Protein AF-A0AAV2YZP7-F1 (afdb_monomer)

Sequence (883 aa):
MFGIDALLDIVSTIVILCVLFKTYYTLYDSGPKDIPLMAYYDDKFLIHFLNEFQLLLVNSRSSPFTHGSGGHCTVALNRLPQMLHDVEFCVTTLQVPSSLQTLWPEYMWLYVDHANWTAVPEVMLDMNINFLRLTNNQIQVVPPDLVTIPSLTFIILTGKPISILPEGLGKPATVIDVLYIDSTNISMLPSWLDASTTAIIAGDSPFCKSHSLPDACAPHASTADSRKQQRTKKFTVKLQPTRFRCVWLLIFVMHAFCAAYYVAVAALYQYLLHTAIVWTVVLYSLSIDISVYPVITAAHAVFAAGHLWGILKMVWNSVRCGQLEFDAGQTPTIKVNRPAARNAFLTWWARARRAWGSFFGRRGMFGIEGKLFELRIAAQETIEIVLQSCQCYRMSWLLATMWLQRLYAVMIVLNCWIGALIHFLSHRLSSGSHHVARTRVVLLVIDALLDIVSTIVIPCVLFQTYYINYDPERRDFPLTFYYDDNFLMNFLNEFQLLLVNGWTDLMMRCTFATSLLLSLESIKATLQRAIGAKAIVPTLTSAKSLQDVTASPPKGPSLGPTLPVHSKPVHGVAINAIHFMFVVWGCIVAYAQLHAQAIGESTNCIVAVHPWFRNKAGCALIELNGTHWSEDDDTKEAVADELAKFDEEVVSYLILRNHTGLHMPASIQKLSNLVGLKLDNISLVEWGEDAALTNTHHPRLMFLFLVRFNATAIPPGMLSTDFPKMLHDVEFCVTTLPELPPSLPSIWPPYMWLYVDHANWTEVPQVMLDMSLSFLRLAYNRIQVAPPELFTSESLSFVVLSGNPILSLPANLSKPSIDLQMLLVDSTYISELPSWIDMSITSVFAGGTPYCNNGTNHATSLTRGRLPVCSNDIDCRVLHHVL

Radius of gyration: 40.16 Å; Cα contacts (8 Å, |Δi|>4): 1396; chains: 1; bounding box: 98×81×107 Å

Solvent-accessible surface area (backbone atoms only — not comparable to full-atom values): 48403 Å² total; per-residue (Å²): 136,88,49,73,64,56,52,52,49,48,53,47,47,52,51,48,46,57,48,48,52,52,51,53,48,62,59,56,77,71,54,81,96,80,76,96,70,91,82,78,64,74,63,56,56,58,51,51,53,51,50,54,52,42,57,70,61,57,80,72,74,76,77,92,75,78,92,67,96,71,89,84,75,79,75,82,81,86,81,77,75,96,79,68,48,71,51,78,50,87,41,67,65,88,69,78,66,89,87,53,76,87,69,64,55,92,54,29,36,42,41,40,55,62,23,64,32,60,57,78,62,73,74,62,51,80,41,48,38,29,33,43,35,44,32,52,39,53,32,36,56,54,67,49,60,61,52,44,25,65,51,36,30,37,42,36,42,32,29,65,53,30,40,51,65,52,72,78,85,53,72,53,61,37,75,43,44,35,42,36,41,33,44,19,48,30,57,66,83,40,89,80,70,54,98,75,46,75,41,52,39,24,32,62,13,52,30,44,77,78,48,95,51,79,84,30,38,53,63,80,68,59,86,70,47,51,67,60,56,66,70,65,70,75,72,58,41,69,28,56,65,69,60,36,51,54,52,51,50,50,54,47,50,52,31,52,51,51,22,52,50,24,44,49,53,24,49,45,50,61,48,41,81,76,30,57,48,47,55,57,36,57,73,70,59,27,35,42,65,75,89,47,37,65,56,55,25,51,55,29,44,51,53,16,50,52,27,49,50,54,46,50,45,28,50,52,28,14,61,76,66,76,42,91,41,62,67,68,85,78,60,87,75,80,83,76,91,69,91,76,82,90,46,70,68,60,52,51,51,54,48,52,52,48,54,47,37,51,39,62,23,61,74,5,48,53,3,90,71,20,90,40,25,69,59,50,49,54,51,50,53,50,52,48,53,52,52,52,47,52,49,47,51,52,41,21,63,38,42,54,59,60,70,60,54,51,51,52,51,51,52,51,31,48,60,25,40,52,58,33,51,50,53,55,49,46,74,76,72,58,96,49,78,69,56,57,40,49,53,54,46,52,51,39,51,52,50,37,48,55,44,44,41,66,72,45,50,50,50,50,58,59,48,49,70,50,59,78,62,52,36,80,88,73,34,27,61,61,71,69,47,71,71,33,67,68,54,36,52,48,47,64,31,42,40,37,72,69,37,57,52,37,71,67,52,47,52,49,54,52,48,52,56,48,49,37,54,51,32,55,54,51,46,47,72,30,53,40,70,49,81,61,98,83,73,82,83,78,81,86,76,78,93,74,89,82,81,88,81,92,77,82,87,82,85,77,83,81,86,75,87,83,77,86,88,82,86,86,64,68,69,64,55,52,53,54,50,50,35,50,50,28,42,53,48,23,50,50,52,53,47,34,54,53,55,18,66,66,51,64,87,57,92,46,41,77,39,45,23,42,35,61,86,58,94,46,33,34,25,36,30,36,48,47,69,29,80,86,44,51,66,88,53,35,37,40,63,50,60,34,56,60,54,65,58,40,30,43,76,45,27,27,28,44,34,43,31,45,29,74,32,34,34,55,32,49,60,60,46,58,28,45,46,21,30,34,42,34,40,34,44,30,30,56,71,43,38,44,68,75,35,30,51,22,28,89,33,22,55,48,25,30,39,40,41,33,30,44,31,38,36,88,51,83,45,52,13,80,64,34,84,53,31,31,75,50,40,40,35,40,34,33,44,34,30,60,45,78,64,80,66,80,62,46,60,82,41,54,48,71,60,16,34,41,35,47,23,43,39,66,38,57,59,77,60,67,53,66,73,69,31,52,34,24,30,45,33,44,29,46,26,47,28,43,57,61,65,61,62,77,51,44,31,88,49,28,31,34,42,32,44,25,46,11,64,25,52,52,67,61,72,77,67,98,55,66,22,77,52,28,39,36,40,35,42,19,48,19,52,29,56,65,84,46,74,63,50,66,75,34,40,44,43,49,26,30,9,79,9,55,36,30,69,40,88,85,36,61,76,45,48,48,92,75,22,93,57,50,28,41,34,60,72,82,61,62,62,49,56,68,70,74,106

Foldseek 3Di:
DDDVVVLVVVVCVVVCCVVVVVVVVVVVVPDDPDDPPPPDPPVCVVVVVVVVVVVVVVVPPDDPDDDDPDDADDDAPPDDDLPDQEDEDQELDDDYPPVCLVRAHLEHAYEDEPSQHQADDPSVLSHLYQEDAYYAHNHQEYDPSNQQRLNHAYYADAEENHADYDADPDQRNDHRQEAHYAHYAYQDDYPSNDPRHNAAAHQHYNVLVVDDDPRRHNHDPPPVCCVVVVLPPQLAAADAQVVLVVVLVVLLVLLVQLLVQLQVVLVVLVLLVVFPCVVVCVLQLLAPDNVCSVVLSVLSNVLSVLSVVQNVQQVVCCVVVVHGARHVVPPDDDDDDDDDDDDPVVVVVVVVVVVCCQCDNCDHCCHVVHPCVLVVVLVLLVLLLVLLLVLLLLCLQQPLPLVLSVVSLVLSLCSLQVVLVLVVCCVVPDPDSNVVSVSLLSNLVSLLVSLCCSQPVSLVVLVVVVVVQQDPVNSGGFVLQCVPLLSVSNCSRCSSVNYHSDPSSSVSSSSSSVSNSVSSVSSSSRYDYDDPPPDDPDPDDDDDDDDDDDDDDDDDDDDDDDDDDDDPDPPVVVSNVSSVVSNVVSVVSVCQSVVQVVADDDPQAPRWGRRGPDDATQGQEGEDECPVPDLVRQDLVNVLVVVVRYDLASHAEYEYEQAANHAQHLCCLSNQNHQEYAYALYAYDADACSNAAACNRHQNHAEYHQHNHEDAADHNSCQDQRHHQNHQYYEHHAYCHPDHDLCCQNRPYAQHAYYHENNQDQDDDVSVLSGRYQHYYHEQHQHAADDLSQQQRQRYQYYHHANYQYQEHDQDHPHGHQNNAEYEHANYAYQDDHPCCLVHYAYAAHANYNVCVPVVQVADDRPRYPDRNRDHPPRVVSVVVSD

Nearest PDB structures (foldseek):
  4qxf-assembly1_A  TM=7.131E-01  e=1.433E-02  Homo sapiens
  5uf4-assembly2_B  TM=5.602E-01  e=9.220E-02  Petromyzon marinus
  8dre-assembly1_A  TM=1.981E-01  e=2.619E-04  Mus musculus
  5ufd-assembly2_B  TM=4.508E-01  e=1.769E-01  Petromyzon marinus
  7xs7-assembly1_A  TM=2.170E-01  e=9.239E+00  Saccharomyces cerevisiae

pLDDT: mean 72.59, std 23.54, range [24.02, 98.38]

Structure (mmCIF, N/CA/C/O backbone):
data_AF-A0AAV2YZP7-F1
#
_entry.id   AF-A0AAV2YZP7-F1
#
loop_
_atom_site.group_PDB
_atom_site.id
_atom_site.type_symbol
_atom_site.label_atom_id
_atom_site.label_alt_id
_atom_site.label_comp_id
_atom_site.label_asym_id
_atom_site.label_entity_id
_atom_site.label_seq_id
_atom_site.pdbx_PDB_ins_code
_atom_site.Cartn_x
_atom_site.Cartn_y
_atom_site.Cartn_z
_atom_site.occupancy
_atom_site.B_iso_or_equiv
_atom_site.auth_seq_id
_atom_site.auth_comp_id
_atom_site.auth_asym_id
_atom_site.auth_atom_id
_atom_site.pdbx_PDB_model_num
ATOM 1 N N . MET A 1 1 ? -34.630 11.374 27.905 1.00 27.83 1 MET A N 1
ATOM 2 C CA . MET A 1 1 ? -35.460 10.805 26.826 1.00 27.83 1 MET A CA 1
ATOM 3 C C . MET A 1 1 ? -34.741 9.786 25.927 1.00 27.83 1 MET A C 1
ATOM 5 O O . MET A 1 1 ? -35.435 9.043 25.260 1.00 27.83 1 MET A O 1
ATOM 9 N N . PHE A 1 2 ? -33.405 9.634 25.939 1.00 28.47 2 PHE A N 1
ATOM 10 C CA . PHE A 1 2 ? -32.752 8.539 25.193 1.00 28.47 2 PHE A CA 1
ATOM 11 C C . PHE A 1 2 ? -32.763 7.223 25.991 1.00 28.47 2 PHE A C 1
ATOM 13 O O . PHE A 1 2 ? -32.015 7.050 26.957 1.00 28.47 2 PHE A O 1
ATOM 20 N N . GLY A 1 3 ? -33.686 6.327 25.638 1.00 33.59 3 GLY A N 1
ATOM 21 C CA . GLY A 1 3 ? -33.751 4.955 26.141 1.00 33.59 3 GLY A CA 1
ATOM 22 C C . GLY A 1 3 ? -32.822 4.014 25.367 1.00 33.59 3 GLY A C 1
ATOM 23 O O . GLY A 1 3 ? -32.340 4.346 24.293 1.00 33.59 3 GLY A O 1
ATOM 24 N N . ILE A 1 4 ? -32.608 2.809 25.899 1.00 36.06 4 ILE A N 1
ATOM 25 C CA . ILE A 1 4 ? -31.911 1.693 25.219 1.00 36.06 4 ILE A CA 1
ATOM 26 C C . ILE A 1 4 ? -32.550 1.350 23.863 1.00 36.06 4 ILE A C 1
ATOM 28 O O . ILE A 1 4 ? -31.883 0.795 23.000 1.00 36.06 4 ILE A O 1
ATOM 32 N N . ASP A 1 5 ? -33.814 1.720 23.670 1.00 36.19 5 ASP A N 1
ATOM 33 C CA . ASP A 1 5 ? -34.533 1.562 22.409 1.00 36.19 5 ASP A CA 1
ATOM 34 C C . ASP A 1 5 ? -33.926 2.467 21.314 1.00 36.19 5 ASP A C 1
ATOM 36 O O . ASP A 1 5 ? -33.625 1.974 20.239 1.00 36.19 5 ASP A O 1
ATOM 40 N N . ALA A 1 6 ? -33.514 3.701 21.639 1.00 39.12 6 ALA A N 1
ATOM 41 C CA . ALA A 1 6 ? -32.749 4.550 20.716 1.00 39.12 6 ALA A CA 1
ATOM 42 C C . ALA A 1 6 ? -31.339 4.002 20.426 1.00 39.12 6 ALA A C 1
ATOM 44 O O . ALA A 1 6 ? -30.795 4.245 19.360 1.00 39.12 6 ALA A O 1
ATOM 45 N N . LEU A 1 7 ? -30.732 3.253 21.355 1.00 36.97 7 LEU A N 1
ATOM 46 C CA . LEU A 1 7 ? -29.442 2.594 21.125 1.00 36.97 7 LEU A CA 1
ATOM 47 C C . LEU A 1 7 ? -29.593 1.424 20.144 1.00 36.97 7 LEU A C 1
ATOM 49 O O . LEU A 1 7 ? -28.774 1.274 19.248 1.00 36.97 7 LEU A O 1
ATOM 53 N N . LEU A 1 8 ? -30.641 0.612 20.307 1.00 37.12 8 LEU A N 1
ATOM 54 C CA . LEU A 1 8 ? -30.980 -0.464 19.376 1.00 37.12 8 LEU A CA 1
ATOM 55 C C . LEU A 1 8 ? -31.382 0.094 18.011 1.00 37.12 8 LEU A C 1
ATOM 57 O O . LEU A 1 8 ? -30.951 -0.462 17.011 1.00 37.12 8 LEU A O 1
ATOM 61 N N . ASP A 1 9 ? -32.100 1.215 17.966 1.00 38.56 9 ASP A N 1
ATOM 62 C CA . ASP A 1 9 ? -32.446 1.897 16.722 1.00 38.56 9 ASP A CA 1
ATOM 63 C C . ASP A 1 9 ? -31.222 2.537 16.066 1.00 38.56 9 ASP A C 1
ATOM 65 O O . ASP A 1 9 ? -31.087 2.424 14.861 1.00 38.56 9 ASP A O 1
ATOM 69 N N . ILE A 1 10 ? -30.278 3.127 16.808 1.00 41.06 10 ILE A N 1
ATOM 70 C CA . ILE A 1 10 ? -29.024 3.667 16.247 1.00 41.06 10 ILE A CA 1
ATOM 71 C C . ILE A 1 10 ? -28.117 2.539 15.748 1.00 41.06 10 ILE A C 1
ATOM 73 O O . ILE A 1 10 ? -27.590 2.633 14.646 1.00 41.06 10 ILE A O 1
ATOM 77 N N . VAL A 1 11 ? -27.955 1.451 16.509 1.00 38.34 11 VAL A N 1
ATOM 78 C CA . VAL A 1 11 ? -27.175 0.275 16.080 1.00 38.34 11 VAL A CA 1
ATOM 79 C C . VAL A 1 11 ? -27.829 -0.378 14.863 1.00 38.34 11 VAL A C 1
ATOM 81 O O . VAL A 1 11 ? -27.142 -0.680 13.893 1.00 38.34 11 VAL A O 1
ATOM 84 N N . SER A 1 12 ? -29.153 -0.552 14.883 1.00 35.66 12 SER A N 1
ATOM 85 C CA . SER A 1 12 ? -29.923 -1.070 13.753 1.00 35.66 12 SER A CA 1
ATOM 86 C C . SER A 1 12 ? -29.809 -0.130 12.559 1.00 35.66 12 SER A C 1
ATOM 88 O O . SER A 1 12 ? -29.510 -0.593 11.477 1.00 35.66 12 SER A O 1
ATOM 90 N N . THR A 1 13 ? -29.912 1.186 12.745 1.00 39.41 13 THR A N 1
ATOM 91 C CA . THR A 1 13 ? -29.810 2.187 11.673 1.00 39.41 13 THR A CA 1
ATOM 92 C C . THR A 1 13 ? -28.400 2.271 11.104 1.00 39.41 13 THR A C 1
ATOM 94 O O . THR A 1 13 ? -28.275 2.364 9.898 1.00 39.41 13 THR A O 1
ATOM 97 N N . ILE A 1 14 ? -27.333 2.175 11.903 1.00 40.06 14 ILE A N 1
ATOM 98 C CA . ILE A 1 14 ? -25.945 2.160 11.407 1.00 40.06 14 ILE A CA 1
ATOM 99 C C . ILE A 1 14 ? -25.656 0.855 10.660 1.00 40.06 14 ILE A C 1
ATOM 101 O O . ILE A 1 14 ? -25.092 0.888 9.573 1.00 40.06 14 ILE A O 1
ATOM 105 N N . VAL A 1 15 ? -26.084 -0.293 11.191 1.00 38.62 15 VAL A N 1
ATOM 106 C CA . VAL A 1 15 ? -25.914 -1.594 10.525 1.00 38.62 15 VAL A CA 1
ATOM 107 C C . VAL A 1 15 ? -26.764 -1.674 9.254 1.00 38.62 15 VAL A C 1
ATOM 109 O O . VAL A 1 15 ? -26.268 -2.108 8.221 1.00 38.62 15 VAL A O 1
ATOM 112 N N . ILE A 1 16 ? -28.011 -1.202 9.294 1.00 38.53 16 ILE A N 1
ATOM 113 C CA . ILE A 1 16 ? -28.909 -1.091 8.139 1.00 38.53 16 ILE A CA 1
ATOM 114 C C . ILE A 1 16 ? -28.362 -0.071 7.146 1.00 38.53 16 ILE A C 1
ATOM 116 O O . ILE A 1 16 ? -28.404 -0.356 5.964 1.00 38.53 16 ILE A O 1
ATOM 120 N N . LEU A 1 17 ? -27.788 1.057 7.569 1.00 39.84 17 LEU A N 1
ATOM 121 C CA . LEU A 1 17 ? -27.128 2.005 6.671 1.00 39.84 17 LEU A CA 1
ATOM 122 C C . LEU A 1 17 ? -25.921 1.347 6.013 1.00 39.84 17 LEU A C 1
ATOM 124 O O . LEU A 1 17 ? -25.867 1.347 4.798 1.00 39.84 17 LEU A O 1
ATOM 128 N N . CYS A 1 18 ? -25.016 0.698 6.749 1.00 37.88 18 CYS A N 1
ATOM 129 C CA . CYS A 1 18 ? -23.865 -0.002 6.168 1.00 37.88 18 CYS A CA 1
ATOM 130 C C . CYS A 1 18 ? -24.275 -1.139 5.211 1.00 37.88 18 CYS A C 1
ATOM 132 O O . CYS A 1 18 ? -23.638 -1.333 4.175 1.00 37.88 18 CYS A O 1
ATOM 134 N N . VAL A 1 19 ? -25.346 -1.876 5.523 1.00 38.75 19 VAL A N 1
ATOM 135 C CA . VAL A 1 19 ? -25.872 -2.967 4.685 1.00 38.75 19 VAL A CA 1
ATOM 136 C C . VAL A 1 19 ? -26.647 -2.430 3.480 1.00 38.75 19 VAL A C 1
ATOM 138 O O . VAL A 1 19 ? -26.414 -2.897 2.369 1.00 38.75 19 VAL A O 1
ATOM 141 N N . LEU A 1 20 ? -27.518 -1.433 3.647 1.00 37.66 20 LEU A N 1
ATOM 142 C CA . LEU A 1 20 ? -28.254 -0.785 2.557 1.00 37.66 20 LEU A CA 1
ATOM 143 C C . LEU A 1 20 ? -27.313 -0.014 1.634 1.00 37.66 20 LEU A C 1
ATOM 145 O O . LEU A 1 20 ? -27.526 -0.068 0.434 1.00 37.66 20 LEU A O 1
ATOM 149 N N . PHE A 1 21 ? -26.247 0.618 2.136 1.00 44.72 21 PHE A N 1
ATOM 150 C CA . PHE A 1 21 ? -25.239 1.277 1.293 1.00 44.72 21 PHE A CA 1
ATOM 151 C C . PHE A 1 21 ? -24.465 0.255 0.455 1.00 44.72 21 PHE A C 1
ATOM 153 O O . PHE A 1 21 ? -24.294 0.446 -0.745 1.00 44.72 21 PHE A O 1
ATOM 160 N N . LYS A 1 22 ? -24.065 -0.877 1.056 1.00 41.47 22 LYS A N 1
ATOM 161 C CA . LYS A 1 22 ? -23.413 -1.981 0.335 1.00 41.47 22 LYS A CA 1
ATOM 162 C C . LYS A 1 22 ? -24.340 -2.615 -0.707 1.00 41.47 22 LYS A C 1
ATOM 164 O O . LYS A 1 22 ? -23.887 -2.916 -1.808 1.00 41.47 22 LYS A O 1
ATOM 169 N N . THR A 1 23 ? -25.621 -2.790 -0.373 1.00 35.88 23 THR A N 1
ATOM 170 C CA . THR A 1 23 ? -26.647 -3.385 -1.255 1.00 35.88 23 THR A CA 1
ATOM 171 C C . THR A 1 23 ? -27.046 -2.427 -2.383 1.00 35.88 23 THR A C 1
ATOM 173 O O . THR A 1 23 ? -27.190 -2.846 -3.525 1.00 35.88 23 THR A O 1
ATOM 176 N N . TYR A 1 24 ? -27.154 -1.128 -2.093 1.00 37.88 24 TYR A N 1
ATOM 177 C CA . TYR A 1 24 ? -27.389 -0.069 -3.078 1.00 37.88 24 TYR A CA 1
ATOM 178 C C . TYR A 1 24 ? -26.248 0.003 -4.099 1.00 37.88 24 TYR A C 1
ATOM 180 O O . TYR A 1 24 ? -26.508 0.100 -5.292 1.00 37.88 24 TYR A O 1
ATOM 188 N N . TYR A 1 25 ? -24.995 -0.138 -3.658 1.00 40.19 25 TYR A N 1
ATOM 189 C CA . TYR A 1 25 ? -23.838 -0.087 -4.556 1.00 40.19 25 TYR A CA 1
ATOM 190 C C . TYR A 1 25 ? -23.644 -1.372 -5.378 1.00 40.19 25 TYR A C 1
ATOM 192 O O . TYR A 1 25 ? -23.326 -1.300 -6.559 1.00 40.19 25 TYR A O 1
ATOM 200 N N . THR A 1 26 ? -23.923 -2.551 -4.806 1.00 38.09 26 THR A N 1
ATOM 201 C CA . THR A 1 26 ? -23.927 -3.817 -5.578 1.00 38.09 26 THR A CA 1
ATOM 202 C C . THR A 1 26 ? -25.042 -3.865 -6.630 1.00 38.09 26 THR A C 1
ATOM 204 O O . THR A 1 26 ? -24.873 -4.488 -7.676 1.00 38.09 26 THR A O 1
ATOM 207 N N . LEU A 1 27 ? -26.162 -3.171 -6.400 1.00 36.28 27 LEU A N 1
ATOM 208 C CA . LEU A 1 27 ? -27.210 -2.965 -7.408 1.00 36.28 27 LEU A CA 1
ATOM 209 C C . LEU A 1 27 ? -26.855 -1.881 -8.443 1.00 36.28 27 LEU A C 1
ATOM 211 O O . LEU A 1 27 ? -27.387 -1.913 -9.547 1.00 36.28 27 LEU A O 1
ATOM 215 N N . TYR A 1 28 ? -25.961 -0.943 -8.117 1.00 38.50 28 TYR A N 1
ATOM 216 C CA . TYR A 1 28 ? -25.524 0.126 -9.025 1.00 38.50 28 TYR A CA 1
ATOM 217 C C . TYR A 1 28 ? -24.456 -0.353 -10.025 1.00 38.50 28 TYR A C 1
ATOM 219 O O . TYR A 1 28 ? -24.496 0.024 -11.191 1.00 38.50 28 TYR A O 1
ATOM 227 N N . ASP A 1 29 ? -23.566 -1.259 -9.607 1.00 37.16 29 ASP A N 1
ATOM 228 C CA . ASP A 1 29 ? -22.501 -1.836 -10.453 1.00 37.16 29 ASP A CA 1
ATOM 229 C C . ASP A 1 29 ? -23.007 -2.904 -11.454 1.00 37.16 29 ASP A C 1
ATOM 231 O O . ASP A 1 29 ? -22.269 -3.403 -12.298 1.00 37.16 29 ASP A O 1
ATOM 235 N N . SER A 1 30 ? -24.297 -3.256 -11.389 1.00 33.00 30 SER A N 1
ATOM 236 C CA . SER A 1 30 ? -24.953 -4.202 -12.310 1.00 33.00 30 SER A CA 1
ATOM 237 C C . SER A 1 30 ? -25.832 -3.531 -13.380 1.00 33.00 30 SER A C 1
ATOM 239 O O . SER A 1 30 ? -26.502 -4.224 -14.148 1.00 33.00 30 SER A O 1
ATOM 241 N N . GLY A 1 31 ? -25.828 -2.194 -13.469 1.00 32.03 31 GLY A N 1
ATOM 242 C CA . GLY A 1 31 ? -26.546 -1.431 -14.497 1.00 32.03 31 GLY A CA 1
ATOM 243 C C . GLY A 1 31 ? -25.732 -1.211 -15.788 1.00 32.03 31 GLY A C 1
ATOM 244 O O . GLY A 1 31 ? -24.505 -1.126 -15.731 1.00 32.03 31 GLY A O 1
ATOM 245 N N . PRO A 1 32 ? -26.378 -1.104 -16.968 1.00 28.86 32 PRO A N 1
ATOM 246 C CA . PRO A 1 32 ? -25.684 -0.886 -18.240 1.00 28.86 32 PRO A CA 1
ATOM 247 C C . PRO A 1 32 ? -24.940 0.462 -18.255 1.00 28.86 32 PRO A C 1
ATOM 249 O O . PRO A 1 32 ? -25.502 1.489 -17.880 1.00 28.86 32 PRO A O 1
ATOM 252 N N . LYS A 1 33 ? -23.679 0.442 -18.712 1.00 36.69 33 LYS A N 1
ATOM 253 C CA . LYS A 1 33 ? -22.675 1.528 -18.636 1.00 36.69 33 LYS A CA 1
ATOM 254 C C . LYS A 1 33 ? -22.935 2.764 -19.517 1.00 36.69 33 LYS A C 1
ATOM 256 O O . LYS A 1 33 ? -22.107 3.667 -19.537 1.00 36.69 33 LYS A O 1
ATOM 261 N N . ASP A 1 34 ? -24.084 2.852 -20.179 1.00 30.09 34 ASP A N 1
ATOM 262 C CA . ASP A 1 34 ? -24.397 3.929 -21.120 1.00 30.09 34 ASP A CA 1
ATOM 263 C C . ASP A 1 34 ? -25.678 4.660 -20.698 1.00 30.09 34 ASP A C 1
ATOM 265 O O . ASP A 1 34 ? -26.757 4.234 -21.085 1.00 30.09 34 ASP A O 1
ATOM 269 N N . ILE A 1 35 ? -25.570 5.730 -19.895 1.00 26.92 35 ILE A N 1
ATOM 270 C CA . ILE A 1 35 ? -26.454 6.924 -19.852 1.00 26.92 35 ILE A CA 1
ATOM 271 C C . ILE A 1 35 ? -25.825 7.952 -18.875 1.00 26.92 35 ILE A C 1
ATOM 273 O O . ILE A 1 35 ? -25.537 7.608 -17.726 1.00 26.92 35 ILE A O 1
ATOM 277 N N . PRO A 1 36 ? -25.667 9.238 -19.253 1.00 29.86 36 PRO A N 1
ATOM 278 C CA . PRO A 1 36 ? -25.186 10.279 -18.350 1.00 29.86 36 PRO A CA 1
ATOM 279 C C . PRO A 1 36 ? -26.329 10.760 -17.442 1.00 29.86 36 PRO A C 1
ATOM 281 O O . PRO A 1 36 ? -27.096 11.651 -17.801 1.00 29.86 36 PRO A O 1
ATOM 284 N N . LEU A 1 37 ? -26.450 10.174 -16.247 1.00 26.14 37 LEU A N 1
ATOM 285 C CA . LEU A 1 37 ? -27.362 10.639 -15.184 1.00 26.14 37 LEU A CA 1
ATOM 286 C C . LEU A 1 37 ? -26.614 11.080 -13.903 1.00 26.14 37 LEU A C 1
ATOM 288 O O . LEU A 1 37 ? -27.180 11.096 -12.812 1.00 26.14 37 LEU A O 1
ATOM 292 N N . MET A 1 38 ? -25.338 11.455 -14.042 1.00 27.45 38 MET A N 1
ATOM 293 C CA . MET A 1 38 ? -24.361 11.675 -12.959 1.00 27.45 38 MET A CA 1
ATOM 294 C C . MET A 1 38 ? -24.493 12.995 -12.165 1.00 27.45 38 MET A C 1
ATOM 296 O O . MET A 1 38 ? -23.669 13.252 -11.301 1.00 27.45 38 MET A O 1
ATOM 300 N N . ALA A 1 39 ? -25.507 13.838 -12.396 1.00 30.31 39 ALA A N 1
ATOM 301 C CA . ALA A 1 39 ? -25.565 15.171 -11.764 1.00 30.31 39 ALA A CA 1
ATOM 302 C C . ALA A 1 39 ? -26.833 15.477 -10.942 1.00 30.31 39 ALA A C 1
ATOM 304 O O . ALA A 1 39 ? -26.948 16.571 -10.404 1.00 30.31 39 ALA A O 1
ATOM 305 N N . TYR A 1 40 ? -27.804 14.557 -10.835 1.00 27.88 40 TYR A N 1
ATOM 306 C CA . TYR A 1 40 ? -29.128 14.890 -10.265 1.00 27.88 40 TYR A CA 1
ATOM 307 C C . TYR A 1 40 ? -29.497 14.160 -8.959 1.00 27.88 40 TYR A C 1
ATOM 309 O O . TYR A 1 40 ? -30.523 14.470 -8.351 1.00 27.88 40 TYR A O 1
ATOM 317 N N . TYR A 1 41 ? -28.684 13.203 -8.498 1.00 31.61 41 TYR A N 1
ATOM 318 C CA . TYR A 1 41 ? -29.013 12.371 -7.327 1.00 31.61 41 TYR A CA 1
ATOM 319 C C . TYR A 1 41 ? -28.081 12.533 -6.114 1.00 31.61 41 TYR A C 1
ATOM 321 O O . TYR A 1 41 ? -28.449 12.073 -5.033 1.00 31.61 41 TYR A O 1
ATOM 329 N N . ASP A 1 42 ? -26.956 13.245 -6.246 1.00 37.06 42 ASP A N 1
ATOM 330 C CA . ASP A 1 42 ? -25.976 13.435 -5.160 1.00 37.06 42 ASP A CA 1
ATOM 331 C C . ASP A 1 42 ? -26.463 14.433 -4.082 1.00 37.06 42 ASP A C 1
ATOM 333 O O . ASP A 1 42 ? -26.270 14.229 -2.882 1.00 37.06 42 ASP A O 1
ATOM 337 N N . ASP A 1 43 ? -27.237 15.453 -4.471 1.00 34.12 43 ASP A N 1
ATOM 338 C CA . ASP A 1 43 ? -27.722 16.476 -3.531 1.00 34.12 43 ASP A CA 1
ATOM 339 C C . ASP A 1 43 ? -28.849 15.983 -2.612 1.00 34.12 43 ASP A C 1
ATOM 341 O O . ASP A 1 43 ? -28.992 16.445 -1.478 1.00 34.12 43 ASP A O 1
ATOM 345 N N . LYS A 1 44 ? -29.666 15.016 -3.051 1.00 32.69 44 LYS A N 1
ATOM 346 C CA . LYS A 1 44 ? -30.843 14.590 -2.275 1.00 32.69 44 LYS A CA 1
ATOM 347 C C . LYS A 1 44 ? -30.481 13.804 -1.022 1.00 32.69 44 LYS A C 1
ATOM 349 O O . LYS A 1 44 ? -31.225 13.905 -0.057 1.00 32.69 44 LYS A O 1
ATOM 354 N N . PHE A 1 45 ? -29.370 13.069 -0.984 1.00 35.97 45 PHE A N 1
ATOM 355 C CA . PHE A 1 45 ? -28.989 12.315 0.216 1.00 35.97 45 PHE A CA 1
ATOM 356 C C . PHE A 1 45 ? -28.429 13.233 1.309 1.00 35.97 45 PHE A C 1
ATOM 358 O O . PHE A 1 45 ? -28.838 13.125 2.464 1.00 35.97 45 PHE A O 1
ATOM 365 N N . LEU A 1 46 ? -27.579 14.200 0.944 1.00 32.38 46 LEU A N 1
ATOM 366 C CA . LEU A 1 46 ? -27.054 15.195 1.881 1.00 32.38 46 LEU A CA 1
ATOM 367 C C . LEU A 1 46 ? -28.156 16.157 2.356 1.00 32.38 46 LEU A C 1
ATOM 369 O O . LEU A 1 46 ? -28.221 16.464 3.542 1.00 32.38 46 LEU A O 1
ATOM 373 N N . ILE A 1 47 ? -29.080 16.561 1.474 1.00 33.50 47 ILE A N 1
ATOM 374 C CA . ILE A 1 47 ? -30.252 17.374 1.840 1.00 33.50 47 ILE A CA 1
ATOM 375 C C . ILE A 1 47 ? -31.247 16.569 2.686 1.00 33.50 47 ILE A C 1
ATOM 377 O O . ILE A 1 47 ? -31.813 17.122 3.622 1.00 33.50 47 ILE A O 1
ATOM 381 N N . HIS A 1 48 ? -31.449 15.271 2.437 1.00 33.72 48 HIS A N 1
ATOM 382 C CA . HIS A 1 48 ? -32.328 14.440 3.268 1.00 33.72 48 HIS A CA 1
ATOM 383 C C . HIS A 1 48 ? -31.705 14.145 4.641 1.00 33.72 48 HIS A C 1
ATOM 385 O O . HIS A 1 48 ? -32.418 14.182 5.641 1.00 33.72 48 HIS A O 1
ATOM 391 N N . PHE A 1 49 ? -30.382 13.964 4.709 1.00 33.47 49 PHE A N 1
ATOM 392 C CA . PHE A 1 49 ? -29.615 13.844 5.951 1.00 33.47 49 PHE A CA 1
ATOM 393 C C . PHE A 1 49 ? -29.611 15.158 6.751 1.00 33.47 49 PHE A C 1
ATOM 395 O O . PHE A 1 49 ? -29.863 15.139 7.953 1.00 33.47 49 PHE A O 1
ATOM 402 N N . LEU A 1 50 ? -29.426 16.313 6.098 1.00 32.66 50 LEU A N 1
ATOM 403 C CA . LEU A 1 50 ? -29.512 17.637 6.730 1.00 32.66 50 LEU A CA 1
ATOM 404 C C . LEU A 1 50 ? -30.948 18.012 7.130 1.00 32.66 50 LEU A C 1
ATOM 406 O O . LEU A 1 50 ? -31.120 18.662 8.157 1.00 32.66 50 LEU A O 1
ATOM 410 N N . ASN A 1 51 ? -31.970 17.576 6.386 1.00 30.36 51 ASN A N 1
ATOM 411 C CA . ASN A 1 51 ? -33.382 17.800 6.718 1.00 30.36 51 ASN A CA 1
ATOM 412 C C . ASN A 1 51 ? -33.861 16.912 7.877 1.00 30.36 51 ASN A C 1
ATOM 414 O O . ASN A 1 51 ? -34.595 17.394 8.734 1.00 30.36 51 ASN A O 1
ATOM 418 N N . GLU A 1 52 ? -33.407 15.657 7.968 1.00 32.56 52 GLU A N 1
ATOM 419 C CA . GLU A 1 52 ? -33.636 14.788 9.137 1.00 32.56 52 GLU A CA 1
ATOM 420 C C . GLU A 1 52 ? -32.899 15.326 10.381 1.00 32.56 52 GLU A C 1
ATOM 422 O O . GLU A 1 52 ? -33.452 15.364 11.483 1.00 32.56 52 GLU A O 1
ATOM 427 N N . PHE A 1 53 ? -31.687 15.871 10.209 1.00 29.55 53 PHE A N 1
ATOM 428 C CA . PHE A 1 53 ? -30.953 16.548 11.285 1.00 29.55 53 PHE A CA 1
ATOM 429 C C . PHE A 1 53 ? -31.579 17.907 11.671 1.00 29.55 53 PHE A C 1
ATOM 431 O O . PHE A 1 53 ? -31.581 18.279 12.847 1.00 29.55 53 PHE A O 1
ATOM 438 N N . GLN A 1 54 ? -32.186 18.634 10.722 1.00 26.97 54 GLN A N 1
ATOM 439 C CA . GLN A 1 54 ? -32.999 19.827 10.992 1.00 26.97 54 GLN A CA 1
ATOM 440 C C . GLN A 1 54 ? -34.315 19.480 11.695 1.00 26.97 54 GLN A C 1
ATOM 442 O O . GLN A 1 54 ? -34.713 20.220 12.588 1.00 26.97 54 GLN A O 1
ATOM 447 N N . LEU A 1 55 ? -34.967 18.357 11.389 1.00 27.02 55 LEU A N 1
ATOM 448 C CA . LEU A 1 55 ? -36.158 17.886 12.112 1.00 27.02 55 LEU A CA 1
ATOM 449 C C . LEU A 1 55 ? -35.844 17.537 13.580 1.00 27.02 55 LEU A C 1
ATOM 451 O O . LEU A 1 55 ? -36.669 17.789 14.463 1.00 27.02 55 LEU A O 1
ATOM 455 N N . LEU A 1 56 ? -34.618 17.081 13.865 1.00 28.75 56 LEU A N 1
ATOM 456 C CA . LEU A 1 56 ? -34.079 16.909 15.223 1.00 28.75 56 LEU A CA 1
ATOM 457 C C . LEU A 1 56 ? -33.705 18.234 15.923 1.00 28.75 56 LEU A C 1
ATOM 459 O O . LEU A 1 56 ? -33.766 18.307 17.151 1.00 28.75 56 LEU A O 1
ATOM 463 N N . LEU A 1 57 ? -33.364 19.294 15.177 1.00 26.12 57 LEU A N 1
ATOM 464 C CA . LEU A 1 57 ? -32.997 20.619 15.712 1.00 26.12 57 LEU A CA 1
ATOM 465 C C . LEU A 1 57 ? -34.163 21.630 15.778 1.00 26.12 57 LEU A C 1
ATOM 467 O O . LEU A 1 57 ? -34.102 22.581 16.560 1.00 26.12 57 LEU A O 1
ATOM 471 N N . VAL A 1 58 ? -35.234 21.449 14.999 1.00 26.95 58 VAL A N 1
ATOM 472 C CA . VAL A 1 58 ? -36.366 22.395 14.900 1.00 26.95 58 VAL A CA 1
ATOM 473 C C . VAL A 1 58 ? -37.500 22.060 15.877 1.00 26.95 58 VAL A C 1
ATOM 475 O O . VAL A 1 58 ? -38.196 22.969 16.327 1.00 26.95 58 VAL A O 1
ATOM 478 N N . ASN A 1 59 ? -37.611 20.817 16.357 1.00 26.75 59 ASN A N 1
ATOM 479 C CA . ASN A 1 59 ? -38.600 20.451 17.385 1.00 26.75 59 ASN A CA 1
ATOM 480 C C . ASN A 1 59 ? -38.220 20.844 18.829 1.00 26.75 59 ASN A C 1
ATOM 482 O O . ASN A 1 59 ? -38.897 20.448 19.776 1.00 26.75 59 ASN A O 1
ATOM 486 N N . SER A 1 60 ? -37.182 21.668 19.025 1.00 29.05 60 SER A N 1
ATOM 487 C CA . SER A 1 60 ? -36.829 22.225 20.342 1.00 29.05 60 SER A CA 1
ATOM 488 C C . SER A 1 60 ? -36.984 23.748 20.453 1.00 29.05 60 SER A C 1
ATOM 490 O O . SER A 1 60 ? -36.474 24.341 21.407 1.00 29.05 60 SER A O 1
ATOM 492 N N . ARG A 1 61 ? -37.664 24.417 19.509 1.00 28.81 61 ARG A N 1
ATOM 493 C CA . ARG A 1 61 ? -37.954 25.861 19.600 1.00 28.81 61 ARG A CA 1
ATOM 494 C C . ARG A 1 61 ? -39.449 26.161 19.634 1.00 28.81 61 ARG A C 1
ATOM 496 O O . ARG A 1 61 ? -40.014 26.695 18.693 1.00 28.81 61 ARG A O 1
ATOM 503 N N . SER A 1 62 ? -40.034 25.930 20.802 1.00 26.14 62 SER A N 1
ATOM 504 C CA . SER A 1 62 ? -41.003 26.852 21.401 1.00 26.14 62 SER A CA 1
ATOM 505 C C . SER A 1 62 ? -41.135 26.505 22.882 1.00 26.14 62 SER A C 1
ATOM 507 O O . SER A 1 62 ? -41.907 25.624 23.259 1.00 26.14 62 SER A O 1
ATOM 509 N N . SER A 1 63 ? -40.349 27.167 23.735 1.00 29.17 63 SER A N 1
ATOM 510 C CA . SER A 1 63 ? -40.682 27.233 25.156 1.00 29.17 63 SER A CA 1
ATOM 511 C C . SER A 1 63 ? -41.982 28.040 25.300 1.00 29.17 63 SER A C 1
ATOM 513 O O . SER A 1 63 ? -42.095 29.098 24.682 1.00 29.17 63 SER A O 1
ATOM 515 N N . PRO A 1 64 ? -42.957 27.616 26.122 1.00 27.34 64 PRO A N 1
ATOM 516 C CA . PRO A 1 64 ? -44.044 28.500 26.534 1.00 27.34 64 PRO A CA 1
ATOM 517 C C . PRO A 1 64 ? -43.633 29.423 27.694 1.00 27.34 64 PRO A C 1
ATOM 519 O O . PRO A 1 64 ? -44.429 30.239 28.143 1.00 27.34 64 PRO A O 1
ATOM 522 N N . PHE A 1 65 ? -42.395 29.325 28.188 1.00 27.86 65 PHE A N 1
ATOM 523 C CA . PHE A 1 65 ? -41.918 30.113 29.320 1.00 27.86 65 PHE A CA 1
ATOM 524 C C . PHE A 1 65 ? -41.007 31.244 28.844 1.00 27.86 65 PHE A C 1
ATOM 526 O O . PHE A 1 65 ? -39.809 31.058 28.627 1.00 27.86 65 PHE A O 1
ATOM 533 N N . THR A 1 66 ? -41.590 32.427 28.664 1.00 24.81 66 THR A N 1
ATOM 534 C CA . THR A 1 66 ? -40.856 33.694 28.615 1.00 24.81 66 THR A CA 1
ATOM 535 C C . THR A 1 66 ? -40.593 34.169 30.042 1.00 24.81 66 THR A C 1
ATOM 537 O O . THR A 1 66 ? -41.530 34.354 30.817 1.00 24.81 66 THR A O 1
ATOM 540 N N . HIS A 1 67 ? -39.325 34.393 30.388 1.00 28.30 67 HIS A N 1
ATOM 541 C CA . HIS A 1 67 ? -38.944 35.090 31.614 1.00 28.30 67 HIS A CA 1
ATOM 542 C C . HIS A 1 67 ? -39.326 36.573 31.508 1.00 28.30 67 HIS A C 1
ATOM 544 O O . HIS A 1 67 ? -38.662 37.339 30.813 1.00 28.30 67 HIS A O 1
ATOM 550 N N . GLY A 1 68 ? -40.386 36.966 32.214 1.00 24.14 68 GLY A N 1
ATOM 551 C CA . GLY A 1 68 ? -40.685 38.352 32.560 1.00 24.14 68 GLY A CA 1
ATOM 552 C C . GLY A 1 68 ? -40.401 38.581 34.043 1.00 24.14 68 GLY A C 1
ATOM 553 O O . GLY A 1 68 ? -40.820 37.802 34.895 1.00 24.14 68 GLY A O 1
ATOM 554 N N . SER A 1 69 ? -39.651 39.629 34.359 1.00 30.38 69 SER A N 1
ATOM 555 C CA . SER A 1 69 ? -39.418 40.113 35.718 1.00 30.38 69 SER A CA 1
ATOM 556 C C . SER A 1 69 ? -40.709 40.701 36.306 1.00 30.38 69 SER A C 1
ATOM 558 O O . SER A 1 69 ? -41.164 41.743 35.843 1.00 30.38 69 SER A O 1
ATOM 560 N N . GLY A 1 70 ? -41.284 40.054 37.323 1.00 26.36 70 GLY A N 1
ATOM 561 C CA . GLY A 1 70 ? -42.501 40.500 38.021 1.00 26.36 70 GLY A CA 1
ATOM 562 C C . GLY A 1 70 ? -43.475 39.339 38.247 1.00 26.36 70 GLY A C 1
ATOM 563 O O . GLY A 1 70 ? -43.701 38.552 37.341 1.00 26.36 70 GLY A O 1
ATOM 564 N N . GLY A 1 71 ? -43.981 39.184 39.474 1.00 34.97 71 GLY A N 1
ATOM 565 C CA . GLY A 1 71 ? -44.678 37.985 39.958 1.00 34.97 71 GLY A CA 1
ATOM 566 C C . GLY A 1 71 ? -45.937 37.541 39.192 1.00 34.97 71 GLY A C 1
ATOM 567 O O . GLY A 1 71 ? -46.614 38.343 38.561 1.00 34.97 71 GLY A O 1
ATOM 568 N N . HIS A 1 72 ? -46.256 36.251 39.382 1.00 28.23 72 HIS A N 1
ATOM 569 C CA . HIS A 1 72 ? -47.406 35.464 38.895 1.00 28.23 72 HIS A CA 1
ATOM 570 C C . HIS A 1 72 ? -47.267 34.824 37.497 1.00 28.23 72 HIS A C 1
ATOM 572 O O . HIS A 1 72 ? -47.669 35.387 36.486 1.00 28.23 72 HIS A O 1
ATOM 578 N N . CYS A 1 73 ? -46.798 33.568 37.460 1.00 25.06 73 CYS A N 1
ATOM 579 C CA . CYS A 1 73 ? -47.046 32.652 36.340 1.00 25.06 73 CYS A CA 1
ATOM 580 C C . CYS A 1 73 ? -48.414 31.976 36.525 1.00 25.06 73 CYS A C 1
ATOM 582 O O . CYS A 1 73 ? -48.643 31.327 37.541 1.00 25.06 73 CYS A O 1
ATOM 584 N N . THR A 1 74 ? -49.298 32.082 35.535 1.00 29.80 74 THR A N 1
ATOM 585 C CA . THR A 1 74 ? -50.473 31.211 35.351 1.00 29.80 74 THR A CA 1
ATOM 586 C C . THR A 1 74 ? -50.291 30.480 34.021 1.00 29.80 74 THR A C 1
ATOM 588 O O . THR A 1 74 ? -50.012 31.111 33.005 1.00 29.80 74 THR A O 1
ATOM 591 N N . VAL A 1 75 ? -50.384 29.147 34.013 1.00 32.62 75 VAL A N 1
ATOM 592 C CA . VAL A 1 75 ? -50.274 28.332 32.789 1.00 32.62 75 VAL A CA 1
ATOM 593 C C . VAL A 1 75 ? -51.678 27.924 32.347 1.00 32.62 75 VAL A C 1
ATOM 595 O O . VAL A 1 75 ? -52.379 27.243 33.088 1.00 32.62 75 VAL A O 1
ATOM 598 N N . ALA A 1 76 ? -52.084 28.318 31.138 1.00 29.73 76 ALA A N 1
ATOM 599 C CA . ALA A 1 76 ? -53.317 27.845 30.510 1.00 29.73 76 ALA A CA 1
ATOM 600 C C . ALA A 1 76 ? -53.068 26.499 29.797 1.00 29.73 76 ALA A C 1
ATOM 602 O O . ALA A 1 76 ? -52.316 26.431 28.826 1.00 29.73 76 ALA A O 1
ATOM 603 N N . LEU A 1 77 ? -53.715 25.429 30.269 1.00 37.75 77 LEU A N 1
ATOM 604 C CA . LEU A 1 77 ? -53.540 24.024 29.850 1.00 37.75 77 LEU A CA 1
ATOM 605 C C . LEU A 1 77 ? -54.156 23.652 28.479 1.00 37.75 77 LEU A C 1
ATOM 607 O O . LEU A 1 77 ? -54.497 22.500 28.236 1.00 37.75 77 LEU A O 1
ATOM 611 N N . ASN A 1 78 ? -54.288 24.589 27.539 1.00 30.20 78 ASN A N 1
ATOM 612 C CA . ASN A 1 78 ? -55.120 24.373 26.346 1.00 30.20 78 ASN A CA 1
ATOM 613 C C . ASN A 1 78 ? -54.469 23.546 25.213 1.00 30.20 78 ASN A C 1
ATOM 615 O O . ASN A 1 78 ? -55.124 23.332 24.194 1.00 30.20 78 ASN A O 1
ATOM 619 N N . ARG A 1 79 ? -53.210 23.087 25.333 1.00 35.81 79 ARG A N 1
ATOM 620 C CA . ARG A 1 79 ? -52.538 22.249 24.310 1.00 35.81 79 ARG A CA 1
ATOM 621 C C . ARG A 1 79 ? -51.484 21.309 24.917 1.00 35.81 79 ARG A C 1
ATOM 623 O O . ARG A 1 79 ? -50.338 21.712 25.087 1.00 35.81 79 ARG A O 1
ATOM 630 N N . LEU A 1 80 ? -51.843 20.053 25.187 1.00 35.84 80 LEU A N 1
ATOM 631 C CA . LEU A 1 80 ? -50.898 18.977 25.526 1.00 35.84 80 LEU A CA 1
ATOM 632 C C . LEU A 1 80 ? -51.100 17.783 24.568 1.00 35.84 80 LEU A C 1
ATOM 634 O O . LEU A 1 80 ? -52.236 17.330 24.428 1.00 35.84 80 LEU A O 1
ATOM 638 N N . PRO A 1 81 ? -50.050 17.267 23.893 1.00 36.06 81 PRO A N 1
ATOM 639 C CA . PRO A 1 81 ? -50.123 16.012 23.144 1.00 36.06 81 PRO A CA 1
ATOM 640 C C . PRO A 1 81 ? -50.158 14.810 24.102 1.00 36.06 81 PRO A C 1
ATOM 642 O O . PRO A 1 81 ? -49.521 14.840 25.154 1.00 36.06 81 PRO A O 1
ATOM 645 N N . GLN A 1 82 ? -50.829 13.727 23.703 1.00 38.25 82 GLN A N 1
ATOM 646 C CA . GLN A 1 82 ? -51.064 12.480 24.461 1.00 38.25 82 GLN A CA 1
ATOM 647 C C . GLN A 1 82 ? -49.803 11.657 24.859 1.00 38.25 82 GLN A C 1
ATOM 649 O O . GLN A 1 82 ? -49.916 10.468 25.130 1.00 38.25 82 GLN A O 1
ATOM 654 N N . MET A 1 83 ? -48.595 12.235 24.910 1.00 34.31 83 MET A N 1
ATOM 655 C CA . MET A 1 83 ? -47.331 11.502 25.147 1.00 34.31 83 MET A CA 1
ATOM 656 C C . MET A 1 83 ? -46.521 11.950 26.381 1.00 34.31 83 MET A C 1
ATOM 658 O O . MET A 1 83 ? -45.364 11.556 26.531 1.00 34.31 83 MET A O 1
ATOM 662 N N . LEU A 1 84 ? -47.083 12.765 27.278 1.00 40.47 84 LEU A N 1
ATOM 663 C CA . LEU A 1 84 ? -46.392 13.205 28.498 1.00 40.47 84 LEU A CA 1
ATOM 664 C C . LEU A 1 84 ? -46.758 12.319 29.698 1.00 40.47 84 LEU A C 1
ATOM 666 O O . LEU A 1 84 ? -47.851 12.427 30.240 1.00 40.47 84 LEU A O 1
ATOM 670 N N . HIS A 1 85 ? -45.826 11.451 30.111 1.00 43.97 85 HIS A N 1
ATOM 671 C CA . HIS A 1 85 ? -45.943 10.636 31.332 1.00 43.97 85 HIS A CA 1
ATOM 672 C C . HIS A 1 85 ? -45.464 11.362 32.608 1.00 43.97 85 HIS A C 1
ATOM 674 O O . HIS A 1 85 ? -45.912 11.016 33.701 1.00 43.97 85 HIS A O 1
ATOM 680 N N . ASP A 1 86 ? -44.622 12.394 32.471 1.00 41.31 86 ASP A N 1
ATOM 681 C CA . ASP A 1 86 ? -44.052 13.162 33.585 1.00 41.31 86 ASP A CA 1
ATOM 682 C C . ASP A 1 86 ? -44.462 14.639 33.468 1.00 41.31 86 ASP A C 1
ATOM 684 O O . ASP A 1 86 ? -44.141 15.290 32.468 1.00 41.31 86 ASP A O 1
ATOM 688 N N . VAL A 1 87 ? -45.156 15.180 34.478 1.00 45.91 87 VAL A N 1
ATOM 689 C CA . VAL A 1 87 ? -45.543 16.601 34.524 1.00 45.91 87 VAL A CA 1
ATOM 690 C C . VAL A 1 87 ? -45.021 17.240 35.813 1.00 45.91 87 VAL A C 1
ATOM 692 O O . VAL A 1 87 ? -45.398 16.857 36.921 1.00 45.91 87 VAL A O 1
ATOM 695 N N . GLU A 1 88 ? -44.141 18.231 35.667 1.00 42.97 88 GLU A N 1
ATOM 696 C CA . GLU A 1 88 ? -43.579 19.011 36.774 1.00 42.97 88 GLU A CA 1
ATOM 697 C C . GLU A 1 88 ? -44.186 20.421 36.763 1.00 42.97 88 GLU A C 1
ATOM 699 O O . GLU A 1 88 ? -44.072 21.150 35.774 1.00 42.97 88 GLU A O 1
ATOM 704 N N . PHE A 1 89 ? -44.853 20.810 37.855 1.00 48.19 89 PHE A N 1
ATOM 705 C CA . PHE A 1 89 ? -45.461 22.135 37.992 1.00 48.19 89 PHE A CA 1
ATOM 706 C C . PHE A 1 89 ? -44.644 22.999 38.952 1.00 48.19 89 PHE A C 1
ATOM 708 O O . PHE A 1 89 ? -44.471 22.660 40.118 1.00 48.19 89 PHE A O 1
ATOM 715 N N . CYS A 1 90 ? -44.217 24.170 38.483 1.00 39.53 90 CYS A N 1
ATOM 716 C CA . CYS A 1 90 ? -43.601 25.208 39.311 1.00 39.53 90 CYS A CA 1
ATOM 717 C C . CYS A 1 90 ? -44.526 26.437 39.347 1.00 39.53 90 CYS A C 1
ATOM 719 O O . CYS A 1 90 ? -44.198 27.505 38.831 1.00 39.53 90 CYS A O 1
ATOM 721 N N . VAL A 1 91 ? -45.753 26.253 39.852 1.00 47.91 91 VAL A N 1
ATOM 722 C CA . VAL A 1 91 ? -46.812 27.279 39.836 1.00 47.91 91 VAL A CA 1
ATOM 723 C C . VAL A 1 91 ? -47.484 27.372 41.204 1.00 47.91 91 VAL A C 1
ATOM 725 O O . VAL A 1 91 ? -47.810 26.353 41.808 1.00 47.91 91 VAL A O 1
ATOM 728 N N . THR A 1 92 ? -47.745 28.591 41.681 1.00 44.00 92 THR A N 1
ATOM 729 C CA . THR A 1 92 ? -48.371 28.826 42.994 1.00 44.00 92 THR A CA 1
ATOM 730 C C . THR A 1 92 ? -49.858 28.468 43.055 1.00 44.00 92 THR A C 1
ATOM 732 O O . THR A 1 92 ? -50.404 28.344 44.147 1.00 44.00 92 THR A O 1
ATOM 735 N N . THR A 1 93 ? -50.514 28.275 41.905 1.00 49.84 93 THR A N 1
ATOM 736 C CA . THR A 1 93 ? -51.909 27.816 41.780 1.00 49.84 93 THR A CA 1
ATOM 737 C C . THR A 1 93 ? -52.066 26.935 40.534 1.00 49.84 93 THR A C 1
ATOM 739 O O . THR A 1 93 ? -51.514 27.253 39.481 1.00 49.84 93 THR A O 1
ATOM 742 N N . LEU A 1 94 ? -52.800 25.821 40.648 1.00 54.97 94 LEU A N 1
ATOM 743 C CA . LEU A 1 94 ? -53.166 24.938 39.533 1.00 54.97 94 LEU A CA 1
ATOM 744 C C . LEU A 1 94 ? -54.637 25.196 39.166 1.00 54.97 94 LEU A C 1
ATOM 746 O O . LEU A 1 94 ? -55.521 24.921 39.973 1.00 54.97 94 LEU A O 1
ATOM 750 N N . GLN A 1 95 ? -54.908 25.724 37.970 1.00 51.34 95 GLN A N 1
ATOM 751 C CA . GLN A 1 95 ? -56.265 25.849 37.421 1.00 51.34 95 GLN A CA 1
ATOM 752 C C . GLN A 1 95 ? -56.376 25.002 36.151 1.00 51.34 95 GLN A C 1
ATOM 754 O O . GLN A 1 95 ? -55.675 25.257 35.173 1.00 51.34 95 GLN A O 1
ATOM 759 N N . VAL A 1 96 ? -57.259 24.001 36.160 1.00 50.19 96 VAL A N 1
ATOM 760 C CA . VAL A 1 96 ? -57.570 23.183 34.980 1.00 50.19 96 VAL A CA 1
ATOM 761 C C . VAL A 1 96 ? -59.000 23.506 34.524 1.00 50.19 96 VAL A C 1
ATOM 763 O O . VAL A 1 96 ? -59.918 23.414 35.337 1.00 50.19 96 VAL A O 1
ATOM 766 N N . PRO A 1 97 ? -59.225 23.881 33.252 1.00 45.91 97 PRO A N 1
ATOM 767 C CA . PRO A 1 97 ? -60.569 23.999 32.691 1.00 45.91 97 PRO A CA 1
ATOM 768 C C . PRO A 1 97 ? -61.321 22.662 32.752 1.00 45.91 97 PRO A C 1
ATOM 770 O O . PRO A 1 97 ? -60.764 21.625 32.388 1.00 45.91 97 PRO A O 1
ATOM 773 N N . SER A 1 98 ? -62.605 22.681 33.116 1.00 46.97 98 SER A N 1
ATOM 774 C CA . SER A 1 98 ? -63.467 21.486 33.225 1.00 46.97 98 SER A CA 1
ATOM 775 C C . SER A 1 98 ? -63.574 20.670 31.924 1.00 46.97 98 SER A C 1
ATOM 777 O O . SER A 1 98 ? -63.990 19.519 31.943 1.00 46.97 98 SER A O 1
ATOM 779 N N . SER A 1 99 ? -63.177 21.244 30.785 1.00 44.53 99 SER A N 1
ATOM 780 C CA . SER A 1 99 ? -63.171 20.616 29.460 1.00 44.53 99 SER A CA 1
ATOM 781 C C . SER A 1 99 ? -61.973 19.693 29.174 1.00 44.53 99 SER A C 1
ATOM 783 O O . SER A 1 99 ? -61.950 19.072 28.115 1.00 44.53 99 SER A O 1
ATOM 785 N N . LEU A 1 100 ? -60.981 19.595 30.072 1.00 47.81 100 LEU A N 1
ATOM 786 C CA . LEU A 1 100 ? -59.735 18.831 29.860 1.00 47.81 100 LEU A CA 1
ATOM 787 C C . LEU A 1 100 ? -59.624 17.526 30.674 1.00 47.81 100 LEU A C 1
ATOM 789 O O . LEU A 1 100 ? -58.625 16.823 30.535 1.00 47.81 100 LEU A O 1
ATOM 793 N N . GLN A 1 101 ? -60.640 17.161 31.469 1.00 50.97 101 GLN A N 1
ATOM 794 C CA . GLN A 1 101 ? -60.642 15.935 32.294 1.00 50.97 101 GLN A CA 1
ATOM 795 C C . GLN A 1 101 ? -60.524 14.631 31.474 1.00 50.97 101 GLN A C 1
ATOM 797 O O . GLN A 1 101 ? -60.027 13.630 31.977 1.00 50.97 101 GLN A O 1
ATOM 802 N N . THR A 1 102 ? -60.929 14.626 30.200 1.00 48.88 102 THR A N 1
ATOM 803 C CA . THR A 1 102 ? -60.917 13.436 29.322 1.00 48.88 102 THR A CA 1
ATOM 804 C C . THR A 1 102 ? -59.604 13.210 28.564 1.00 48.88 102 THR A C 1
ATOM 806 O O . THR A 1 102 ? -59.482 12.221 27.844 1.00 48.88 102 THR A O 1
ATOM 809 N N . LEU A 1 103 ? -58.622 14.111 28.692 1.00 50.97 103 LEU A N 1
ATOM 810 C CA . LEU A 1 103 ? -57.363 14.086 27.928 1.00 50.97 103 LEU A CA 1
ATOM 811 C C . LEU A 1 103 ? -56.146 13.629 28.750 1.00 50.97 103 LEU A C 1
ATOM 813 O O . LEU A 1 103 ? -55.013 13.730 28.278 1.00 50.97 103 LEU A O 1
ATOM 817 N N . TRP A 1 104 ? -56.355 13.146 29.975 1.00 53.78 104 TRP A N 1
ATOM 818 C CA . TRP A 1 104 ? -55.264 12.752 30.866 1.00 53.78 104 TRP A CA 1
ATOM 819 C C . TRP A 1 104 ? -54.722 11.343 30.561 1.00 53.78 104 TRP A C 1
ATOM 821 O O . TRP A 1 104 ? -55.501 10.455 30.211 1.00 53.78 104 TRP A O 1
ATOM 831 N N . PRO A 1 105 ? -53.395 11.115 30.671 1.00 55.62 105 PRO A N 1
ATOM 832 C CA . PRO A 1 105 ? -52.790 9.804 30.422 1.00 55.62 105 PRO A CA 1
ATOM 833 C C . PRO A 1 105 ? -53.303 8.731 31.394 1.00 55.62 105 PRO A C 1
ATOM 835 O O . PRO A 1 105 ? -53.604 9.033 32.547 1.00 55.62 105 PRO A O 1
ATOM 838 N N . GLU A 1 106 ? -53.290 7.457 30.978 1.00 52.41 106 GLU A N 1
ATOM 839 C CA . GLU A 1 106 ? -53.637 6.323 31.857 1.00 52.41 106 GLU A CA 1
ATOM 840 C C . GLU A 1 106 ? -52.712 6.189 33.083 1.00 52.41 106 GLU A C 1
ATOM 842 O O . GLU A 1 106 ? -53.117 5.594 34.072 1.00 52.41 106 GLU A O 1
ATOM 847 N N . TYR A 1 107 ? -51.494 6.743 33.063 1.00 57.00 107 TYR A N 1
ATOM 848 C CA . TYR A 1 107 ? -50.589 6.756 34.219 1.00 57.00 107 TYR A CA 1
ATOM 849 C C . TYR A 1 107 ? -49.739 8.029 34.223 1.00 57.00 107 TYR A C 1
ATOM 851 O O . TYR A 1 107 ? -48.946 8.241 33.299 1.00 57.00 107 TYR A O 1
ATOM 859 N N . MET A 1 108 ? -49.878 8.849 35.271 1.00 62.91 108 MET A N 1
ATOM 860 C CA . MET A 1 108 ? -49.200 10.147 35.396 1.00 62.91 108 MET A CA 1
ATOM 861 C C . MET A 1 108 ? -48.321 10.236 36.652 1.00 62.91 108 MET A C 1
ATOM 863 O O . MET A 1 108 ? -48.736 9.832 37.744 1.00 62.91 108 MET A O 1
ATOM 867 N N . TRP A 1 109 ? -47.108 10.780 36.509 1.00 59.66 109 TRP A N 1
ATOM 868 C CA . TRP A 1 109 ? -46.236 11.160 37.626 1.00 59.66 109 TRP A CA 1
ATOM 869 C C . TRP A 1 109 ? -46.306 12.670 37.853 1.00 59.66 109 TRP A C 1
ATOM 871 O O . TRP A 1 109 ? -46.035 13.455 36.941 1.00 59.66 109 TRP A O 1
ATOM 881 N N . LEU A 1 110 ? -46.676 13.069 39.071 1.00 64.62 110 LEU A N 1
ATOM 882 C CA . LEU A 1 110 ? -46.908 14.460 39.439 1.00 64.62 110 LEU A CA 1
ATOM 883 C C . LEU A 1 110 ? -45.925 14.922 40.518 1.00 64.62 110 LEU A C 1
ATOM 885 O O . LEU A 1 110 ? -45.924 14.411 41.644 1.00 64.62 110 LEU A O 1
ATOM 889 N N . TYR A 1 111 ? -45.125 15.931 40.173 1.00 59.44 111 TYR A N 1
ATOM 890 C CA . TYR A 1 111 ? -44.135 16.545 41.057 1.00 59.44 111 TYR A CA 1
ATOM 891 C C . TYR A 1 111 ? -44.504 18.005 41.338 1.00 59.44 111 TYR A C 1
ATOM 893 O O . TYR A 1 111 ? -44.589 18.816 40.413 1.00 59.44 111 TYR A O 1
ATOM 901 N N . VAL A 1 112 ? -44.715 18.335 42.615 1.00 64.25 112 VAL A N 1
ATOM 902 C CA . VAL A 1 112 ? -45.049 19.688 43.079 1.00 64.25 112 VAL A CA 1
ATOM 903 C C . VAL A 1 112 ? -44.184 20.032 44.288 1.00 64.25 112 VAL A C 1
ATOM 905 O O . VAL A 1 112 ? -44.563 19.833 45.446 1.00 64.25 112 VAL A O 1
ATOM 908 N N . ASP A 1 113 ? -43.000 20.569 44.012 1.00 66.88 113 ASP A N 1
ATOM 909 C CA . ASP A 1 113 ? -42.017 20.917 45.032 1.00 66.88 113 ASP A CA 1
ATOM 910 C C . ASP A 1 113 ? -41.896 22.450 45.149 1.00 66.88 113 ASP A C 1
ATOM 912 O O . ASP A 1 113 ? -41.758 23.143 44.147 1.00 66.88 113 ASP A O 1
ATOM 916 N N . HIS A 1 114 ? -41.910 22.994 46.373 1.00 67.75 114 HIS A N 1
ATOM 917 C CA . HIS A 1 114 ? -41.739 24.434 46.657 1.00 67.75 114 HIS A CA 1
ATOM 918 C C . HIS A 1 114 ? -42.776 25.366 45.990 1.00 67.75 114 HIS A C 1
ATOM 920 O O . HIS A 1 114 ? -42.504 26.543 45.755 1.00 67.75 114 HIS A O 1
ATOM 926 N N . ALA A 1 115 ? -43.986 24.870 45.722 1.00 62.03 115 ALA A N 1
ATOM 927 C CA . ALA A 1 115 ? -45.041 25.606 45.021 1.00 62.03 115 ALA A CA 1
ATOM 928 C C . ALA A 1 115 ? -45.894 26.509 45.936 1.00 62.03 115 ALA A C 1
ATOM 930 O O . ALA A 1 115 ? -46.856 27.123 45.487 1.00 62.03 115 ALA A O 1
ATOM 931 N N . ASN A 1 116 ? -45.555 26.616 47.224 1.00 68.06 116 ASN A N 1
ATOM 932 C CA . ASN A 1 116 ? -46.264 27.437 48.212 1.00 68.06 116 ASN A CA 1
ATOM 933 C C . ASN A 1 116 ? -47.761 27.099 48.381 1.00 68.06 116 ASN A C 1
ATOM 935 O O . ASN A 1 116 ? -48.528 27.926 48.873 1.00 68.06 116 ASN A O 1
ATOM 939 N N . TRP A 1 117 ? -48.184 25.896 47.982 1.00 75.19 117 TRP A N 1
ATOM 940 C CA . TRP A 1 117 ? -49.572 25.457 48.117 1.00 75.19 117 TRP A CA 1
ATOM 941 C C . TRP A 1 117 ? -49.966 25.360 49.588 1.00 75.19 117 TRP A C 1
ATOM 943 O O . TRP A 1 117 ? -49.217 24.796 50.383 1.00 75.19 117 TRP A O 1
ATOM 953 N N . THR A 1 118 ? -51.139 25.881 49.942 1.00 73.81 118 THR A N 1
ATOM 954 C CA . THR A 1 118 ? -51.725 25.773 51.289 1.00 73.81 118 THR A CA 1
ATOM 955 C C . THR A 1 118 ? -52.689 24.588 51.419 1.00 73.81 118 THR A C 1
ATOM 957 O O . THR A 1 118 ? -52.916 24.107 52.527 1.00 73.81 118 THR A O 1
ATOM 960 N N . ALA A 1 119 ? -53.207 24.077 50.297 1.00 74.88 119 ALA A N 1
ATOM 961 C CA . ALA A 1 119 ? -54.064 22.896 50.197 1.00 74.88 119 ALA A CA 1
ATOM 962 C C . ALA A 1 119 ? -53.831 22.167 48.858 1.00 74.88 119 ALA A C 1
ATOM 964 O O . ALA A 1 119 ? -53.301 22.758 47.915 1.00 74.88 119 ALA A O 1
ATOM 965 N N . VAL A 1 120 ? -54.224 20.892 48.774 1.00 74.12 120 VAL A N 1
ATOM 966 C CA . VAL A 1 120 ? -54.236 20.123 47.516 1.00 74.12 120 VAL A CA 1
ATOM 967 C C . VAL A 1 120 ? -55.490 20.512 46.708 1.00 74.12 120 VAL A C 1
ATOM 969 O O . VAL A 1 120 ? -56.585 20.416 47.258 1.00 74.12 120 VAL A O 1
ATOM 972 N N . PRO A 1 121 ? -55.371 20.957 45.443 1.00 72.44 121 PRO A N 1
ATOM 973 C CA . PRO A 1 121 ? -56.520 21.300 44.598 1.00 72.44 121 PRO A CA 1
ATOM 974 C C . PRO A 1 121 ? -57.459 20.109 44.343 1.00 72.44 121 PRO A C 1
ATOM 976 O O . PRO A 1 121 ? -56.984 19.027 44.006 1.00 72.44 121 PRO A O 1
ATOM 979 N N . GLU A 1 122 ? -58.780 20.322 44.400 1.00 69.25 122 GLU A N 1
ATOM 980 C CA . GLU A 1 122 ? -59.787 19.262 44.170 1.00 69.25 122 GLU A CA 1
ATOM 981 C C . GLU A 1 122 ? -59.641 18.582 42.805 1.00 69.25 122 GLU A C 1
ATOM 983 O O . GLU A 1 122 ? -59.796 17.374 42.696 1.00 69.25 122 GLU A O 1
ATOM 988 N N . VAL A 1 123 ? -59.230 19.323 41.773 1.00 67.62 123 VAL A N 1
ATOM 989 C CA . VAL A 1 123 ? -59.046 18.774 40.420 1.00 67.62 123 VAL A CA 1
ATOM 990 C C . VAL A 1 123 ? -57.987 17.669 40.335 1.00 67.62 123 VAL A C 1
ATOM 992 O O . VAL A 1 123 ? -57.996 16.893 39.386 1.00 67.62 123 VAL A O 1
ATOM 995 N N . MET A 1 124 ? -57.070 17.577 41.307 1.00 70.06 124 MET A N 1
ATOM 996 C CA . MET A 1 124 ? -56.100 16.479 41.378 1.00 70.06 124 MET A CA 1
ATOM 997 C C . MET A 1 124 ? -56.725 15.152 41.807 1.00 70.06 124 MET A C 1
ATOM 999 O O . MET A 1 124 ? -56.143 14.106 41.538 1.00 70.06 124 MET A O 1
ATOM 1003 N N . LEU A 1 125 ? -57.879 15.190 42.474 1.00 71.00 125 LEU A N 1
ATOM 1004 C CA . LEU A 1 125 ? -58.585 14.002 42.953 1.00 71.00 125 LEU A CA 1
ATOM 1005 C C . LEU A 1 125 ? -59.222 13.220 41.798 1.00 71.00 125 LEU A C 1
ATOM 1007 O O . LEU A 1 125 ? -59.339 12.003 41.874 1.00 71.00 125 LEU A O 1
ATOM 1011 N N . ASP A 1 126 ? -59.537 13.909 40.699 1.00 67.88 126 ASP A N 1
ATOM 1012 C CA . ASP A 1 126 ? -60.076 13.307 39.476 1.00 67.88 126 ASP A CA 1
ATOM 1013 C C . ASP A 1 126 ? -58.972 12.784 38.527 1.00 67.88 126 ASP A C 1
ATOM 1015 O O . ASP A 1 126 ? -59.270 12.217 37.474 1.00 67.88 126 ASP A O 1
ATOM 1019 N N . MET A 1 127 ? -57.685 13.009 38.842 1.00 70.81 127 MET A N 1
ATOM 1020 C CA . MET A 1 127 ? -56.545 12.644 37.984 1.00 70.81 127 MET A CA 1
ATOM 1021 C C . MET A 1 127 ? -56.088 11.194 38.205 1.00 70.81 127 MET A C 1
ATOM 1023 O O . MET A 1 127 ? -55.963 10.740 39.339 1.00 70.81 127 MET A O 1
ATOM 1027 N N . ASN A 1 128 ? -55.695 10.492 37.132 1.00 70.19 128 ASN A N 1
ATOM 1028 C CA . ASN A 1 128 ? -55.133 9.132 37.210 1.00 70.19 128 ASN A CA 1
ATOM 1029 C C . ASN A 1 128 ? -53.626 9.142 37.570 1.00 70.19 128 ASN A C 1
ATOM 1031 O O . ASN A 1 128 ? -52.744 8.801 36.772 1.00 70.19 128 ASN A O 1
ATOM 1035 N N . ILE A 1 129 ? -53.314 9.628 38.776 1.00 71.25 129 ILE A N 1
ATOM 1036 C CA . ILE A 1 129 ? -51.942 9.801 39.279 1.00 71.25 129 ILE A CA 1
ATOM 1037 C C . ILE A 1 129 ? -51.419 8.476 39.842 1.00 71.25 129 ILE A C 1
ATOM 1039 O O . ILE A 1 129 ? -52.052 7.867 40.700 1.00 71.25 129 ILE A O 1
ATOM 1043 N N . ASN A 1 130 ? -50.241 8.040 39.392 1.00 71.44 130 ASN A N 1
ATOM 1044 C CA . ASN A 1 130 ? -49.566 6.845 39.911 1.00 71.44 130 ASN A CA 1
ATOM 1045 C C . ASN A 1 130 ? -48.507 7.193 40.972 1.00 71.44 130 ASN A C 1
ATOM 1047 O O . ASN A 1 130 ? -48.403 6.534 42.011 1.00 71.44 130 ASN A O 1
ATOM 1051 N N . PHE A 1 131 ? -47.771 8.280 40.736 1.00 67.94 131 PHE A N 1
ATOM 1052 C CA . PHE A 1 131 ? -46.733 8.785 41.628 1.00 67.94 131 PHE A CA 1
ATOM 1053 C C . PHE A 1 131 ? -47.018 10.242 41.981 1.00 67.94 131 PHE A C 1
ATOM 1055 O O . PHE A 1 131 ? -47.095 11.083 41.084 1.00 67.94 131 PHE A O 1
ATOM 1062 N N . LEU A 1 132 ? -47.130 10.548 43.273 1.00 74.56 132 LEU A N 1
ATOM 1063 C CA . LEU A 1 132 ? -47.363 11.902 43.768 1.00 74.56 132 LEU A CA 1
ATOM 1064 C C . LEU A 1 132 ? -46.245 12.350 44.707 1.00 74.56 132 LEU A C 1
ATOM 1066 O O . LEU A 1 132 ? -45.983 11.711 45.728 1.00 74.56 132 LEU A O 1
ATOM 1070 N N . ARG A 1 133 ? -45.634 13.499 44.405 1.00 71.69 133 ARG A N 1
ATOM 1071 C CA . ARG A 1 133 ? -44.659 14.154 45.282 1.00 71.69 133 ARG A CA 1
ATOM 1072 C C . ARG A 1 133 ? -45.059 15.586 45.603 1.00 71.69 133 ARG A C 1
ATOM 1074 O O . ARG A 1 133 ? -45.149 16.413 44.702 1.00 71.69 133 ARG A O 1
ATOM 1081 N N . LEU A 1 134 ? -45.213 15.868 46.896 1.00 72.44 134 LEU A N 1
ATOM 1082 C CA . LEU A 1 134 ? -45.475 17.190 47.459 1.00 72.44 134 LEU A CA 1
ATOM 1083 C C . LEU A 1 134 ? -44.374 17.531 48.482 1.00 72.44 134 LEU A C 1
ATOM 1085 O O . LEU A 1 134 ? -44.479 17.187 49.663 1.00 72.44 134 LEU A O 1
ATOM 1089 N N . THR A 1 135 ? -43.302 18.195 48.044 1.00 70.38 135 THR A N 1
ATOM 1090 C CA . THR A 1 135 ? -42.168 18.565 48.917 1.00 70.38 135 THR A CA 1
ATOM 1091 C C . THR A 1 135 ? -42.161 20.060 49.226 1.00 70.38 135 THR A C 1
ATOM 1093 O O . THR A 1 135 ? -42.281 20.884 48.324 1.00 70.38 135 THR A O 1
ATOM 1096 N N . ASN A 1 136 ? -41.938 20.437 50.487 1.00 68.00 136 ASN A N 1
ATOM 1097 C CA . ASN A 1 136 ? -41.721 21.822 50.925 1.00 68.00 136 ASN A CA 1
ATOM 1098 C C . ASN A 1 136 ? -42.816 22.806 50.460 1.00 68.00 136 ASN A C 1
ATOM 1100 O O . ASN A 1 136 ? -42.528 23.918 50.019 1.00 68.00 136 ASN A O 1
ATOM 1104 N N . ASN A 1 137 ? -44.081 22.395 50.576 1.00 72.44 137 ASN A N 1
ATOM 1105 C CA . ASN A 1 137 ? -45.249 23.271 50.423 1.00 72.44 137 ASN A CA 1
ATOM 1106 C C . ASN A 1 137 ? -45.735 23.794 51.793 1.00 72.44 137 ASN A C 1
ATOM 1108 O O . ASN A 1 137 ? -45.195 23.421 52.833 1.00 72.44 137 ASN A O 1
ATOM 1112 N N . GLN A 1 138 ? -46.767 24.644 51.804 1.00 75.06 138 GLN A N 1
ATOM 1113 C CA . GLN A 1 138 ? -47.444 25.125 53.022 1.00 75.06 138 GLN A CA 1
ATOM 1114 C C . GLN A 1 138 ? -48.691 24.292 53.386 1.00 75.06 138 GLN A C 1
ATOM 1116 O O . GLN A 1 138 ? -49.536 24.736 54.162 1.00 75.06 138 GLN A O 1
ATOM 1121 N N . ILE A 1 139 ? -48.817 23.088 52.822 1.00 78.75 139 ILE A N 1
ATOM 1122 C CA . ILE A 1 139 ? -49.953 22.189 53.044 1.00 78.75 139 ILE A CA 1
ATOM 1123 C C . ILE A 1 139 ? -49.898 21.686 54.488 1.00 78.75 139 ILE A C 1
ATOM 1125 O O . ILE A 1 139 ? -48.895 21.109 54.901 1.00 78.75 139 ILE A O 1
ATOM 1129 N N . GLN A 1 140 ? -50.967 21.902 55.253 1.00 76.19 140 GLN A N 1
ATOM 1130 C CA . GLN A 1 140 ? -51.088 21.374 56.620 1.00 76.19 140 GLN A CA 1
ATOM 1131 C C . GLN A 1 140 ? -51.901 20.078 56.679 1.00 76.19 140 GLN A C 1
ATOM 1133 O O . GLN A 1 140 ? -51.585 19.181 57.462 1.00 76.19 140 GLN A O 1
ATOM 1138 N N . VAL A 1 141 ? -52.921 19.975 55.822 1.00 74.38 141 VAL A N 1
ATOM 1139 C CA . VAL A 1 141 ? -53.887 18.872 55.781 1.00 74.38 141 VAL A CA 1
ATOM 1140 C C . VAL A 1 141 ? -53.966 18.325 54.358 1.00 74.38 141 VAL A C 1
ATOM 1142 O O . VAL A 1 141 ? -54.106 19.089 53.402 1.00 74.38 141 VAL A O 1
ATOM 1145 N N . VAL A 1 142 ? -53.868 17.003 54.223 1.00 76.75 142 VAL A N 1
ATOM 1146 C CA . VAL A 1 142 ? -54.052 16.283 52.955 1.00 76.75 142 VAL A CA 1
ATOM 1147 C C . VAL A 1 142 ? -55.516 15.820 52.864 1.00 76.75 142 VAL A C 1
ATOM 1149 O O . VAL A 1 142 ? -56.013 15.270 53.848 1.00 76.75 142 VAL A O 1
ATOM 1152 N N . PRO A 1 143 ? -56.231 16.035 51.741 1.00 76.94 143 PRO A N 1
ATOM 1153 C CA . PRO A 1 143 ? -57.645 15.672 51.637 1.00 76.94 143 PRO A CA 1
ATOM 1154 C C . PRO A 1 143 ? -57.858 14.145 51.667 1.00 76.94 143 PRO A C 1
ATOM 1156 O O . PRO A 1 143 ? -57.046 13.413 51.093 1.00 76.94 143 PRO A O 1
ATOM 1159 N N . PRO A 1 144 ? -58.945 13.655 52.300 1.00 71.06 144 PRO A N 1
ATOM 1160 C CA . PRO A 1 144 ? -59.247 12.222 52.426 1.00 71.06 144 PRO A CA 1
ATOM 1161 C C . PRO A 1 144 ? -59.390 11.505 51.085 1.00 71.06 144 PRO A C 1
ATOM 1163 O O . PRO A 1 144 ? -58.949 10.364 50.949 1.00 71.06 144 PRO A O 1
ATOM 1166 N N . ASP A 1 145 ? -59.915 12.198 50.081 1.00 74.31 145 ASP A N 1
ATOM 1167 C CA . ASP A 1 145 ? -60.193 11.628 48.766 1.00 74.31 145 ASP A CA 1
ATOM 1168 C C . ASP A 1 145 ? -58.919 11.355 47.949 1.00 74.31 145 ASP A C 1
ATOM 1170 O O . ASP A 1 145 ? -58.951 10.583 46.996 1.00 74.31 145 ASP A O 1
ATOM 1174 N N . LEU A 1 146 ? -57.756 11.896 48.340 1.00 74.62 146 LEU A N 1
ATOM 1175 C CA . LEU A 1 146 ? -56.490 11.672 47.624 1.00 74.62 146 LEU A CA 1
ATOM 1176 C C . LEU A 1 146 ? -56.101 10.189 47.582 1.00 74.62 146 LEU A C 1
ATOM 1178 O O . LEU A 1 146 ? -55.503 9.712 46.621 1.00 74.62 146 LEU A O 1
ATOM 1182 N N . VAL A 1 147 ? -56.451 9.459 48.639 1.00 67.31 147 VAL A N 1
ATOM 1183 C CA . VAL A 1 147 ? -56.145 8.033 48.803 1.00 67.31 147 VAL A CA 1
ATOM 1184 C C . VAL A 1 147 ? -57.129 7.156 48.010 1.00 67.31 147 VAL A C 1
ATOM 1186 O O . VAL A 1 147 ? -56.899 5.964 47.829 1.00 67.31 147 VAL A O 1
ATOM 1189 N N . THR A 1 148 ? -58.210 7.741 47.485 1.00 69.38 148 THR A N 1
ATOM 1190 C CA . THR A 1 148 ? -59.218 7.037 46.674 1.00 69.38 148 THR A CA 1
ATOM 1191 C C . THR A 1 148 ? -58.863 6.953 45.188 1.00 69.38 148 THR A C 1
ATOM 1193 O O . THR A 1 148 ? -59.535 6.236 44.449 1.00 69.38 148 THR A O 1
ATOM 1196 N N . ILE A 1 149 ? -57.775 7.609 44.758 1.00 73.56 149 ILE A N 1
ATOM 1197 C CA . ILE A 1 149 ? -57.278 7.570 43.376 1.00 73.56 149 ILE A CA 1
ATOM 1198 C C . ILE A 1 149 ? -56.844 6.129 43.012 1.00 73.56 149 ILE A C 1
ATOM 1200 O O . ILE A 1 149 ? -55.880 5.628 43.597 1.00 73.56 149 ILE A O 1
ATOM 1204 N N . PRO A 1 150 ? -57.485 5.459 42.027 1.00 69.50 150 PRO A N 1
ATOM 1205 C CA . PRO A 1 150 ? -57.265 4.035 41.732 1.00 69.50 150 PRO A CA 1
ATOM 1206 C C . PRO A 1 150 ? -55.883 3.652 41.212 1.00 69.50 150 PRO A C 1
ATOM 1208 O O . PRO A 1 150 ? -55.543 2.476 41.206 1.00 69.50 150 PRO A O 1
ATOM 1211 N N . SER A 1 151 ? -55.098 4.600 40.713 1.00 69.12 151 SER A N 1
ATOM 1212 C CA . SER A 1 151 ? -53.769 4.337 40.155 1.00 69.12 151 SER A CA 1
ATOM 1213 C C . SER A 1 151 ? -52.626 4.606 41.131 1.00 69.12 151 SER A C 1
ATOM 1215 O O . SER A 1 151 ? -51.476 4.322 40.792 1.00 69.12 151 SER A O 1
ATOM 1217 N N . LEU A 1 152 ? -52.906 5.193 42.299 1.00 70.19 152 LEU A N 1
ATOM 1218 C CA . LEU A 1 152 ? -51.890 5.779 43.167 1.00 70.19 152 LEU A CA 1
ATOM 1219 C C . LEU A 1 152 ? -51.150 4.690 43.955 1.00 70.19 152 LEU A C 1
ATOM 1221 O O . LEU A 1 152 ? -51.743 3.980 44.766 1.00 70.19 152 LEU A O 1
ATOM 1225 N N . THR A 1 153 ? -49.840 4.566 43.721 1.00 68.38 153 THR A N 1
ATOM 1226 C CA . THR A 1 153 ? -48.995 3.547 44.378 1.00 68.38 153 THR A CA 1
ATOM 1227 C C . THR A 1 153 ? -47.798 4.142 45.125 1.00 68.38 153 THR A C 1
ATOM 1229 O O . THR A 1 153 ? -47.300 3.525 46.067 1.00 68.38 153 THR A O 1
ATOM 1232 N N . PHE A 1 154 ? -47.372 5.366 44.785 1.00 64.75 154 PHE A N 1
ATOM 1233 C CA . PHE A 1 154 ? -46.255 6.056 45.439 1.00 64.75 154 PHE A CA 1
ATOM 1234 C C . PHE A 1 154 ? -46.655 7.449 45.920 1.00 64.75 154 PHE A C 1
ATOM 1236 O O . PHE A 1 154 ? -47.092 8.285 45.126 1.00 64.75 154 PHE A O 1
ATOM 1243 N N . ILE A 1 155 ? -46.429 7.723 47.208 1.00 73.44 155 ILE A N 1
ATOM 1244 C CA . ILE A 1 155 ? -46.717 9.023 47.822 1.00 73.44 155 ILE A CA 1
ATOM 1245 C C . ILE A 1 155 ? -45.481 9.528 48.571 1.00 73.44 155 ILE A C 1
ATOM 1247 O O . ILE A 1 155 ? -44.967 8.869 49.477 1.00 73.44 155 ILE A O 1
ATOM 1251 N N . ILE A 1 156 ? -45.021 10.730 48.219 1.00 70.69 156 ILE A N 1
ATOM 1252 C CA . ILE A 1 156 ? -43.953 11.448 48.921 1.00 70.69 156 ILE A CA 1
ATOM 1253 C C . ILE A 1 156 ? -44.490 12.786 49.426 1.00 70.69 156 ILE A C 1
ATOM 1255 O O . ILE A 1 156 ? -44.776 13.687 48.642 1.00 70.69 156 ILE A O 1
ATOM 1259 N N . LEU A 1 157 ? -44.560 12.930 50.744 1.00 74.31 157 LEU A N 1
ATOM 1260 C CA . LEU A 1 157 ? -44.946 14.141 51.458 1.00 74.31 157 LEU A CA 1
ATOM 1261 C C . LEU A 1 157 ? -43.780 14.550 52.354 1.00 74.31 157 LEU A C 1
ATOM 1263 O O . LEU A 1 157 ? -43.425 13.832 53.280 1.00 74.31 157 LEU A O 1
ATOM 1267 N N . THR A 1 158 ? -43.149 15.687 52.087 1.00 67.69 158 THR A N 1
ATOM 1268 C CA . THR A 1 158 ? -42.012 16.135 52.912 1.00 67.69 158 THR A CA 1
ATOM 1269 C C . THR A 1 158 ? -42.109 17.625 53.195 1.00 67.69 158 THR A C 1
ATOM 1271 O O . THR A 1 158 ? -42.484 18.403 52.319 1.00 67.69 158 THR A O 1
ATOM 1274 N N . GLY A 1 159 ? -41.793 18.033 54.425 1.00 64.75 159 GLY A N 1
ATOM 1275 C CA . GLY A 1 159 ? -41.886 19.425 54.867 1.00 64.75 159 GLY A CA 1
ATOM 1276 C C . GLY A 1 159 ? -42.706 19.601 56.148 1.00 64.75 159 GLY A C 1
ATOM 1277 O O . GLY A 1 159 ? -43.623 18.840 56.449 1.00 64.75 159 GLY A O 1
ATOM 1278 N N . LYS A 1 160 ? -42.373 20.647 56.911 1.00 55.69 160 LYS A N 1
ATOM 1279 C CA . LYS A 1 160 ? -42.793 20.819 58.312 1.00 55.69 160 LYS A CA 1
ATOM 1280 C C . LYS A 1 160 ? -44.276 21.124 58.607 1.00 55.69 160 LYS A C 1
ATOM 1282 O O . LYS A 1 160 ? -44.667 20.834 59.736 1.00 55.69 160 LYS A O 1
ATOM 1287 N N . PRO A 1 161 ? -45.102 21.715 57.719 1.00 68.56 161 PRO A N 1
ATOM 1288 C CA . PRO A 1 161 ? -46.470 22.074 58.102 1.00 68.56 161 PRO A CA 1
ATOM 1289 C C . PRO A 1 161 ? -47.457 20.894 58.093 1.00 68.56 161 PRO A C 1
ATOM 1291 O O . PRO A 1 161 ? -48.493 21.002 58.741 1.00 68.56 161 PRO A O 1
ATOM 1294 N N . ILE A 1 162 ? -47.150 19.775 57.423 1.00 74.44 162 ILE A N 1
ATOM 1295 C CA . ILE A 1 162 ? -48.058 18.619 57.308 1.00 74.44 162 ILE A CA 1
ATOM 1296 C C . ILE A 1 162 ? -48.152 17.904 58.658 1.00 74.44 162 ILE A C 1
ATOM 1298 O O . ILE A 1 162 ? -47.157 17.345 59.120 1.00 74.44 162 ILE A O 1
ATOM 1302 N N . SER A 1 163 ? -49.326 17.906 59.289 1.00 71.81 163 SER A N 1
ATOM 1303 C CA . SER A 1 163 ? -49.513 17.371 60.648 1.00 71.81 163 SER A CA 1
ATOM 1304 C C . SER A 1 163 ? -50.441 16.159 60.731 1.00 71.81 163 SER A C 1
ATOM 1306 O O . SER A 1 163 ? -50.343 15.393 61.687 1.00 71.81 163 SER A O 1
ATOM 1308 N N . ILE A 1 164 ? -51.325 15.961 59.749 1.00 70.06 164 ILE A N 1
ATOM 1309 C CA . ILE A 1 164 ? -52.349 14.909 59.776 1.00 70.06 164 ILE A CA 1
ATOM 1310 C C . ILE A 1 164 ? -52.480 14.278 58.384 1.00 70.06 164 ILE A C 1
ATOM 1312 O O . ILE A 1 164 ? -52.654 14.983 57.388 1.00 70.06 164 ILE A O 1
ATOM 1316 N N . LEU A 1 165 ? -52.420 12.943 58.326 1.00 72.56 165 LEU A N 1
ATOM 1317 C CA . LEU A 1 165 ? -52.935 12.164 57.198 1.00 72.56 165 LEU A CA 1
ATOM 1318 C C . LEU A 1 165 ? -54.413 11.844 57.462 1.00 72.56 165 LEU A C 1
ATOM 1320 O O . LEU A 1 165 ? -54.763 11.541 58.602 1.00 72.56 165 LEU A O 1
ATOM 1324 N N . PRO A 1 166 ? -55.284 11.905 56.448 1.00 68.75 166 PRO A N 1
ATOM 1325 C CA . PRO A 1 166 ? -56.720 11.770 56.646 1.00 68.75 166 PRO A CA 1
ATOM 1326 C C . PRO A 1 166 ? -57.121 10.369 57.139 1.00 68.75 166 PRO A C 1
ATOM 1328 O O . PRO A 1 166 ? -56.717 9.346 56.576 1.00 68.75 166 PRO A O 1
ATOM 1331 N N . GLU A 1 167 ? -57.965 10.335 58.174 1.00 60.97 167 GLU A N 1
ATOM 1332 C CA . GLU A 1 167 ? -58.648 9.137 58.667 1.00 60.97 167 GLU A CA 1
ATOM 1333 C C . GLU A 1 167 ? -59.993 8.991 57.930 1.00 60.97 167 GLU A C 1
ATOM 1335 O O . GLU A 1 167 ? -60.906 9.781 58.130 1.00 60.97 167 GLU A O 1
ATOM 1340 N N . GLY A 1 168 ? -60.081 8.007 57.031 1.00 55.66 168 GLY A N 1
ATOM 1341 C CA . GLY A 1 168 ? -61.315 7.436 56.473 1.00 55.66 168 GLY A CA 1
ATOM 1342 C C . GLY A 1 168 ? -62.407 8.367 55.915 1.00 55.66 168 GLY A C 1
ATOM 1343 O O . GLY A 1 168 ? -63.320 8.747 56.637 1.00 55.66 168 GLY A O 1
ATOM 1344 N N . LEU A 1 169 ? -62.451 8.497 54.582 1.00 45.81 169 LEU A N 1
ATOM 1345 C CA . LEU A 1 169 ? -63.699 8.358 53.801 1.00 45.81 169 LEU A CA 1
ATOM 1346 C C . LEU A 1 169 ? -63.492 7.607 52.464 1.00 45.81 169 LEU A C 1
ATOM 1348 O O . LEU A 1 169 ? -64.269 7.740 51.527 1.00 45.81 169 LEU A O 1
ATOM 1352 N N . GLY A 1 170 ? -62.491 6.722 52.408 1.00 51.12 170 GLY A N 1
ATOM 1353 C CA . GLY A 1 170 ? -62.352 5.718 51.355 1.00 51.12 170 GLY A CA 1
ATOM 1354 C C . GLY A 1 170 ? -61.265 4.705 51.703 1.00 51.12 170 GLY A C 1
ATOM 1355 O O . GLY A 1 170 ? -60.186 5.081 52.158 1.00 51.12 170 GLY A O 1
ATOM 1356 N N . LYS A 1 171 ? -61.546 3.407 51.539 1.00 55.34 171 LYS A N 1
ATOM 1357 C CA . LYS A 1 171 ? -60.469 2.409 51.477 1.00 55.34 171 LYS A CA 1
ATOM 1358 C C . LYS A 1 171 ? -59.581 2.775 50.281 1.00 55.34 171 LYS A C 1
ATOM 1360 O O . LYS A 1 171 ? -60.150 3.117 49.242 1.00 55.34 171 LYS A O 1
ATOM 1365 N N . PRO A 1 172 ? -58.243 2.697 50.391 1.00 58.56 172 PRO A N 1
ATOM 1366 C CA . PRO A 1 172 ? -57.385 2.894 49.238 1.00 58.56 172 PRO A CA 1
ATOM 1367 C C . PRO A 1 172 ? -57.824 1.943 48.123 1.00 58.56 172 PRO A C 1
ATOM 1369 O O . PRO A 1 172 ? -58.034 0.751 48.358 1.00 58.56 172 PRO A O 1
ATOM 1372 N N . ALA A 1 173 ? -58.011 2.479 46.918 1.00 55.25 173 ALA A N 1
ATOM 1373 C CA . ALA A 1 173 ? -58.408 1.681 45.760 1.00 55.25 173 ALA A CA 1
ATOM 1374 C C . ALA A 1 173 ? -57.280 0.719 45.313 1.00 55.25 173 ALA A C 1
ATOM 1376 O O . ALA A 1 173 ? -57.553 -0.300 44.676 1.00 55.25 173 ALA A O 1
ATOM 1377 N N . THR A 1 174 ? -56.033 0.996 45.719 1.00 59.53 174 THR A N 1
ATOM 1378 C CA . THR A 1 174 ? -54.814 0.212 45.457 1.00 59.53 174 THR A CA 1
ATOM 1379 C C . THR A 1 174 ? -53.888 0.148 46.670 1.00 59.53 174 THR A C 1
ATOM 1381 O O . THR A 1 174 ? -53.895 1.027 47.525 1.00 59.53 174 THR A O 1
ATOM 1384 N N . VAL A 1 175 ? -53.042 -0.885 46.751 1.00 65.06 175 VAL A N 1
ATOM 1385 C CA . VAL A 1 175 ? -51.987 -0.958 47.777 1.00 65.06 175 VAL A CA 1
ATOM 1386 C C . VAL A 1 175 ? -50.957 0.144 47.513 1.00 65.06 175 VAL A C 1
ATOM 1388 O O . VAL A 1 175 ? -50.417 0.234 46.412 1.00 65.06 175 VAL A O 1
ATOM 1391 N N . ILE A 1 176 ? -50.678 0.976 48.519 1.00 65.31 176 ILE A N 1
ATOM 1392 C CA . ILE A 1 176 ? -49.582 1.949 48.456 1.00 65.31 176 ILE A CA 1
ATOM 1393 C C . ILE A 1 176 ? -48.273 1.199 48.703 1.00 65.31 176 ILE A C 1
ATOM 1395 O O . ILE A 1 176 ? -48.049 0.681 49.801 1.00 65.31 176 ILE A O 1
ATOM 1399 N N . ASP A 1 177 ? -47.411 1.157 47.689 1.00 62.53 177 ASP A N 1
ATOM 1400 C CA . ASP A 1 177 ? -46.119 0.473 47.735 1.00 62.53 177 ASP A CA 1
ATOM 1401 C C . ASP A 1 177 ? -45.121 1.242 48.615 1.00 62.53 177 ASP A C 1
ATOM 1403 O O . ASP A 1 177 ? -44.381 0.644 49.404 1.00 62.53 177 ASP A O 1
ATOM 1407 N N . VAL A 1 178 ? -45.092 2.576 48.501 1.00 61.31 178 VAL A N 1
ATOM 1408 C CA . VAL A 1 178 ? -44.173 3.428 49.271 1.00 61.31 178 VAL A CA 1
ATOM 1409 C C . VAL A 1 178 ? -44.858 4.700 49.760 1.00 61.31 178 VAL A C 1
ATOM 1411 O O . VAL A 1 178 ? -45.362 5.492 48.960 1.00 61.31 178 VAL A O 1
ATOM 1414 N N . LEU A 1 179 ? -44.776 4.931 51.073 1.00 71.88 179 LEU A N 1
ATOM 1415 C CA . LEU A 1 179 ? -45.162 6.179 51.727 1.00 71.88 179 LEU A CA 1
ATOM 1416 C C . LEU A 1 179 ? -43.933 6.848 52.359 1.00 71.88 179 LEU A C 1
ATOM 1418 O O . LEU A 1 179 ? -43.349 6.332 53.311 1.00 71.88 179 LEU A O 1
ATOM 1422 N N . TYR A 1 180 ? -43.553 8.018 51.853 1.00 70.19 180 TYR A N 1
ATOM 1423 C CA . TYR A 1 180 ? -42.452 8.818 52.392 1.00 70.19 180 TYR A CA 1
ATOM 1424 C C . TYR A 1 180 ? -43.024 10.062 53.081 1.00 70.19 180 TYR A C 1
ATOM 1426 O O . TYR A 1 180 ? -43.552 10.935 52.402 1.00 70.19 180 TYR A O 1
ATOM 1434 N N . ILE A 1 181 ? -42.932 10.137 54.411 1.00 72.38 181 ILE A N 1
ATOM 1435 C CA . ILE A 1 181 ? -43.471 11.221 55.263 1.00 72.38 181 ILE A CA 1
ATOM 1436 C C . ILE A 1 181 ? -42.399 11.849 56.166 1.00 72.38 181 ILE A C 1
ATOM 1438 O O . ILE A 1 181 ? -42.678 12.384 57.240 1.00 72.38 181 ILE A O 1
ATOM 1442 N N . ASP A 1 182 ? -41.142 11.736 55.765 1.00 72.00 182 ASP A N 1
ATOM 1443 C CA . ASP A 1 182 ? -40.001 12.244 56.515 1.00 72.00 182 ASP A CA 1
ATOM 1444 C C . ASP A 1 182 ? -40.044 13.776 56.678 1.00 72.00 182 ASP A C 1
ATOM 1446 O O . ASP A 1 182 ? -40.504 14.505 55.793 1.00 72.00 182 ASP A O 1
ATOM 1450 N N . SER A 1 183 ? -39.532 14.281 57.804 1.00 71.31 183 SER A N 1
ATOM 1451 C CA . SER A 1 183 ? -39.530 15.718 58.129 1.00 71.31 183 SER A CA 1
ATOM 1452 C C . SER A 1 183 ? -40.922 16.392 58.117 1.00 71.31 183 SER A C 1
ATOM 1454 O O . SER A 1 183 ? -41.035 17.575 57.784 1.00 71.31 183 SER A O 1
ATOM 1456 N N . THR A 1 184 ? -41.978 15.654 58.484 1.00 77.56 184 THR A N 1
ATOM 1457 C CA . THR A 1 184 ? -43.357 16.149 58.705 1.00 77.56 184 THR A CA 1
ATOM 1458 C C . THR A 1 184 ? -43.688 16.244 60.204 1.00 77.56 184 THR A C 1
ATOM 1460 O O . THR A 1 184 ? -42.895 15.825 61.042 1.00 77.56 184 THR A O 1
ATOM 1463 N N . ASN A 1 185 ? -44.857 16.780 60.569 1.00 76.44 185 ASN A N 1
ATOM 1464 C CA . ASN A 1 185 ? -45.361 16.844 61.948 1.00 76.44 185 ASN A CA 1
ATOM 1465 C C . ASN A 1 185 ? -46.423 15.759 62.251 1.00 76.44 185 ASN A C 1
ATOM 1467 O O . ASN A 1 185 ? -47.242 15.925 63.153 1.00 76.44 185 ASN A O 1
ATOM 1471 N N . ILE A 1 186 ? -46.430 14.665 61.480 1.00 78.19 186 ILE A N 1
ATOM 1472 C CA . ILE A 1 186 ? -47.375 13.548 61.620 1.00 78.19 186 ILE A CA 1
ATOM 1473 C C . ILE A 1 186 ? -47.048 12.730 62.878 1.00 78.19 186 ILE A C 1
ATOM 1475 O O . ILE A 1 186 ? -45.929 12.265 63.062 1.00 78.19 186 ILE A O 1
ATOM 1479 N N . SER A 1 187 ? -48.026 12.534 63.763 1.00 73.38 187 SER A N 1
ATOM 1480 C CA . SER A 1 187 ? -47.851 11.786 65.022 1.00 73.38 187 SER A CA 1
ATOM 1481 C C . SER A 1 187 ? -48.483 10.392 65.024 1.00 73.38 187 SER A C 1
ATOM 1483 O O . SER A 1 187 ? -48.110 9.564 65.854 1.00 73.38 187 SER A O 1
ATOM 1485 N N . MET A 1 188 ? -49.405 10.117 64.098 1.00 74.38 188 MET A N 1
ATOM 1486 C CA . MET A 1 188 ? -50.100 8.836 63.941 1.00 74.38 188 MET A CA 1
ATOM 1487 C C . MET A 1 188 ? -50.292 8.524 62.454 1.00 74.38 188 MET A C 1
ATOM 1489 O O . MET A 1 188 ? -50.543 9.429 61.658 1.00 74.38 188 MET A O 1
ATOM 1493 N N . LEU A 1 189 ? -50.173 7.247 62.086 1.00 74.62 189 LEU A N 1
ATOM 1494 C CA . LEU A 1 189 ? -50.552 6.759 60.760 1.00 74.62 189 LEU A CA 1
ATOM 1495 C C . LEU A 1 189 ? -52.034 6.346 60.767 1.00 74.62 189 LEU A C 1
ATOM 1497 O O . LEU A 1 189 ? -52.500 5.815 61.775 1.00 74.62 189 LEU A O 1
ATOM 1501 N N . PRO A 1 190 ? -52.773 6.572 59.671 1.00 70.50 190 PRO A N 1
ATOM 1502 C CA . PRO A 1 190 ? -54.185 6.227 59.590 1.00 70.50 190 PRO A CA 1
ATOM 1503 C C . PRO A 1 190 ? -54.396 4.713 59.445 1.00 70.50 190 PRO A C 1
ATOM 1505 O O . PRO A 1 190 ? -53.539 3.985 58.945 1.00 70.50 190 PRO A O 1
ATOM 1508 N N . SER A 1 191 ? -55.579 4.247 59.844 1.00 65.94 191 SER A N 1
ATOM 1509 C CA . SER A 1 191 ? -55.938 2.822 59.932 1.00 65.94 191 SER A CA 1
ATOM 1510 C C . SER A 1 191 ? -56.015 2.070 58.598 1.00 65.94 191 SER A C 1
ATOM 1512 O O . SER A 1 191 ? -56.089 0.847 58.611 1.00 65.94 191 SER A O 1
ATOM 1514 N N . TRP A 1 192 ? -55.987 2.771 57.458 1.00 66.81 192 TRP A N 1
ATOM 1515 C CA . TRP A 1 192 ? -55.983 2.168 56.120 1.00 66.81 192 TRP A CA 1
ATOM 1516 C C . TRP A 1 192 ? -54.591 1.745 55.620 1.00 66.81 192 TRP A C 1
ATOM 1518 O O . TRP A 1 192 ? -54.494 1.107 54.571 1.00 66.81 192 TRP A O 1
ATOM 1528 N N . LEU A 1 193 ? -53.510 2.092 56.330 1.00 65.12 193 LEU A N 1
ATOM 1529 C CA . LEU A 1 193 ? -52.192 1.501 56.086 1.00 65.12 193 LEU A CA 1
ATOM 1530 C C . LEU A 1 193 ? -52.158 0.081 56.669 1.00 65.12 193 LEU A C 1
ATOM 1532 O O . LEU A 1 193 ? -51.754 -0.135 57.812 1.00 65.12 193 LEU A O 1
ATOM 1536 N N . ASP A 1 194 ? -52.591 -0.893 55.874 1.00 54.94 194 ASP A N 1
ATOM 1537 C CA . ASP A 1 194 ? -52.471 -2.312 56.208 1.00 54.94 194 ASP A CA 1
ATOM 1538 C C . ASP A 1 194 ? -50.990 -2.761 56.190 1.00 54.94 194 ASP A C 1
ATOM 1540 O O . ASP A 1 194 ? -50.122 -2.127 55.584 1.00 54.94 194 ASP A O 1
ATOM 1544 N N . ALA A 1 195 ? -50.685 -3.924 56.782 1.00 48.91 195 ALA A N 1
ATOM 1545 C CA . ALA A 1 195 ? -49.346 -4.544 56.792 1.00 48.91 195 ALA A CA 1
ATOM 1546 C C . ALA A 1 195 ? -48.772 -4.903 55.393 1.00 48.91 195 ALA A C 1
ATOM 1548 O O . ALA A 1 195 ? -47.718 -5.530 55.294 1.00 48.91 195 ALA A O 1
ATOM 1549 N N . SER A 1 196 ? -49.471 -4.539 54.315 1.00 45.47 196 SER A N 1
ATOM 1550 C CA . SER A 1 196 ? -49.111 -4.747 52.911 1.00 45.47 196 SER A CA 1
ATOM 1551 C C . SER A 1 196 ? -48.348 -3.583 52.263 1.00 45.47 196 SER A C 1
ATOM 1553 O O . SER A 1 196 ? -47.892 -3.744 51.134 1.00 45.47 196 SER A O 1
ATOM 1555 N N . THR A 1 197 ? -48.179 -2.433 52.929 1.00 53.47 197 THR A N 1
ATOM 1556 C CA . THR A 1 197 ? -47.305 -1.356 52.426 1.00 53.47 197 THR A CA 1
ATOM 1557 C C . THR A 1 197 ? -45.842 -1.796 52.472 1.00 53.47 197 THR A C 1
ATOM 1559 O O . THR A 1 197 ? -45.294 -2.051 53.543 1.00 53.47 197 THR A O 1
ATOM 1562 N N . THR A 1 198 ? -45.189 -1.878 51.309 1.00 51.19 198 THR A N 1
ATOM 1563 C CA . THR A 1 198 ? -43.816 -2.401 51.195 1.00 51.19 198 THR A CA 1
ATOM 1564 C C . THR A 1 198 ? -42.755 -1.538 51.878 1.00 51.19 198 THR A C 1
ATOM 1566 O O . THR A 1 198 ? -41.739 -2.083 52.310 1.00 51.19 198 THR A O 1
ATOM 1569 N N . ALA A 1 199 ? -42.951 -0.218 51.984 1.00 57.56 199 ALA A N 1
ATOM 1570 C CA . ALA A 1 199 ? -42.043 0.660 52.722 1.00 57.56 199 ALA A CA 1
ATOM 1571 C C . ALA A 1 199 ? -42.723 1.947 53.222 1.00 57.56 199 ALA A C 1
ATOM 1573 O O . ALA A 1 199 ? -43.315 2.697 52.447 1.00 57.56 199 ALA A O 1
ATOM 1574 N N . ILE A 1 200 ? -42.554 2.246 54.511 1.00 64.75 200 ILE A N 1
ATOM 1575 C CA . ILE A 1 200 ? -42.886 3.542 55.120 1.00 64.75 200 ILE A CA 1
ATOM 1576 C C . ILE A 1 200 ? -41.564 4.194 55.519 1.00 64.75 200 ILE A C 1
ATOM 1578 O O . ILE A 1 200 ? -40.726 3.521 56.105 1.00 64.75 200 ILE A O 1
ATOM 1582 N N . ILE A 1 201 ? -41.353 5.475 55.213 1.00 65.69 201 ILE A N 1
ATOM 1583 C CA . ILE A 1 201 ? -40.150 6.216 55.623 1.00 65.69 201 ILE A CA 1
ATOM 1584 C C . ILE A 1 201 ? -40.585 7.491 56.348 1.00 65.69 201 ILE A C 1
ATOM 1586 O O . ILE A 1 201 ? -41.161 8.386 55.732 1.00 65.69 201 ILE A O 1
ATOM 1590 N N . ALA A 1 202 ? -40.322 7.564 57.655 1.00 65.19 202 ALA A N 1
ATOM 1591 C CA . ALA A 1 202 ? -40.852 8.590 58.559 1.00 65.19 202 ALA A CA 1
ATOM 1592 C C . ALA A 1 202 ? -39.804 9.138 59.556 1.00 65.19 202 ALA A C 1
ATOM 1594 O O . ALA A 1 202 ? -40.173 9.641 60.616 1.00 65.19 202 ALA A O 1
ATOM 1595 N N . GLY A 1 203 ? -38.510 9.043 59.221 1.00 62.19 203 GLY A N 1
ATOM 1596 C CA . GLY A 1 203 ? -37.365 9.244 60.127 1.00 62.19 203 GLY A CA 1
ATOM 1597 C C . GLY A 1 203 ? -37.438 10.452 61.075 1.00 62.19 203 GLY A C 1
ATOM 1598 O O . GLY A 1 203 ? -37.240 10.277 62.274 1.00 62.19 203 GLY A O 1
ATOM 1599 N N . ASP A 1 204 ? -37.768 11.647 60.575 1.00 66.12 204 ASP A N 1
ATOM 1600 C CA . ASP A 1 204 ? -37.856 12.885 61.375 1.00 66.12 204 ASP A CA 1
ATOM 1601 C C . ASP A 1 204 ? -39.299 13.298 61.763 1.00 66.12 204 ASP A C 1
ATOM 1603 O O . ASP A 1 204 ? -39.551 14.455 62.110 1.00 66.12 204 ASP A O 1
ATOM 1607 N N . SER A 1 205 ? -40.264 12.372 61.719 1.00 68.44 205 SER A N 1
ATOM 1608 C CA . SER A 1 205 ? -41.679 12.613 62.053 1.00 68.44 205 SER A CA 1
ATOM 1609 C C . SER A 1 205 ? -42.000 12.294 63.534 1.00 68.44 205 SER A C 1
ATOM 1611 O O . SER A 1 205 ? -41.452 11.328 64.076 1.00 68.44 205 SER A O 1
ATOM 1613 N N . PRO A 1 206 ? -42.889 13.040 64.235 1.00 70.81 206 PRO A N 1
ATOM 1614 C CA . PRO A 1 206 ? -43.314 12.734 65.611 1.00 70.81 206 PRO A CA 1
ATOM 1615 C C . PRO A 1 206 ? -43.817 11.299 65.827 1.00 70.81 206 PRO A C 1
ATOM 1617 O O . PRO A 1 206 ? -43.651 10.766 66.922 1.00 70.81 206 PRO A O 1
ATOM 1620 N N . PHE A 1 207 ? -44.366 10.660 64.791 1.00 71.31 207 PHE A N 1
ATOM 1621 C CA . PHE A 1 207 ? -44.785 9.255 64.776 1.00 71.31 207 PHE A CA 1
ATOM 1622 C C . PHE A 1 207 ? -43.678 8.294 65.238 1.00 71.31 207 PHE A C 1
ATOM 1624 O O . PHE A 1 207 ? -43.911 7.374 66.021 1.00 71.31 207 PHE A O 1
ATOM 1631 N N . CYS A 1 208 ? -42.435 8.556 64.835 1.00 67.38 208 CYS A N 1
ATOM 1632 C CA . CYS A 1 208 ? -41.288 7.725 65.187 1.00 67.38 208 CYS A CA 1
ATOM 1633 C C . CYS A 1 208 ? -40.781 7.928 66.623 1.00 67.38 208 CYS A C 1
ATOM 1635 O O . CYS A 1 208 ? -39.870 7.227 67.062 1.00 67.38 208 CYS A O 1
ATOM 1637 N N . LYS A 1 209 ? -41.377 8.862 67.381 1.00 64.31 209 LYS A N 1
ATOM 1638 C CA . LYS A 1 209 ? -41.134 9.025 68.824 1.00 64.31 209 LYS A CA 1
ATOM 1639 C C . LYS A 1 209 ? -42.103 8.209 69.678 1.00 64.31 209 LYS A C 1
ATOM 1641 O O . LYS A 1 209 ? -41.754 7.865 70.804 1.00 64.31 209 LYS A O 1
ATOM 1646 N N . SER A 1 210 ? -43.304 7.926 69.173 1.00 57.22 210 SER A N 1
ATOM 1647 C CA . SER A 1 210 ? -44.353 7.197 69.893 1.00 57.22 210 SER A CA 1
ATOM 1648 C C . SER A 1 210 ? -44.404 5.708 69.540 1.00 57.22 210 SER A C 1
ATOM 1650 O O . SER A 1 210 ? -44.907 4.936 70.357 1.00 57.22 210 SER A O 1
ATOM 1652 N N . HIS A 1 211 ? -43.902 5.276 68.374 1.00 60.56 211 HIS A N 1
ATOM 1653 C CA . HIS A 1 211 ? -43.971 3.884 67.898 1.00 60.56 211 HIS A CA 1
ATOM 1654 C C . HIS A 1 211 ? -42.613 3.378 67.369 1.00 60.56 211 HIS A C 1
ATOM 1656 O O . HIS A 1 211 ? -41.920 4.077 66.635 1.00 60.56 211 HIS A O 1
ATOM 1662 N N . SER A 1 212 ? -42.225 2.142 67.712 1.00 52.28 212 SER A N 1
ATOM 1663 C CA . SER A 1 212 ? -40.947 1.537 67.300 1.00 52.28 212 SER A CA 1
ATOM 1664 C C . SER A 1 212 ? -41.119 0.576 66.116 1.00 52.28 212 SER A C 1
ATOM 1666 O O . SER A 1 212 ? -41.252 -0.633 66.308 1.00 52.28 212 SER A O 1
ATOM 1668 N N . LEU A 1 213 ? -41.097 1.108 64.891 1.00 57.78 213 LEU A N 1
ATOM 1669 C CA . LEU A 1 213 ? -40.923 0.337 63.650 1.00 57.78 213 LEU A CA 1
ATOM 1670 C C . LEU A 1 213 ? -39.456 0.463 63.177 1.00 57.78 213 LEU A C 1
ATOM 1672 O O . LEU A 1 213 ? -39.059 1.560 62.782 1.00 57.78 213 LEU A O 1
ATOM 1676 N N . PRO A 1 214 ? -38.635 -0.608 63.204 1.00 48.81 214 PRO A N 1
ATOM 1677 C CA . PRO A 1 214 ? -37.185 -0.507 62.984 1.00 48.81 214 PRO A CA 1
ATOM 1678 C C . PRO A 1 214 ? -36.774 0.024 61.603 1.00 48.81 214 PRO A C 1
ATOM 1680 O O . PRO A 1 214 ? -35.810 0.779 61.510 1.00 48.81 214 PRO A O 1
ATOM 1683 N N . ASP A 1 215 ? -37.514 -0.333 60.548 1.00 53.38 215 ASP A N 1
ATOM 1684 C CA . ASP A 1 215 ? -37.170 0.038 59.167 1.00 53.38 215 ASP A CA 1
ATOM 1685 C C . ASP A 1 215 ? -37.778 1.382 58.732 1.00 53.38 215 ASP A C 1
ATOM 1687 O O . ASP A 1 215 ? -37.219 2.062 57.873 1.00 53.38 215 ASP A O 1
ATOM 1691 N N . ALA A 1 216 ? -38.891 1.796 59.349 1.00 53.12 216 ALA A N 1
ATOM 1692 C CA . ALA A 1 216 ? -39.603 3.024 58.984 1.00 53.12 216 ALA A CA 1
ATOM 1693 C C . ALA A 1 216 ? -39.116 4.277 59.727 1.00 53.12 216 ALA A C 1
ATOM 1695 O O . ALA A 1 216 ? -39.259 5.392 59.223 1.00 53.12 216 ALA A O 1
ATOM 1696 N N . CYS A 1 217 ? -38.527 4.089 60.912 1.00 53.22 217 CYS A N 1
ATOM 1697 C CA . CYS A 1 217 ? -38.150 5.155 61.841 1.00 53.22 217 CYS A CA 1
ATOM 1698 C C . CYS A 1 217 ? -36.638 5.340 62.013 1.00 53.22 217 CYS A C 1
ATOM 1700 O O . CYS A 1 217 ? -36.188 5.962 62.976 1.00 53.22 217 CYS A O 1
ATOM 1702 N N . ALA A 1 218 ? -35.834 4.810 61.090 1.00 49.50 218 ALA A N 1
ATOM 1703 C CA . ALA A 1 218 ? -34.396 5.037 61.096 1.00 49.50 218 ALA A CA 1
ATOM 1704 C C . ALA A 1 218 ? -34.084 6.516 60.764 1.00 49.50 218 ALA A C 1
ATOM 1706 O O . ALA A 1 218 ? -34.499 6.995 59.705 1.00 49.50 218 ALA A O 1
ATOM 1707 N N . PRO A 1 219 ? -33.351 7.254 61.622 1.00 40.09 219 PRO A N 1
ATOM 1708 C CA . PRO A 1 219 ? -32.979 8.637 61.339 1.00 40.09 219 PRO A CA 1
ATOM 1709 C C . PRO A 1 219 ? -31.993 8.705 60.167 1.00 40.09 219 PRO A C 1
ATOM 1711 O O . PRO A 1 219 ? -31.088 7.870 60.053 1.00 40.09 219 PRO A O 1
ATOM 1714 N N . HIS A 1 220 ? -32.122 9.732 59.317 1.00 38.12 220 HIS A N 1
ATOM 1715 C CA . HIS A 1 220 ? -31.096 10.059 58.324 1.00 38.12 220 HIS A CA 1
ATOM 1716 C C . HIS A 1 220 ? -29.768 10.287 59.047 1.00 38.12 220 HIS A C 1
ATOM 1718 O O . HIS A 1 220 ? -29.605 11.234 59.817 1.00 38.12 220 HIS A O 1
ATOM 1724 N N . ALA A 1 221 ? -28.804 9.397 58.808 1.00 28.55 221 ALA A N 1
ATOM 1725 C CA . ALA A 1 221 ? -27.461 9.528 59.342 1.00 28.55 221 ALA A CA 1
ATOM 1726 C C . ALA A 1 221 ? -26.886 10.902 58.960 1.00 28.55 221 ALA A C 1
ATOM 1728 O O . ALA A 1 221 ? -26.873 11.295 57.789 1.00 28.55 221 ALA A O 1
ATOM 1729 N N . SER A 1 222 ? -26.409 11.626 59.973 1.00 29.30 222 SER A N 1
ATOM 1730 C CA . SER A 1 222 ? -25.808 12.947 59.839 1.00 29.30 222 SER A CA 1
ATOM 1731 C C . SER A 1 222 ? -24.723 12.979 58.752 1.00 29.30 222 SER A C 1
ATOM 1733 O O . SER A 1 222 ? -24.056 11.990 58.436 1.00 29.30 222 SER A O 1
ATOM 1735 N N . THR A 1 223 ? -24.553 14.166 58.175 1.00 32.12 223 THR A N 1
ATOM 1736 C CA . THR A 1 223 ? -23.793 14.561 56.972 1.00 32.12 223 THR A CA 1
ATOM 1737 C C . THR A 1 223 ? -22.313 14.131 56.871 1.00 32.12 223 THR A C 1
ATOM 1739 O O . THR A 1 223 ? -21.630 14.483 55.904 1.00 32.12 223 THR A O 1
ATOM 1742 N N . ALA A 1 224 ? -21.805 13.328 57.807 1.00 27.12 224 ALA A N 1
ATOM 1743 C CA . ALA A 1 224 ? -20.518 12.643 57.728 1.00 27.12 224 ALA A CA 1
ATOM 1744 C C . ALA A 1 224 ? -20.624 11.226 57.121 1.00 27.12 224 ALA A C 1
ATOM 1746 O O . ALA A 1 224 ? -19.704 10.803 56.411 1.00 27.12 224 ALA A O 1
ATOM 1747 N N . ASP A 1 225 ? -21.746 10.521 57.317 1.00 27.92 225 ASP A N 1
ATOM 1748 C CA . ASP A 1 225 ? -21.965 9.177 56.759 1.00 27.92 225 ASP A CA 1
ATOM 1749 C C . ASP A 1 225 ? -22.585 9.199 55.358 1.00 27.92 225 ASP A C 1
ATOM 1751 O O . ASP A 1 225 ? -22.378 8.268 54.580 1.00 27.92 225 ASP A O 1
ATOM 1755 N N . SER A 1 226 ? -23.185 10.318 54.940 1.00 26.80 226 SER A N 1
ATOM 1756 C CA . SER A 1 226 ? -23.589 10.529 53.543 1.00 26.80 226 SER A CA 1
ATOM 1757 C C . SER A 1 226 ? -22.397 10.502 52.574 1.00 26.80 226 SER A C 1
ATOM 1759 O O . SER A 1 226 ? -22.555 10.067 51.438 1.00 26.80 226 SER A O 1
ATOM 1761 N N . ARG A 1 227 ? -21.168 10.820 53.020 1.00 28.16 227 ARG A N 1
ATOM 1762 C CA . ARG A 1 227 ? -19.937 10.627 52.218 1.00 28.16 227 ARG A CA 1
ATOM 1763 C C . ARG A 1 227 ? -19.432 9.178 52.196 1.00 28.16 227 ARG A C 1
ATOM 1765 O O . ARG A 1 227 ? -18.666 8.822 51.295 1.00 28.16 227 ARG A O 1
ATOM 1772 N N . LYS A 1 228 ? -19.829 8.334 53.156 1.00 26.66 228 LYS A N 1
ATOM 1773 C CA . LYS A 1 228 ? -19.490 6.898 53.197 1.00 26.66 228 LYS A CA 1
ATOM 1774 C C . LYS A 1 228 ? -20.565 6.018 52.547 1.00 26.66 228 LYS A C 1
ATOM 1776 O O . LYS A 1 228 ? -20.193 5.043 51.899 1.00 26.66 228 LYS A O 1
ATOM 1781 N N . GLN A 1 229 ? -21.843 6.400 52.592 1.00 26.72 229 GLN A N 1
ATOM 1782 C CA . GLN A 1 229 ? -22.944 5.741 51.874 1.00 26.72 229 GLN A CA 1
ATOM 1783 C C . GLN A 1 229 ? -23.144 6.251 50.431 1.00 26.72 229 GLN A C 1
ATOM 1785 O O . GLN A 1 229 ? -23.507 5.456 49.567 1.00 26.72 229 GLN A O 1
ATOM 1790 N N . GLN A 1 230 ? -22.776 7.496 50.072 1.00 30.45 230 GLN A N 1
ATOM 1791 C CA . GLN A 1 230 ? -22.613 7.855 48.642 1.00 30.45 230 GLN A CA 1
ATOM 1792 C C . GLN A 1 230 ? -21.505 7.038 47.963 1.00 30.45 230 GLN A C 1
ATOM 1794 O O . GLN A 1 230 ? -21.486 6.906 46.742 1.00 30.45 230 GLN A O 1
ATOM 1799 N N . ARG A 1 231 ? -20.599 6.444 48.747 1.00 29.66 231 ARG A N 1
ATOM 1800 C CA . ARG A 1 231 ? -19.508 5.583 48.278 1.00 29.66 231 ARG A CA 1
ATOM 1801 C C . ARG A 1 231 ? -19.947 4.154 47.919 1.00 29.66 231 ARG A C 1
ATOM 1803 O O . ARG A 1 231 ? -19.097 3.359 47.517 1.00 29.66 231 ARG A O 1
ATOM 1810 N N . THR A 1 232 ? -21.237 3.814 48.039 1.00 30.97 232 THR A N 1
ATOM 1811 C CA . THR A 1 232 ? -21.765 2.465 47.757 1.00 30.97 232 THR A CA 1
ATOM 1812 C C . THR A 1 232 ? -22.978 2.415 46.818 1.00 30.97 232 THR A C 1
ATOM 1814 O O . THR A 1 232 ? -23.569 1.344 46.671 1.00 30.97 232 THR A O 1
ATOM 1817 N N . LYS A 1 233 ? -23.320 3.486 46.081 1.00 38.81 233 LYS A N 1
ATOM 1818 C CA . LYS A 1 233 ? -24.206 3.338 44.908 1.00 38.81 233 LYS A CA 1
ATOM 1819 C C . LYS A 1 233 ? -23.416 2.711 43.753 1.00 38.81 233 LYS A C 1
ATOM 1821 O O . LYS A 1 233 ? -22.642 3.385 43.083 1.00 38.81 233 LYS A O 1
ATOM 1826 N N . LYS A 1 234 ? -23.608 1.405 43.532 1.00 45.66 234 LYS A N 1
ATOM 1827 C CA . LYS A 1 234 ? -23.149 0.698 42.323 1.00 45.66 234 LYS A CA 1
ATOM 1828 C C . LYS A 1 234 ? -23.731 1.403 41.091 1.00 45.66 234 LYS A C 1
ATOM 1830 O O . LYS A 1 234 ? -24.942 1.340 40.876 1.00 45.66 234 LYS A O 1
ATOM 1835 N N . PHE A 1 235 ? -22.886 2.029 40.272 1.00 55.66 235 PHE A N 1
ATOM 1836 C CA . PHE A 1 235 ? -23.286 2.542 38.956 1.00 55.66 235 PHE A CA 1
ATOM 1837 C C . PHE A 1 235 ? -23.556 1.345 38.045 1.00 55.66 235 PHE A C 1
ATOM 1839 O O . PHE A 1 235 ? -22.634 0.746 37.497 1.00 55.66 235 PHE A O 1
ATOM 1846 N N . THR A 1 236 ? -24.814 0.913 37.998 1.00 62.66 236 THR A N 1
ATOM 1847 C CA . THR A 1 236 ? -25.243 -0.297 37.290 1.00 62.66 236 THR A CA 1
ATOM 1848 C C . THR A 1 236 ? -26.567 -0.039 36.596 1.00 62.66 236 THR A C 1
ATOM 1850 O O . THR A 1 236 ? -27.495 0.516 37.189 1.00 62.66 236 THR A O 1
ATOM 1853 N N . VAL A 1 237 ? -26.647 -0.418 35.323 1.00 67.81 237 VAL A N 1
ATOM 1854 C CA . VAL A 1 237 ? -27.868 -0.320 34.525 1.00 67.81 237 VAL A CA 1
ATOM 1855 C C . VAL A 1 237 ? -28.557 -1.675 34.568 1.00 67.81 237 VAL A C 1
ATOM 1857 O O . VAL A 1 237 ? -28.043 -2.661 34.042 1.00 67.81 237 VAL A O 1
ATOM 1860 N N . LYS A 1 238 ? -29.721 -1.723 35.219 1.00 72.88 238 LYS A N 1
ATOM 1861 C CA . LYS A 1 238 ? -30.556 -2.924 35.259 1.00 72.88 238 LYS A CA 1
ATOM 1862 C C . LYS A 1 238 ? -31.393 -3.011 33.986 1.00 72.88 238 LYS A C 1
ATOM 1864 O O . LYS A 1 238 ? -32.153 -2.093 33.685 1.00 72.88 238 LYS A O 1
ATOM 1869 N N . LEU A 1 239 ? -31.255 -4.116 33.263 1.00 73.19 239 LEU A N 1
ATOM 1870 C CA . LEU A 1 239 ? -32.017 -4.425 32.056 1.00 73.19 239 LEU A CA 1
ATOM 1871 C C . LEU A 1 239 ? -33.111 -5.448 32.361 1.00 73.19 239 LEU A C 1
ATOM 1873 O O . LEU A 1 239 ? -32.888 -6.399 33.114 1.00 73.19 239 LEU A O 1
ATOM 1877 N N . GLN A 1 240 ? -34.278 -5.290 31.733 1.00 79.06 240 GLN A N 1
ATOM 1878 C CA . GLN A 1 240 ? -35.299 -6.339 31.729 1.00 79.06 240 GLN A CA 1
ATOM 1879 C C . GLN A 1 240 ? -34.731 -7.646 31.138 1.00 79.06 240 GLN A C 1
ATOM 1881 O O . GLN A 1 240 ? -33.850 -7.582 30.278 1.00 79.06 240 GLN A O 1
ATOM 1886 N N . PRO A 1 241 ? -35.220 -8.833 31.545 1.00 78.62 241 PRO A N 1
ATOM 1887 C CA . PRO A 1 241 ? -34.627 -10.113 31.147 1.00 78.62 241 PRO A CA 1
ATOM 1888 C C . PRO A 1 241 ? -34.500 -10.329 29.632 1.00 78.62 241 PRO A C 1
ATOM 1890 O O . PRO A 1 241 ? -33.488 -10.855 29.180 1.00 78.62 241 PRO A O 1
ATOM 1893 N N . THR A 1 242 ? -35.490 -9.910 28.840 1.00 79.75 242 THR A N 1
ATOM 1894 C CA . THR A 1 242 ? -35.464 -10.003 27.369 1.00 79.75 242 THR A CA 1
ATOM 1895 C C . THR A 1 242 ? -34.385 -9.105 26.767 1.00 79.75 242 THR A C 1
ATOM 1897 O O . THR A 1 242 ? -33.547 -9.574 25.999 1.00 79.75 242 THR A O 1
ATOM 1900 N N . ARG A 1 243 ? -34.338 -7.838 27.191 1.00 79.75 243 ARG A N 1
ATOM 1901 C CA . ARG A 1 243 ? -33.318 -6.864 26.773 1.00 79.75 243 ARG A CA 1
ATOM 1902 C C . ARG A 1 243 ? -31.912 -7.314 27.176 1.00 79.75 243 ARG A C 1
ATOM 1904 O O . ARG A 1 243 ? -30.984 -7.219 26.383 1.00 79.75 243 ARG A O 1
ATOM 1911 N N . PHE A 1 244 ? -31.760 -7.873 28.377 1.00 83.06 244 PHE A N 1
ATOM 1912 C CA . PHE A 1 244 ? -30.487 -8.422 28.840 1.00 83.06 244 PHE A CA 1
ATOM 1913 C C . PHE A 1 244 ? -30.010 -9.588 27.964 1.00 83.06 244 PHE A C 1
ATOM 1915 O O . PHE A 1 244 ? -28.835 -9.629 27.622 1.00 83.06 244 PHE A O 1
ATOM 1922 N N . ARG A 1 245 ? -30.903 -10.504 27.551 1.00 86.88 245 ARG A N 1
ATOM 1923 C CA . ARG A 1 245 ? -30.556 -11.598 26.620 1.00 86.88 245 ARG A CA 1
ATOM 1924 C C . ARG A 1 245 ? -30.040 -11.067 25.284 1.00 86.88 245 ARG A C 1
ATOM 1926 O O . ARG A 1 245 ? -29.026 -11.558 24.803 1.00 86.88 245 ARG A O 1
ATOM 1933 N N . CYS A 1 246 ? -30.704 -10.055 24.724 1.00 86.19 246 CYS A N 1
ATOM 1934 C CA . CYS A 1 246 ? -30.297 -9.448 23.454 1.00 86.19 246 CYS A CA 1
ATOM 1935 C C . CYS A 1 246 ? -28.908 -8.809 23.566 1.00 86.19 246 CYS A C 1
ATOM 1937 O O . CYS A 1 246 ? -28.040 -9.076 22.745 1.00 86.19 246 CYS A O 1
ATOM 1939 N N . VAL A 1 247 ? -28.668 -8.027 24.623 1.00 85.50 247 VAL A N 1
ATOM 1940 C CA . VAL A 1 247 ? -27.367 -7.376 24.843 1.00 85.50 247 VAL A CA 1
ATOM 1941 C C . VAL A 1 247 ? -26.267 -8.391 25.169 1.00 85.50 247 VAL A C 1
ATOM 1943 O O . VAL A 1 247 ? -25.137 -8.236 24.716 1.00 85.50 247 VAL A O 1
ATOM 1946 N N . TRP A 1 248 ? -26.583 -9.456 25.910 1.00 90.44 248 TRP A N 1
ATOM 1947 C CA . TRP A 1 248 ? -25.648 -10.557 26.153 1.00 90.44 248 TRP A CA 1
ATOM 1948 C C . TRP A 1 248 ? -25.224 -11.223 24.845 1.00 90.44 248 TRP A C 1
ATOM 1950 O O . TRP A 1 248 ? -24.028 -11.402 24.624 1.00 90.44 248 TRP A O 1
ATOM 1960 N N . LEU A 1 249 ? -26.186 -11.526 23.966 1.00 90.75 249 LEU A N 1
ATOM 1961 C CA . LEU A 1 249 ? -25.910 -12.106 22.654 1.00 90.75 249 LEU A CA 1
ATOM 1962 C C . LEU A 1 249 ? -25.102 -11.146 21.777 1.00 90.75 249 LEU A C 1
ATOM 1964 O O . LEU A 1 249 ? -24.126 -11.569 21.173 1.00 90.75 249 LEU A O 1
ATOM 1968 N N . LEU A 1 250 ? -25.458 -9.860 21.750 1.00 88.88 250 LEU A N 1
ATOM 1969 C CA . LEU A 1 250 ? -24.737 -8.849 20.978 1.00 88.88 250 LEU A CA 1
ATOM 1970 C C . LEU A 1 250 ? -23.264 -8.768 21.396 1.00 88.88 250 LEU A C 1
ATOM 1972 O O . LEU A 1 250 ? -22.382 -8.875 20.552 1.00 88.88 250 LEU A O 1
ATOM 1976 N N . ILE A 1 251 ? -22.985 -8.651 22.697 1.0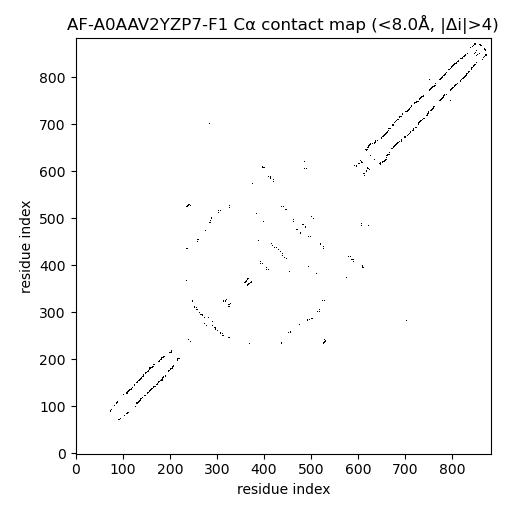0 89.12 251 ILE A N 1
ATOM 1977 C CA . ILE A 1 251 ? -21.608 -8.579 23.209 1.00 89.12 251 ILE A CA 1
ATOM 1978 C C . ILE A 1 251 ? -20.856 -9.894 22.958 1.00 89.12 251 ILE A C 1
ATOM 1980 O O . ILE A 1 251 ? -19.667 -9.873 22.644 1.00 89.12 251 ILE A O 1
ATOM 1984 N N . PHE A 1 252 ? -21.536 -11.040 23.066 1.00 93.25 252 PHE A N 1
ATOM 1985 C CA . PHE A 1 252 ? -20.957 -12.336 22.715 1.00 93.25 252 PHE A CA 1
ATOM 1986 C C . PHE A 1 252 ? -20.536 -12.370 21.240 1.00 93.25 252 PHE A C 1
ATOM 1988 O O . PHE A 1 252 ? -19.400 -12.732 20.940 1.00 93.25 252 PHE A O 1
ATOM 1995 N N . VAL A 1 253 ? -21.428 -11.955 20.334 1.00 91.81 253 VAL A N 1
ATOM 1996 C CA . VAL A 1 253 ? -21.171 -11.901 18.889 1.00 91.81 253 VAL A CA 1
ATOM 1997 C C . VAL A 1 253 ? -20.045 -10.920 18.574 1.00 91.81 253 VAL A C 1
ATOM 1999 O O . VAL A 1 253 ? -19.157 -11.272 17.808 1.00 91.81 253 VAL A O 1
ATOM 2002 N N . MET A 1 254 ? -20.012 -9.745 19.211 1.00 90.94 254 MET A N 1
ATOM 2003 C CA . MET A 1 254 ? -18.914 -8.783 19.056 1.00 90.94 254 MET A CA 1
ATOM 2004 C C . MET A 1 254 ? -17.569 -9.396 19.458 1.00 90.94 254 MET A C 1
ATOM 2006 O O . MET A 1 254 ? -16.619 -9.337 18.685 1.00 90.94 254 MET A O 1
ATOM 2010 N N . HIS A 1 255 ? -17.478 -10.060 20.619 1.00 94.38 255 HIS A N 1
ATOM 2011 C CA . HIS A 1 255 ? -16.241 -10.750 20.994 1.00 94.38 255 HIS A CA 1
ATOM 2012 C C . HIS A 1 255 ? -15.870 -11.867 20.014 1.00 94.38 255 HIS A C 1
ATOM 2014 O O . HIS A 1 255 ? -14.693 -12.006 19.693 1.00 94.38 255 HIS A O 1
ATOM 2020 N N . ALA A 1 256 ? -16.838 -12.668 19.561 1.00 95.00 256 ALA A N 1
ATOM 2021 C CA . ALA A 1 256 ? -16.582 -13.760 18.625 1.00 95.00 256 ALA A CA 1
ATOM 2022 C C . ALA A 1 256 ? -16.073 -13.231 17.277 1.00 95.00 256 ALA A C 1
ATOM 2024 O O . ALA A 1 256 ? -15.108 -13.766 16.738 1.00 95.00 256 ALA A O 1
ATOM 2025 N N . PHE A 1 257 ? -16.671 -12.146 16.784 1.00 93.38 257 PHE A N 1
ATOM 2026 C CA . PHE A 1 257 ? -16.263 -11.464 15.563 1.00 93.38 257 PHE A CA 1
ATOM 2027 C C . PHE A 1 257 ? -14.836 -10.906 15.670 1.00 93.38 257 PHE A C 1
ATOM 2029 O O . PHE A 1 257 ? -13.995 -11.226 14.832 1.00 93.38 257 PHE A O 1
ATOM 2036 N N . CYS A 1 258 ? -14.516 -10.171 16.743 1.00 95.19 258 CYS A N 1
ATOM 2037 C CA . CYS A 1 258 ? -13.155 -9.679 16.985 1.00 95.19 258 CYS A CA 1
ATOM 2038 C C . CYS A 1 258 ? -12.142 -10.825 17.117 1.00 95.19 258 CYS A C 1
ATOM 2040 O O . CYS A 1 258 ? -11.062 -10.768 16.535 1.00 95.19 258 CYS A O 1
ATOM 2042 N N . ALA A 1 259 ? -12.477 -11.884 17.865 1.00 96.81 259 ALA A N 1
ATOM 2043 C CA . ALA A 1 259 ? -11.601 -13.042 18.026 1.00 96.81 259 ALA A CA 1
ATOM 2044 C C . ALA A 1 259 ? -11.307 -13.714 16.678 1.00 96.81 259 ALA A C 1
ATOM 2046 O O . ALA A 1 259 ? -10.147 -13.995 16.387 1.00 96.81 259 ALA A O 1
ATOM 2047 N N . ALA A 1 260 ? -12.334 -13.928 15.851 1.00 95.69 260 ALA A N 1
ATOM 2048 C CA . ALA A 1 260 ? -12.181 -14.507 14.521 1.00 95.69 260 ALA A CA 1
ATOM 2049 C C . ALA A 1 260 ? -11.271 -13.648 13.632 1.00 95.69 260 ALA A C 1
ATOM 2051 O O . ALA A 1 260 ? -10.356 -14.186 13.013 1.00 95.69 260 ALA A O 1
ATOM 2052 N N . TYR A 1 261 ? -11.461 -12.325 13.631 1.00 96.00 261 TYR A N 1
ATOM 2053 C CA . TYR A 1 261 ? -10.609 -11.400 12.885 1.00 96.00 261 TYR A CA 1
ATOM 2054 C C . TYR A 1 261 ? -9.141 -11.472 13.321 1.00 96.00 261 TYR A C 1
ATOM 2056 O O . TYR A 1 261 ? -8.265 -11.706 12.493 1.00 96.00 261 TYR A O 1
ATOM 2064 N N . TYR A 1 262 ? -8.850 -11.333 14.619 1.00 97.12 262 TYR A N 1
ATOM 2065 C CA . TYR A 1 262 ? -7.465 -11.346 15.098 1.00 97.12 262 TYR A CA 1
ATOM 2066 C C . TYR A 1 262 ? -6.775 -12.702 14.884 1.00 97.12 262 TYR A C 1
ATOM 2068 O O . TYR A 1 262 ? -5.580 -12.732 14.593 1.00 97.12 262 TYR A O 1
ATOM 2076 N N . VAL A 1 263 ? -7.512 -13.818 14.970 1.00 97.25 263 VAL A N 1
ATOM 2077 C CA . VAL A 1 263 ? -6.996 -15.143 14.581 1.00 97.25 263 VAL A CA 1
ATOM 2078 C C . VAL A 1 263 ? -6.702 -15.193 13.083 1.00 97.25 263 VAL A C 1
ATOM 2080 O O . VAL A 1 263 ? -5.632 -15.660 12.702 1.00 97.25 263 VAL A O 1
ATOM 2083 N N . ALA A 1 264 ? -7.613 -14.700 12.242 1.00 95.25 264 ALA A N 1
ATOM 2084 C CA . ALA A 1 264 ? -7.441 -14.697 10.793 1.00 95.25 264 ALA A CA 1
ATOM 2085 C C . ALA A 1 264 ? -6.231 -13.856 10.364 1.00 95.25 264 ALA A C 1
ATOM 2087 O O . ALA A 1 264 ? -5.422 -14.328 9.575 1.00 95.25 264 ALA A O 1
ATOM 2088 N N . VAL A 1 265 ? -6.044 -12.661 10.934 1.00 94.94 265 VAL A N 1
ATOM 2089 C CA . VAL A 1 265 ? -4.873 -11.817 10.642 1.00 94.94 265 VAL A CA 1
ATOM 2090 C C . VAL A 1 265 ? -3.582 -12.472 11.136 1.00 94.94 265 VAL A C 1
ATOM 2092 O O . VAL A 1 265 ? -2.595 -12.501 10.405 1.00 94.94 265 VAL A O 1
ATOM 2095 N N . ALA A 1 266 ? -3.572 -13.057 12.339 1.00 95.50 266 ALA A N 1
ATOM 2096 C CA . ALA A 1 266 ? -2.408 -13.799 12.824 1.00 95.50 266 ALA A CA 1
ATOM 2097 C C . ALA A 1 266 ? -2.049 -14.971 11.888 1.00 95.50 266 ALA A C 1
ATOM 2099 O O . ALA A 1 266 ? -0.879 -15.166 11.563 1.00 95.50 266 ALA A O 1
ATOM 2100 N N . ALA A 1 267 ? -3.051 -15.716 11.411 1.00 94.31 267 ALA A N 1
ATOM 2101 C CA . ALA A 1 267 ? -2.859 -16.786 10.438 1.00 94.31 267 ALA A CA 1
ATOM 2102 C C . ALA A 1 267 ? -2.381 -16.255 9.076 1.00 94.31 267 ALA A C 1
ATOM 2104 O O . ALA A 1 267 ? -1.515 -16.873 8.464 1.00 94.31 267 ALA A O 1
ATOM 2105 N N . LEU A 1 268 ? -2.882 -15.098 8.630 1.00 92.75 268 LEU A N 1
ATOM 2106 C CA . LEU A 1 268 ? -2.483 -14.459 7.376 1.00 92.75 268 LEU A CA 1
ATOM 2107 C C . LEU A 1 268 ? -0.992 -14.101 7.369 1.00 92.75 268 LEU A C 1
ATOM 2109 O O . LEU A 1 268 ? -0.306 -14.434 6.412 1.00 92.75 268 LEU A O 1
ATOM 2113 N N . TYR A 1 269 ? -0.463 -13.495 8.438 1.00 93.31 269 TYR A N 1
ATOM 2114 C CA . TYR A 1 269 ? 0.972 -13.170 8.519 1.00 93.31 269 TYR A CA 1
ATOM 2115 C C . TYR A 1 269 ? 1.871 -14.411 8.521 1.00 93.31 269 TYR A C 1
ATOM 2117 O O . TYR A 1 269 ? 2.971 -14.370 7.978 1.00 93.31 269 TYR A O 1
ATOM 2125 N N . GLN A 1 270 ? 1.407 -15.521 9.099 1.00 92.38 270 GLN A N 1
ATOM 2126 C CA . GLN A 1 270 ? 2.113 -16.803 9.011 1.00 92.38 270 GLN A CA 1
ATOM 2127 C C . GLN A 1 270 ? 2.027 -17.400 7.603 1.00 92.38 270 GLN A C 1
ATOM 2129 O O . GLN A 1 270 ? 3.009 -17.931 7.094 1.00 92.38 270 GLN A O 1
ATOM 2134 N N . TYR A 1 271 ? 0.863 -17.296 6.962 1.00 89.88 271 TYR A N 1
ATOM 2135 C CA . TYR A 1 271 ? 0.647 -17.782 5.606 1.00 89.88 271 TYR A CA 1
ATOM 2136 C C . TYR A 1 271 ? 1.502 -17.019 4.588 1.00 89.88 271 TYR A C 1
ATOM 2138 O O . TYR A 1 271 ? 2.157 -17.658 3.769 1.00 89.88 271 TYR A O 1
ATOM 2146 N N . LEU A 1 272 ? 1.572 -15.684 4.690 1.00 89.56 272 LEU A N 1
ATOM 2147 C CA . LEU A 1 272 ? 2.333 -14.815 3.785 1.00 89.56 272 LEU A CA 1
ATOM 2148 C C . LEU A 1 272 ? 3.808 -15.225 3.662 1.00 89.56 272 LEU A C 1
ATOM 2150 O O . LEU A 1 272 ? 4.325 -15.243 2.550 1.00 89.56 272 LEU A O 1
ATOM 2154 N N . LEU A 1 273 ? 4.458 -15.660 4.752 1.00 89.56 273 LEU A N 1
ATOM 2155 C CA . LEU A 1 273 ? 5.850 -16.153 4.742 1.00 89.56 273 LEU A CA 1
ATOM 2156 C C . LEU A 1 273 ? 6.080 -17.364 3.817 1.00 89.56 273 LEU A C 1
ATOM 2158 O O . LEU A 1 273 ? 7.220 -17.715 3.523 1.00 89.56 273 LEU A O 1
ATOM 2162 N N . HIS A 1 274 ? 5.008 -18.027 3.387 1.00 88.94 274 HIS A N 1
ATOM 2163 C CA . HIS A 1 274 ? 5.034 -19.203 2.520 1.00 88.94 274 HIS A CA 1
ATOM 2164 C C . HIS A 1 274 ? 4.357 -18.964 1.161 1.00 88.94 274 HIS A C 1
ATOM 2166 O O . HIS A 1 274 ? 4.069 -19.932 0.447 1.00 88.94 274 HIS A O 1
ATOM 2172 N N . THR A 1 275 ? 4.081 -17.704 0.821 1.00 88.69 275 THR A N 1
ATOM 2173 C CA . THR A 1 275 ? 3.515 -17.276 -0.467 1.00 88.69 275 THR A CA 1
ATOM 2174 C C . THR A 1 275 ? 4.579 -16.651 -1.356 1.00 88.69 275 THR A C 1
ATOM 2176 O O . THR A 1 275 ? 5.589 -16.170 -0.849 1.00 88.69 275 THR A O 1
ATOM 2179 N N . ALA A 1 276 ? 4.351 -16.629 -2.670 1.00 83.62 276 ALA A N 1
ATOM 2180 C CA . ALA A 1 276 ? 5.236 -15.920 -3.593 1.00 83.62 276 ALA A CA 1
ATOM 2181 C C . ALA A 1 276 ? 5.063 -14.390 -3.491 1.00 83.62 276 ALA A C 1
ATOM 2183 O O . ALA A 1 276 ? 6.053 -13.671 -3.583 1.00 83.62 276 ALA A O 1
ATOM 2184 N N . ILE A 1 277 ? 3.862 -13.912 -3.124 1.00 87.25 277 ILE A N 1
ATOM 2185 C CA . ILE A 1 277 ? 3.547 -12.485 -2.879 1.00 87.25 277 ILE A CA 1
ATOM 2186 C C . ILE A 1 277 ? 4.541 -11.805 -1.937 1.00 87.25 277 ILE A C 1
ATOM 2188 O O . ILE A 1 277 ? 4.780 -10.604 -2.057 1.00 87.25 277 ILE A O 1
ATOM 2192 N N . VAL A 1 278 ? 5.117 -12.536 -0.975 1.00 87.56 278 VAL A N 1
ATOM 2193 C CA . VAL A 1 278 ? 6.067 -11.949 -0.022 1.00 87.56 278 VAL A CA 1
ATOM 2194 C C . VAL A 1 278 ? 7.269 -11.319 -0.727 1.00 87.56 278 VAL A C 1
ATOM 2196 O O . VAL A 1 278 ? 7.775 -10.308 -0.250 1.00 87.56 278 VAL A O 1
ATOM 2199 N N . TRP A 1 279 ? 7.680 -11.853 -1.883 1.00 82.62 279 TRP A N 1
ATOM 2200 C CA . TRP A 1 279 ? 8.739 -11.269 -2.702 1.00 82.62 279 TRP A CA 1
ATOM 2201 C C . TRP A 1 279 ? 8.338 -9.897 -3.222 1.00 82.62 279 TRP A C 1
ATOM 2203 O O . TRP A 1 279 ? 9.085 -8.947 -3.028 1.00 82.62 279 TRP A O 1
ATOM 2213 N N . THR A 1 280 ? 7.131 -9.769 -3.772 1.00 85.06 280 THR A N 1
ATOM 2214 C CA . THR A 1 280 ? 6.561 -8.493 -4.216 1.00 85.06 280 THR A CA 1
ATOM 2215 C C . THR A 1 280 ? 6.436 -7.503 -3.054 1.00 85.06 280 THR A C 1
ATOM 2217 O O . THR A 1 280 ? 6.850 -6.353 -3.160 1.00 85.06 280 THR A O 1
ATOM 2220 N N . VAL A 1 281 ? 5.928 -7.945 -1.900 1.00 89.38 281 VAL A N 1
ATOM 2221 C CA . VAL A 1 281 ? 5.778 -7.098 -0.702 1.00 89.38 281 VAL A CA 1
ATOM 2222 C C . VAL A 1 281 ? 7.123 -6.571 -0.200 1.00 89.38 281 VAL A C 1
ATOM 2224 O O . VAL A 1 281 ? 7.206 -5.406 0.189 1.00 89.38 281 VAL A O 1
ATOM 2227 N N . VAL A 1 282 ? 8.164 -7.409 -0.205 1.00 86.56 282 VAL A N 1
ATOM 2228 C CA . VAL A 1 282 ? 9.524 -7.018 0.192 1.00 86.56 282 VAL A CA 1
ATOM 2229 C C . VAL A 1 282 ? 10.152 -6.105 -0.852 1.00 86.56 282 VAL A C 1
ATOM 2231 O O . VAL A 1 282 ? 10.678 -5.060 -0.477 1.00 86.56 282 VAL A O 1
ATOM 2234 N N . LEU A 1 283 ? 10.055 -6.468 -2.135 1.00 82.88 283 LEU A N 1
ATOM 2235 C CA . LEU A 1 283 ? 10.593 -5.697 -3.252 1.00 82.88 283 LEU A CA 1
ATOM 2236 C C . LEU A 1 283 ? 10.077 -4.261 -3.173 1.00 82.88 283 LEU A C 1
ATOM 2238 O O . LEU A 1 283 ? 10.866 -3.340 -3.000 1.00 82.88 283 LEU A O 1
ATOM 2242 N N . TYR A 1 284 ? 8.756 -4.082 -3.152 1.00 86.50 284 TYR A N 1
ATOM 2243 C CA . TYR A 1 284 ? 8.114 -2.767 -3.114 1.00 86.50 284 TYR A CA 1
ATOM 2244 C C . TYR A 1 284 ? 8.030 -2.127 -1.719 1.00 86.50 284 TYR A C 1
ATOM 2246 O O . TYR A 1 284 ? 7.403 -1.082 -1.562 1.00 86.50 284 TYR A O 1
ATOM 2254 N N . SER A 1 285 ? 8.645 -2.727 -0.692 1.00 88.25 285 SER A N 1
ATOM 2255 C CA . SER A 1 285 ? 8.622 -2.214 0.688 1.00 88.25 285 SER A CA 1
ATOM 2256 C C . SER A 1 285 ? 7.205 -1.898 1.207 1.00 88.25 285 SER A C 1
ATOM 2258 O O . SER A 1 285 ? 6.977 -0.883 1.864 1.00 88.25 285 SER A O 1
ATOM 2260 N N . LEU A 1 286 ? 6.232 -2.768 0.907 1.00 91.19 286 LEU A N 1
ATOM 2261 C CA . LEU A 1 286 ? 4.813 -2.566 1.251 1.00 91.19 286 LEU A CA 1
ATOM 2262 C C . LEU A 1 286 ? 4.491 -2.910 2.711 1.00 91.19 286 LEU A C 1
ATOM 2264 O O . LEU A 1 286 ? 3.417 -2.574 3.218 1.00 91.19 286 LEU A O 1
ATOM 2268 N N . SER A 1 287 ? 5.404 -3.606 3.388 1.00 94.00 287 SER A N 1
ATOM 2269 C CA . SER A 1 287 ? 5.314 -3.924 4.808 1.00 94.00 287 SER A CA 1
ATOM 2270 C C . SER A 1 287 ? 6.636 -3.671 5.518 1.00 94.00 287 SER A C 1
ATOM 2272 O O . SER A 1 287 ? 7.699 -3.632 4.902 1.00 94.00 287 SER A O 1
ATOM 2274 N N . ILE A 1 288 ? 6.582 -3.626 6.849 1.00 94.31 288 ILE A N 1
ATOM 2275 C CA . ILE A 1 288 ? 7.780 -3.764 7.675 1.00 94.31 288 ILE A CA 1
ATOM 2276 C C . ILE A 1 288 ? 8.507 -5.079 7.349 1.00 94.31 288 ILE A C 1
ATOM 2278 O O . ILE A 1 288 ? 7.891 -6.038 6.877 1.00 94.31 288 ILE A O 1
ATOM 2282 N N . ASP A 1 289 ? 9.806 -5.115 7.632 1.00 93.75 289 ASP A N 1
ATOM 2283 C CA . ASP A 1 289 ? 10.666 -6.274 7.415 1.00 93.75 289 ASP A CA 1
ATOM 2284 C C . ASP A 1 289 ? 10.042 -7.596 7.908 1.00 93.75 289 ASP A C 1
ATOM 2286 O O . ASP A 1 289 ? 9.468 -7.683 9.003 1.00 93.75 289 ASP A O 1
ATOM 2290 N N . ILE A 1 290 ? 10.188 -8.645 7.093 1.00 93.12 290 ILE A N 1
ATOM 2291 C CA . ILE A 1 290 ? 9.580 -9.964 7.317 1.00 93.12 290 ILE A CA 1
ATOM 2292 C C . ILE A 1 290 ? 10.030 -10.625 8.627 1.00 93.12 290 ILE A C 1
ATOM 2294 O O . ILE A 1 290 ? 9.281 -11.418 9.201 1.00 93.12 290 ILE A O 1
ATOM 2298 N N . SER A 1 291 ? 11.200 -10.263 9.170 1.00 94.56 291 SER A N 1
ATOM 2299 C CA . SER A 1 291 ? 11.660 -10.743 10.483 1.00 94.56 291 SER A CA 1
ATOM 2300 C C . SER A 1 291 ? 10.736 -10.320 11.632 1.00 94.56 291 SER A C 1
ATOM 2302 O O . SER A 1 291 ? 10.732 -10.949 12.693 1.00 94.56 291 SER A O 1
ATOM 2304 N N . VAL A 1 292 ? 9.905 -9.292 11.423 1.00 95.56 292 VAL A N 1
ATOM 2305 C CA . VAL A 1 292 ? 8.943 -8.776 12.406 1.00 95.56 292 VAL A CA 1
ATOM 2306 C C . VAL A 1 292 ? 7.587 -9.495 12.324 1.00 95.56 292 VAL A C 1
ATOM 2308 O O . VAL A 1 292 ? 6.787 -9.409 13.259 1.00 95.56 292 VAL A O 1
ATOM 2311 N N . TYR A 1 293 ? 7.309 -10.281 11.279 1.00 95.44 293 TYR A N 1
ATOM 2312 C CA . TYR A 1 293 ? 6.021 -10.977 11.111 1.00 95.44 293 TYR A CA 1
ATOM 2313 C C . TYR A 1 293 ? 5.640 -11.889 12.296 1.00 95.44 293 TYR A C 1
ATOM 2315 O O . TYR A 1 293 ? 4.468 -11.883 12.698 1.00 95.44 293 TYR A O 1
ATOM 2323 N N . PRO A 1 294 ? 6.573 -12.618 12.948 1.00 96.25 294 PRO A N 1
ATOM 2324 C CA . PRO A 1 294 ? 6.274 -13.350 14.180 1.00 96.25 294 PRO A CA 1
ATOM 2325 C C . PRO A 1 294 ? 5.808 -12.448 15.334 1.00 96.25 294 PRO A C 1
ATOM 2327 O O . PRO A 1 294 ? 4.926 -12.836 16.100 1.00 96.25 294 PRO A O 1
ATOM 2330 N N . VAL A 1 295 ? 6.345 -11.227 15.446 1.00 96.88 295 VAL A N 1
ATOM 2331 C CA . VAL A 1 295 ? 5.927 -10.240 16.459 1.00 96.88 295 VAL A CA 1
ATOM 2332 C C . VAL A 1 295 ? 4.510 -9.749 16.171 1.00 96.88 295 VAL A C 1
ATOM 2334 O O . VAL A 1 295 ? 3.684 -9.694 17.083 1.00 96.88 295 VAL A O 1
ATOM 2337 N N . ILE A 1 296 ? 4.197 -9.457 14.905 1.00 96.38 296 ILE A N 1
ATOM 2338 C CA . ILE A 1 296 ? 2.847 -9.062 14.473 1.00 96.38 296 ILE A CA 1
ATOM 2339 C C . ILE A 1 296 ? 1.847 -10.187 14.768 1.00 96.38 296 ILE A C 1
ATOM 2341 O O . ILE A 1 296 ? 0.786 -9.938 15.346 1.00 96.38 296 ILE A O 1
ATOM 2345 N N . THR A 1 297 ? 2.213 -11.430 14.443 1.00 96.69 297 THR A N 1
ATOM 2346 C CA . THR A 1 297 ? 1.413 -12.631 14.730 1.00 96.69 297 THR A CA 1
ATOM 2347 C C . THR A 1 297 ? 1.132 -12.754 16.227 1.00 96.69 297 THR A C 1
ATOM 2349 O O . THR A 1 297 ? -0.019 -12.919 16.632 1.00 96.69 297 THR A O 1
ATOM 2352 N N . ALA A 1 298 ? 2.165 -12.626 17.066 1.00 97.56 298 ALA A N 1
ATOM 2353 C CA . ALA A 1 298 ? 2.029 -12.700 18.516 1.00 97.56 298 ALA A CA 1
ATOM 2354 C C . ALA A 1 298 ? 1.127 -11.584 19.069 1.00 97.56 298 ALA A C 1
ATOM 2356 O O . ALA A 1 298 ? 0.276 -11.855 19.916 1.00 97.56 298 ALA A O 1
ATOM 2357 N N . ALA A 1 299 ? 1.262 -10.352 18.566 1.00 96.69 299 ALA A N 1
ATOM 2358 C CA . ALA A 1 299 ? 0.420 -9.229 18.971 1.00 96.69 299 ALA A CA 1
ATOM 2359 C C . ALA A 1 299 ? -1.069 -9.504 18.690 1.00 96.69 299 ALA A C 1
ATOM 2361 O O . ALA A 1 299 ? -1.896 -9.391 19.594 1.00 96.69 299 ALA A O 1
ATOM 2362 N N . HIS A 1 300 ? -1.413 -9.950 17.478 1.00 96.12 300 HIS A N 1
ATOM 2363 C CA . HIS A 1 300 ? -2.799 -10.274 17.117 1.00 96.12 300 HIS A CA 1
ATOM 2364 C C . HIS A 1 300 ? -3.322 -11.491 17.904 1.00 96.12 300 HIS A C 1
ATOM 2366 O O . HIS A 1 300 ? -4.450 -11.468 18.399 1.00 96.12 300 HIS A O 1
ATOM 2372 N N . ALA A 1 301 ? -2.491 -12.514 18.129 1.00 96.94 301 ALA A N 1
ATOM 2373 C CA . ALA A 1 301 ? -2.852 -13.674 18.947 1.00 96.94 301 ALA A CA 1
ATOM 2374 C C . ALA A 1 301 ? -3.189 -13.301 20.406 1.00 96.94 301 ALA A C 1
ATOM 2376 O O . ALA A 1 301 ? -4.106 -13.879 20.995 1.00 96.94 301 ALA A O 1
ATOM 2377 N N . VAL A 1 302 ? -2.502 -12.310 20.988 1.00 97.44 302 VAL A N 1
ATOM 2378 C CA . VAL A 1 302 ? -2.819 -11.788 22.330 1.00 97.44 302 VAL A CA 1
ATOM 2379 C C . VAL A 1 302 ? -4.217 -11.163 22.366 1.00 97.44 302 VAL A C 1
ATOM 2381 O O . VAL A 1 302 ? -4.985 -11.449 23.289 1.00 97.44 302 VAL A O 1
ATOM 2384 N N . PHE A 1 303 ? -4.585 -10.361 21.363 1.00 96.12 303 PHE A N 1
ATOM 2385 C CA . PHE A 1 303 ? -5.925 -9.767 21.293 1.00 96.12 303 PHE A CA 1
ATOM 2386 C C . PHE A 1 303 ? -7.009 -10.822 21.064 1.00 96.12 303 PHE A C 1
ATOM 2388 O O . PHE A 1 303 ? -8.021 -10.819 21.771 1.00 96.12 303 PHE A O 1
ATOM 2395 N N . ALA A 1 304 ? -6.767 -11.794 20.179 1.00 97.31 304 ALA A N 1
ATOM 2396 C CA . ALA A 1 304 ? -7.648 -12.947 20.005 1.00 97.31 304 ALA A CA 1
ATOM 2397 C C . ALA A 1 304 ? -7.894 -13.682 21.334 1.00 97.31 304 ALA A C 1
ATOM 2399 O O . ALA A 1 304 ? -9.043 -13.913 21.719 1.00 97.31 304 ALA A O 1
ATOM 2400 N N . ALA A 1 305 ? -6.828 -13.986 22.084 1.00 97.19 305 ALA A N 1
ATOM 2401 C CA . ALA A 1 305 ? -6.925 -14.624 23.394 1.00 97.19 305 ALA A CA 1
ATOM 2402 C C . ALA A 1 305 ? -7.711 -13.770 24.404 1.00 97.19 305 ALA A C 1
ATOM 2404 O O . ALA A 1 305 ? -8.499 -14.310 25.182 1.00 97.19 305 ALA A O 1
ATOM 2405 N N . GLY A 1 306 ? -7.551 -12.443 24.369 1.00 94.12 306 GLY A N 1
ATOM 2406 C CA . GLY A 1 306 ? -8.325 -11.505 25.183 1.00 94.12 306 GLY A CA 1
ATOM 2407 C C . GLY A 1 306 ? -9.833 -11.591 24.922 1.00 94.12 306 GLY A C 1
ATOM 2408 O O . GLY A 1 306 ? -10.617 -11.717 25.868 1.00 94.12 306 GLY A O 1
ATOM 2409 N N . HIS A 1 307 ? -10.255 -11.599 23.654 1.00 95.88 307 HIS A N 1
ATOM 2410 C CA . HIS A 1 307 ? -11.673 -11.742 23.305 1.00 95.88 307 HIS A CA 1
ATOM 2411 C C . HIS A 1 307 ? -12.219 -13.141 23.636 1.00 95.88 307 HIS A C 1
ATOM 2413 O O . HIS A 1 307 ? -13.303 -13.242 24.215 1.00 95.88 307 HIS A O 1
ATOM 2419 N N . LEU A 1 308 ? -11.459 -14.209 23.364 1.00 96.12 308 LEU A N 1
ATOM 2420 C CA . LEU A 1 308 ? -11.827 -15.583 23.737 1.00 96.12 308 LEU A CA 1
ATOM 2421 C C . LEU A 1 308 ? -11.972 -15.746 25.255 1.00 96.12 308 LEU A C 1
ATOM 2423 O O . LEU A 1 308 ? -12.905 -16.395 25.726 1.00 96.12 308 LEU A O 1
ATOM 2427 N N . TRP A 1 309 ? -11.099 -15.109 26.036 1.00 93.88 309 TRP A N 1
ATOM 2428 C CA . TRP A 1 309 ? -11.222 -15.057 27.490 1.00 93.88 309 TRP A CA 1
ATOM 2429 C C . TRP A 1 309 ? -12.498 -14.326 27.930 1.00 93.88 309 TRP A C 1
ATOM 2431 O O . TRP A 1 309 ? -13.199 -14.790 28.834 1.00 93.88 309 TRP A O 1
ATOM 2441 N N . GLY A 1 310 ? -12.840 -13.219 27.264 1.00 87.88 310 GLY A N 1
ATOM 2442 C CA . GLY A 1 310 ? -14.100 -12.505 27.465 1.00 87.88 310 GLY A CA 1
ATOM 2443 C C . GLY A 1 310 ? -15.323 -13.404 27.255 1.00 87.88 310 GLY A C 1
ATOM 2444 O O . GLY A 1 310 ? -16.220 -13.418 28.103 1.00 87.88 310 GLY A O 1
ATOM 2445 N N . ILE A 1 311 ? -15.324 -14.205 26.183 1.00 93.88 311 ILE A N 1
ATOM 2446 C CA . ILE A 1 311 ? -16.366 -15.200 25.879 1.00 93.88 311 ILE A CA 1
ATOM 2447 C C . ILE A 1 311 ? -16.411 -16.289 26.950 1.00 93.88 311 ILE A C 1
ATOM 2449 O O . ILE A 1 311 ? -17.473 -16.556 27.513 1.00 93.88 311 ILE A O 1
ATOM 2453 N N . LEU A 1 312 ? -15.262 -16.890 27.273 1.00 92.06 312 LEU A N 1
ATOM 2454 C CA . LEU A 1 312 ? -15.152 -17.940 28.284 1.00 92.06 312 LEU A CA 1
ATOM 2455 C C . LEU A 1 312 ? -15.736 -17.467 29.617 1.00 92.06 312 LEU A C 1
ATOM 2457 O O . LEU A 1 312 ? -16.518 -18.181 30.236 1.00 92.06 312 LEU A O 1
ATOM 2461 N N . LYS A 1 313 ? -15.406 -16.242 30.039 1.00 87.00 313 LYS A N 1
ATOM 2462 C CA . LYS A 1 313 ? -15.925 -15.635 31.268 1.00 87.00 313 LYS A CA 1
ATOM 2463 C C . LYS A 1 313 ? -17.448 -15.486 31.224 1.00 87.00 313 LYS A C 1
ATOM 2465 O O . LYS A 1 313 ? -18.113 -15.833 32.200 1.00 87.00 313 LYS A O 1
ATOM 2470 N N . MET A 1 314 ? -18.004 -15.012 30.107 1.00 90.50 314 MET A N 1
ATOM 2471 C CA . MET A 1 314 ? -19.455 -14.882 29.921 1.00 90.50 314 MET A CA 1
ATOM 2472 C C . MET A 1 314 ? -20.164 -16.237 29.991 1.00 90.50 314 MET A C 1
ATOM 2474 O O . MET A 1 314 ? -21.142 -16.385 30.726 1.00 90.50 314 MET A O 1
ATOM 2478 N N . VAL A 1 315 ? -19.658 -17.239 29.270 1.00 91.31 315 VAL A N 1
ATOM 2479 C CA . VAL A 1 315 ? -20.229 -18.594 29.236 1.00 91.31 315 VAL A CA 1
ATOM 2480 C C . VAL A 1 315 ? -20.107 -19.263 30.603 1.00 91.31 315 VAL A C 1
ATOM 2482 O O . VAL A 1 315 ? -21.105 -19.734 31.142 1.00 91.31 315 VAL A O 1
ATOM 2485 N N . TRP A 1 316 ? -18.920 -19.239 31.212 1.00 84.69 316 TRP A N 1
ATOM 2486 C CA . TRP A 1 316 ? -18.659 -19.827 32.527 1.00 84.69 316 TRP A CA 1
ATOM 2487 C C . TRP A 1 316 ? -19.575 -19.253 33.608 1.00 84.69 316 TRP A C 1
ATOM 2489 O O . TRP A 1 316 ? -20.181 -20.001 34.375 1.00 84.69 316 TRP A O 1
ATOM 2499 N N . ASN A 1 317 ? -19.711 -17.925 33.661 1.00 80.94 317 ASN A N 1
ATOM 2500 C CA . ASN A 1 317 ? -20.586 -17.272 34.632 1.00 80.94 317 ASN A CA 1
ATOM 2501 C C . ASN A 1 317 ? -22.057 -17.612 34.376 1.00 80.94 317 ASN A C 1
ATOM 2503 O O . ASN A 1 317 ? -22.797 -17.841 35.331 1.00 80.94 317 ASN A O 1
ATOM 2507 N N . SER A 1 318 ? -22.458 -17.714 33.108 1.00 86.38 318 SER A N 1
ATOM 2508 C CA . SER A 1 318 ? -23.830 -18.063 32.745 1.00 86.38 318 SER A CA 1
ATOM 2509 C C . SER A 1 318 ? -24.187 -19.505 33.125 1.00 86.38 318 SER A C 1
ATOM 2511 O O . SER A 1 318 ? -25.245 -19.754 33.701 1.00 86.38 318 SER A O 1
ATOM 2513 N N . VAL A 1 319 ? -23.273 -20.450 32.877 1.00 82.38 319 VAL A N 1
ATOM 2514 C CA . VAL A 1 319 ? -23.419 -21.862 33.267 1.00 82.38 319 VAL A CA 1
ATOM 2515 C C . VAL A 1 319 ? -23.442 -21.999 34.788 1.00 82.38 319 VAL A C 1
ATOM 2517 O O . VAL A 1 319 ? -24.342 -22.633 35.334 1.00 82.38 319 VAL A O 1
ATOM 2520 N N . ARG A 1 320 ? -22.503 -21.354 35.494 1.00 78.62 320 ARG A N 1
ATOM 2521 C CA . ARG A 1 320 ? -22.412 -21.406 36.962 1.00 78.62 320 ARG A CA 1
ATOM 2522 C C . ARG A 1 320 ? -23.673 -20.883 37.650 1.00 78.62 320 ARG A C 1
ATOM 2524 O O . ARG A 1 320 ? -24.061 -21.417 38.686 1.00 78.62 320 ARG A O 1
ATOM 2531 N N . CYS A 1 321 ? -24.277 -19.827 37.114 1.00 73.75 321 CYS A N 1
ATOM 2532 C CA . CYS A 1 321 ? -25.479 -19.222 37.683 1.00 73.75 321 CYS A CA 1
ATOM 2533 C C . CYS A 1 321 ? -26.781 -19.873 37.183 1.00 73.75 321 CYS A C 1
ATOM 2535 O O . CYS A 1 321 ? -27.850 -19.494 37.658 1.00 73.75 321 CYS A O 1
ATOM 2537 N N . GLY A 1 322 ? -26.717 -20.801 36.218 1.00 74.56 322 GLY A N 1
ATOM 2538 C CA . GLY A 1 322 ? -27.896 -21.371 35.553 1.00 74.56 322 GLY A CA 1
ATOM 2539 C C . GLY A 1 322 ? -28.719 -20.342 34.764 1.00 74.56 322 GLY A C 1
ATOM 2540 O O . GLY A 1 322 ? -29.890 -20.571 34.471 1.00 74.56 322 GLY A O 1
ATOM 2541 N N . GLN A 1 323 ? -28.139 -19.179 34.461 1.00 82.56 323 GLN A N 1
ATOM 2542 C CA . GLN A 1 323 ? -28.798 -18.060 33.793 1.00 82.56 323 GLN A CA 1
ATOM 2543 C C . GLN A 1 323 ? -27.763 -17.121 33.174 1.00 82.56 323 GLN A C 1
ATOM 2545 O O . GLN A 1 323 ? -26.675 -16.989 33.724 1.00 82.56 323 GLN A O 1
ATOM 2550 N N . LEU A 1 324 ? -28.104 -16.439 32.072 1.00 85.19 324 LEU A N 1
ATOM 2551 C CA . LEU A 1 324 ? -27.176 -15.517 31.403 1.00 85.19 324 LEU A CA 1
ATOM 2552 C C . LEU A 1 324 ? -26.681 -14.428 32.361 1.00 85.19 324 LEU A C 1
ATOM 2554 O O . LEU A 1 324 ? -27.492 -13.688 32.921 1.00 85.19 324 LEU A O 1
ATOM 2558 N N . GLU A 1 325 ? -25.360 -14.325 32.500 1.00 82.62 325 GLU A N 1
ATOM 2559 C CA . GLU A 1 325 ? -24.661 -13.368 33.360 1.00 82.62 325 GLU A CA 1
ATOM 2560 C C . GLU A 1 325 ? -23.305 -12.976 32.752 1.00 82.62 325 GLU A C 1
ATOM 2562 O O . GLU A 1 325 ? -22.639 -13.787 32.105 1.00 82.62 325 GLU A O 1
ATOM 2567 N N . PHE A 1 326 ? -22.867 -11.732 32.983 1.00 79.06 326 PHE A N 1
ATOM 2568 C CA . PHE A 1 326 ? -21.540 -11.261 32.553 1.00 79.06 326 PHE A CA 1
ATOM 2569 C C . PHE A 1 326 ? -20.457 -11.492 33.619 1.00 79.06 326 PHE A C 1
ATOM 2571 O O . PHE A 1 326 ? -19.342 -11.901 33.291 1.00 79.06 326 PHE A O 1
ATOM 2578 N N . ASP A 1 327 ? -20.772 -11.263 34.900 1.00 68.50 327 ASP A N 1
ATOM 2579 C CA . ASP A 1 327 ? -19.818 -11.364 36.012 1.00 68.50 327 ASP A CA 1
ATOM 2580 C C . ASP A 1 327 ? -20.446 -12.035 37.248 1.00 68.50 327 ASP A C 1
ATOM 2582 O O . ASP A 1 327 ? -21.408 -11.525 37.820 1.00 68.50 327 ASP A O 1
ATOM 2586 N N . ALA A 1 328 ? -19.862 -13.145 37.722 1.00 47.69 328 ALA A N 1
ATOM 2587 C CA . ALA A 1 328 ? -20.365 -13.922 38.870 1.00 47.69 328 ALA A CA 1
ATOM 2588 C C . ALA A 1 328 ? -20.240 -13.214 40.242 1.00 47.69 328 ALA A C 1
ATOM 2590 O O . ALA A 1 328 ? -20.644 -13.754 41.272 1.00 47.69 328 ALA A O 1
ATOM 2591 N N . GLY A 1 329 ? -19.694 -11.995 40.294 1.00 45.66 329 GLY A N 1
ATOM 2592 C CA . GLY A 1 329 ? -19.420 -11.238 41.524 1.00 45.66 329 GLY A CA 1
ATOM 2593 C C . GLY A 1 329 ? -20.639 -10.636 42.240 1.00 45.66 329 GLY A C 1
ATOM 2594 O O . GLY A 1 329 ? -20.479 -9.663 42.981 1.00 45.66 329 GLY A O 1
ATOM 2595 N N . GLN A 1 330 ? -21.852 -11.146 42.012 1.00 41.22 330 GLN A N 1
ATOM 2596 C CA . GLN A 1 330 ? -23.084 -10.617 42.620 1.00 41.22 330 GLN A CA 1
ATOM 2597 C C . GLN A 1 330 ? -23.850 -11.599 43.501 1.00 41.22 330 GLN A C 1
ATOM 2599 O O . GLN A 1 330 ? -24.737 -11.168 44.230 1.00 41.22 330 GLN A O 1
ATOM 2604 N N . THR A 1 331 ? -23.461 -12.871 43.533 1.00 30.31 331 THR A N 1
ATOM 2605 C CA . THR A 1 331 ? -23.840 -13.772 44.627 1.00 30.31 331 THR A CA 1
ATOM 2606 C C . THR A 1 331 ? -22.764 -13.716 45.713 1.00 30.31 331 THR A C 1
ATOM 2608 O O . THR A 1 331 ? -21.583 -13.854 45.377 1.00 30.31 331 THR A O 1
ATOM 2611 N N . PRO A 1 332 ? -23.111 -13.506 46.997 1.00 27.72 332 PRO A N 1
ATOM 2612 C CA . PRO A 1 332 ? -22.135 -13.464 48.079 1.00 27.72 332 PRO A CA 1
ATOM 2613 C C . PRO A 1 332 ? -21.410 -14.810 48.149 1.00 27.72 332 PRO A C 1
ATOM 2615 O O . PRO A 1 332 ? -21.969 -15.827 48.545 1.00 27.72 332 PRO A O 1
ATOM 2618 N N . THR A 1 333 ? -20.147 -14.835 47.733 1.00 24.56 333 THR A N 1
ATOM 2619 C CA . THR A 1 333 ? -19.293 -16.003 47.927 1.00 24.56 333 THR A CA 1
ATOM 2620 C C . THR A 1 333 ? -18.996 -16.134 49.413 1.00 24.56 333 THR A C 1
ATOM 2622 O O . THR A 1 333 ? -18.309 -15.280 49.983 1.00 24.56 333 THR A O 1
ATOM 2625 N N . ILE A 1 334 ? -19.488 -17.208 50.027 1.00 28.84 334 ILE A N 1
ATOM 2626 C CA . ILE A 1 334 ? -19.053 -17.663 51.347 1.00 28.84 334 ILE A CA 1
ATOM 2627 C C . ILE A 1 334 ? -17.534 -17.847 51.276 1.00 28.84 334 ILE A C 1
ATOM 2629 O O . ILE A 1 334 ? -17.026 -18.670 50.511 1.00 28.84 334 ILE A O 1
ATOM 2633 N N . LYS A 1 335 ? -16.792 -17.028 52.029 1.00 25.20 335 LYS A N 1
ATOM 2634 C CA . LYS A 1 335 ? -15.342 -17.174 52.166 1.00 25.20 335 LYS A CA 1
ATOM 2635 C C . LYS A 1 335 ? -15.065 -18.467 52.923 1.00 25.20 335 LYS A C 1
ATOM 2637 O O . LYS A 1 335 ? -15.203 -18.512 54.139 1.00 25.20 335 LYS A O 1
ATOM 2642 N N . VAL A 1 336 ? -14.636 -19.499 52.208 1.00 30.06 336 VAL A N 1
ATOM 2643 C CA . VAL A 1 336 ? -14.000 -20.663 52.826 1.00 30.06 336 VAL A CA 1
ATOM 2644 C C . VAL A 1 336 ? -12.520 -20.331 53.000 1.00 30.06 336 VAL A C 1
ATOM 2646 O O . VAL A 1 336 ? -11.799 -20.141 52.020 1.00 30.06 336 VAL A O 1
ATOM 2649 N N . ASN A 1 337 ? -12.073 -20.220 54.251 1.00 27.00 337 ASN A N 1
ATOM 2650 C CA . ASN A 1 337 ? -10.659 -20.067 54.583 1.00 27.00 337 ASN A CA 1
ATOM 2651 C C . ASN A 1 337 ? -9.908 -21.339 54.168 1.00 27.00 337 ASN A C 1
ATOM 2653 O O . ASN A 1 337 ? -10.091 -22.392 54.773 1.00 27.00 337 ASN A O 1
ATOM 2657 N N . ARG A 1 338 ? -9.038 -21.240 53.159 1.00 33.47 338 ARG A N 1
ATOM 2658 C CA . ARG A 1 338 ? -7.984 -22.233 52.919 1.00 33.47 338 ARG A CA 1
ATOM 2659 C C . ARG A 1 338 ? -6.618 -21.596 53.191 1.00 33.47 338 ARG A C 1
ATOM 2661 O O . ARG A 1 338 ? -6.398 -20.462 52.759 1.00 33.47 338 ARG A O 1
ATOM 2668 N N . PRO A 1 339 ? -5.711 -22.287 53.901 1.00 32.94 339 PRO A N 1
ATOM 2669 C CA . PRO A 1 339 ? -4.378 -21.774 54.184 1.00 32.94 339 PRO A CA 1
ATOM 2670 C C . PRO A 1 339 ? -3.576 -21.677 52.879 1.00 32.94 339 PRO A C 1
ATOM 2672 O O . PRO A 1 339 ? -3.476 -22.642 52.124 1.00 32.94 339 PRO A O 1
ATOM 2675 N N . ALA A 1 340 ? -3.043 -20.491 52.585 1.00 45.25 340 ALA A N 1
ATOM 2676 C CA . ALA A 1 340 ? -2.285 -20.234 51.366 1.00 45.25 340 ALA A CA 1
ATOM 2677 C C . ALA A 1 340 ? -0.806 -20.597 51.557 1.00 45.25 340 ALA A C 1
ATOM 2679 O O . ALA A 1 340 ? -0.129 -20.028 52.416 1.00 45.25 340 ALA A O 1
ATOM 2680 N N . ALA A 1 341 ? -0.290 -21.494 50.716 1.00 45.34 341 ALA A N 1
ATOM 2681 C CA . ALA A 1 341 ? 1.145 -21.694 50.558 1.00 45.34 341 ALA A CA 1
ATOM 2682 C C . ALA A 1 341 ? 1.793 -20.404 50.011 1.00 45.34 341 ALA A C 1
ATOM 2684 O O . ALA A 1 341 ? 1.332 -19.814 49.029 1.00 45.34 341 ALA A O 1
ATOM 2685 N N . ARG A 1 342 ? 2.851 -19.932 50.680 1.00 51.28 342 ARG A N 1
ATOM 2686 C CA . ARG A 1 342 ? 3.585 -18.703 50.342 1.00 51.28 342 ARG A CA 1
ATOM 2687 C C . ARG A 1 342 ? 4.515 -18.938 49.141 1.00 51.28 342 ARG A C 1
ATOM 2689 O O . ARG A 1 342 ? 5.670 -19.290 49.332 1.00 51.28 342 ARG A O 1
ATOM 2696 N N . ASN A 1 343 ? 4.042 -18.666 47.922 1.00 53.19 343 ASN A N 1
ATOM 2697 C CA . ASN A 1 343 ? 4.916 -18.494 46.750 1.00 53.19 343 ASN A CA 1
ATOM 2698 C C . ASN A 1 343 ? 5.241 -17.012 46.518 1.00 53.19 343 ASN A C 1
ATOM 2700 O O . ASN A 1 343 ? 4.340 -16.172 46.447 1.00 53.19 343 ASN A O 1
ATOM 2704 N N . ALA A 1 344 ? 6.526 -16.697 46.331 1.00 54.97 344 ALA A N 1
ATOM 2705 C CA . ALA A 1 344 ? 7.014 -15.339 46.075 1.00 54.97 344 ALA A CA 1
ATOM 2706 C C . ALA A 1 344 ? 6.378 -14.711 44.815 1.00 54.97 344 ALA A C 1
ATOM 2708 O O . ALA A 1 344 ? 5.931 -13.561 44.855 1.00 54.97 344 ALA A O 1
ATOM 2709 N N . PHE A 1 345 ? 6.215 -15.498 43.743 1.00 51.28 345 PHE A N 1
ATOM 2710 C CA . PHE A 1 345 ? 5.507 -15.091 42.523 1.00 51.28 345 PHE A CA 1
ATOM 2711 C C . PHE A 1 345 ? 4.041 -14.716 42.795 1.00 51.28 345 PHE A C 1
ATOM 2713 O O . PHE A 1 345 ? 3.593 -13.644 42.396 1.00 51.28 345 PHE A O 1
ATOM 2720 N N . LEU A 1 346 ? 3.312 -15.530 43.573 1.00 54.03 346 LEU A N 1
ATOM 2721 C CA . LEU A 1 346 ? 1.932 -15.225 43.977 1.00 54.03 346 LEU A CA 1
ATOM 2722 C C . LEU A 1 346 ? 1.857 -13.948 44.822 1.00 54.03 346 LEU A C 1
ATOM 2724 O O . LEU A 1 346 ? 0.904 -13.184 44.686 1.00 54.03 346 LEU A O 1
ATOM 2728 N N . THR A 1 347 ? 2.855 -13.671 45.668 1.00 54.94 347 THR A N 1
ATOM 2729 C CA . THR A 1 347 ? 2.886 -12.434 46.465 1.00 54.94 347 THR A CA 1
ATOM 2730 C C . THR A 1 347 ? 3.223 -11.187 45.651 1.00 54.94 347 THR A C 1
ATOM 2732 O O . THR A 1 347 ? 2.604 -10.146 45.884 1.00 54.94 347 THR A O 1
ATOM 2735 N N . TRP A 1 348 ? 4.149 -11.274 44.689 1.00 65.88 348 TRP A N 1
ATOM 2736 C CA . TRP A 1 348 ? 4.444 -10.186 43.753 1.00 65.88 348 TRP A CA 1
ATOM 2737 C C . TRP A 1 348 ? 3.228 -9.901 42.868 1.00 65.88 348 TRP A C 1
ATOM 2739 O O . TRP A 1 348 ? 2.750 -8.768 42.827 1.00 65.88 348 TRP A O 1
ATOM 2749 N N . TRP A 1 349 ? 2.625 -10.943 42.294 1.00 47.00 349 TRP A N 1
ATOM 2750 C CA . TRP A 1 349 ? 1.418 -10.829 41.481 1.00 47.00 349 TRP A CA 1
ATOM 2751 C C . TRP A 1 349 ? 0.219 -10.309 42.294 1.00 47.00 349 TRP A C 1
ATOM 2753 O O . TRP A 1 349 ? -0.539 -9.465 41.827 1.00 47.00 349 TRP A O 1
ATOM 2763 N N . ALA A 1 350 ? 0.083 -10.693 43.570 1.00 50.72 350 ALA A N 1
ATOM 2764 C CA . ALA A 1 350 ? -0.930 -10.140 44.474 1.00 50.72 350 ALA A CA 1
ATOM 2765 C C . ALA A 1 350 ? -0.672 -8.677 44.884 1.00 50.72 350 ALA A C 1
ATOM 2767 O O . ALA A 1 350 ? -1.614 -7.981 45.273 1.00 50.72 350 ALA A O 1
ATOM 2768 N N . ARG A 1 351 ? 0.578 -8.195 44.851 1.00 64.50 351 ARG A N 1
ATOM 2769 C CA . ARG A 1 351 ? 0.916 -6.772 45.046 1.00 64.50 351 ARG A CA 1
ATOM 2770 C C . ARG A 1 351 ? 0.635 -5.973 43.778 1.00 64.50 351 ARG A C 1
ATOM 2772 O O . ARG A 1 351 ? -0.065 -4.971 43.871 1.00 64.50 351 ARG A O 1
ATOM 2779 N N . ALA A 1 352 ? 1.070 -6.464 42.618 1.00 54.22 352 ALA A N 1
ATOM 2780 C CA . ALA A 1 352 ? 0.775 -5.873 41.316 1.00 54.22 352 ALA A CA 1
ATOM 2781 C C . ALA A 1 352 ? -0.741 -5.775 41.079 1.00 54.22 352 ALA A C 1
ATOM 2783 O O . ALA A 1 352 ? -1.248 -4.704 40.772 1.00 54.22 352 ALA A O 1
ATOM 2784 N N . ARG A 1 353 ? -1.501 -6.842 41.362 1.00 56.56 353 ARG A N 1
ATOM 2785 C CA . ARG A 1 353 ? -2.971 -6.856 41.273 1.00 56.56 353 ARG A CA 1
ATOM 2786 C C . ARG A 1 353 ? -3.645 -5.868 42.225 1.00 56.56 353 ARG A C 1
ATOM 2788 O O . ARG A 1 353 ? -4.669 -5.289 41.875 1.00 56.56 353 ARG A O 1
ATOM 2795 N N . ARG A 1 354 ? -3.098 -5.667 43.430 1.00 57.03 354 ARG A N 1
ATOM 2796 C CA . ARG A 1 354 ? -3.613 -4.673 44.389 1.00 57.03 354 ARG A CA 1
ATOM 2797 C C . ARG A 1 354 ? -3.301 -3.244 43.958 1.00 57.03 354 ARG A C 1
ATOM 2799 O O . ARG A 1 354 ? -4.191 -2.405 44.036 1.00 57.03 354 ARG A O 1
ATOM 2806 N N . ALA A 1 355 ? -2.086 -2.985 43.478 1.00 55.03 355 ALA A N 1
ATOM 2807 C CA . ALA A 1 355 ? -1.708 -1.695 42.909 1.00 55.03 355 ALA A CA 1
ATOM 2808 C C . ALA A 1 355 ? -2.581 -1.374 41.684 1.00 55.03 355 ALA A C 1
ATOM 2810 O O . ALA A 1 355 ? -3.248 -0.344 41.661 1.00 55.03 355 ALA A O 1
ATOM 2811 N N . TRP A 1 356 ? -2.703 -2.316 40.745 1.00 51.56 356 TRP A N 1
ATOM 2812 C CA . TRP A 1 356 ? -3.599 -2.220 39.591 1.00 51.56 356 TRP A CA 1
ATOM 2813 C C . TRP A 1 356 ? -5.054 -1.982 40.009 1.00 51.56 356 TRP A C 1
ATOM 2815 O O . TRP A 1 356 ? -5.707 -1.075 39.506 1.00 51.56 356 TRP A O 1
ATOM 2825 N N . GLY A 1 357 ? -5.561 -2.728 40.994 1.00 48.78 357 GLY A N 1
ATOM 2826 C CA . GLY A 1 357 ? -6.908 -2.544 41.538 1.00 48.78 357 GLY A CA 1
ATOM 2827 C C . GLY A 1 357 ? -7.136 -1.180 42.204 1.00 48.78 357 GLY A C 1
ATOM 2828 O O . GLY A 1 357 ? -8.259 -0.681 42.185 1.00 48.78 357 GLY A O 1
ATOM 2829 N N . SER A 1 358 ? -6.088 -0.557 42.752 1.00 52.94 358 SER A N 1
ATOM 2830 C CA . SER A 1 358 ? -6.143 0.779 43.361 1.00 52.94 358 SER A CA 1
ATOM 2831 C C . SER A 1 358 ? -6.206 1.909 42.328 1.00 52.94 358 SER A C 1
ATOM 2833 O O . SER A 1 358 ? -6.795 2.954 42.605 1.00 52.94 358 SER A O 1
ATOM 2835 N N . PHE A 1 359 ? -5.627 1.716 41.140 1.00 50.81 359 PHE A N 1
ATOM 2836 C CA . PHE A 1 359 ? -5.669 2.698 40.050 1.00 50.81 359 PHE A CA 1
ATOM 2837 C C . PHE A 1 359 ? -6.824 2.435 39.078 1.00 50.81 359 PHE A C 1
ATOM 2839 O O . PHE A 1 359 ? -7.644 3.322 38.862 1.00 50.81 359 PHE A O 1
ATOM 2846 N N . PHE A 1 360 ? -6.935 1.214 38.557 1.00 53.12 360 PHE A N 1
ATOM 2847 C CA . PHE A 1 360 ? -7.836 0.834 37.461 1.00 53.12 360 PHE A CA 1
ATOM 2848 C C . PHE A 1 360 ? -8.942 -0.149 37.863 1.00 53.12 360 PHE A C 1
ATOM 2850 O O . PHE A 1 360 ? -9.806 -0.473 37.051 1.00 53.12 360 PHE A O 1
ATOM 2857 N N . GLY A 1 361 ? -8.956 -0.639 39.109 1.00 53.75 361 GLY A N 1
ATOM 2858 C CA . GLY A 1 361 ? -10.092 -1.414 39.614 1.00 53.75 361 GLY A CA 1
ATOM 2859 C C . GLY A 1 361 ? -11.375 -0.578 39.616 1.00 53.75 361 GLY A C 1
ATOM 2860 O O . GLY A 1 361 ? -11.317 0.643 39.568 1.00 53.75 361 GLY A O 1
ATOM 2861 N N . ARG A 1 362 ? -12.551 -1.210 39.725 1.00 53.50 362 ARG A N 1
ATOM 2862 C CA . ARG A 1 362 ? -13.867 -0.536 39.630 1.00 53.50 362 ARG A CA 1
ATOM 2863 C C . ARG A 1 362 ? -13.986 0.759 40.454 1.00 53.50 362 ARG A C 1
ATOM 2865 O O . ARG A 1 362 ? -14.577 1.717 39.975 1.00 53.50 362 ARG A O 1
ATOM 2872 N N . ARG A 1 363 ? -13.394 0.792 41.656 1.00 52.12 363 ARG A N 1
ATOM 2873 C CA . ARG A 1 363 ? -13.354 1.950 42.580 1.00 52.12 363 ARG A CA 1
ATOM 2874 C C . ARG A 1 363 ? -11.983 2.633 42.675 1.00 52.12 363 ARG A C 1
ATOM 2876 O O . ARG A 1 363 ? -11.772 3.458 43.563 1.00 52.12 363 ARG A O 1
ATOM 2883 N N . GLY A 1 364 ? -11.035 2.225 41.838 1.00 58.75 364 GLY A N 1
ATOM 2884 C CA . GLY A 1 364 ? -9.715 2.834 41.748 1.00 58.75 364 GLY A CA 1
ATOM 2885 C C . GLY A 1 364 ? -9.794 4.263 41.217 1.00 58.75 364 GLY A C 1
ATOM 2886 O O . GLY A 1 364 ? -10.846 4.707 40.762 1.00 58.75 364 GLY A O 1
ATOM 2887 N N . MET A 1 365 ? -8.686 4.998 41.282 1.00 61.94 365 MET A N 1
ATOM 2888 C CA . MET A 1 365 ? -8.642 6.420 40.910 1.00 61.94 365 MET A CA 1
ATOM 2889 C C . MET A 1 365 ? -9.195 6.711 39.497 1.00 61.94 365 MET A C 1
ATOM 2891 O O . MET A 1 365 ? -9.940 7.678 39.331 1.00 61.94 365 MET A O 1
ATOM 2895 N N . PHE A 1 366 ? -8.903 5.826 38.538 1.00 55.72 366 PHE A N 1
ATOM 2896 C CA . PHE A 1 366 ? -9.356 5.827 37.140 1.00 55.72 366 PHE A CA 1
ATOM 2897 C C . PHE A 1 366 ? -10.388 4.719 36.827 1.00 55.72 366 PHE A C 1
ATOM 2899 O O . PHE A 1 366 ? -10.618 4.371 35.665 1.00 55.72 366 PHE A O 1
ATOM 2906 N N . GLY A 1 367 ? -10.963 4.094 37.858 1.00 56.09 367 GLY A N 1
ATOM 2907 C CA . GLY A 1 367 ? -12.017 3.089 37.717 1.00 56.09 367 GLY A CA 1
ATOM 2908 C C . GLY A 1 367 ? -13.347 3.693 37.268 1.00 56.09 367 GLY A C 1
ATOM 2909 O O . GLY A 1 367 ? -13.535 4.897 37.370 1.00 56.09 367 GLY A O 1
ATOM 2910 N N . ILE A 1 368 ? -14.301 2.857 36.849 1.00 56.69 368 ILE A N 1
ATOM 2911 C CA . ILE A 1 368 ? -15.662 3.271 36.429 1.00 56.69 368 ILE A CA 1
ATOM 2912 C C . ILE A 1 368 ? -16.377 4.129 37.499 1.00 56.69 368 ILE A C 1
ATOM 2914 O O . ILE A 1 368 ? -17.162 5.026 37.188 1.00 56.69 368 ILE A O 1
ATOM 2918 N N . GLU A 1 369 ? -16.089 3.872 38.778 1.00 57.16 369 GLU A N 1
ATOM 2919 C CA . GLU A 1 369 ? -16.616 4.603 39.942 1.00 57.16 369 GLU A CA 1
ATOM 2920 C C . GLU A 1 369 ? -15.566 5.567 40.552 1.00 57.16 369 GLU A C 1
ATOM 2922 O O . GLU A 1 369 ? -15.736 6.065 41.667 1.00 57.16 369 GLU A O 1
ATOM 2927 N N . GLY A 1 370 ? -14.449 5.791 39.853 1.00 60.31 370 GLY A N 1
ATOM 2928 C CA . GLY A 1 370 ? -13.311 6.613 40.262 1.00 60.31 370 GLY A CA 1
ATOM 2929 C C . GLY A 1 370 ? -13.510 8.111 40.022 1.00 60.31 370 GLY A C 1
ATOM 2930 O O . GLY A 1 370 ? -14.325 8.533 39.207 1.00 60.31 370 GLY A O 1
ATOM 2931 N N . LYS A 1 371 ? -12.733 8.943 40.731 1.00 64.00 371 LYS A N 1
ATOM 2932 C CA . LYS A 1 371 ? -12.827 10.414 40.635 1.00 64.00 371 LYS A CA 1
ATOM 2933 C C . LYS A 1 371 ? -12.289 10.980 39.317 1.00 64.00 371 LYS A C 1
ATOM 2935 O O . LYS A 1 371 ? -12.720 12.056 38.924 1.00 64.00 371 LYS A O 1
ATOM 2940 N N . LEU A 1 372 ? -11.351 10.283 38.673 1.00 65.62 372 LEU A N 1
ATOM 2941 C CA . LEU A 1 372 ? -10.715 10.695 37.415 1.00 65.62 372 LEU A CA 1
ATOM 2942 C C . LEU A 1 372 ? -11.215 9.876 36.215 1.00 65.62 372 LEU A C 1
ATOM 2944 O O . LEU A 1 372 ? -10.537 9.817 35.195 1.00 65.62 372 LEU A O 1
ATOM 2948 N N . PHE A 1 373 ? -12.371 9.216 36.334 1.00 69.12 373 PHE A N 1
ATOM 2949 C CA . PHE A 1 373 ? -12.931 8.391 35.261 1.00 69.12 373 PHE A CA 1
ATOM 2950 C C . PHE A 1 373 ? -13.135 9.183 33.964 1.00 69.12 373 PHE A C 1
ATOM 2952 O O . PHE A 1 373 ? -12.606 8.790 32.932 1.00 69.12 373 PHE A O 1
ATOM 2959 N N . GLU A 1 374 ? -13.821 10.326 34.042 1.00 68.31 374 GLU A N 1
ATOM 2960 C CA . GLU A 1 374 ? -14.102 11.176 32.874 1.00 68.31 374 GLU A CA 1
ATOM 2961 C C . GLU A 1 374 ? -12.810 11.694 32.225 1.00 68.31 374 GLU A C 1
ATOM 2963 O O . GLU A 1 374 ? -12.699 11.728 31.009 1.00 68.31 374 GLU A O 1
ATOM 2968 N N . LEU A 1 375 ? -11.785 12.016 33.026 1.00 72.69 375 LEU A N 1
ATOM 2969 C CA . LEU A 1 375 ? -10.482 12.439 32.504 1.00 72.69 375 LEU A CA 1
ATOM 2970 C C . LEU A 1 375 ? -9.742 11.293 31.795 1.00 72.69 375 LEU A C 1
ATOM 2972 O O . LEU A 1 375 ? -9.084 11.527 30.788 1.00 72.69 375 LEU A O 1
ATOM 2976 N N . ARG A 1 376 ? -9.839 10.058 32.306 1.00 73.50 376 ARG A N 1
ATOM 2977 C CA . ARG A 1 376 ? -9.269 8.879 31.637 1.00 73.50 376 ARG A CA 1
ATOM 2978 C C . ARG A 1 376 ? -9.955 8.619 30.300 1.00 73.50 376 ARG A C 1
ATOM 2980 O O . ARG A 1 376 ? -9.251 8.356 29.336 1.00 73.50 376 ARG A O 1
ATOM 2987 N N . ILE A 1 377 ? -11.287 8.636 30.271 1.00 71.69 377 ILE A N 1
ATOM 2988 C CA . ILE A 1 377 ? -12.051 8.390 29.042 1.00 71.69 377 ILE A CA 1
ATOM 2989 C C . ILE A 1 377 ? -11.747 9.483 28.019 1.00 71.69 377 ILE A C 1
ATOM 2991 O O . ILE A 1 377 ? -11.321 9.158 26.923 1.00 71.69 377 ILE A O 1
ATOM 2995 N N . ALA A 1 378 ? -11.789 10.755 28.419 1.00 76.56 378 ALA A N 1
ATOM 2996 C CA . ALA A 1 378 ? -11.424 11.864 27.542 1.00 76.56 378 ALA A CA 1
ATOM 2997 C C . ALA A 1 378 ? -9.986 11.745 26.994 1.00 76.56 378 ALA A C 1
ATOM 2999 O O . ALA A 1 378 ? -9.734 12.059 25.834 1.00 76.56 378 ALA A O 1
ATOM 3000 N N . ALA A 1 379 ? -9.030 11.269 27.801 1.00 78.44 379 ALA A N 1
ATOM 3001 C CA . ALA A 1 379 ? -7.663 11.018 27.340 1.00 78.44 379 ALA A CA 1
ATOM 3002 C C . ALA A 1 379 ? -7.574 9.835 26.359 1.00 78.44 379 ALA A C 1
ATOM 3004 O O . ALA A 1 379 ? -6.822 9.914 25.391 1.00 78.44 379 ALA A O 1
ATOM 3005 N N . GLN A 1 380 ? -8.332 8.760 26.595 1.00 76.25 380 GLN A N 1
ATOM 3006 C CA . GLN A 1 380 ? -8.418 7.615 25.687 1.00 76.25 380 GLN A CA 1
ATOM 3007 C C . GLN A 1 380 ? -9.019 8.039 24.339 1.00 76.25 380 GLN A C 1
ATOM 3009 O O . GLN A 1 380 ? -8.377 7.831 23.315 1.00 76.25 380 GLN A O 1
ATOM 3014 N N . GLU A 1 381 ? -10.157 8.738 24.360 1.00 82.75 381 GLU A N 1
ATOM 3015 C CA . GLU A 1 381 ? -10.815 9.302 23.172 1.00 82.75 381 GLU A CA 1
ATOM 3016 C C . GLU A 1 381 ? -9.885 10.266 22.419 1.00 82.75 381 GLU A C 1
ATOM 3018 O O . GLU A 1 381 ? -9.803 10.230 21.198 1.00 82.75 381 GLU A O 1
ATOM 3023 N N . THR A 1 382 ? -9.111 11.095 23.132 1.00 87.81 382 THR A N 1
ATOM 3024 C CA . THR A 1 382 ? -8.139 12.004 22.497 1.00 87.81 382 THR A CA 1
ATOM 3025 C C . THR A 1 382 ? -7.069 11.228 21.728 1.00 87.81 382 THR A C 1
ATOM 3027 O O . THR A 1 382 ? -6.762 11.572 20.589 1.00 87.81 382 THR A O 1
ATOM 3030 N N . ILE A 1 383 ? -6.490 10.189 22.341 1.00 86.62 383 ILE A N 1
ATOM 3031 C CA . ILE A 1 383 ? -5.473 9.351 21.689 1.00 86.62 383 ILE A CA 1
ATOM 3032 C C . ILE A 1 383 ? -6.075 8.668 20.461 1.00 86.62 383 ILE A C 1
ATOM 3034 O O . ILE A 1 383 ? -5.459 8.670 19.397 1.00 86.62 383 ILE A O 1
ATOM 3038 N N . GLU A 1 384 ? -7.280 8.123 20.594 1.00 85.56 384 GLU A N 1
ATOM 3039 C CA . GLU A 1 384 ? -7.971 7.439 19.509 1.00 85.56 384 GLU A CA 1
ATOM 3040 C C . GLU A 1 384 ? -8.281 8.379 18.340 1.00 85.56 384 GLU A C 1
ATOM 3042 O O . GLU A 1 384 ? -7.904 8.069 17.214 1.00 85.56 384 GLU A O 1
ATOM 3047 N N . ILE A 1 385 ? -8.863 9.555 18.596 1.00 90.19 385 ILE A N 1
ATOM 3048 C CA . ILE A 1 385 ? -9.175 10.560 17.569 1.00 90.19 385 ILE A CA 1
ATOM 3049 C C . ILE A 1 385 ? -7.908 10.990 16.831 1.00 90.19 385 ILE A C 1
ATOM 3051 O O . ILE A 1 385 ? -7.921 11.089 15.604 1.00 90.19 385 ILE A O 1
ATOM 3055 N N . VAL A 1 386 ? -6.803 11.228 17.546 1.00 92.38 386 VAL A N 1
ATOM 3056 C CA . VAL A 1 386 ? -5.523 11.599 16.923 1.00 92.38 386 VAL A CA 1
ATOM 3057 C C . VAL A 1 386 ? -5.036 10.482 16.006 1.00 92.38 386 VAL A C 1
ATOM 3059 O O . VAL A 1 386 ? -4.733 10.731 14.840 1.00 92.38 386 VAL A O 1
ATOM 3062 N N . LEU A 1 387 ? -5.008 9.244 16.499 1.00 91.44 387 LEU A N 1
ATOM 3063 C CA . LEU A 1 387 ? -4.545 8.095 15.728 1.00 91.44 387 LEU A CA 1
ATOM 3064 C C . LEU A 1 387 ? -5.457 7.793 14.527 1.00 91.44 387 LEU A C 1
ATOM 3066 O O . LEU A 1 387 ? -4.957 7.557 13.428 1.00 91.44 387 LEU A O 1
ATOM 3070 N N . GLN A 1 388 ? -6.782 7.857 14.697 1.00 90.69 388 GLN A N 1
ATOM 3071 C CA . GLN A 1 388 ? -7.751 7.699 13.611 1.00 90.69 388 GLN A CA 1
ATOM 3072 C C . GLN A 1 388 ? -7.590 8.820 12.579 1.00 90.69 388 GLN A C 1
ATOM 3074 O O . GLN A 1 388 ? -7.637 8.548 11.384 1.00 90.69 388 GLN A O 1
ATOM 3079 N N . SER A 1 389 ? -7.324 10.057 13.007 1.00 94.44 389 SER A N 1
ATOM 3080 C CA . SER A 1 389 ? -7.065 11.183 12.099 1.00 94.44 389 SER A CA 1
ATOM 3081 C C . SER A 1 389 ? -5.777 10.988 11.304 1.00 94.44 389 SER A C 1
ATOM 3083 O O . SER A 1 389 ? -5.772 11.228 10.101 1.00 94.44 389 SER A O 1
ATOM 3085 N N . CYS A 1 390 ? -4.705 10.494 11.933 1.00 93.06 390 CYS A N 1
ATOM 3086 C CA . CYS A 1 390 ? -3.478 10.124 11.226 1.00 93.06 390 CYS A CA 1
ATOM 3087 C C . CYS A 1 390 ? -3.734 9.027 10.184 1.00 93.06 390 CYS A C 1
ATOM 3089 O O . CYS A 1 390 ? -3.233 9.120 9.065 1.00 93.06 390 CYS A O 1
ATOM 3091 N N . GLN A 1 391 ? -4.538 8.015 10.524 1.00 91.44 391 GLN A N 1
ATOM 3092 C CA . GLN A 1 391 ? -4.899 6.953 9.586 1.00 91.44 391 GLN A CA 1
ATOM 3093 C C . GLN A 1 391 ? -5.777 7.468 8.439 1.00 91.44 391 GLN A C 1
ATOM 3095 O O . GLN A 1 391 ? -5.549 7.098 7.292 1.00 91.44 391 GLN A O 1
ATOM 3100 N N . CYS A 1 392 ? -6.737 8.350 8.716 1.00 93.88 392 CYS A N 1
ATOM 3101 C CA . CYS A 1 392 ? -7.589 8.958 7.693 1.00 93.88 392 CYS A CA 1
ATOM 3102 C C . CYS A 1 392 ? -6.787 9.861 6.754 1.00 93.88 392 CYS A C 1
ATOM 3104 O O . CYS A 1 392 ? -6.957 9.791 5.540 1.00 93.88 392 CYS A O 1
ATOM 3106 N N . TYR A 1 393 ? -5.857 10.647 7.306 1.00 95.31 393 TYR A N 1
ATOM 3107 C CA . TYR A 1 393 ? -4.896 11.403 6.514 1.00 95.31 393 TYR A CA 1
ATOM 3108 C C . TYR A 1 393 ? -4.096 10.457 5.617 1.00 95.31 393 TYR A C 1
ATOM 3110 O O . TYR A 1 393 ? -4.058 10.655 4.413 1.00 95.31 393 TYR A O 1
ATOM 3118 N N . ARG A 1 394 ? -3.541 9.367 6.153 1.00 93.56 394 ARG A N 1
ATOM 3119 C CA . ARG A 1 394 ? -2.808 8.377 5.351 1.00 93.56 394 ARG A CA 1
ATOM 3120 C C . ARG A 1 394 ? -3.673 7.743 4.251 1.00 93.56 394 ARG A C 1
ATOM 3122 O O . ARG A 1 394 ? -3.211 7.602 3.125 1.00 93.56 394 ARG A O 1
ATOM 3129 N N . MET A 1 395 ? -4.928 7.406 4.547 1.00 93.44 395 MET A N 1
ATOM 3130 C CA . MET A 1 395 ? -5.882 6.904 3.551 1.00 93.44 395 MET A CA 1
ATOM 3131 C C . MET A 1 395 ? -6.156 7.924 2.445 1.00 93.44 395 MET A C 1
ATOM 3133 O O . MET A 1 395 ? -6.278 7.520 1.298 1.00 93.44 395 MET A O 1
ATOM 3137 N N . SER A 1 396 ? -6.186 9.223 2.755 1.00 95.06 396 SER A N 1
ATOM 3138 C CA . SER A 1 396 ? -6.398 10.276 1.751 1.00 95.06 396 SER A CA 1
ATOM 3139 C C . SER A 1 396 ? -5.313 10.319 0.662 1.00 95.06 396 SER A C 1
ATOM 3141 O O . SER A 1 396 ? -5.583 10.754 -0.454 1.00 95.06 396 SER A O 1
ATOM 3143 N N . TRP A 1 397 ? -4.109 9.812 0.962 1.00 94.31 397 TRP A N 1
ATOM 3144 C CA . TRP A 1 397 ? -2.985 9.721 0.022 1.00 94.31 397 TRP A CA 1
ATOM 3145 C C . TRP A 1 397 ? -2.925 8.405 -0.757 1.00 94.31 397 TRP A C 1
ATOM 3147 O O . TRP A 1 397 ? -2.429 8.390 -1.875 1.00 94.31 397 TRP A O 1
ATOM 3157 N N . LEU A 1 398 ? -3.374 7.300 -0.160 1.00 94.12 398 LEU A N 1
ATOM 3158 C CA . LEU A 1 398 ? -3.160 5.956 -0.711 1.00 94.12 398 LEU A CA 1
ATOM 3159 C C . LEU A 1 398 ? -4.419 5.379 -1.363 1.00 94.12 398 LEU A C 1
ATOM 3161 O O . LEU A 1 398 ? -4.349 4.634 -2.331 1.00 94.12 398 LEU A O 1
ATOM 3165 N N . LEU A 1 399 ? -5.592 5.687 -0.826 1.00 93.06 399 LEU A N 1
ATOM 3166 C CA . LEU A 1 399 ? -6.812 5.000 -1.205 1.00 93.06 399 LEU A CA 1
ATOM 3167 C C . LEU A 1 399 ? -7.525 5.757 -2.324 1.00 93.06 399 LEU A C 1
ATOM 3169 O O . LEU A 1 399 ? -8.029 6.847 -2.082 1.00 93.06 399 LEU A O 1
ATOM 3173 N N . ALA A 1 400 ? -7.658 5.173 -3.514 1.00 90.19 400 ALA A N 1
ATOM 3174 C CA . ALA A 1 400 ? -8.430 5.796 -4.597 1.00 90.19 400 ALA A CA 1
ATOM 3175 C C . ALA A 1 400 ? -9.950 5.699 -4.372 1.00 90.19 400 ALA A C 1
ATOM 3177 O O . ALA A 1 400 ? -10.737 6.535 -4.814 1.00 90.19 400 ALA A O 1
ATOM 3178 N N . THR A 1 401 ? -10.379 4.704 -3.593 1.00 87.25 401 THR A N 1
ATOM 3179 C CA . THR A 1 401 ? -11.790 4.447 -3.301 1.00 87.25 401 THR A CA 1
ATOM 3180 C C . THR A 1 401 ? -12.412 5.557 -2.436 1.00 87.25 401 THR A C 1
ATOM 3182 O O . THR A 1 401 ? -12.332 5.548 -1.203 1.00 87.25 401 THR A O 1
ATOM 3185 N N . MET A 1 402 ? -13.091 6.510 -3.079 1.00 84.62 402 MET A N 1
ATOM 3186 C CA . MET A 1 402 ? -13.608 7.723 -2.432 1.00 84.62 402 MET A CA 1
ATOM 3187 C C . MET A 1 402 ? -14.671 7.453 -1.355 1.00 84.62 402 MET A C 1
ATOM 3189 O O . MET A 1 402 ? -14.690 8.120 -0.317 1.00 84.62 402 MET A O 1
ATOM 3193 N N . TRP A 1 403 ? -15.558 6.472 -1.557 1.00 85.50 403 TRP A N 1
ATOM 3194 C CA . TRP A 1 403 ? -16.627 6.183 -0.590 1.00 85.50 403 TRP A CA 1
ATOM 3195 C C . TRP A 1 403 ? -16.067 5.709 0.757 1.00 85.50 403 TRP A C 1
ATOM 3197 O O . TRP A 1 403 ? -16.608 6.050 1.810 1.00 85.50 403 TRP A O 1
ATOM 3207 N N . LEU A 1 404 ? -14.957 4.971 0.733 1.00 87.62 404 LEU A N 1
ATOM 3208 C CA . LEU A 1 404 ? -14.327 4.429 1.928 1.00 87.62 404 LEU A CA 1
ATOM 3209 C C . LEU A 1 404 ? -13.575 5.524 2.700 1.00 87.62 404 LEU A C 1
ATOM 3211 O O . LEU A 1 404 ? -13.661 5.571 3.927 1.00 87.62 404 LEU A O 1
ATOM 3215 N N . GLN A 1 405 ? -12.954 6.474 1.992 1.00 89.88 405 GLN A N 1
ATOM 3216 C CA . GLN A 1 405 ? -12.405 7.693 2.600 1.00 89.88 405 GLN A CA 1
ATOM 3217 C C . GLN A 1 405 ? -13.500 8.545 3.262 1.00 89.88 405 GLN A C 1
ATOM 3219 O O . GLN A 1 405 ? -13.355 8.955 4.414 1.00 89.88 405 GLN A O 1
ATOM 3224 N N . ARG A 1 406 ? -14.631 8.766 2.568 1.00 90.38 406 ARG A N 1
ATOM 3225 C CA . ARG A 1 406 ? -15.797 9.491 3.113 1.00 90.38 406 ARG A CA 1
ATOM 3226 C C . ARG A 1 406 ? -16.313 8.823 4.383 1.00 90.38 406 ARG A C 1
ATOM 3228 O O . ARG A 1 406 ? -16.528 9.502 5.384 1.00 90.38 406 ARG A O 1
ATOM 3235 N N . LEU A 1 407 ? -16.480 7.501 4.352 1.00 88.88 407 LEU A N 1
ATOM 3236 C CA . LEU A 1 407 ? -16.946 6.725 5.498 1.00 88.88 407 LEU A CA 1
ATOM 3237 C C . LEU A 1 407 ? -16.010 6.886 6.704 1.00 88.88 407 LEU A C 1
ATOM 3239 O O . LEU A 1 407 ? -16.487 7.149 7.808 1.00 88.88 407 LEU A O 1
ATOM 3243 N N . TYR A 1 408 ? -14.693 6.776 6.495 1.00 90.50 408 TYR A N 1
ATOM 3244 C CA . TYR A 1 408 ? -13.705 6.919 7.566 1.00 90.50 408 TYR A CA 1
ATOM 3245 C C . TYR A 1 408 ? -13.709 8.337 8.162 1.00 90.50 408 TYR A C 1
ATOM 3247 O O . TYR A 1 408 ? -13.723 8.499 9.383 1.00 90.50 408 TYR A O 1
ATOM 3255 N N . ALA A 1 409 ? -13.768 9.375 7.321 1.00 92.88 409 ALA A N 1
ATOM 3256 C CA . ALA A 1 409 ? -13.831 10.761 7.780 1.00 92.88 409 ALA A CA 1
ATOM 3257 C C . ALA A 1 409 ? -15.117 11.043 8.578 1.00 92.88 409 ALA A C 1
ATOM 3259 O O . ALA A 1 409 ? -15.055 11.601 9.674 1.00 92.88 409 ALA A O 1
ATOM 3260 N N . VAL A 1 410 ? -16.280 10.604 8.079 1.00 91.25 410 VAL A N 1
ATOM 3261 C CA . VAL A 1 410 ? -17.572 10.748 8.777 1.00 91.25 410 VAL A CA 1
ATOM 3262 C C . VAL A 1 410 ? -17.541 10.051 10.134 1.00 91.25 410 VAL A C 1
ATOM 3264 O O . VAL A 1 410 ? -18.010 10.614 11.119 1.00 91.25 410 VAL A O 1
ATOM 3267 N N . MET A 1 411 ? -16.951 8.861 10.214 1.00 89.75 411 MET A N 1
ATOM 3268 C CA . MET A 1 411 ? -16.796 8.122 11.465 1.00 89.75 411 MET A CA 1
ATOM 3269 C C . MET A 1 411 ? -15.999 8.923 12.511 1.00 89.75 411 MET A C 1
ATOM 3271 O O . MET A 1 411 ? -16.437 9.002 13.657 1.00 89.75 411 MET A O 1
ATOM 3275 N N . ILE A 1 412 ? -14.905 9.594 12.125 1.00 91.69 412 ILE A N 1
ATOM 3276 C CA . ILE A 1 412 ? -14.142 10.475 13.033 1.00 91.69 412 ILE A CA 1
ATOM 3277 C C . ILE A 1 412 ? -14.974 11.684 13.463 1.00 91.69 412 ILE A C 1
ATOM 3279 O O . ILE A 1 412 ? -14.990 12.033 14.645 1.00 91.69 412 ILE A O 1
ATOM 3283 N N . VAL A 1 413 ? -15.673 12.330 12.524 1.00 92.94 413 VAL A N 1
ATOM 3284 C CA . VAL A 1 413 ? -16.530 13.492 12.817 1.00 92.94 413 VAL A CA 1
ATOM 3285 C C . VAL A 1 413 ? -17.622 13.113 13.818 1.00 92.94 413 VAL A C 1
ATOM 3287 O O . VAL A 1 413 ? -17.848 13.828 14.796 1.00 92.94 413 VAL A O 1
ATOM 3290 N N . LEU A 1 414 ? -18.254 11.953 13.626 1.00 87.38 414 LEU A N 1
ATOM 3291 C CA . LEU A 1 414 ? -19.235 11.407 14.558 1.00 87.38 414 LEU A CA 1
ATOM 3292 C C . LEU A 1 414 ? -18.607 11.108 15.922 1.00 87.38 414 LEU A C 1
ATOM 3294 O O . LEU A 1 414 ? -19.187 11.508 16.931 1.00 87.38 414 LEU A O 1
ATOM 3298 N N . ASN A 1 415 ? -17.421 10.488 15.966 1.00 86.50 415 ASN A N 1
ATOM 3299 C CA . ASN A 1 415 ? -16.705 10.220 17.219 1.00 86.50 415 ASN A CA 1
ATOM 3300 C C . ASN A 1 415 ? -16.459 11.524 18.006 1.00 86.50 415 ASN A C 1
ATOM 3302 O O . ASN A 1 415 ? -16.774 11.637 19.190 1.00 86.50 415 ASN A O 1
ATOM 3306 N N . CYS A 1 416 ? -16.021 12.572 17.302 1.00 90.38 416 CYS A N 1
ATOM 3307 C CA . CYS A 1 416 ? -15.774 13.896 17.865 1.00 90.38 416 CYS A CA 1
ATOM 3308 C C . CYS A 1 416 ? -17.044 14.571 18.420 1.00 90.38 416 CYS A C 1
ATOM 3310 O O . CYS A 1 416 ? -17.018 15.201 19.482 1.00 90.38 416 CYS A O 1
ATOM 3312 N N . TRP A 1 417 ? -18.162 14.494 17.694 1.00 89.81 417 TRP A N 1
ATOM 3313 C CA . TRP A 1 417 ? -19.366 15.269 18.014 1.00 89.81 417 TRP A CA 1
ATOM 3314 C C . TRP A 1 417 ? -20.320 14.557 18.969 1.00 89.81 417 TRP A C 1
ATOM 3316 O O . TRP A 1 417 ? -20.945 15.219 19.801 1.00 89.81 417 TRP A O 1
ATOM 3326 N N . ILE A 1 418 ? -20.429 13.228 18.897 1.00 83.25 418 ILE A N 1
ATOM 3327 C CA . ILE A 1 418 ? -21.358 12.454 19.729 1.00 83.25 418 ILE A CA 1
ATOM 3328 C C . ILE A 1 418 ? -20.994 12.583 21.212 1.00 83.25 418 ILE A C 1
ATOM 3330 O O . ILE A 1 418 ? -21.875 12.865 22.029 1.00 83.25 418 ILE A O 1
ATOM 3334 N N . GLY A 1 419 ? -19.709 12.449 21.562 1.00 76.31 419 GLY A N 1
ATOM 3335 C CA . GLY A 1 419 ? -19.234 12.600 22.941 1.00 76.31 419 GLY A CA 1
ATOM 3336 C C . GLY A 1 419 ? -19.554 13.981 23.518 1.00 76.31 419 GLY A C 1
ATOM 3337 O O . GLY A 1 419 ? -20.148 14.099 24.594 1.00 76.31 419 GLY A O 1
ATOM 3338 N N . ALA A 1 420 ? -19.252 15.035 22.756 1.00 81.69 420 ALA A N 1
ATOM 3339 C CA . ALA A 1 420 ? -19.524 16.416 23.147 1.00 81.69 420 ALA A CA 1
ATOM 3340 C C . ALA A 1 420 ? -21.030 16.714 23.277 1.00 81.69 420 ALA A C 1
ATOM 3342 O O . ALA A 1 420 ? -21.460 17.338 24.253 1.00 81.69 420 ALA A O 1
ATOM 3343 N N . LEU A 1 421 ? -21.845 16.234 22.330 1.00 80.81 421 LEU A N 1
ATOM 3344 C CA . LEU A 1 421 ? -23.300 16.390 22.349 1.00 80.81 421 LEU A CA 1
ATOM 3345 C C . LEU A 1 421 ? -23.908 15.710 23.576 1.00 80.81 421 LEU A C 1
ATOM 3347 O O . LEU A 1 421 ? -24.720 16.302 24.289 1.00 80.81 421 LEU A O 1
ATOM 3351 N N . ILE A 1 422 ? -23.490 14.477 23.852 1.00 73.44 422 ILE A N 1
ATOM 3352 C CA . ILE A 1 422 ? -23.962 13.715 25.003 1.00 73.44 422 ILE A CA 1
ATOM 3353 C C . ILE A 1 422 ? -23.540 14.389 26.313 1.00 73.44 422 ILE A C 1
ATOM 3355 O O . ILE A 1 422 ? -24.369 14.514 27.220 1.00 73.44 422 ILE A O 1
ATOM 3359 N N . HIS A 1 423 ? -22.300 14.878 26.413 1.00 73.81 423 HIS A N 1
ATOM 3360 C CA . HIS A 1 423 ? -21.833 15.632 27.576 1.00 73.81 423 HIS A CA 1
ATOM 3361 C C . HIS A 1 423 ? -22.700 16.882 27.812 1.00 73.81 423 HIS A C 1
ATOM 3363 O O . HIS A 1 423 ? -23.231 17.074 28.911 1.00 73.81 423 HIS A O 1
ATOM 3369 N N . PHE A 1 424 ? -22.943 17.679 26.766 1.00 73.81 424 PHE A N 1
ATOM 3370 C CA . PHE A 1 424 ? -23.788 18.875 26.823 1.00 73.81 424 PHE A CA 1
ATOM 3371 C C . PHE A 1 424 ? -25.233 18.569 27.253 1.00 73.81 424 PHE A C 1
ATOM 3373 O O . PHE A 1 424 ? -25.769 19.211 28.163 1.00 73.81 424 PHE A O 1
ATOM 3380 N N . LEU A 1 425 ? -25.861 17.561 26.639 1.00 69.69 425 LEU A N 1
ATOM 3381 C CA . LEU A 1 425 ? -27.227 17.144 26.963 1.00 69.69 425 LEU A CA 1
ATOM 3382 C C . LEU A 1 425 ? -27.328 16.590 28.388 1.00 69.69 425 LEU A C 1
ATOM 3384 O O . LEU A 1 425 ? -28.290 16.889 29.095 1.00 69.69 425 LEU A O 1
ATOM 3388 N N . SER A 1 426 ? -26.330 15.827 28.840 1.00 66.12 426 SER A N 1
ATOM 3389 C CA . SER A 1 426 ? -26.311 15.255 30.189 1.00 66.12 426 SER A CA 1
ATOM 3390 C C . SER A 1 426 ? -26.256 16.332 31.276 1.00 66.12 426 SER A C 1
ATOM 3392 O O . SER A 1 426 ? -26.959 16.215 32.279 1.00 66.12 426 SER A O 1
ATOM 3394 N N . HIS A 1 427 ? -25.514 17.421 31.049 1.00 64.44 427 HIS A N 1
ATOM 3395 C CA . HIS A 1 427 ? -25.407 18.529 31.999 1.00 64.44 427 HIS A CA 1
ATOM 3396 C C . HIS A 1 427 ? -26.675 19.403 32.042 1.00 64.44 427 HIS A C 1
ATOM 3398 O O . HIS A 1 427 ? -26.971 20.004 33.075 1.00 64.44 427 HIS A O 1
ATOM 3404 N N . ARG A 1 428 ? -27.443 19.487 30.944 1.00 58.56 428 ARG A N 1
ATOM 3405 C CA . ARG A 1 428 ? -28.714 20.238 30.898 1.00 58.56 428 ARG A CA 1
ATOM 3406 C C . ARG A 1 428 ? -29.926 19.454 31.397 1.00 58.56 428 ARG A C 1
ATOM 3408 O O . ARG A 1 428 ? -30.873 20.075 31.862 1.00 58.56 428 ARG A O 1
ATOM 3415 N N . LEU A 1 429 ? -29.922 18.127 31.263 1.00 48.94 429 LEU A N 1
ATOM 3416 C CA . LEU A 1 429 ? -31.131 17.304 31.416 1.00 48.94 429 LEU A CA 1
ATOM 3417 C C . LEU A 1 429 ? -31.128 16.373 32.638 1.00 48.94 429 LEU A C 1
ATOM 3419 O O . LEU A 1 429 ? -32.130 15.702 32.868 1.00 48.94 429 LEU A O 1
ATOM 3423 N N . SER A 1 430 ? -30.035 16.253 33.401 1.00 46.78 430 SER A N 1
ATOM 3424 C CA . SER A 1 430 ? -29.898 15.147 34.359 1.00 46.78 430 SER A CA 1
ATOM 3425 C C . SER A 1 430 ? -29.398 15.549 35.751 1.00 46.78 430 SER A C 1
ATOM 3427 O O . SER A 1 430 ? -28.202 15.709 35.971 1.00 46.78 430 SER A O 1
ATOM 3429 N N . SER A 1 431 ? -30.310 15.534 36.732 1.00 45.69 431 SER A N 1
ATOM 3430 C CA . SER A 1 431 ? -29.998 15.535 38.178 1.00 45.69 431 SER A CA 1
ATOM 3431 C C . SER A 1 431 ? -29.962 14.123 38.815 1.00 45.69 431 SER A C 1
ATOM 3433 O O . SER A 1 431 ? -29.804 13.992 40.028 1.00 45.69 431 SER A O 1
ATOM 3435 N N . GLY A 1 432 ? -30.099 13.035 38.035 1.00 51.28 432 GLY A N 1
ATOM 3436 C CA . GLY A 1 432 ? -30.279 11.664 38.556 1.00 51.28 432 GLY A CA 1
ATOM 3437 C C . GLY A 1 432 ? -29.139 10.672 38.259 1.00 51.28 432 GLY A C 1
ATOM 3438 O O . GLY A 1 432 ? -28.687 10.541 37.124 1.00 51.28 432 GLY A O 1
ATOM 3439 N N . SER A 1 433 ? -28.726 9.865 39.251 1.00 47.16 433 SER A N 1
ATOM 3440 C CA . SER A 1 433 ? -27.618 8.887 39.123 1.00 47.16 433 SER A CA 1
ATOM 3441 C C . SER A 1 433 ? -27.855 7.757 38.104 1.00 47.16 433 SER A C 1
ATOM 3443 O O . SER A 1 433 ? -26.898 7.181 37.591 1.00 47.16 433 SER A O 1
ATOM 3445 N N . HIS A 1 434 ? -29.115 7.419 37.805 1.00 54.22 434 HIS A N 1
ATOM 3446 C CA . HIS A 1 434 ? -29.467 6.381 36.824 1.00 54.22 434 HIS A CA 1
ATOM 3447 C C . HIS A 1 434 ? -29.303 6.837 35.368 1.00 54.22 434 HIS A C 1
ATOM 3449 O O . HIS A 1 434 ? -28.976 6.016 34.512 1.00 54.22 434 HIS A O 1
ATOM 3455 N N . HIS A 1 435 ? -29.483 8.129 35.090 1.00 60.19 435 HIS A N 1
ATOM 3456 C CA . HIS A 1 435 ? -29.281 8.698 33.758 1.00 60.19 435 HIS A CA 1
ATOM 3457 C C . HIS A 1 435 ? -27.796 8.708 33.389 1.00 60.19 435 HIS A C 1
ATOM 3459 O O . HIS A 1 435 ? -27.442 8.220 32.323 1.00 60.19 435 HIS A O 1
ATOM 3465 N N . VAL A 1 436 ? -26.924 9.106 34.322 1.00 62.69 436 VAL A N 1
ATOM 3466 C CA . VAL A 1 436 ? -25.460 9.102 34.135 1.00 62.69 436 VAL A CA 1
ATOM 3467 C C . VAL A 1 436 ? -24.932 7.712 33.755 1.00 62.69 436 VAL A C 1
ATOM 3469 O O . VAL A 1 436 ? -24.115 7.581 32.848 1.00 62.69 436 VAL A O 1
ATOM 3472 N N . ALA A 1 437 ? -25.424 6.650 34.404 1.00 62.81 437 ALA A N 1
ATOM 3473 C CA . ALA A 1 437 ? -25.003 5.282 34.095 1.00 62.81 437 ALA A CA 1
ATOM 3474 C C . ALA A 1 437 ? -25.435 4.828 32.687 1.00 62.81 437 ALA A C 1
ATOM 3476 O O . ALA A 1 437 ? -24.660 4.175 31.996 1.00 62.81 437 ALA A O 1
ATOM 3477 N N . ARG A 1 438 ? -26.653 5.180 32.252 1.00 67.88 438 ARG A N 1
ATOM 3478 C CA . ARG A 1 438 ? -27.147 4.861 30.900 1.00 67.88 438 ARG A CA 1
ATOM 3479 C C . ARG A 1 438 ? -26.366 5.618 29.830 1.00 67.88 438 ARG A C 1
ATOM 3481 O O . ARG A 1 438 ? -25.950 5.009 28.854 1.00 67.88 438 ARG A O 1
ATOM 3488 N N . THR A 1 439 ? -26.113 6.903 30.056 1.00 67.50 439 THR A N 1
ATOM 3489 C CA . THR A 1 439 ? -25.326 7.754 29.161 1.00 67.50 439 THR A CA 1
ATOM 3490 C C . THR A 1 439 ? -23.917 7.204 28.930 1.00 67.50 439 THR A C 1
ATOM 3492 O O . THR A 1 439 ? -23.476 7.114 27.791 1.00 67.50 439 THR A O 1
ATOM 3495 N N . ARG A 1 440 ? -23.238 6.748 29.990 1.00 71.19 440 ARG A N 1
ATOM 3496 C CA . ARG A 1 440 ? -21.909 6.124 29.875 1.00 71.19 440 ARG A CA 1
ATOM 3497 C C . ARG A 1 440 ? -21.921 4.825 29.067 1.00 71.19 440 ARG A C 1
ATOM 3499 O O . ARG A 1 440 ? -20.996 4.581 28.307 1.00 71.19 440 ARG A O 1
ATOM 3506 N N . VAL A 1 441 ? -22.955 3.993 29.218 1.00 72.50 441 VAL A N 1
ATOM 3507 C CA . VAL A 1 441 ? -23.089 2.762 28.416 1.00 72.50 441 VAL A CA 1
ATOM 3508 C C . VAL A 1 441 ? -23.302 3.091 26.939 1.00 72.50 441 VAL A C 1
ATOM 3510 O O . VAL A 1 441 ? -22.718 2.425 26.097 1.00 72.50 441 VAL A O 1
ATOM 3513 N N . VAL A 1 442 ? -24.105 4.114 26.628 1.00 74.12 442 VAL A N 1
ATOM 3514 C CA . VAL A 1 442 ? -24.334 4.560 25.244 1.00 74.12 442 VAL A CA 1
ATOM 3515 C C . VAL A 1 442 ? -23.025 4.995 24.588 1.00 74.12 442 VAL A C 1
ATOM 3517 O O . VAL A 1 442 ? -22.715 4.510 23.507 1.00 74.12 442 VAL A O 1
ATOM 3520 N N . LEU A 1 443 ? -22.243 5.843 25.266 1.00 72.94 443 LEU A N 1
ATOM 3521 C CA . LEU A 1 443 ? -20.943 6.307 24.771 1.00 72.94 443 LEU A CA 1
ATOM 3522 C C . LEU A 1 443 ? -19.995 5.141 24.478 1.00 72.94 443 LEU A C 1
ATOM 3524 O O . LEU A 1 443 ? -19.503 5.035 23.365 1.00 72.94 443 LEU A O 1
ATOM 3528 N N . LEU A 1 444 ? -19.837 4.213 25.428 1.00 75.44 444 LEU A N 1
ATOM 3529 C CA . LEU A 1 444 ? -18.964 3.045 25.260 1.00 75.44 444 LEU A CA 1
ATOM 3530 C C . LEU A 1 444 ? -19.403 2.107 24.126 1.00 75.44 444 LEU A C 1
ATOM 3532 O O . LEU A 1 444 ? -18.569 1.427 23.539 1.00 75.44 444 LEU A O 1
ATOM 3536 N N . VAL A 1 445 ? -20.707 2.009 23.846 1.00 80.50 445 VAL A N 1
ATOM 3537 C CA . VAL A 1 445 ? -21.204 1.189 22.730 1.00 80.50 445 VAL A CA 1
ATOM 3538 C C . VAL A 1 445 ? -20.917 1.862 21.394 1.00 80.50 445 VAL A C 1
ATOM 3540 O O . VAL A 1 445 ? -20.514 1.174 20.463 1.00 80.50 445 VAL A O 1
ATOM 3543 N N . ILE A 1 446 ? -21.128 3.176 21.293 1.00 79.00 446 ILE A N 1
ATOM 3544 C CA . ILE A 1 446 ? -20.828 3.930 20.070 1.00 79.00 446 ILE A CA 1
ATOM 3545 C C . ILE A 1 446 ? -19.329 3.855 19.772 1.00 79.00 446 ILE A C 1
ATOM 3547 O O . ILE A 1 446 ? -18.965 3.459 18.673 1.00 79.00 446 ILE A O 1
ATOM 3551 N N . ASP A 1 447 ? -18.495 4.125 20.773 1.00 81.50 447 ASP A N 1
ATOM 3552 C CA . ASP A 1 447 ? -17.038 3.960 20.744 1.00 81.50 447 ASP A CA 1
ATOM 3553 C C . ASP A 1 447 ? -16.631 2.573 20.213 1.00 81.50 447 ASP A C 1
ATOM 3555 O O . ASP A 1 447 ? -16.016 2.459 19.156 1.00 81.50 447 ASP A O 1
ATOM 3559 N N . ALA A 1 448 ? -17.125 1.498 20.841 1.00 84.06 448 ALA A N 1
ATOM 3560 C CA . ALA A 1 448 ? -16.830 0.131 20.408 1.00 84.06 448 ALA A CA 1
ATOM 3561 C C . ALA A 1 448 ? -17.278 -0.176 18.964 1.00 84.06 448 ALA A C 1
ATOM 3563 O O . ALA A 1 448 ? -16.650 -0.987 18.284 1.00 84.06 448 ALA A O 1
ATOM 3564 N N . LEU A 1 449 ? -18.373 0.423 18.483 1.00 84.50 449 LEU A N 1
ATOM 3565 C CA . LEU A 1 449 ? -18.828 0.243 17.102 1.00 84.50 449 LEU A CA 1
ATOM 3566 C C . LEU A 1 449 ? -17.927 0.973 16.104 1.00 84.50 449 LEU A C 1
ATOM 3568 O O . LEU A 1 449 ? -17.577 0.386 15.081 1.00 84.50 449 LEU A O 1
ATOM 3572 N N . LEU A 1 450 ? -17.547 2.219 16.395 1.00 84.50 450 LEU A N 1
ATOM 3573 C CA . LEU A 1 450 ? -16.633 3.001 15.555 1.00 84.50 450 LEU A CA 1
ATOM 3574 C C . LEU A 1 450 ? -15.251 2.328 15.495 1.00 84.50 450 LEU A C 1
ATOM 3576 O O . LEU A 1 450 ? -14.674 2.188 14.414 1.00 84.50 450 LEU A O 1
ATOM 3580 N N . ASP A 1 451 ? -14.778 1.788 16.619 1.00 85.75 451 ASP A N 1
ATOM 3581 C CA . ASP A 1 451 ? -13.561 0.977 16.687 1.00 85.75 451 ASP A CA 1
ATOM 3582 C C . ASP A 1 451 ? -13.653 -0.287 15.822 1.00 85.75 451 ASP A C 1
ATOM 3584 O O . ASP A 1 451 ? -12.737 -0.580 15.056 1.00 85.75 451 ASP A O 1
ATOM 3588 N N . ILE A 1 452 ? -14.758 -1.041 15.878 1.00 88.88 452 ILE A N 1
ATOM 3589 C CA . ILE A 1 452 ? -14.942 -2.230 15.024 1.00 88.88 452 ILE A CA 1
ATOM 3590 C C . ILE A 1 452 ? -14.931 -1.848 13.542 1.00 88.88 452 ILE A C 1
ATOM 3592 O O . ILE A 1 452 ? -14.313 -2.540 12.728 1.00 88.88 452 ILE A O 1
ATOM 3596 N N . VAL A 1 453 ? -15.615 -0.763 13.174 1.00 86.50 453 VAL A N 1
ATOM 3597 C CA . VAL A 1 453 ? -15.675 -0.323 11.778 1.00 86.50 453 VAL A CA 1
ATOM 3598 C C . VAL A 1 453 ? -14.280 0.054 11.279 1.00 86.50 453 VAL A C 1
ATOM 3600 O O . VAL A 1 453 ? -13.843 -0.466 10.251 1.00 86.50 453 VAL A O 1
ATOM 3603 N N . SER A 1 454 ? -13.557 0.881 12.034 1.00 84.69 454 SER A N 1
ATOM 3604 C CA . SER A 1 454 ? -12.221 1.359 11.665 1.00 84.69 454 SER A CA 1
ATOM 3605 C C . SER A 1 454 ? -11.167 0.251 11.616 1.00 84.69 454 SER A C 1
ATOM 3607 O O . SER A 1 454 ? -10.383 0.188 10.670 1.00 84.69 454 SER A O 1
ATOM 3609 N N . THR A 1 455 ? -11.151 -0.642 12.610 1.00 86.62 455 THR A N 1
ATOM 3610 C CA . THR A 1 455 ? -10.072 -1.630 12.787 1.00 86.62 455 THR A CA 1
ATOM 3611 C C . THR A 1 455 ? -10.305 -2.958 12.087 1.00 86.62 455 THR A C 1
ATOM 3613 O O . THR A 1 455 ? -9.334 -3.670 11.818 1.00 86.62 455 THR A O 1
ATOM 3616 N N . ILE A 1 456 ? -11.566 -3.314 11.824 1.00 89.88 456 ILE A N 1
ATOM 3617 C CA . ILE A 1 456 ? -11.942 -4.623 11.282 1.00 89.88 456 ILE A CA 1
ATOM 3618 C C . ILE A 1 456 ? -12.656 -4.466 9.947 1.00 89.88 456 ILE A C 1
ATOM 3620 O O . ILE A 1 456 ? -12.195 -5.009 8.944 1.00 89.88 456 ILE A O 1
ATOM 3624 N N . VAL A 1 457 ? -13.777 -3.739 9.914 1.00 88.38 457 VAL A N 1
ATOM 3625 C CA . VAL A 1 457 ? -14.656 -3.717 8.732 1.00 88.38 457 VAL A CA 1
ATOM 3626 C C . VAL A 1 457 ? -13.936 -3.122 7.528 1.00 88.38 457 VAL A C 1
ATOM 3628 O O . VAL A 1 457 ? -13.945 -3.732 6.462 1.00 88.38 457 VAL A O 1
ATOM 3631 N N . ILE A 1 458 ? -13.284 -1.973 7.696 1.00 88.00 458 ILE A N 1
ATOM 3632 C CA . ILE A 1 458 ? -12.606 -1.273 6.601 1.00 88.00 458 ILE A CA 1
ATOM 3633 C C . ILE A 1 458 ? -11.457 -2.112 6.007 1.00 88.00 458 ILE A C 1
ATOM 3635 O O . ILE A 1 458 ? -11.489 -2.360 4.799 1.00 88.00 458 ILE A O 1
ATOM 3639 N N . PRO A 1 459 ? -10.508 -2.650 6.804 1.00 89.25 459 PRO A N 1
ATOM 3640 C CA . PRO A 1 459 ? -9.496 -3.573 6.288 1.00 89.25 459 PRO A CA 1
ATOM 3641 C C . PRO A 1 459 ? -10.078 -4.829 5.630 1.00 89.25 459 PRO A C 1
ATOM 3643 O O . PRO A 1 459 ? -9.562 -5.265 4.608 1.00 89.25 459 PRO A O 1
ATOM 3646 N N . CYS A 1 460 ? -11.163 -5.402 6.165 1.00 90.31 460 CYS A N 1
ATOM 3647 C CA . CYS A 1 460 ? -11.796 -6.577 5.559 1.00 90.31 460 CYS A CA 1
ATOM 3648 C C . CYS A 1 460 ? -12.417 -6.265 4.192 1.00 90.31 460 CYS A C 1
ATOM 3650 O O . CYS A 1 460 ? -12.342 -7.096 3.290 1.00 90.31 460 CYS A O 1
ATOM 3652 N N . VAL A 1 461 ? -13.032 -5.087 4.028 1.00 89.25 461 VAL A N 1
ATOM 3653 C CA . VAL A 1 461 ? -13.583 -4.675 2.729 1.00 89.25 461 VAL A CA 1
ATOM 3654 C C . VAL A 1 461 ? -12.467 -4.488 1.706 1.00 89.25 461 VAL A C 1
ATOM 3656 O O . VAL A 1 461 ? -12.598 -4.994 0.598 1.00 89.25 461 VAL A O 1
ATOM 3659 N N . LEU A 1 462 ? -11.362 -3.843 2.087 1.00 88.56 462 LEU A N 1
ATOM 3660 C CA . LEU A 1 462 ? -10.193 -3.697 1.215 1.00 88.56 462 LEU A CA 1
ATOM 3661 C C . LEU A 1 462 ? -9.573 -5.050 0.854 1.00 88.56 462 LEU A C 1
ATOM 3663 O O . LEU A 1 462 ? -9.315 -5.328 -0.311 1.00 88.56 462 LEU A O 1
ATOM 3667 N N . PHE A 1 463 ? -9.391 -5.930 1.839 1.00 89.19 463 PHE A N 1
ATOM 3668 C CA . PHE A 1 463 ? -8.823 -7.259 1.624 1.00 89.19 463 PHE A CA 1
ATOM 3669 C C . PHE A 1 463 ? -9.665 -8.100 0.656 1.00 89.19 463 PHE A C 1
ATOM 3671 O O . PHE A 1 463 ? -9.116 -8.824 -0.174 1.00 89.19 463 PHE A O 1
ATOM 3678 N N . GLN A 1 464 ? -10.995 -7.985 0.726 1.00 90.25 464 GLN A N 1
ATOM 3679 C CA . GLN A 1 464 ? -11.910 -8.721 -0.146 1.00 90.25 464 GLN A CA 1
ATOM 3680 C C . GLN A 1 464 ? -11.662 -8.431 -1.635 1.00 90.25 464 GLN A C 1
ATOM 3682 O O . GLN A 1 464 ? -11.762 -9.357 -2.437 1.00 90.25 464 GLN A O 1
ATOM 3687 N N . THR A 1 465 ? -11.321 -7.189 -1.996 1.00 88.31 465 THR A N 1
ATOM 3688 C CA . THR A 1 465 ? -11.043 -6.773 -3.385 1.00 88.31 465 THR A CA 1
ATOM 3689 C C . THR A 1 465 ? -9.889 -7.557 -4.008 1.00 88.31 465 THR A C 1
ATOM 3691 O O . THR A 1 465 ? -9.928 -7.884 -5.191 1.00 88.31 465 THR A O 1
ATOM 3694 N N . TYR A 1 466 ? -8.886 -7.919 -3.207 1.00 90.38 466 TYR A N 1
ATOM 3695 C CA . TYR A 1 466 ? -7.733 -8.691 -3.671 1.00 90.38 466 TYR A CA 1
ATOM 3696 C C . TYR A 1 466 ? -7.943 -10.191 -3.510 1.00 90.38 466 TYR A C 1
ATOM 3698 O O . TYR A 1 466 ? -7.556 -10.967 -4.378 1.00 90.38 466 TYR A O 1
ATOM 3706 N N . TYR A 1 467 ? -8.609 -10.616 -2.436 1.00 89.12 467 TYR A N 1
ATOM 3707 C CA . TYR A 1 467 ? -8.835 -12.033 -2.161 1.00 89.12 467 TYR A CA 1
ATOM 3708 C C . TYR A 1 467 ? -9.560 -12.759 -3.304 1.00 89.12 467 TYR A C 1
ATOM 3710 O O . TYR A 1 467 ? -9.252 -13.913 -3.581 1.00 89.12 467 TYR A O 1
ATOM 3718 N N . ILE A 1 468 ? -10.486 -12.088 -3.999 1.00 88.94 468 ILE A N 1
ATOM 3719 C CA . ILE A 1 468 ? -11.221 -12.675 -5.133 1.00 88.94 468 ILE A CA 1
ATOM 3720 C C . ILE A 1 468 ? -10.337 -13.003 -6.347 1.00 88.94 468 ILE A C 1
ATOM 3722 O O . ILE A 1 468 ? -10.704 -13.874 -7.129 1.00 88.94 468 ILE A O 1
ATOM 3726 N N . ASN A 1 469 ? -9.195 -12.326 -6.492 1.00 88.06 469 ASN A N 1
ATOM 3727 C CA . ASN A 1 469 ? -8.263 -12.489 -7.613 1.00 88.06 469 ASN A CA 1
ATOM 3728 C C . ASN A 1 469 ? -7.005 -13.282 -7.220 1.00 88.06 469 ASN A C 1
ATOM 3730 O O . ASN A 1 469 ? -6.131 -13.512 -8.053 1.00 88.06 469 ASN A O 1
ATOM 3734 N N . TYR A 1 470 ? -6.895 -13.678 -5.951 1.00 88.31 470 TYR A N 1
ATOM 3735 C CA . TYR A 1 470 ? -5.772 -14.450 -5.444 1.00 88.31 470 TYR A CA 1
ATOM 3736 C C . TYR A 1 470 ? -5.860 -15.907 -5.908 1.00 88.31 470 TYR A C 1
ATOM 3738 O O . TYR A 1 470 ? -6.902 -16.542 -5.741 1.00 88.31 470 TYR A O 1
ATOM 3746 N N . ASP A 1 471 ? -4.762 -16.453 -6.434 1.00 86.62 471 ASP A N 1
ATOM 3747 C CA . ASP A 1 471 ? -4.655 -17.850 -6.852 1.00 86.62 471 ASP A CA 1
ATOM 3748 C C . ASP A 1 471 ? -3.994 -18.688 -5.734 1.00 86.62 471 ASP A C 1
ATOM 3750 O O . ASP A 1 471 ? -2.783 -18.575 -5.494 1.00 86.62 471 ASP A O 1
ATOM 3754 N N . PRO A 1 472 ? -4.751 -19.552 -5.024 1.00 85.75 472 PRO A N 1
ATOM 3755 C CA . PRO A 1 472 ? -4.208 -20.351 -3.928 1.00 85.75 472 PRO A CA 1
ATOM 3756 C C . PRO A 1 472 ? -3.222 -21.437 -4.375 1.00 85.75 472 PRO A C 1
ATOM 3758 O O . PRO A 1 472 ? -2.416 -21.884 -3.556 1.00 85.75 472 PRO A O 1
ATOM 3761 N N . GLU A 1 473 ? -3.282 -21.884 -5.634 1.00 83.81 473 GLU A N 1
ATOM 3762 C CA . GLU A 1 473 ? -2.373 -22.905 -6.165 1.00 83.81 473 GLU A CA 1
ATOM 3763 C C . GLU A 1 473 ? -1.001 -22.297 -6.455 1.00 83.81 473 GLU A C 1
ATOM 3765 O O . GLU A 1 473 ? 0.021 -22.849 -6.036 1.00 83.81 473 GLU A O 1
ATOM 3770 N N . ARG A 1 474 ? -0.984 -21.117 -7.087 1.00 78.62 474 ARG A N 1
ATOM 3771 C CA . ARG A 1 474 ? 0.241 -20.329 -7.319 1.00 78.62 474 ARG A CA 1
ATOM 3772 C C . ARG A 1 474 ? 0.787 -19.689 -6.049 1.00 78.62 474 ARG A C 1
ATOM 3774 O O . ARG A 1 474 ? 1.974 -19.386 -5.962 1.00 78.62 474 ARG A O 1
ATOM 3781 N N . ARG A 1 475 ? -0.082 -19.491 -5.056 1.00 87.19 475 ARG A N 1
ATOM 3782 C CA . ARG A 1 475 ? 0.171 -18.661 -3.875 1.00 87.19 475 ARG A CA 1
ATOM 3783 C C . ARG A 1 475 ? 0.577 -17.230 -4.242 1.00 87.19 475 ARG A C 1
ATOM 3785 O O . ARG A 1 475 ? 1.374 -16.620 -3.524 1.00 87.19 475 ARG A O 1
ATOM 3792 N N . ASP A 1 476 ? 0.014 -16.717 -5.329 1.00 86.44 476 ASP A N 1
ATOM 3793 C CA . ASP A 1 476 ? 0.276 -15.391 -5.890 1.00 86.44 476 ASP A CA 1
ATOM 3794 C C . ASP A 1 476 ? -0.940 -14.862 -6.657 1.00 86.44 476 ASP A C 1
ATOM 3796 O O . ASP A 1 476 ? -1.948 -15.555 -6.799 1.00 86.44 476 ASP A O 1
ATOM 3800 N N . PHE A 1 477 ? -0.848 -13.634 -7.150 1.00 87.94 477 PHE A N 1
ATOM 3801 C CA . PHE A 1 477 ? -1.688 -13.157 -8.237 1.00 87.94 477 PHE A CA 1
ATOM 3802 C C . PHE A 1 477 ? -1.147 -13.679 -9.573 1.00 87.94 477 PHE A C 1
ATOM 3804 O O . PHE A 1 477 ? 0.068 -13.830 -9.729 1.00 87.94 477 PHE A O 1
ATOM 3811 N N . PRO A 1 478 ? -2.016 -13.959 -10.559 1.00 84.12 478 PRO A N 1
ATOM 3812 C CA . PRO A 1 478 ? -1.559 -14.202 -11.922 1.00 84.12 478 PRO A CA 1
ATOM 3813 C C . PRO A 1 478 ? -0.678 -13.041 -12.406 1.00 84.12 478 PRO A C 1
ATOM 3815 O O . PRO A 1 478 ? -1.029 -11.882 -12.188 1.00 84.12 478 PRO A O 1
ATOM 3818 N N . LEU A 1 479 ? 0.433 -13.342 -13.089 1.00 76.12 479 LEU A N 1
ATOM 3819 C CA . LEU A 1 479 ? 1.443 -12.348 -13.490 1.00 76.12 479 LEU A CA 1
ATOM 3820 C C . LEU A 1 479 ? 0.844 -11.150 -14.247 1.00 76.12 479 LEU A C 1
ATOM 3822 O O . LEU A 1 479 ? 1.282 -10.016 -14.096 1.00 76.12 479 LEU A O 1
ATOM 3826 N N . THR A 1 480 ? -0.216 -11.402 -15.009 1.00 79.00 480 THR A N 1
ATOM 3827 C CA . THR A 1 480 ? -0.983 -10.423 -15.788 1.00 79.00 480 THR A CA 1
ATOM 3828 C C . THR A 1 480 ? -1.464 -9.233 -14.965 1.00 79.00 480 THR A C 1
ATOM 3830 O O . THR A 1 480 ? -1.563 -8.134 -15.492 1.00 79.00 480 THR A O 1
ATOM 3833 N N . PHE A 1 481 ? -1.764 -9.444 -13.681 1.00 85.75 481 PHE A N 1
ATOM 3834 C CA . PHE A 1 481 ? -2.205 -8.386 -12.780 1.00 85.75 481 PHE A CA 1
ATOM 3835 C C . PHE A 1 481 ? -1.077 -7.408 -12.445 1.00 85.75 481 PHE A C 1
ATOM 3837 O O . PHE A 1 481 ? -1.339 -6.221 -12.308 1.00 85.75 481 PHE A O 1
ATOM 3844 N N . TYR A 1 482 ? 0.175 -7.866 -12.366 1.00 83.56 482 TYR A N 1
ATOM 3845 C CA . TYR A 1 482 ? 1.318 -6.979 -12.128 1.00 83.56 482 TYR A CA 1
ATOM 3846 C C . TYR A 1 482 ? 1.648 -6.091 -13.340 1.00 83.56 482 TYR A C 1
ATOM 3848 O O . TYR A 1 482 ? 2.263 -5.047 -13.163 1.00 83.56 482 TYR A O 1
ATOM 3856 N N . TYR A 1 483 ? 1.187 -6.460 -14.541 1.00 83.50 483 TYR A N 1
ATOM 3857 C CA . TYR A 1 483 ? 1.284 -5.643 -15.760 1.00 83.50 483 TYR A CA 1
ATOM 3858 C C . TYR A 1 483 ? 0.022 -4.812 -16.050 1.00 83.50 483 TYR A C 1
ATOM 3860 O O . TYR A 1 483 ? 0.019 -4.000 -16.977 1.00 83.50 483 TYR A O 1
ATOM 3868 N N . ASP A 1 484 ? -1.051 -4.996 -15.275 1.00 89.50 484 ASP A N 1
ATOM 3869 C CA . ASP A 1 484 ? -2.203 -4.097 -15.288 1.00 89.50 484 ASP A CA 1
ATOM 3870 C C . ASP A 1 484 ? -1.869 -2.876 -14.425 1.00 89.50 484 ASP A C 1
ATOM 3872 O O . ASP A 1 484 ? -1.800 -2.957 -13.198 1.00 89.50 484 ASP A O 1
ATOM 3876 N N . ASP A 1 485 ? -1.632 -1.736 -15.076 1.00 90.44 485 ASP A N 1
ATOM 3877 C CA . ASP A 1 485 ? -1.120 -0.526 -14.422 1.00 90.44 485 ASP A CA 1
ATOM 3878 C C . ASP A 1 485 ? -2.051 -0.036 -13.291 1.00 90.44 485 ASP A C 1
ATOM 3880 O O . ASP A 1 485 ? -1.594 0.429 -12.242 1.00 90.44 485 ASP A O 1
ATOM 3884 N N . ASN A 1 486 ? -3.369 -0.183 -13.476 1.00 92.75 486 ASN A N 1
ATOM 3885 C CA . ASN A 1 486 ? -4.373 0.216 -12.493 1.00 92.75 486 ASN A CA 1
ATOM 3886 C C . ASN A 1 486 ? -4.387 -0.735 -11.289 1.00 92.75 486 ASN A C 1
ATOM 3888 O O . ASN A 1 486 ? -4.414 -0.282 -10.141 1.00 92.75 486 ASN A O 1
ATOM 3892 N N . PHE A 1 487 ? -4.350 -2.049 -11.522 1.00 92.50 487 PHE A N 1
ATOM 3893 C CA . PHE A 1 487 ? -4.229 -3.027 -10.447 1.00 92.50 487 PHE A CA 1
ATOM 3894 C C . PHE A 1 487 ? -2.928 -2.826 -9.680 1.00 92.50 487 PHE A C 1
ATOM 3896 O O . PHE A 1 487 ? -2.980 -2.739 -8.456 1.00 92.50 487 PHE A O 1
ATOM 3903 N N . LEU A 1 488 ? -1.790 -2.715 -10.372 1.00 90.94 488 LEU A N 1
ATOM 3904 C CA . LEU A 1 488 ? -0.485 -2.546 -9.742 1.00 90.94 488 LEU A CA 1
ATOM 3905 C C . LEU A 1 488 ? -0.476 -1.299 -8.857 1.00 90.94 488 LEU A C 1
ATOM 3907 O O . LEU A 1 488 ? -0.105 -1.387 -7.690 1.00 90.94 488 LEU A O 1
ATOM 3911 N N . MET A 1 489 ? -0.947 -0.151 -9.353 1.00 93.69 489 MET A N 1
ATOM 3912 C CA . MET A 1 489 ? -0.948 1.071 -8.546 1.00 93.69 489 MET A CA 1
ATOM 3913 C C . MET A 1 489 ? -1.862 0.963 -7.315 1.00 93.69 489 MET A C 1
ATOM 3915 O O . MET A 1 489 ? -1.459 1.341 -6.212 1.00 93.69 489 MET A O 1
ATOM 3919 N N . ASN A 1 490 ? -3.076 0.418 -7.464 1.00 94.31 490 ASN A N 1
ATOM 3920 C CA . ASN A 1 490 ? -3.963 0.206 -6.315 1.00 94.31 490 ASN A CA 1
ATOM 3921 C C . ASN A 1 490 ? -3.360 -0.799 -5.324 1.00 94.31 490 ASN A C 1
ATOM 3923 O O . ASN A 1 490 ? -3.366 -0.544 -4.121 1.00 94.31 490 ASN A O 1
ATOM 3927 N N . PHE A 1 491 ? -2.756 -1.882 -5.819 1.00 93.12 491 PHE A N 1
ATOM 3928 C CA . PHE A 1 491 ? -2.050 -2.875 -5.017 1.00 93.12 491 PHE A CA 1
ATOM 3929 C C . PHE A 1 491 ? -0.932 -2.224 -4.193 1.00 93.12 491 PHE A C 1
ATOM 3931 O O . PHE A 1 491 ? -0.929 -2.348 -2.967 1.00 93.12 491 PHE A O 1
ATOM 3938 N N . LEU A 1 492 ? -0.032 -1.465 -4.830 1.00 92.31 492 LEU A N 1
ATOM 3939 C CA . LEU A 1 492 ? 1.092 -0.793 -4.168 1.00 92.31 492 LEU A CA 1
ATOM 3940 C C . LEU A 1 492 ? 0.631 0.206 -3.097 1.00 92.31 492 LEU A C 1
ATOM 3942 O O . LEU A 1 492 ? 1.268 0.333 -2.050 1.00 92.31 492 LEU A O 1
ATOM 3946 N N . ASN A 1 493 ? -0.484 0.901 -3.314 1.00 93.19 493 ASN A N 1
ATOM 3947 C CA . ASN A 1 493 ? -0.993 1.862 -2.342 1.00 93.19 493 ASN A CA 1
ATOM 3948 C C . ASN A 1 493 ? -1.777 1.204 -1.197 1.00 93.19 493 ASN A C 1
ATOM 3950 O O . ASN A 1 493 ? -1.553 1.498 -0.019 1.00 93.19 493 ASN A O 1
ATOM 3954 N N . GLU A 1 494 ? -2.717 0.319 -1.517 1.00 94.25 494 GLU A N 1
ATOM 3955 C CA . GLU A 1 494 ? -3.654 -0.239 -0.545 1.00 94.25 494 GLU A CA 1
ATOM 3956 C C . GLU A 1 494 ? -3.019 -1.342 0.307 1.00 94.25 494 GLU A C 1
ATOM 3958 O O . GLU A 1 494 ? -3.383 -1.490 1.479 1.00 94.25 494 GLU A O 1
ATOM 3963 N N . PHE A 1 495 ? -2.011 -2.066 -0.198 1.00 93.75 495 PHE A N 1
ATOM 3964 C CA . PHE A 1 495 ? -1.285 -3.046 0.619 1.00 93.75 495 PHE A CA 1
ATOM 3965 C C . PHE A 1 495 ? -0.530 -2.393 1.769 1.00 93.75 495 PHE A C 1
ATOM 3967 O O . PHE A 1 495 ? -0.430 -2.995 2.836 1.00 93.75 495 PHE A O 1
ATOM 3974 N N . GLN A 1 496 ? -0.108 -1.135 1.626 1.00 93.06 496 GLN A N 1
ATOM 3975 C CA . GLN A 1 496 ? 0.460 -0.375 2.738 1.00 93.06 496 GLN A CA 1
ATOM 3976 C C . GLN A 1 496 ? -0.578 -0.086 3.839 1.00 93.06 496 GLN A C 1
ATOM 3978 O O . GLN A 1 496 ? -0.205 0.134 4.993 1.00 93.06 496 GLN A O 1
ATOM 3983 N N . LEU A 1 497 ? -1.875 -0.045 3.508 1.00 92.12 497 LEU A N 1
ATOM 3984 C CA . LEU A 1 497 ? -2.966 0.100 4.479 1.00 92.12 497 LEU A CA 1
ATOM 3985 C C . LEU A 1 497 ? -3.369 -1.254 5.080 1.00 92.12 497 LEU A C 1
ATOM 3987 O O . LEU A 1 497 ? -3.702 -1.325 6.265 1.00 92.12 497 LEU A O 1
ATOM 3991 N N . LEU A 1 498 ? -3.330 -2.332 4.294 1.00 92.25 498 LEU A N 1
ATOM 3992 C CA . LEU A 1 498 ? -3.659 -3.686 4.746 1.00 92.25 498 LEU A CA 1
ATOM 3993 C C . LEU A 1 498 ? -2.567 -4.265 5.654 1.00 92.25 498 LEU A C 1
ATOM 3995 O O . LEU A 1 498 ? -2.858 -4.721 6.767 1.00 92.25 498 LEU A O 1
ATOM 3999 N N . LEU A 1 499 ? -1.313 -4.201 5.208 1.00 94.06 499 LEU A N 1
ATOM 4000 C CA . LEU A 1 499 ? -0.146 -4.700 5.921 1.00 94.06 499 LEU A CA 1
ATOM 4001 C C . LEU A 1 499 ? 0.396 -3.661 6.906 1.00 94.06 499 LEU A C 1
ATOM 4003 O O . LEU A 1 499 ? 0.188 -2.458 6.779 1.00 94.06 499 LEU A O 1
ATOM 4007 N N . VAL A 1 500 ? 1.091 -4.145 7.931 1.00 95.12 500 VAL A N 1
ATOM 4008 C CA . VAL A 1 500 ? 1.771 -3.308 8.914 1.00 95.12 500 VAL A CA 1
ATOM 4009 C C . VAL A 1 500 ? 3.010 -2.734 8.243 1.00 95.12 500 VAL A C 1
ATOM 4011 O O . VAL A 1 500 ? 3.992 -3.444 8.041 1.00 95.12 500 VAL A O 1
ATOM 4014 N N . ASN A 1 501 ? 2.969 -1.443 7.922 1.00 92.88 501 ASN A N 1
ATOM 4015 C CA . ASN A 1 501 ? 4.062 -0.774 7.209 1.00 92.88 501 ASN A CA 1
ATOM 4016 C C . ASN A 1 501 ? 5.189 -0.276 8.141 1.00 92.88 501 ASN A C 1
ATOM 4018 O O . ASN A 1 501 ? 6.246 0.163 7.708 1.00 92.88 501 ASN A O 1
ATOM 4022 N N . GLY A 1 502 ? 4.988 -0.320 9.459 1.00 94.19 502 GLY A N 1
ATOM 4023 C CA . GLY A 1 502 ? 5.993 0.146 10.409 1.00 94.19 502 GLY A CA 1
ATOM 4024 C C . GLY A 1 502 ? 5.593 -0.050 11.865 1.00 94.19 502 GLY A C 1
ATOM 4025 O O . GLY A 1 502 ? 4.463 -0.419 12.184 1.00 94.19 502 GLY A O 1
ATOM 4026 N N . TRP A 1 503 ? 6.521 0.240 12.779 1.00 94.19 503 TRP A N 1
ATOM 4027 C CA . TRP A 1 503 ? 6.277 0.126 14.220 1.00 94.19 503 TRP A CA 1
ATOM 4028 C C . TRP A 1 503 ? 5.176 1.067 14.712 1.00 94.19 503 TRP A C 1
ATOM 4030 O O . TRP A 1 503 ? 4.389 0.688 15.573 1.00 94.19 503 TRP A O 1
ATOM 4040 N N . THR A 1 504 ? 5.096 2.277 14.160 1.00 91.25 504 THR A N 1
ATOM 4041 C CA . THR A 1 504 ? 4.050 3.251 14.500 1.00 91.25 504 THR A CA 1
ATOM 4042 C C . THR A 1 504 ? 2.665 2.758 14.088 1.00 91.25 504 THR A C 1
ATOM 4044 O O . THR A 1 504 ? 1.732 2.859 14.881 1.00 91.25 504 THR A O 1
ATOM 4047 N N . ASP A 1 505 ? 2.548 2.149 12.905 1.00 92.50 505 ASP A N 1
ATOM 4048 C CA . ASP A 1 505 ? 1.322 1.503 12.423 1.00 92.50 505 ASP A CA 1
ATOM 4049 C C . ASP A 1 505 ? 0.934 0.320 13.330 1.00 92.50 505 ASP A C 1
ATOM 4051 O O . ASP A 1 505 ? -0.186 0.254 13.838 1.00 92.50 505 ASP A O 1
ATOM 4055 N N . LEU A 1 506 ? 1.886 -0.560 13.671 1.00 93.75 506 LEU A N 1
ATOM 4056 C CA . LEU A 1 506 ? 1.626 -1.662 14.606 1.00 93.75 506 LEU A CA 1
ATOM 4057 C C . LEU A 1 506 ? 1.145 -1.160 15.975 1.00 93.75 506 LEU A C 1
ATOM 4059 O O . LEU A 1 506 ? 0.191 -1.700 16.534 1.00 93.75 506 LEU A O 1
ATOM 4063 N N . MET A 1 507 ? 1.790 -0.128 16.526 1.00 91.12 507 MET A N 1
ATOM 4064 C CA . MET A 1 507 ? 1.397 0.460 17.810 1.00 91.12 507 MET A CA 1
ATOM 4065 C C . MET A 1 507 ? 0.006 1.093 17.747 1.00 91.12 507 MET A C 1
ATOM 4067 O O . MET A 1 507 ? -0.777 0.932 18.686 1.00 91.12 507 MET A O 1
ATOM 4071 N N . MET A 1 508 ? -0.327 1.761 16.642 1.00 89.81 508 MET A N 1
ATOM 4072 C CA . MET A 1 508 ? -1.656 2.315 16.399 1.00 89.81 508 MET A CA 1
ATOM 4073 C C . MET A 1 508 ? -2.723 1.210 16.409 1.00 89.81 508 MET A C 1
ATOM 4075 O O . MET A 1 508 ? -3.675 1.282 17.188 1.00 89.81 508 MET A O 1
ATOM 4079 N N . ARG A 1 509 ? -2.521 0.133 15.639 1.00 92.06 509 ARG A N 1
ATOM 4080 C CA . ARG A 1 509 ? -3.446 -1.014 15.584 1.00 92.06 509 ARG A CA 1
ATOM 4081 C C . ARG A 1 509 ? -3.607 -1.701 16.940 1.00 92.06 509 ARG A C 1
ATOM 4083 O O . ARG A 1 509 ? -4.725 -2.015 17.341 1.00 92.06 509 ARG A O 1
ATOM 4090 N N . 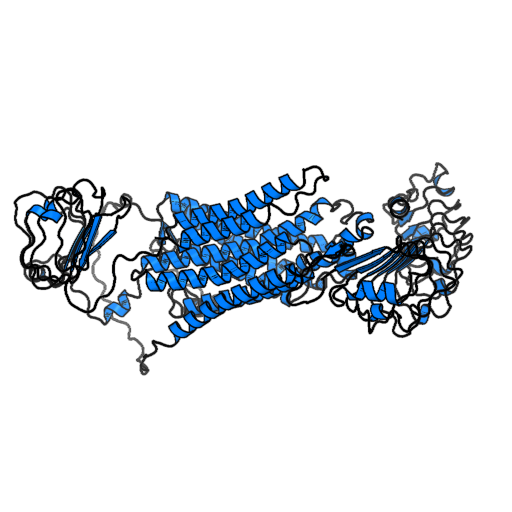CYS A 1 510 ? -2.513 -1.886 17.681 1.00 91.94 510 CYS A N 1
ATOM 4091 C CA . CYS A 1 510 ? -2.546 -2.424 19.043 1.00 91.94 510 CYS A CA 1
ATOM 4092 C C . CYS A 1 510 ? -3.312 -1.514 20.015 1.00 91.94 510 CYS A C 1
ATOM 4094 O O . CYS A 1 510 ? -3.982 -2.008 20.925 1.00 91.94 510 CYS A O 1
ATOM 4096 N N . THR A 1 511 ? -3.220 -0.194 19.839 1.00 88.38 511 THR A N 1
ATOM 4097 C CA . THR A 1 511 ? -3.938 0.780 20.670 1.00 88.38 511 THR A CA 1
ATOM 4098 C C . THR A 1 511 ? -5.439 0.671 20.442 1.00 88.38 511 THR A C 1
ATOM 4100 O O . THR A 1 511 ? -6.173 0.503 21.414 1.00 88.38 511 THR A O 1
ATOM 4103 N N . PHE A 1 512 ? -5.890 0.649 19.185 1.00 88.69 512 PHE A N 1
ATOM 4104 C CA . PHE A 1 512 ? -7.308 0.465 18.872 1.00 88.69 512 PHE A CA 1
ATOM 4105 C C . PHE A 1 512 ? -7.834 -0.903 19.330 1.00 88.69 512 PHE A C 1
ATOM 4107 O O . PHE A 1 512 ? -8.876 -0.989 19.972 1.00 88.69 512 PHE A O 1
ATOM 4114 N N . ALA A 1 513 ? -7.065 -1.977 19.119 1.00 91.75 513 ALA A N 1
ATOM 4115 C CA . ALA A 1 513 ? -7.415 -3.313 19.612 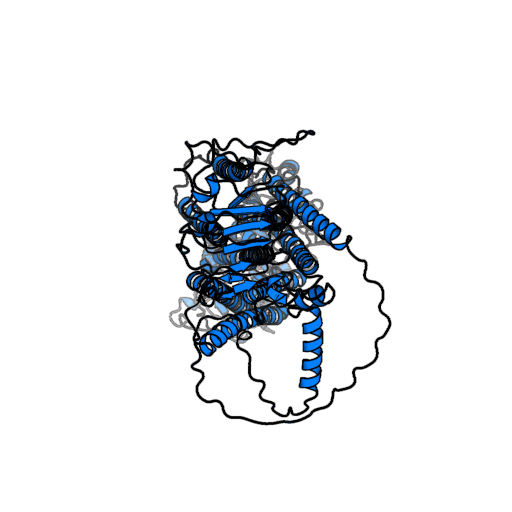1.00 91.75 513 ALA A CA 1
ATOM 4116 C C . ALA A 1 513 ? -7.574 -3.354 21.144 1.00 91.75 513 ALA A C 1
ATOM 4118 O O . ALA A 1 513 ? -8.461 -4.020 21.685 1.00 91.75 513 ALA A O 1
ATOM 4119 N N . THR A 1 514 ? -6.722 -2.614 21.857 1.00 87.62 514 THR A N 1
ATOM 4120 C CA . THR A 1 514 ? -6.807 -2.474 23.314 1.00 87.62 514 THR A CA 1
ATOM 4121 C C . THR A 1 514 ? -8.026 -1.650 23.726 1.00 87.62 514 THR A C 1
ATOM 4123 O O . THR A 1 514 ? -8.711 -2.051 24.669 1.00 87.62 514 THR A O 1
ATOM 4126 N N . SER A 1 515 ? -8.303 -0.534 23.035 1.00 84.44 515 SER A N 1
ATOM 4127 C CA . SER A 1 515 ? -9.476 0.325 23.269 1.00 84.44 515 SER A CA 1
ATOM 4128 C C . SER A 1 515 ? -10.757 -0.505 23.193 1.00 84.44 515 SER A C 1
ATOM 4130 O O . SER A 1 515 ? -11.451 -0.669 24.200 1.00 84.44 515 SER A O 1
ATOM 4132 N N . LEU A 1 516 ? -10.947 -1.203 22.072 1.00 88.44 516 LEU A N 1
ATOM 4133 C CA . LEU A 1 516 ? -12.095 -2.062 21.815 1.00 88.44 516 LEU A CA 1
ATOM 4134 C C . LEU A 1 516 ? -12.293 -3.142 22.891 1.00 88.44 516 LEU A C 1
ATOM 4136 O O . LEU A 1 516 ? -13.398 -3.324 23.418 1.00 88.44 516 LEU A O 1
ATOM 4140 N N . LEU A 1 517 ? -11.226 -3.858 23.269 1.00 88.56 517 LEU A N 1
ATOM 4141 C CA . LEU A 1 517 ? -11.305 -4.893 24.304 1.00 88.56 517 LEU A CA 1
ATOM 4142 C C . LEU A 1 517 ? -11.709 -4.305 25.669 1.00 88.56 517 LEU A C 1
ATOM 4144 O O . LEU A 1 517 ? -12.528 -4.893 26.386 1.00 88.56 517 LEU A O 1
ATOM 4148 N N . LEU A 1 518 ? -11.157 -3.145 26.036 1.00 81.88 518 LEU A N 1
ATOM 4149 C CA . LEU A 1 518 ? -11.474 -2.456 27.290 1.00 81.88 518 LEU A CA 1
ATOM 4150 C C . LEU A 1 518 ? -12.896 -1.884 27.301 1.00 81.88 518 LEU A C 1
ATOM 4152 O O . LEU A 1 518 ? -13.553 -1.943 28.350 1.00 81.88 518 LEU A O 1
ATOM 4156 N N . SER A 1 519 ? -13.382 -1.370 26.172 1.00 82.12 519 SER A N 1
ATOM 4157 C CA . SER A 1 519 ? -14.743 -0.850 26.023 1.00 82.12 519 SER A CA 1
ATOM 4158 C C . SER A 1 519 ? -15.769 -1.971 26.220 1.00 82.12 519 SER A C 1
ATOM 4160 O O . SER A 1 519 ? -16.659 -1.845 27.069 1.00 82.12 519 SER A O 1
ATOM 4162 N N . LEU A 1 520 ? -15.574 -3.143 25.598 1.00 86.12 520 LEU A N 1
ATOM 4163 C CA . LEU A 1 520 ? -16.444 -4.313 25.801 1.00 86.12 520 LEU A CA 1
ATOM 4164 C C . LEU A 1 520 ? -16.447 -4.821 27.256 1.00 86.12 520 LEU A C 1
ATOM 4166 O O . LEU A 1 520 ? -17.509 -5.130 27.808 1.00 86.12 520 LEU A O 1
ATOM 4170 N N . GLU A 1 521 ? -15.292 -4.881 27.928 1.00 81.38 521 GLU A N 1
ATOM 4171 C CA . GLU A 1 521 ? -15.232 -5.246 29.356 1.00 81.38 521 GLU A CA 1
ATOM 4172 C C . GLU A 1 521 ? -15.928 -4.209 30.256 1.00 81.38 521 GLU A C 1
ATOM 4174 O O . GLU A 1 521 ? -16.613 -4.569 31.221 1.00 81.38 521 GLU A O 1
ATOM 4179 N N . SER A 1 522 ? -15.807 -2.921 29.929 1.00 75.62 522 SER A N 1
ATOM 4180 C CA . SER A 1 522 ? -16.422 -1.825 30.688 1.00 75.62 522 SER A CA 1
ATOM 4181 C C . SER A 1 522 ? -17.948 -1.802 30.544 1.00 75.62 522 SER A C 1
ATOM 4183 O O . SER A 1 522 ? -18.656 -1.598 31.539 1.00 75.62 522 SER A O 1
ATOM 4185 N N . ILE A 1 523 ? -18.471 -2.099 29.348 1.00 79.94 523 ILE A N 1
ATOM 4186 C CA . ILE A 1 523 ? -19.911 -2.277 29.105 1.00 79.94 523 ILE A CA 1
ATOM 4187 C C . ILE A 1 523 ? -20.441 -3.423 29.977 1.00 79.94 523 ILE A C 1
ATOM 4189 O O . ILE A 1 523 ? -21.381 -3.230 30.755 1.00 79.94 523 ILE A O 1
ATOM 4193 N N . LYS A 1 524 ? -19.788 -4.595 29.937 1.00 81.44 524 LYS A N 1
ATOM 4194 C CA . LYS A 1 524 ? -20.171 -5.770 30.743 1.00 81.44 524 LYS A CA 1
ATOM 4195 C C . LYS A 1 524 ? -20.187 -5.481 32.244 1.00 81.44 524 LYS A C 1
ATOM 4197 O O . LYS A 1 524 ? -21.104 -5.906 32.941 1.00 81.44 524 LYS A O 1
ATOM 4202 N N . ALA A 1 525 ? -19.207 -4.731 32.751 1.00 72.50 525 ALA A N 1
ATOM 4203 C CA . ALA A 1 525 ? -19.114 -4.383 34.171 1.00 72.50 525 ALA A CA 1
ATOM 4204 C C . ALA A 1 525 ? -20.229 -3.431 34.657 1.00 72.50 525 ALA A C 1
ATOM 4206 O O . ALA A 1 525 ? -20.513 -3.366 35.867 1.00 72.50 525 ALA A O 1
ATOM 4207 N N . THR A 1 526 ? -20.842 -2.694 33.725 1.00 69.81 526 THR A N 1
ATOM 4208 C CA . THR A 1 526 ? -21.862 -1.669 33.989 1.00 69.81 526 THR A CA 1
ATOM 4209 C C . THR A 1 526 ? -23.288 -2.213 33.837 1.00 69.81 526 THR A C 1
ATOM 4211 O O . THR A 1 526 ? -24.215 -1.699 34.469 1.00 69.81 526 THR A O 1
ATOM 4214 N N . LEU A 1 527 ? -23.480 -3.284 33.064 1.00 76.38 527 LEU A N 1
ATOM 4215 C CA . LEU A 1 527 ? -24.781 -3.912 32.834 1.00 76.38 527 LEU A CA 1
ATOM 4216 C C . LEU A 1 527 ? -25.112 -4.991 33.873 1.00 76.38 527 LEU A C 1
ATOM 4218 O O . LEU A 1 527 ? -24.272 -5.796 34.266 1.00 76.38 527 LEU A O 1
ATOM 4222 N N . GLN A 1 528 ? -26.373 -5.029 34.305 1.00 75.62 528 GLN A N 1
ATOM 4223 C CA . GLN A 1 528 ? -26.902 -6.056 35.200 1.00 75.62 528 GLN A CA 1
ATOM 4224 C C . GLN A 1 528 ? -28.294 -6.493 34.760 1.00 75.62 528 GLN A C 1
ATOM 4226 O O . GLN A 1 528 ? -29.077 -5.703 34.229 1.00 75.62 528 GLN A O 1
ATOM 4231 N N . ARG A 1 529 ? -28.644 -7.746 35.034 1.00 73.25 529 ARG A N 1
ATOM 4232 C CA . ARG A 1 529 ? -30.009 -8.229 34.851 1.00 73.25 529 ARG A CA 1
ATOM 4233 C C . ARG A 1 529 ? -30.904 -7.748 35.998 1.00 73.25 529 ARG A C 1
ATOM 4235 O O . ARG A 1 529 ? -30.518 -7.788 37.165 1.00 73.25 529 ARG A O 1
ATOM 4242 N N . ALA A 1 530 ? -32.117 -7.303 35.681 1.00 64.25 530 ALA A N 1
ATOM 4243 C CA . ALA A 1 530 ? -33.141 -7.046 36.686 1.00 64.25 530 ALA A CA 1
ATOM 4244 C C . ALA A 1 530 ? -33.647 -8.380 37.267 1.00 64.25 530 ALA A C 1
ATOM 4246 O O . ALA A 1 530 ? -34.096 -9.258 36.526 1.00 64.25 530 ALA A O 1
ATOM 4247 N N . ILE A 1 531 ? -33.578 -8.531 38.592 1.00 56.78 531 ILE A N 1
ATOM 4248 C CA . ILE A 1 531 ? -34.208 -9.64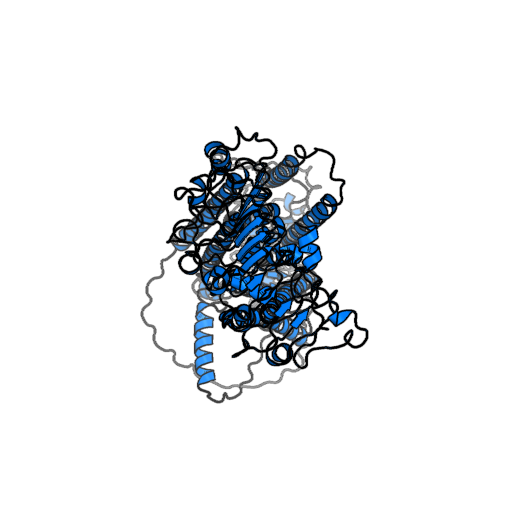4 39.309 1.00 56.78 531 ILE A CA 1
ATOM 4249 C C . ILE A 1 531 ? -35.711 -9.349 39.339 1.00 56.78 531 ILE A C 1
ATOM 4251 O O . ILE A 1 531 ? -36.121 -8.314 39.860 1.00 56.78 531 ILE A O 1
ATOM 4255 N N . GLY A 1 532 ? -36.526 -10.213 38.732 1.00 37.75 532 GLY A N 1
ATOM 4256 C CA . GLY A 1 532 ? -37.982 -10.105 38.834 1.00 37.75 532 GLY A CA 1
ATOM 4257 C C . GLY A 1 532 ? -38.437 -10.433 40.256 1.00 37.75 532 GLY A C 1
ATOM 4258 O O . GLY A 1 532 ? -37.909 -11.366 40.857 1.00 37.75 532 GLY A O 1
ATOM 4259 N N . ALA A 1 533 ? -39.439 -9.717 40.768 1.00 30.86 533 ALA A N 1
ATOM 4260 C CA . ALA A 1 533 ? -39.996 -9.845 42.123 1.00 30.86 533 ALA A CA 1
ATOM 4261 C C . ALA A 1 533 ? -40.598 -11.230 42.483 1.00 30.86 533 ALA A C 1
ATOM 4263 O O . ALA A 1 533 ? -41.251 -11.371 43.507 1.00 30.86 533 ALA A O 1
ATOM 4264 N N . LYS A 1 534 ? -40.395 -12.269 41.662 1.00 28.61 534 LYS A N 1
ATOM 4265 C CA . LYS A 1 534 ? -40.929 -13.627 41.868 1.00 28.61 534 LYS A CA 1
ATOM 4266 C C . LYS A 1 534 ? -39.889 -14.688 42.228 1.00 28.61 534 LYS A C 1
ATOM 4268 O O . LYS A 1 534 ? -40.249 -15.852 42.357 1.00 28.61 534 LYS A O 1
ATOM 4273 N N . ALA A 1 535 ? -38.618 -14.332 42.398 1.00 30.23 535 ALA A N 1
ATOM 4274 C CA . ALA A 1 535 ? -37.592 -15.302 42.764 1.00 30.23 535 ALA A CA 1
ATOM 4275 C C . ALA A 1 535 ? -36.979 -14.968 44.128 1.00 30.23 535 ALA A C 1
ATOM 4277 O O . ALA A 1 535 ? -36.344 -13.928 44.276 1.00 30.23 535 ALA A O 1
ATOM 4278 N N . ILE A 1 536 ? -37.102 -15.935 45.046 1.00 29.16 536 ILE A N 1
ATOM 4279 C CA . ILE A 1 536 ? -36.495 -16.052 46.384 1.00 29.16 536 ILE A CA 1
ATOM 4280 C C . ILE A 1 536 ? -37.431 -15.642 47.540 1.00 29.16 536 ILE A C 1
ATOM 4282 O O . ILE A 1 536 ? -37.261 -14.612 48.181 1.00 29.16 536 ILE A O 1
ATOM 4286 N N . VAL A 1 537 ? -38.370 -16.537 47.870 1.00 24.61 537 VAL A N 1
ATOM 4287 C CA . VAL A 1 537 ? -38.661 -16.857 49.277 1.00 24.61 537 VAL A CA 1
ATOM 4288 C C . VAL A 1 537 ? -37.708 -18.002 49.636 1.00 24.61 537 VAL A C 1
ATOM 4290 O O . VAL A 1 537 ? -37.910 -19.111 49.141 1.00 24.61 537 VAL A O 1
ATOM 4293 N N . PRO A 1 538 ? -36.639 -17.792 50.422 1.00 27.53 538 PRO A N 1
ATOM 4294 C CA . PRO A 1 538 ? -35.955 -18.902 51.052 1.00 27.53 538 PRO A CA 1
ATOM 4295 C C . PRO A 1 538 ? -36.827 -19.338 52.228 1.00 27.53 538 PRO A C 1
ATOM 4297 O O . PRO A 1 538 ? -37.042 -18.582 53.174 1.00 27.53 538 PRO A O 1
ATOM 4300 N N . THR A 1 539 ? -37.347 -20.556 52.159 1.00 24.02 539 THR A N 1
ATOM 4301 C CA . THR A 1 539 ? -37.962 -21.254 53.284 1.00 24.02 539 THR A CA 1
ATOM 4302 C C . THR A 1 539 ? -36.964 -21.288 54.443 1.00 24.02 539 THR A C 1
ATOM 4304 O O . THR A 1 539 ? -35.986 -22.033 54.430 1.00 24.02 539 THR A O 1
ATOM 4307 N N . LEU A 1 540 ? -37.194 -20.442 55.448 1.00 25.83 540 LEU A N 1
ATOM 4308 C CA . LEU A 1 540 ? -36.545 -20.520 56.751 1.00 25.83 540 LEU A CA 1
ATOM 4309 C C . LEU A 1 540 ? -37.062 -21.774 57.456 1.00 25.83 540 LEU A C 1
ATOM 4311 O O . LEU A 1 540 ? -38.078 -21.745 58.143 1.00 25.83 540 LEU A O 1
ATOM 4315 N N . THR A 1 541 ? -36.356 -22.887 57.289 1.00 25.52 541 THR A N 1
ATOM 4316 C CA . THR A 1 541 ? -36.487 -24.034 58.187 1.00 25.52 541 THR A CA 1
ATOM 4317 C C . THR A 1 541 ? -35.238 -24.173 59.042 1.00 25.52 541 THR A C 1
ATOM 4319 O O . THR A 1 541 ? -34.128 -24.305 58.533 1.00 25.52 541 THR A O 1
ATOM 4322 N N . SER A 1 542 ? -35.493 -24.232 60.349 1.00 26.36 542 SER A N 1
ATOM 4323 C CA . SER A 1 542 ? -34.610 -24.644 61.440 1.00 26.36 542 SER A CA 1
ATOM 4324 C C . SER A 1 542 ? -33.651 -23.591 61.998 1.00 26.36 542 SER A C 1
ATOM 4326 O O . SER A 1 542 ? -32.460 -23.551 61.697 1.00 26.36 542 SER A O 1
ATOM 4328 N N . ALA A 1 543 ? -34.174 -22.843 62.971 1.00 28.06 543 ALA A N 1
ATOM 4329 C CA . ALA A 1 543 ? -33.392 -22.298 64.068 1.00 28.06 543 ALA A CA 1
ATOM 4330 C C . ALA A 1 543 ? -32.617 -23.421 64.780 1.00 28.06 543 ALA A C 1
ATOM 4332 O O . ALA A 1 543 ? -33.210 -24.389 65.256 1.00 28.06 543 ALA A O 1
ATOM 4333 N N . LYS A 1 544 ? -31.296 -23.271 64.896 1.00 26.11 544 LYS A N 1
ATOM 4334 C CA . LYS A 1 544 ? -30.516 -23.872 65.981 1.00 26.11 544 LYS A CA 1
ATOM 4335 C C . LYS A 1 544 ? -29.477 -22.868 66.463 1.00 26.11 544 LYS A C 1
ATOM 4337 O O . LYS A 1 544 ? -28.713 -22.314 65.680 1.00 26.11 544 LYS A O 1
ATOM 4342 N N . SER A 1 545 ? -29.531 -22.636 67.768 1.00 26.83 545 SER A N 1
ATOM 4343 C CA . SER A 1 545 ? -28.672 -21.775 68.568 1.00 26.83 545 SER A CA 1
ATOM 4344 C C . SER A 1 545 ? -27.188 -22.075 68.382 1.00 26.83 545 SER A C 1
ATOM 4346 O O . SER A 1 545 ? -26.805 -23.244 68.416 1.00 26.83 545 SER A O 1
ATOM 4348 N N . LEU A 1 546 ? -26.351 -21.039 68.372 1.00 25.17 546 LEU A N 1
ATOM 4349 C CA . LEU A 1 546 ? -25.015 -21.148 68.950 1.00 25.17 546 LEU A CA 1
ATOM 4350 C C . LEU A 1 546 ? -24.615 -19.827 69.617 1.00 25.17 546 LEU A C 1
ATOM 4352 O O . LEU A 1 546 ? -24.717 -18.754 69.027 1.00 25.17 546 LEU A O 1
ATOM 4356 N N . GLN A 1 547 ? -24.239 -19.976 70.883 1.00 26.12 547 GLN A N 1
ATOM 4357 C CA . GLN A 1 547 ? -23.816 -18.976 71.854 1.00 26.12 547 GLN A CA 1
ATOM 4358 C C . GLN A 1 547 ? -22.455 -18.348 71.520 1.00 26.12 547 GLN A C 1
ATOM 4360 O O . GLN A 1 547 ? -21.640 -18.941 70.815 1.00 26.12 547 GLN A O 1
ATOM 4365 N N . ASP A 1 548 ? -22.261 -17.159 72.096 1.00 24.95 548 ASP A N 1
ATOM 4366 C CA . ASP A 1 548 ? -21.026 -16.532 72.581 1.00 24.95 548 ASP A CA 1
ATOM 4367 C C . ASP A 1 548 ? -19.676 -17.004 72.028 1.00 24.95 548 ASP A C 1
ATOM 4369 O O . ASP A 1 548 ? -19.174 -18.063 72.393 1.00 24.95 548 ASP A O 1
ATOM 4373 N N . VAL A 1 549 ? -18.989 -16.091 71.332 1.00 25.66 549 VAL A N 1
ATOM 4374 C CA . VAL A 1 549 ? -17.539 -15.907 71.494 1.00 25.66 549 VAL A CA 1
ATOM 4375 C C . VAL A 1 549 ? -17.222 -14.412 71.446 1.00 25.66 549 VAL A C 1
ATOM 4377 O O . VAL A 1 549 ? -17.378 -13.740 70.427 1.00 25.66 549 VAL A O 1
ATOM 4380 N N . THR A 1 550 ? -16.754 -13.900 72.578 1.00 28.91 550 THR A N 1
ATOM 4381 C CA . THR A 1 550 ? -16.118 -12.596 72.756 1.00 28.91 550 THR A CA 1
ATOM 4382 C C . THR A 1 550 ? -14.812 -12.518 71.956 1.00 28.91 550 THR A C 1
ATOM 4384 O O . THR A 1 550 ? -13.926 -13.356 72.107 1.00 28.91 550 THR A O 1
ATOM 4387 N N . ALA A 1 551 ? -14.654 -11.486 71.120 1.00 25.44 551 ALA A N 1
ATOM 4388 C CA . ALA A 1 551 ? -13.380 -11.164 70.476 1.00 25.44 551 ALA A CA 1
ATOM 4389 C C . ALA A 1 551 ? -13.144 -9.647 70.469 1.00 25.44 551 ALA A C 1
ATOM 4391 O O . ALA A 1 551 ? -13.977 -8.857 70.030 1.00 25.44 551 ALA A O 1
ATOM 4392 N N . SER A 1 552 ? -11.991 -9.263 71.005 1.00 24.50 552 SER A N 1
ATOM 4393 C CA . SER A 1 552 ? -11.487 -7.907 71.215 1.00 24.50 552 SER A CA 1
ATOM 4394 C C . SER A 1 552 ? -11.114 -7.175 69.910 1.00 24.50 552 SER A C 1
ATOM 4396 O O . SER A 1 552 ? -10.773 -7.814 68.911 1.00 24.50 552 SER A O 1
ATOM 4398 N N . PRO A 1 553 ? -11.146 -5.826 69.889 1.00 27.00 553 PRO A N 1
ATOM 4399 C CA . PRO A 1 553 ? -10.880 -5.047 68.681 1.00 27.00 553 PRO A CA 1
ATOM 4400 C C . PRO A 1 553 ? -9.371 -4.954 68.371 1.00 27.00 553 PRO A C 1
ATOM 4402 O O . PRO A 1 553 ? -8.574 -4.688 69.277 1.00 27.00 553 PRO A O 1
ATOM 4405 N N . PRO A 1 554 ? -8.941 -5.106 67.102 1.00 27.84 554 PRO A N 1
ATOM 4406 C CA . PRO A 1 554 ? -7.553 -4.881 66.725 1.00 27.84 554 PRO A CA 1
ATOM 4407 C C . PRO A 1 554 ? -7.253 -3.378 66.606 1.00 27.84 554 PRO A C 1
ATOM 4409 O O . PRO A 1 554 ? -7.991 -2.614 65.984 1.00 27.84 554 PRO A O 1
ATOM 4412 N N . LYS A 1 555 ? -6.127 -2.969 67.202 1.00 27.48 555 LYS A N 1
ATOM 4413 C CA . LYS A 1 555 ? -5.550 -1.619 67.148 1.00 27.48 555 LYS A CA 1
ATOM 4414 C C . LYS A 1 555 ? -5.229 -1.218 65.699 1.00 27.48 555 LYS A C 1
ATOM 4416 O O . LYS A 1 555 ? -4.477 -1.913 65.019 1.00 27.48 555 LYS A O 1
ATOM 4421 N N . GLY A 1 556 ? -5.773 -0.090 65.241 1.00 26.72 556 GLY A N 1
ATOM 4422 C CA . GLY A 1 556 ? -5.397 0.540 63.970 1.00 26.72 556 GLY A CA 1
ATOM 4423 C C . GLY A 1 556 ? -4.104 1.369 64.092 1.00 26.72 556 GLY A C 1
ATOM 4424 O O . GLY A 1 556 ? -3.829 1.880 65.180 1.00 26.72 556 GLY A O 1
ATOM 4425 N N . PRO A 1 557 ? -3.307 1.536 63.017 1.00 27.84 557 PRO A N 1
ATOM 4426 C CA . PRO A 1 557 ? -2.175 2.460 63.007 1.00 27.84 557 PRO A CA 1
ATOM 4427 C C . PRO A 1 557 ? -2.645 3.922 62.933 1.00 27.84 557 PRO A C 1
ATOM 4429 O O . PRO A 1 557 ? -3.653 4.239 62.303 1.00 27.84 557 PRO A O 1
ATOM 4432 N N . SER A 1 558 ? -1.872 4.793 63.576 1.00 25.64 558 SER A N 1
ATOM 4433 C CA . SER A 1 558 ? -2.050 6.237 63.756 1.00 25.64 558 SER A CA 1
ATOM 4434 C C . SER A 1 558 ? -2.236 7.048 62.465 1.00 25.64 558 SER A C 1
ATOM 4436 O O . SER A 1 558 ? -1.525 6.847 61.480 1.00 25.64 558 SER A O 1
ATOM 4438 N N . LEU A 1 559 ? -3.150 8.026 62.526 1.00 28.34 559 LEU A N 1
ATOM 4439 C CA . LEU A 1 559 ? -3.345 9.104 61.550 1.00 28.34 559 LEU A CA 1
ATOM 4440 C C . LEU A 1 559 ? -2.065 9.947 61.368 1.00 28.34 559 LEU A C 1
ATOM 4442 O O . LEU A 1 559 ? -1.549 10.497 62.338 1.00 28.34 559 LEU A O 1
ATOM 4446 N N . GLY A 1 560 ? -1.626 10.117 60.118 1.00 25.50 560 GLY A N 1
ATOM 4447 C CA . GLY A 1 560 ? -0.830 11.269 59.670 1.00 25.50 560 GLY A CA 1
ATOM 4448 C C . GLY A 1 560 ? -1.739 12.412 59.178 1.00 25.50 560 GLY A C 1
ATOM 4449 O O . GLY A 1 560 ? -2.923 12.172 58.921 1.00 25.50 560 GLY A O 1
ATOM 4450 N N . PRO A 1 561 ? -1.227 13.652 59.066 1.00 26.14 561 PRO A N 1
ATOM 4451 C CA . PRO A 1 561 ? -2.040 14.864 59.025 1.00 26.14 561 PRO A CA 1
ATOM 4452 C C . PRO A 1 561 ? -2.851 14.995 57.731 1.00 26.14 561 PRO A C 1
ATOM 4454 O O . PRO A 1 561 ? -2.350 14.833 56.619 1.00 26.14 561 PRO A O 1
ATOM 4457 N N . THR A 1 562 ? -4.129 15.323 57.892 1.00 27.45 562 THR A N 1
ATOM 4458 C CA . THR A 1 562 ? -5.065 15.669 56.822 1.00 27.45 562 THR A CA 1
ATOM 4459 C C . THR A 1 562 ? -4.683 17.003 56.182 1.00 27.45 562 THR A C 1
ATOM 4461 O O . THR A 1 562 ? -4.853 18.052 56.800 1.00 27.45 562 THR A O 1
ATOM 4464 N N . LEU A 1 563 ? -4.225 16.973 54.930 1.00 25.22 563 LEU A N 1
ATOM 4465 C CA . LEU A 1 563 ? -4.191 18.158 54.068 1.00 25.22 563 LEU A CA 1
ATOM 4466 C C . LEU A 1 563 ? -5.623 18.514 53.609 1.00 25.22 563 LEU A C 1
ATOM 4468 O O . LEU A 1 563 ? -6.404 17.609 53.289 1.00 25.22 563 LEU A O 1
ATOM 4472 N N . PRO A 1 564 ? -5.995 19.806 53.572 1.00 26.16 564 PRO A N 1
ATOM 4473 C CA . PRO A 1 564 ? -7.358 20.237 53.285 1.00 26.16 564 PRO A CA 1
ATOM 4474 C C . PRO A 1 564 ? -7.682 20.092 51.789 1.00 26.16 564 PRO A C 1
ATOM 4476 O O . PRO A 1 564 ? -7.032 20.673 50.926 1.00 26.16 564 PRO A O 1
ATOM 4479 N N . VAL A 1 565 ? -8.719 19.309 51.473 1.00 29.61 565 VAL A N 1
ATOM 4480 C CA . VAL A 1 565 ? -9.216 19.093 50.104 1.00 29.61 565 VAL A CA 1
ATOM 4481 C C . VAL A 1 565 ? -10.292 20.131 49.781 1.00 29.61 565 VAL A C 1
ATOM 4483 O O . VAL A 1 565 ? -11.482 19.892 49.988 1.00 29.61 565 VAL A O 1
ATOM 4486 N N . HIS A 1 566 ? -9.875 21.263 49.219 1.00 33.09 566 HIS A N 1
ATOM 4487 C CA . HIS A 1 566 ? -10.722 22.110 48.379 1.00 33.09 566 HIS A CA 1
ATOM 4488 C C . HIS A 1 566 ? -10.177 22.086 46.945 1.00 33.09 566 HIS A C 1
ATOM 4490 O O . HIS A 1 566 ? -9.321 22.880 46.579 1.00 33.09 566 HIS A O 1
ATOM 4496 N N . SER A 1 567 ? -10.674 21.167 46.112 1.00 33.88 567 SER A N 1
ATOM 4497 C CA . SER A 1 567 ? -10.443 21.187 44.660 1.00 33.88 567 SER A CA 1
ATOM 4498 C C . SER A 1 567 ? -11.743 20.895 43.905 1.00 33.88 567 SER A C 1
ATOM 4500 O O . SER A 1 567 ? -12.056 19.767 43.533 1.00 33.88 567 SER A O 1
ATOM 4502 N N . LYS A 1 568 ? -12.553 21.937 43.710 1.00 46.50 568 LYS A N 1
ATOM 4503 C CA . LYS A 1 568 ? -13.736 21.934 42.834 1.00 46.50 568 LYS A CA 1
ATOM 4504 C C . LYS A 1 568 ? -13.824 23.305 42.148 1.00 46.50 568 LYS A C 1
ATOM 4506 O O . LYS A 1 568 ? -14.514 24.174 42.665 1.00 46.50 568 LYS A O 1
ATOM 4511 N N . PRO A 1 569 ? -12.966 23.575 41.144 1.00 46.75 569 PRO A N 1
ATOM 4512 C CA . PRO A 1 569 ? -13.512 23.894 39.811 1.00 46.75 569 PRO A CA 1
ATOM 4513 C C . PRO A 1 569 ? -12.666 23.424 38.601 1.00 46.75 569 PRO A C 1
ATOM 4515 O O . PRO A 1 569 ? -13.168 23.406 37.483 1.00 46.75 569 PRO A O 1
ATOM 4518 N N . VAL A 1 570 ? -11.411 22.994 38.788 1.00 51.97 570 VAL A N 1
ATOM 4519 C CA . VAL A 1 570 ? -10.448 22.795 37.678 1.00 51.97 570 VAL A CA 1
ATOM 4520 C C . VAL A 1 570 ? -10.810 21.627 36.741 1.00 51.97 570 VAL A C 1
ATOM 4522 O O . VAL A 1 570 ? -10.594 21.713 35.538 1.00 51.97 570 VAL A O 1
ATOM 4525 N N . HIS A 1 571 ? -11.406 20.545 37.259 1.00 60.19 571 HIS A N 1
ATOM 4526 C CA . HIS A 1 571 ? -11.688 19.341 36.457 1.00 60.19 571 HIS A CA 1
ATOM 4527 C C . HIS A 1 571 ? -12.841 19.524 35.456 1.00 60.19 571 HIS A C 1
ATOM 4529 O O . HIS A 1 571 ? -12.773 18.992 34.355 1.00 60.19 571 HIS A O 1
ATOM 4535 N N . GLY A 1 572 ? -13.886 20.279 35.812 1.00 66.31 572 GLY A N 1
ATOM 4536 C CA . GLY A 1 572 ? -15.023 20.514 34.911 1.00 66.31 572 GLY A CA 1
ATOM 4537 C C . GLY A 1 572 ? -14.668 21.441 33.747 1.00 66.31 572 GLY A C 1
ATOM 4538 O O . GLY A 1 572 ? -15.110 21.224 32.625 1.00 66.31 572 GLY A O 1
ATOM 4539 N N . VAL A 1 573 ? -13.808 22.434 34.000 1.00 74.75 573 VAL A N 1
ATOM 4540 C CA . VAL A 1 573 ? -13.298 23.338 32.958 1.00 74.75 573 VAL A CA 1
ATOM 4541 C C . VAL A 1 573 ? -12.440 22.572 31.949 1.00 74.75 573 VAL A C 1
ATOM 4543 O O . VAL A 1 573 ? -12.620 22.755 30.749 1.00 74.75 573 VAL A O 1
ATOM 4546 N N . ALA A 1 574 ? -11.567 21.674 32.419 1.00 76.50 574 ALA A N 1
ATOM 4547 C CA . ALA A 1 574 ? -10.725 20.856 31.546 1.00 76.50 574 ALA A CA 1
ATOM 4548 C C . ALA A 1 574 ? -11.546 19.933 30.625 1.00 76.50 574 ALA A C 1
ATOM 4550 O O . ALA A 1 574 ? -11.279 19.874 29.432 1.00 76.50 574 ALA A O 1
ATOM 4551 N N . ILE A 1 575 ? -12.576 19.262 31.148 1.00 76.19 575 ILE A N 1
ATOM 4552 C CA . ILE A 1 575 ? -13.435 18.363 30.354 1.00 76.19 575 ILE A CA 1
ATOM 4553 C C . ILE A 1 575 ? -14.242 19.143 29.305 1.00 76.19 575 ILE A C 1
ATOM 4555 O O . ILE A 1 575 ? -14.303 18.739 28.146 1.00 76.19 575 ILE A O 1
ATOM 4559 N N . ASN A 1 576 ? -14.802 20.299 29.675 1.00 81.81 576 ASN A N 1
ATOM 4560 C CA . ASN A 1 576 ? -15.494 21.170 28.720 1.00 81.81 576 ASN A CA 1
ATOM 4561 C C . ASN A 1 576 ? -14.560 21.666 27.609 1.00 81.81 576 ASN A C 1
ATOM 4563 O O . ASN A 1 576 ? -14.968 21.717 26.451 1.00 81.81 576 ASN A O 1
ATOM 4567 N N . ALA A 1 577 ? -13.316 22.013 27.953 1.00 86.38 577 ALA A N 1
ATOM 4568 C CA . ALA A 1 577 ? -12.313 22.407 26.971 1.00 86.38 577 ALA A CA 1
ATOM 4569 C C . ALA A 1 577 ? -11.987 21.257 26.004 1.00 86.38 577 ALA A C 1
ATOM 4571 O O . ALA A 1 577 ? -11.947 21.489 24.801 1.00 86.38 577 ALA A O 1
ATOM 4572 N N . ILE A 1 578 ? -11.838 20.022 26.500 1.00 87.19 578 ILE A N 1
ATOM 4573 C CA . ILE A 1 578 ? -11.586 18.842 25.655 1.00 87.19 578 ILE A CA 1
ATOM 4574 C C . ILE A 1 578 ? -12.748 18.598 24.684 1.00 87.19 578 ILE A C 1
ATOM 4576 O O . ILE A 1 578 ? -12.525 18.483 23.483 1.00 87.19 578 ILE A O 1
ATOM 4580 N N . HIS A 1 579 ? -13.996 18.594 25.158 1.00 86.50 579 HIS A N 1
ATOM 4581 C CA . HIS A 1 579 ? -15.145 18.404 24.265 1.00 86.50 579 HIS A CA 1
ATOM 4582 C C . HIS A 1 579 ? -15.302 19.541 23.249 1.00 86.50 579 HIS A C 1
ATOM 4584 O O . HIS A 1 579 ? -15.665 19.289 22.103 1.00 86.50 579 HIS A O 1
ATOM 4590 N N . PHE A 1 580 ? -15.001 20.786 23.632 1.00 90.00 580 PHE A N 1
ATOM 4591 C CA . PHE A 1 580 ? -14.951 21.894 22.679 1.00 90.00 580 PHE A CA 1
ATOM 4592 C C . PHE A 1 580 ? -13.872 21.664 21.611 1.00 90.00 580 PHE A C 1
ATOM 4594 O O . PHE A 1 580 ? -14.142 21.841 20.425 1.00 90.00 580 PHE A O 1
ATOM 4601 N N . MET A 1 581 ? -12.682 21.203 22.011 1.00 92.19 581 MET A N 1
ATOM 4602 C CA . MET A 1 581 ? -11.622 20.829 21.074 1.00 92.19 581 MET A CA 1
ATOM 4603 C C . MET A 1 581 ? -12.055 19.702 20.133 1.00 92.19 581 MET A C 1
ATOM 4605 O O . MET A 1 581 ? -11.755 19.787 18.949 1.00 92.19 581 MET A O 1
ATOM 4609 N N . PHE A 1 582 ? -12.799 18.697 20.606 1.00 92.88 582 PHE A N 1
ATOM 4610 C CA . PHE A 1 582 ? -13.338 17.644 19.737 1.00 92.88 582 PHE A CA 1
ATOM 4611 C C . PHE A 1 582 ? -14.314 18.200 18.703 1.00 92.88 582 PHE A C 1
ATOM 4613 O O . PHE A 1 582 ? -14.201 17.867 17.528 1.00 92.88 582 PHE A O 1
ATOM 4620 N N . VAL A 1 583 ? -15.225 19.099 19.090 1.00 93.69 583 VAL A N 1
ATOM 4621 C CA . VAL A 1 583 ? -16.137 19.739 18.126 1.00 93.69 583 VAL A CA 1
ATOM 4622 C C . VAL A 1 583 ? -15.355 20.483 17.046 1.00 93.69 583 VAL A C 1
ATOM 4624 O O . VAL A 1 583 ? -15.614 20.277 15.859 1.00 93.69 583 VAL A O 1
ATOM 4627 N N . VAL A 1 584 ? -14.368 21.290 17.450 1.00 96.19 584 VAL A N 1
ATOM 4628 C CA . VAL A 1 584 ? -13.490 22.018 16.522 1.00 96.19 584 VAL A CA 1
ATOM 4629 C C . VAL A 1 584 ? -12.721 21.052 15.619 1.00 96.19 584 VAL A C 1
ATOM 4631 O O . VAL A 1 584 ? -12.668 21.268 14.411 1.00 96.19 584 VAL A O 1
ATOM 4634 N N . TRP A 1 585 ? -12.173 19.968 16.168 1.00 96.94 585 TRP A N 1
ATOM 4635 C CA . TRP A 1 585 ? -11.438 18.967 15.396 1.00 96.94 585 TRP A CA 1
ATOM 4636 C C . TRP A 1 585 ? -12.327 18.245 14.380 1.00 96.94 585 TRP A C 1
ATOM 4638 O O . TRP A 1 585 ? -11.938 18.103 13.225 1.00 96.94 585 TRP A O 1
ATOM 4648 N N . GLY A 1 586 ? -13.555 17.883 14.759 1.00 96.12 586 GLY A N 1
ATOM 4649 C CA . GLY A 1 586 ? -14.540 17.330 13.829 1.00 96.12 586 GLY A CA 1
ATOM 4650 C C . GLY A 1 586 ? -14.846 18.289 12.673 1.00 96.12 586 GLY A C 1
ATOM 4651 O O . GLY A 1 586 ? -14.921 17.858 11.526 1.00 96.12 586 GLY A O 1
ATOM 4652 N N . CYS A 1 587 ? -14.924 19.601 12.929 1.00 97.31 587 CYS A N 1
ATOM 4653 C CA . CYS A 1 587 ? -15.046 20.595 11.857 1.00 97.31 587 CYS A CA 1
ATOM 4654 C C . CYS A 1 587 ? -13.800 20.651 10.958 1.00 97.31 587 CYS A C 1
ATOM 4656 O O . CYS A 1 587 ? -13.948 20.786 9.747 1.00 97.31 587 CYS A O 1
ATOM 4658 N N . ILE A 1 588 ? -12.591 20.532 11.521 1.00 97.31 588 ILE A N 1
ATOM 4659 C CA . ILE A 1 588 ? -11.336 20.497 10.748 1.00 97.31 588 ILE A CA 1
ATOM 4660 C C . ILE A 1 588 ? -11.296 19.265 9.840 1.00 97.31 588 ILE A C 1
ATOM 4662 O O . ILE A 1 588 ? -10.988 19.405 8.662 1.00 97.31 588 ILE A O 1
ATOM 4666 N N . VAL A 1 589 ? -11.641 18.082 10.355 1.00 96.94 589 VAL A N 1
ATOM 4667 C CA . VAL A 1 589 ? -11.687 16.836 9.571 1.00 96.94 589 VAL A CA 1
ATOM 4668 C C . VAL A 1 589 ? -12.739 16.924 8.465 1.00 96.94 589 VAL A C 1
ATOM 4670 O O . VAL A 1 589 ? -12.449 16.599 7.316 1.00 96.94 589 VAL A O 1
ATOM 4673 N N . ALA A 1 590 ? -13.941 17.419 8.780 1.00 96.19 590 ALA A N 1
ATOM 4674 C CA . ALA A 1 590 ? -14.991 17.625 7.785 1.00 96.19 590 ALA A CA 1
ATOM 4675 C C . ALA A 1 590 ? -14.550 18.615 6.695 1.00 96.19 590 ALA A C 1
ATOM 4677 O O . ALA A 1 590 ? -14.726 18.343 5.510 1.00 96.19 590 ALA A O 1
ATOM 4678 N N . TYR A 1 591 ? -13.931 19.732 7.086 1.00 96.75 591 TYR A N 1
ATOM 4679 C CA . TYR A 1 591 ? -13.370 20.699 6.147 1.00 96.75 591 TYR A CA 1
ATOM 4680 C C . TYR A 1 591 ? -12.280 20.072 5.278 1.00 96.75 591 TYR A C 1
ATOM 4682 O O . TYR A 1 591 ? -12.335 20.218 4.065 1.00 96.75 591 TYR A O 1
ATOM 4690 N N . ALA A 1 592 ? -11.323 19.354 5.868 1.00 96.06 592 ALA A N 1
ATOM 4691 C CA . ALA A 1 592 ? -10.226 18.721 5.142 1.00 96.06 592 ALA A CA 1
ATOM 4692 C C . ALA A 1 592 ? -10.745 17.739 4.083 1.00 96.06 592 ALA A C 1
ATOM 4694 O O . ALA A 1 592 ? -10.290 17.770 2.940 1.00 96.06 592 ALA A O 1
ATOM 4695 N N . GLN A 1 593 ? -11.750 16.934 4.442 1.00 94.38 593 GLN A N 1
ATOM 4696 C CA . GLN A 1 593 ? -12.375 15.984 3.530 1.00 94.38 593 GLN A CA 1
ATOM 4697 C C . GLN A 1 593 ? -13.143 16.674 2.395 1.00 94.38 593 GLN A C 1
ATOM 4699 O O . GLN A 1 593 ? -13.009 16.276 1.240 1.00 94.38 593 GLN A O 1
ATOM 4704 N N . LEU A 1 594 ? -13.938 17.702 2.708 1.00 93.88 594 LEU A N 1
ATOM 4705 C CA . LEU A 1 594 ? -14.691 18.461 1.703 1.00 93.88 594 LEU A CA 1
ATOM 4706 C C . LEU A 1 594 ? -13.760 19.255 0.782 1.00 93.88 594 LEU A C 1
ATOM 4708 O O . LEU A 1 594 ? -13.970 19.283 -0.424 1.00 93.88 594 LEU A O 1
ATOM 4712 N N . HIS A 1 595 ? -12.715 19.862 1.342 1.00 94.81 595 HIS A N 1
ATOM 4713 C CA . HIS A 1 595 ? -11.693 20.588 0.599 1.00 94.81 595 HIS A CA 1
ATOM 4714 C C . HIS A 1 595 ? -10.976 19.674 -0.392 1.00 94.81 595 HIS A C 1
ATOM 4716 O O . HIS A 1 595 ? -10.872 20.012 -1.564 1.00 94.81 595 HIS A O 1
ATOM 4722 N N . ALA A 1 596 ? -10.518 18.504 0.062 1.00 92.69 596 ALA A N 1
ATOM 4723 C CA . ALA A 1 596 ? -9.828 17.555 -0.802 1.00 92.69 596 ALA A CA 1
ATOM 4724 C C . ALA A 1 596 ? -10.716 17.066 -1.959 1.00 92.69 596 ALA A C 1
ATOM 4726 O O . ALA A 1 596 ? -10.226 16.890 -3.065 1.00 92.69 596 ALA A O 1
ATOM 4727 N N . GLN A 1 597 ? -12.021 16.904 -1.726 1.00 89.00 597 GLN A N 1
ATOM 4728 C CA . GLN A 1 597 ? -12.986 16.489 -2.756 1.00 89.00 597 GLN A CA 1
ATOM 4729 C C . GLN A 1 597 ? -13.438 17.613 -3.686 1.00 89.00 597 GLN A C 1
ATOM 4731 O O . GLN A 1 597 ? -13.980 17.341 -4.750 1.00 89.00 597 GLN A O 1
ATOM 4736 N N . ALA A 1 598 ? -13.257 18.871 -3.286 1.00 91.25 598 ALA A N 1
ATOM 4737 C CA . ALA A 1 598 ? -13.584 20.014 -4.129 1.00 91.25 598 ALA A CA 1
ATOM 4738 C C . ALA A 1 598 ? -12.547 20.231 -5.244 1.00 91.25 598 ALA A C 1
ATOM 4740 O O . ALA A 1 598 ? -12.822 20.944 -6.209 1.00 91.25 598 ALA A O 1
ATOM 4741 N N . ILE A 1 599 ? -11.359 19.636 -5.116 1.00 88.19 599 ILE A N 1
ATOM 4742 C CA . ILE A 1 599 ? -10.321 19.662 -6.144 1.00 88.19 599 ILE A CA 1
ATOM 4743 C C . ILE A 1 599 ? -10.746 18.675 -7.229 1.00 88.19 599 ILE A C 1
ATOM 4745 O O . ILE A 1 599 ? -10.775 17.471 -6.994 1.00 88.19 599 ILE A O 1
ATOM 4749 N N . GLY A 1 600 ? -11.139 19.201 -8.388 1.00 75.25 600 GLY A N 1
ATOM 4750 C CA . GLY A 1 600 ? -11.680 18.398 -9.482 1.00 75.25 600 GLY A CA 1
ATOM 4751 C C . GLY A 1 600 ? -10.699 17.351 -10.016 1.00 75.25 600 GLY A C 1
ATOM 4752 O O . GLY A 1 600 ? -9.480 17.527 -9.967 1.00 75.25 600 GLY A O 1
ATOM 4753 N N . GLU A 1 601 ? -11.258 16.273 -10.559 1.00 78.19 601 GLU A N 1
ATOM 4754 C CA . GLU A 1 601 ? -10.508 15.213 -11.229 1.00 78.19 601 GLU A CA 1
ATOM 4755 C C . GLU A 1 601 ? -10.100 15.643 -12.650 1.00 78.19 601 GLU A C 1
ATOM 4757 O O . GLU A 1 601 ? -10.786 16.425 -13.313 1.00 78.19 601 GLU A O 1
ATOM 4762 N N . SER A 1 602 ? -8.961 15.131 -13.118 1.00 84.06 602 SER A N 1
ATOM 4763 C CA . SER A 1 602 ? -8.463 15.330 -14.484 1.00 84.06 602 SER A CA 1
ATOM 4764 C C . SER A 1 602 ? -8.672 14.059 -15.300 1.00 84.06 602 SER A C 1
ATOM 4766 O O . SER A 1 602 ? -8.524 12.961 -14.771 1.00 84.06 602 SER A O 1
ATOM 4768 N N . THR A 1 603 ? -8.944 14.192 -16.598 1.00 86.12 603 THR A N 1
ATOM 4769 C CA . THR A 1 603 ? -9.132 13.051 -17.515 1.00 86.12 603 THR A CA 1
ATOM 4770 C C . THR A 1 603 ? -7.887 12.182 -17.658 1.00 86.12 603 THR A C 1
ATOM 4772 O O . THR A 1 603 ? -8.004 10.999 -17.946 1.00 86.12 603 THR A O 1
ATOM 4775 N N . ASN A 1 604 ? -6.705 12.761 -17.435 1.00 91.50 604 ASN A N 1
ATOM 4776 C CA . ASN A 1 604 ? -5.422 12.062 -17.527 1.00 91.50 604 ASN A CA 1
ATOM 4777 C C . ASN A 1 604 ? -5.054 11.338 -16.218 1.00 91.50 604 ASN A C 1
ATOM 4779 O O . ASN A 1 604 ? -3.962 10.786 -16.091 1.00 91.50 604 ASN A O 1
ATOM 4783 N N . CYS A 1 605 ? -5.940 11.374 -15.217 1.00 94.62 605 CYS A N 1
ATOM 4784 C CA . CYS A 1 605 ? -5.750 10.669 -13.963 1.00 94.62 605 CYS A CA 1
ATOM 4785 C C . CYS A 1 605 ? -6.495 9.338 -13.958 1.00 94.62 605 CYS A C 1
ATOM 4787 O O . CYS A 1 605 ? -7.722 9.315 -14.004 1.00 94.62 605 CYS A O 1
ATOM 4789 N N . ILE A 1 606 ? -5.756 8.235 -13.845 1.00 95.12 606 ILE A N 1
ATOM 4790 C CA . ILE A 1 606 ? -6.336 6.888 -13.787 1.00 95.12 606 ILE A CA 1
ATOM 4791 C C . ILE A 1 606 ? -6.659 6.503 -12.341 1.00 95.12 606 ILE A C 1
ATOM 4793 O O . ILE A 1 606 ? -7.736 5.985 -12.054 1.00 95.12 606 ILE A O 1
ATOM 4797 N N . VAL A 1 607 ? -5.738 6.790 -11.414 1.00 95.12 607 VAL A N 1
ATOM 4798 C CA . VAL A 1 607 ? -5.895 6.490 -9.981 1.00 95.12 607 VAL A CA 1
ATOM 4799 C C . VAL A 1 607 ? -5.888 7.798 -9.197 1.00 95.12 607 VAL A C 1
ATOM 4801 O O . VAL A 1 607 ? -4.841 8.279 -8.756 1.00 95.12 607 VAL A O 1
ATOM 4804 N N . ALA A 1 608 ? -7.075 8.386 -9.051 1.00 94.19 608 ALA A N 1
ATOM 4805 C CA . ALA A 1 608 ? -7.282 9.636 -8.328 1.00 94.19 608 ALA A CA 1
ATOM 4806 C C . ALA A 1 608 ? -7.275 9.418 -6.810 1.00 94.19 608 ALA A C 1
ATOM 4808 O O . ALA A 1 608 ? -7.988 8.565 -6.281 1.00 94.19 608 ALA A O 1
ATOM 4809 N N . VAL A 1 609 ? -6.498 10.230 -6.095 1.00 94.44 609 VAL A N 1
ATOM 4810 C CA . VAL A 1 609 ? -6.452 10.254 -4.626 1.00 94.44 609 VAL A CA 1
ATOM 4811 C C . VAL A 1 609 ? -6.678 11.680 -4.138 1.00 94.44 609 VAL A C 1
ATOM 4813 O O . VAL A 1 609 ? -6.427 12.648 -4.850 1.00 94.44 609 VAL A O 1
ATOM 4816 N N . HIS A 1 610 ? -7.171 11.827 -2.912 1.00 94.12 610 HIS A N 1
ATOM 4817 C CA . HIS A 1 610 ? -7.697 13.103 -2.424 1.00 94.12 610 HIS A CA 1
ATOM 4818 C C . HIS A 1 610 ? -6.991 13.524 -1.133 1.00 94.12 610 HIS A C 1
ATOM 4820 O O . HIS A 1 610 ? -7.624 13.576 -0.074 1.00 94.12 610 HIS A O 1
ATOM 4826 N N . PRO A 1 611 ? -5.677 13.808 -1.188 1.00 95.12 611 PRO A N 1
ATOM 4827 C CA . PRO A 1 611 ? -4.898 14.140 -0.010 1.00 95.12 611 PRO A CA 1
ATOM 4828 C C . PRO A 1 611 ? -5.391 15.438 0.625 1.00 95.12 611 PRO A C 1
ATOM 4830 O O . PRO A 1 611 ? -5.651 16.445 -0.040 1.00 95.12 611 PRO A O 1
ATOM 4833 N N . TRP A 1 612 ? -5.502 15.433 1.950 1.00 94.75 612 TRP A N 1
ATOM 4834 C CA . TRP A 1 612 ? -5.924 16.624 2.678 1.00 94.75 612 TRP A CA 1
ATOM 4835 C C . TRP A 1 612 ? -4.926 17.775 2.513 1.00 94.75 612 TRP A C 1
ATOM 4837 O O . TRP A 1 612 ? -3.712 17.580 2.554 1.00 94.75 612 TRP A O 1
ATOM 4847 N N . PHE A 1 613 ? -5.462 18.994 2.406 1.00 93.06 613 PHE A N 1
ATOM 4848 C CA . PHE A 1 613 ? -4.704 20.253 2.376 1.00 93.06 613 PHE A CA 1
ATOM 4849 C C . PHE A 1 613 ? -3.742 20.432 1.187 1.00 93.06 613 PHE A C 1
ATOM 4851 O O . PHE A 1 613 ? -2.828 21.254 1.262 1.00 93.06 613 PHE A O 1
ATOM 4858 N N . ARG A 1 614 ? -3.942 19.705 0.083 1.00 93.50 614 ARG A N 1
ATOM 4859 C CA . ARG A 1 614 ? -3.280 19.989 -1.201 1.00 93.50 614 ARG A CA 1
ATOM 4860 C C . ARG A 1 614 ? -4.135 20.931 -2.039 1.00 93.50 614 ARG A C 1
ATOM 4862 O O . ARG A 1 614 ? -5.337 20.986 -1.838 1.00 93.50 614 ARG A O 1
ATOM 4869 N N . ASN A 1 615 ? -3.521 21.673 -2.958 1.00 92.25 615 ASN A N 1
ATOM 4870 C CA . ASN A 1 615 ? -4.220 22.648 -3.814 1.00 92.25 615 ASN A CA 1
ATOM 4871 C C . ASN A 1 615 ? -4.210 22.260 -5.301 1.00 92.25 615 ASN A C 1
ATOM 4873 O O . ASN A 1 615 ? -4.764 22.981 -6.126 1.00 92.25 615 ASN A O 1
ATOM 4877 N N . LYS A 1 616 ? -3.546 21.152 -5.643 1.00 92.00 616 LYS A N 1
ATOM 4878 C CA . LYS A 1 616 ? -3.488 20.575 -6.987 1.00 92.00 616 LYS A CA 1
ATOM 4879 C C . LYS A 1 616 ? -4.158 19.204 -6.986 1.00 92.00 616 LYS A C 1
ATOM 4881 O O . LYS A 1 616 ? -4.313 18.599 -5.924 1.00 92.00 616 LYS A O 1
ATOM 4886 N N . ALA A 1 617 ? -4.540 18.725 -8.168 1.00 92.75 617 ALA A N 1
ATOM 4887 C CA . ALA A 1 617 ? -5.159 17.414 -8.320 1.00 92.75 617 ALA A CA 1
ATOM 4888 C C . ALA A 1 617 ? -4.199 16.306 -7.859 1.00 92.75 617 ALA A C 1
ATOM 4890 O O . ALA A 1 617 ? -3.065 16.215 -8.338 1.00 92.75 617 ALA A O 1
ATOM 4891 N N . GLY A 1 618 ? -4.655 15.475 -6.921 1.00 94.25 618 GLY A N 1
ATOM 4892 C CA . GLY A 1 618 ? -3.912 14.315 -6.447 1.00 94.25 618 GLY A CA 1
ATOM 4893 C C . GLY A 1 618 ? -4.121 13.129 -7.382 1.00 94.25 618 GLY A C 1
ATOM 4894 O O . GLY A 1 618 ? -5.231 12.618 -7.507 1.00 94.25 618 GLY A O 1
ATOM 4895 N N . CYS A 1 619 ? -3.054 12.676 -8.033 1.00 95.88 619 CYS A N 1
ATOM 4896 C CA . CYS A 1 619 ? -3.122 11.522 -8.915 1.00 95.88 619 CYS A CA 1
ATOM 4897 C C . CYS A 1 619 ? -1.943 10.588 -8.679 1.00 95.88 619 CYS A C 1
ATOM 4899 O O . CYS A 1 619 ? -0.799 10.992 -8.865 1.00 95.88 619 CYS A O 1
ATOM 4901 N N . ALA A 1 620 ? -2.221 9.354 -8.259 1.00 96.31 620 ALA A N 1
ATOM 4902 C CA . ALA A 1 620 ? -1.184 8.356 -8.024 1.00 96.31 620 ALA A CA 1
ATOM 4903 C C . ALA A 1 620 ? -0.670 7.756 -9.343 1.00 96.31 620 ALA A C 1
ATOM 4905 O O . ALA A 1 620 ? 0.538 7.573 -9.479 1.00 96.31 620 ALA A O 1
ATOM 4906 N N . LEU A 1 621 ? -1.571 7.510 -10.306 1.00 97.38 621 LEU A N 1
ATOM 4907 C CA . LEU A 1 621 ? -1.263 7.014 -11.653 1.00 97.38 621 LEU A CA 1
ATOM 4908 C C . LEU A 1 621 ? -1.766 7.990 -12.715 1.00 97.38 621 LEU A C 1
ATOM 4910 O O . LEU A 1 621 ? -2.979 8.133 -12.898 1.00 97.38 621 LEU A O 1
ATOM 4914 N N . ILE A 1 622 ? -0.829 8.612 -13.424 1.00 96.44 622 ILE A N 1
ATOM 4915 C CA . ILE A 1 622 ? -1.105 9.517 -14.542 1.00 96.44 622 ILE A CA 1
ATOM 4916 C C . ILE A 1 622 ? -0.839 8.781 -15.851 1.00 96.44 622 ILE A C 1
ATOM 4918 O O . ILE A 1 622 ? 0.225 8.186 -16.013 1.00 96.44 622 ILE A O 1
ATOM 4922 N N . GLU A 1 623 ? -1.767 8.894 -16.798 1.00 95.38 623 GLU A N 1
ATOM 4923 C CA . GLU A 1 623 ? -1.54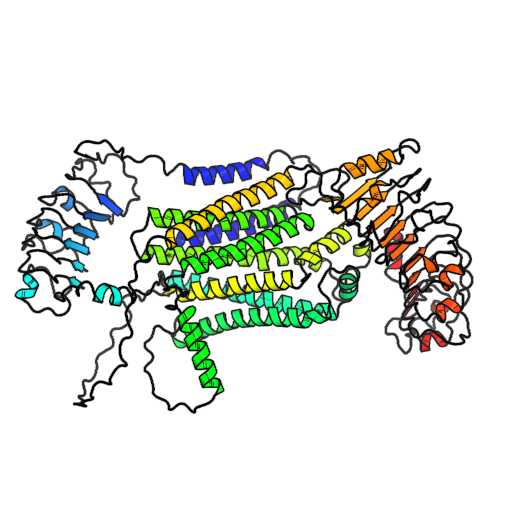1 8.518 -18.193 1.00 95.38 623 GLU A CA 1
ATOM 4924 C C . GLU A 1 623 ? -1.672 9.754 -19.085 1.00 95.38 623 GLU A C 1
ATOM 4926 O O . GLU A 1 623 ? -2.744 10.351 -19.194 1.00 95.38 623 GLU A O 1
ATOM 4931 N N . LEU A 1 624 ? -0.569 10.134 -19.732 1.00 94.06 624 LEU A N 1
ATOM 4932 C CA . LEU A 1 624 ? -0.554 11.145 -20.783 1.00 94.06 624 LEU A CA 1
ATOM 4933 C C . LEU A 1 624 ? -0.495 10.431 -22.131 1.00 94.06 624 LEU A C 1
ATOM 4935 O O . LEU A 1 624 ? 0.456 9.703 -22.417 1.00 94.06 624 LEU A O 1
ATOM 4939 N N . ASN A 1 625 ? -1.537 10.612 -22.937 1.00 91.19 625 ASN A N 1
ATOM 4940 C CA . ASN A 1 625 ? -1.668 9.965 -24.234 1.00 91.19 625 ASN A CA 1
ATOM 4941 C C . ASN A 1 625 ? -1.527 11.001 -25.358 1.00 91.19 625 ASN A C 1
ATOM 4943 O O . ASN A 1 625 ? -2.404 11.845 -25.546 1.00 91.19 625 ASN A O 1
ATOM 4947 N N . GLY A 1 626 ? -0.438 10.902 -26.118 1.00 85.50 626 GLY A N 1
ATOM 4948 C CA . GLY A 1 626 ? -0.062 11.808 -27.201 1.00 85.50 626 GLY A CA 1
ATOM 4949 C C . GLY A 1 626 ? -0.835 11.625 -28.510 1.00 85.50 626 GLY A C 1
ATOM 4950 O O . GLY A 1 626 ? -0.545 12.312 -29.477 1.00 85.50 626 GLY A O 1
ATOM 4951 N N . THR A 1 627 ? -1.853 10.756 -28.586 1.00 80.56 627 THR A N 1
ATOM 4952 C CA . THR A 1 627 ? -2.628 10.526 -29.836 1.00 80.56 627 THR A CA 1
ATOM 4953 C C . THR A 1 627 ? -3.266 11.775 -30.447 1.00 80.56 627 THR A C 1
ATOM 4955 O O . THR A 1 627 ? -3.574 11.786 -31.639 1.00 80.56 627 THR A O 1
ATOM 4958 N N . HIS A 1 628 ? -3.494 12.814 -29.647 1.00 70.06 628 HIS A N 1
ATOM 4959 C CA . HIS A 1 628 ? -4.034 14.094 -30.105 1.00 70.06 628 HIS A CA 1
ATOM 4960 C C . HIS A 1 628 ? -2.957 15.139 -30.410 1.00 70.06 628 HIS A C 1
ATOM 4962 O O . HIS A 1 628 ? -3.302 16.251 -30.803 1.00 70.06 628 HIS A O 1
ATOM 4968 N N . TRP A 1 629 ? -1.685 14.810 -30.196 1.00 68.88 629 TRP A N 1
ATOM 4969 C CA . TRP A 1 629 ? -0.554 15.707 -30.379 1.00 68.88 629 TRP A CA 1
ATOM 4970 C C . TRP A 1 629 ? 0.099 15.382 -31.719 1.00 68.88 629 TRP A C 1
ATOM 4972 O O . TRP A 1 629 ? 0.373 14.222 -32.028 1.00 68.88 629 TRP A O 1
ATOM 4982 N N . SER A 1 630 ? 0.292 16.398 -32.559 1.00 63.25 630 SER A N 1
ATOM 4983 C CA . SER A 1 630 ? 1.160 16.246 -33.725 1.00 63.25 630 SER A CA 1
ATOM 4984 C C . SER A 1 630 ? 2.630 16.180 -33.287 1.00 63.25 630 SER A C 1
ATOM 4986 O O . SER A 1 630 ? 2.952 16.541 -32.157 1.00 63.25 630 SER A O 1
ATOM 4988 N N . GLU A 1 631 ? 3.540 15.754 -34.171 1.00 61.78 631 GLU A N 1
ATOM 4989 C CA . GLU A 1 631 ? 4.990 15.804 -33.885 1.00 61.78 631 GLU A CA 1
ATOM 4990 C C . GLU A 1 631 ? 5.459 17.221 -33.496 1.00 61.78 631 GLU A C 1
ATOM 4992 O O . GLU A 1 631 ? 6.378 17.351 -32.695 1.00 61.78 631 GLU A O 1
ATOM 4997 N N . ASP A 1 632 ? 4.797 18.272 -33.999 1.00 61.00 632 ASP A N 1
ATOM 4998 C CA . ASP A 1 632 ? 5.080 19.670 -33.645 1.00 61.00 632 ASP A CA 1
ATOM 4999 C C . ASP A 1 632 ? 4.475 20.089 -32.282 1.00 61.00 632 ASP A C 1
ATOM 5001 O O . ASP A 1 632 ? 4.919 21.077 -31.695 1.00 61.00 632 ASP A O 1
ATOM 5005 N N . ASP A 1 633 ? 3.476 19.358 -31.767 1.00 61.91 633 ASP A N 1
ATOM 5006 C CA . ASP A 1 633 ? 2.816 19.626 -30.477 1.00 61.91 633 ASP A CA 1
ATOM 5007 C C . ASP A 1 633 ? 3.470 18.872 -29.303 1.00 61.91 633 ASP A C 1
ATOM 5009 O O . ASP A 1 633 ? 3.279 19.254 -28.148 1.00 61.91 633 ASP A O 1
ATOM 5013 N N . ASP A 1 634 ? 4.260 17.829 -29.578 1.00 65.31 634 ASP A N 1
ATOM 5014 C CA . ASP A 1 634 ? 4.925 16.959 -28.592 1.00 65.31 634 ASP A CA 1
ATOM 5015 C C . ASP A 1 634 ? 6.211 17.588 -28.011 1.00 65.31 634 ASP A C 1
ATOM 5017 O O . ASP A 1 634 ? 7.281 16.983 -27.925 1.00 65.31 634 ASP A O 1
ATOM 5021 N N . THR A 1 635 ? 6.117 18.868 -27.649 1.00 72.56 635 THR A N 1
ATOM 5022 C CA . THR A 1 635 ? 7.240 19.663 -27.141 1.00 72.56 635 THR A CA 1
ATOM 5023 C C . THR A 1 635 ? 7.505 19.399 -25.657 1.00 72.56 635 THR A C 1
ATOM 5025 O O . THR A 1 635 ? 6.622 18.961 -24.909 1.00 72.56 635 THR A O 1
ATOM 5028 N N . LYS A 1 636 ? 8.723 19.729 -25.191 1.00 75.44 636 LYS A N 1
ATOM 5029 C CA . LYS A 1 636 ? 9.091 19.672 -23.761 1.00 75.44 636 LYS A CA 1
ATOM 5030 C C . LYS A 1 636 ? 8.069 20.404 -22.891 1.00 75.44 636 LYS A C 1
ATOM 5032 O O . LYS A 1 636 ? 7.737 19.947 -21.798 1.00 75.44 636 LYS A O 1
ATOM 5037 N N . GLU A 1 637 ? 7.586 21.544 -23.369 1.00 82.56 637 GLU A N 1
ATOM 5038 C CA . GLU A 1 637 ? 6.650 22.409 -22.665 1.00 82.56 637 GLU A CA 1
ATOM 5039 C C . GLU A 1 637 ? 5.251 21.787 -22.573 1.00 82.56 637 GLU A C 1
ATOM 5041 O O . GLU A 1 637 ? 4.645 21.853 -21.509 1.00 82.56 637 GLU A O 1
ATOM 5046 N N . ALA A 1 638 ? 4.765 21.107 -23.617 1.00 85.00 638 ALA A N 1
ATOM 5047 C CA . ALA A 1 638 ? 3.432 20.499 -23.621 1.00 85.00 638 ALA A CA 1
ATOM 5048 C C . ALA A 1 638 ? 3.287 19.379 -22.574 1.00 85.00 638 ALA A C 1
ATOM 5050 O O . ALA A 1 638 ? 2.350 19.392 -21.768 1.00 85.00 638 ALA A O 1
ATOM 5051 N N . VAL A 1 639 ? 4.246 18.442 -22.519 1.00 89.44 639 VAL A N 1
ATOM 5052 C CA . VAL A 1 639 ? 4.267 17.393 -21.478 1.00 89.44 639 VAL A CA 1
ATOM 5053 C C . VAL A 1 639 ? 4.415 18.026 -20.091 1.00 89.44 639 VAL A C 1
ATOM 5055 O O . VAL A 1 639 ? 3.734 17.627 -19.143 1.00 89.44 639 VAL A O 1
ATOM 5058 N N . ALA A 1 640 ? 5.287 19.031 -19.952 1.00 92.44 640 ALA A N 1
ATOM 5059 C CA . ALA A 1 640 ? 5.513 19.705 -18.677 1.00 92.44 640 ALA A CA 1
ATOM 5060 C C . ALA A 1 640 ? 4.266 20.442 -18.161 1.00 92.44 640 ALA A C 1
ATOM 5062 O O . ALA A 1 640 ? 3.984 20.374 -16.962 1.00 92.44 640 ALA A O 1
ATOM 5063 N N . ASP A 1 641 ? 3.518 21.107 -19.041 1.00 91.12 641 ASP A N 1
ATOM 5064 C CA . ASP A 1 641 ? 2.300 21.846 -18.710 1.00 91.12 641 ASP A CA 1
ATOM 5065 C C . ASP A 1 641 ? 1.169 20.909 -18.271 1.00 91.12 641 ASP A C 1
ATOM 5067 O O . ASP A 1 641 ? 0.453 21.209 -17.310 1.00 91.12 641 ASP A O 1
ATOM 5071 N N . GLU A 1 642 ? 1.034 19.739 -18.906 1.00 90.94 642 GLU A N 1
ATOM 5072 C CA . GLU A 1 642 ? 0.102 18.704 -18.449 1.00 90.94 642 GLU A CA 1
ATOM 5073 C C . GLU A 1 642 ? 0.489 18.154 -17.073 1.00 90.94 642 GLU A C 1
ATOM 5075 O O . GLU A 1 642 ? -0.357 18.080 -16.178 1.00 90.94 642 GLU A O 1
ATOM 5080 N N . LEU A 1 643 ? 1.771 17.837 -16.858 1.00 93.50 643 LEU A N 1
ATOM 5081 C CA . LEU A 1 643 ? 2.264 17.380 -15.555 1.00 93.50 643 LEU A CA 1
ATOM 5082 C C . LEU A 1 643 ? 2.074 18.441 -14.461 1.00 93.50 643 LEU A C 1
ATOM 5084 O O . LEU A 1 643 ? 1.760 18.103 -13.319 1.00 93.50 643 LEU A O 1
ATOM 5088 N N . ALA A 1 644 ? 2.196 19.730 -14.792 1.00 93.25 644 ALA A N 1
ATOM 5089 C CA . ALA A 1 644 ? 2.070 20.828 -13.835 1.00 93.25 644 ALA A CA 1
ATOM 5090 C C . ALA A 1 644 ? 0.670 20.949 -13.202 1.00 93.25 644 ALA A C 1
ATOM 5092 O O . ALA A 1 644 ? 0.548 21.543 -12.117 1.00 93.25 644 ALA A O 1
ATOM 5093 N N . LYS A 1 645 ? -0.366 20.377 -13.841 1.00 93.25 645 LYS A N 1
ATOM 5094 C CA . LYS A 1 645 ? -1.746 20.311 -13.322 1.00 93.25 645 LYS A CA 1
ATOM 5095 C C . LYS A 1 645 ? -1.869 19.417 -12.087 1.00 93.25 645 LYS A C 1
ATOM 5097 O O . LYS A 1 645 ? -2.786 19.605 -11.283 1.00 93.25 645 LYS A O 1
ATOM 5102 N N . PHE A 1 646 ? -0.948 18.474 -11.924 1.00 94.94 646 PHE A N 1
ATOM 5103 C CA . PHE A 1 646 ? -0.969 17.493 -10.852 1.00 94.94 646 PHE A CA 1
ATOM 5104 C C . PHE A 1 646 ? -0.073 17.891 -9.685 1.00 94.94 646 PHE A C 1
ATOM 5106 O O . PHE A 1 646 ? 0.851 18.704 -9.794 1.00 94.94 646 PHE A O 1
ATOM 5113 N N . ASP A 1 647 ? -0.387 17.327 -8.528 1.00 94.81 647 ASP A N 1
ATOM 5114 C CA . ASP A 1 647 ? 0.444 17.447 -7.348 1.00 94.81 647 ASP A CA 1
ATOM 5115 C C . ASP A 1 647 ? 1.665 16.520 -7.440 1.00 94.81 647 ASP A C 1
ATOM 5117 O O . ASP A 1 647 ? 1.539 15.300 -7.356 1.00 94.81 647 ASP A O 1
ATOM 5121 N N . GLU A 1 648 ? 2.849 17.113 -7.593 1.00 94.94 648 GLU A N 1
ATOM 5122 C CA . GLU A 1 648 ? 4.128 16.426 -7.826 1.00 94.94 648 GLU A CA 1
ATOM 5123 C C . GLU A 1 648 ? 4.503 15.431 -6.707 1.00 94.94 648 GLU A C 1
ATOM 5125 O O . GLU A 1 648 ? 5.199 14.451 -6.962 1.00 94.94 648 GLU A O 1
ATOM 5130 N N . GLU A 1 649 ? 4.025 15.640 -5.473 1.00 93.75 649 GLU A N 1
ATOM 5131 C CA . GLU A 1 649 ? 4.267 14.715 -4.356 1.00 93.75 649 GLU A CA 1
ATOM 5132 C C . GLU A 1 649 ? 3.339 13.495 -4.384 1.00 93.75 649 GLU A C 1
ATOM 5134 O O . GLU A 1 649 ? 3.609 12.501 -3.715 1.00 93.75 649 GLU A O 1
ATOM 5139 N N . VAL A 1 650 ? 2.224 13.554 -5.104 1.00 94.44 650 VAL A N 1
ATOM 5140 C CA . VAL A 1 650 ? 1.246 12.458 -5.135 1.00 94.44 650 VAL A CA 1
ATOM 5141 C C . VAL A 1 650 ? 1.578 11.456 -6.239 1.00 94.44 650 VAL A C 1
ATOM 5143 O O . VAL A 1 650 ? 1.331 10.258 -6.082 1.00 94.44 650 VAL A O 1
ATOM 5146 N N . VAL A 1 651 ? 2.172 11.935 -7.335 1.00 95.94 651 VAL A N 1
ATOM 5147 C CA . VAL A 1 651 ? 2.490 11.113 -8.505 1.00 95.94 651 VAL A CA 1
ATOM 5148 C C . VAL A 1 651 ? 3.461 10.001 -8.132 1.00 95.94 651 VAL A C 1
ATOM 5150 O O . VAL A 1 651 ? 4.599 10.248 -7.734 1.00 95.94 651 VAL A O 1
ATOM 5153 N N . SER A 1 652 ? 2.985 8.767 -8.276 1.00 95.75 652 SER A N 1
ATOM 5154 C CA . SER A 1 652 ? 3.731 7.548 -7.960 1.00 95.75 652 SER A CA 1
ATOM 5155 C C . SER A 1 652 ? 4.000 6.710 -9.209 1.00 95.75 652 SER A C 1
ATOM 5157 O O . SER A 1 652 ? 4.985 5.981 -9.252 1.00 95.75 652 SER A O 1
ATOM 5159 N N . TYR A 1 653 ? 3.184 6.837 -10.252 1.00 97.44 653 TYR A N 1
ATOM 5160 C CA . TYR A 1 653 ? 3.386 6.151 -11.519 1.00 97.44 653 TYR A CA 1
ATOM 5161 C C . TYR A 1 653 ? 2.999 7.077 -12.678 1.00 97.44 653 TYR A C 1
ATOM 5163 O O . TYR A 1 653 ? 1.881 7.592 -12.736 1.00 97.44 653 TYR A O 1
ATOM 5171 N N . LEU A 1 654 ? 3.950 7.319 -13.581 1.00 97.94 654 LEU A N 1
ATOM 5172 C CA . LEU A 1 654 ? 3.746 8.076 -14.810 1.00 97.94 654 LEU A CA 1
ATOM 5173 C C . LEU A 1 654 ? 3.780 7.147 -16.026 1.00 97.94 654 LEU A C 1
ATOM 5175 O O . LEU A 1 654 ? 4.746 6.406 -16.217 1.00 97.94 654 LEU A O 1
ATOM 5179 N N . ILE A 1 655 ? 2.753 7.246 -16.864 1.00 97.06 655 ILE A N 1
ATOM 5180 C CA . ILE A 1 655 ? 2.687 6.623 -18.182 1.00 97.06 655 ILE A CA 1
ATOM 5181 C C . ILE A 1 655 ? 2.674 7.722 -19.241 1.00 97.06 655 ILE A C 1
ATOM 5183 O O . ILE A 1 655 ? 1.797 8.586 -19.230 1.00 97.06 655 ILE A O 1
ATOM 5187 N N . LEU A 1 656 ? 3.623 7.663 -20.172 1.00 95.81 656 LEU A N 1
ATOM 5188 C CA . LEU A 1 656 ? 3.575 8.408 -21.428 1.00 95.81 656 LEU A CA 1
ATOM 5189 C C . LEU A 1 656 ? 3.280 7.410 -22.542 1.00 95.81 656 LEU A C 1
ATOM 5191 O O . LEU A 1 656 ? 3.975 6.397 -22.663 1.00 95.81 656 LEU A O 1
ATOM 5195 N N . ARG A 1 657 ? 2.243 7.671 -23.338 1.00 93.69 657 ARG A N 1
ATOM 5196 C CA . ARG A 1 657 ? 1.771 6.742 -24.366 1.00 93.69 657 ARG A CA 1
ATOM 5197 C C . ARG A 1 657 ? 1.555 7.430 -25.708 1.00 93.69 657 ARG A C 1
ATOM 5199 O O . ARG A 1 657 ? 0.960 8.498 -25.749 1.00 93.69 657 ARG A O 1
ATOM 5206 N N . ASN A 1 658 ? 1.937 6.777 -26.806 1.00 93.06 658 ASN A N 1
ATOM 5207 C CA . ASN A 1 658 ? 1.687 7.236 -28.181 1.00 93.06 658 ASN A CA 1
ATOM 5208 C C . ASN A 1 658 ? 2.285 8.622 -28.493 1.00 93.06 658 ASN A C 1
ATOM 5210 O O . ASN A 1 658 ? 1.602 9.474 -29.057 1.00 93.06 658 ASN A O 1
ATOM 5214 N N . HIS A 1 659 ? 3.548 8.838 -28.133 1.00 91.31 659 HIS A N 1
ATOM 5215 C CA . HIS A 1 659 ? 4.289 10.068 -28.431 1.00 91.31 659 HIS A CA 1
ATOM 5216 C C . HIS A 1 659 ? 5.293 9.807 -29.558 1.00 91.31 659 HIS A C 1
ATOM 5218 O O . HIS A 1 659 ? 6.221 9.008 -29.401 1.00 91.31 659 HIS A O 1
ATOM 5224 N N . THR A 1 660 ? 5.104 10.438 -30.717 1.00 88.06 660 THR A N 1
ATOM 5225 C CA . THR A 1 660 ? 5.948 10.221 -31.907 1.00 88.06 660 THR A CA 1
ATOM 5226 C C . THR A 1 660 ? 7.133 11.181 -32.003 1.00 88.06 660 THR A C 1
ATOM 5228 O O . THR A 1 660 ? 7.972 11.002 -32.881 1.00 88.06 660 THR A O 1
ATOM 5231 N N . GLY A 1 661 ? 7.238 12.154 -31.096 1.00 87.81 661 GLY A N 1
ATOM 5232 C CA . GLY A 1 661 ? 8.314 13.140 -31.076 1.00 87.81 661 GLY A CA 1
ATOM 5233 C C . GLY A 1 661 ? 8.767 13.481 -29.661 1.00 87.81 661 GLY A C 1
ATOM 5234 O O . GLY A 1 661 ? 9.065 14.636 -29.390 1.00 87.81 661 GLY A O 1
ATOM 5235 N N . LEU A 1 662 ? 8.802 12.506 -28.744 1.00 91.44 662 LEU A N 1
ATOM 5236 C CA . LEU A 1 662 ? 8.911 12.800 -27.316 1.00 91.44 662 LEU A CA 1
ATOM 5237 C C . LEU A 1 662 ? 10.217 13.532 -26.977 1.00 91.44 662 LEU A C 1
ATOM 5239 O O . LEU A 1 662 ? 11.317 12.984 -27.135 1.00 91.44 662 LEU A O 1
ATOM 5243 N N . HIS A 1 663 ? 10.075 14.722 -26.393 1.00 92.69 663 HIS A N 1
ATOM 5244 C CA . HIS A 1 663 ? 11.125 15.369 -25.617 1.00 92.69 663 HIS A CA 1
ATOM 5245 C C . HIS A 1 663 ? 10.823 15.239 -24.119 1.00 92.69 663 HIS A C 1
ATOM 5247 O O . HIS A 1 663 ? 9.862 15.818 -23.612 1.00 92.69 663 HIS A O 1
ATOM 5253 N N . MET A 1 664 ? 11.657 14.503 -23.382 1.00 95.25 664 MET A N 1
ATOM 5254 C CA . MET A 1 664 ? 11.448 14.295 -21.948 1.00 95.25 664 MET A CA 1
ATOM 5255 C C . MET A 1 664 ? 11.580 15.624 -21.176 1.00 95.25 664 MET A C 1
ATOM 5257 O O . MET A 1 664 ? 12.626 16.276 -21.276 1.00 95.25 664 MET A O 1
ATOM 5261 N N . PRO A 1 665 ? 10.569 16.041 -20.389 1.00 95.38 665 PRO A N 1
ATOM 5262 C CA . PRO A 1 665 ? 10.598 17.328 -19.706 1.00 95.38 665 PRO A CA 1
ATOM 5263 C C . PRO A 1 665 ? 11.406 17.282 -18.403 1.00 95.38 665 PRO A C 1
ATOM 5265 O O . PRO A 1 665 ? 11.319 16.331 -17.626 1.00 95.38 665 PRO A O 1
ATOM 5268 N N . ALA A 1 666 ? 12.101 18.377 -18.081 1.00 95.50 666 ALA A N 1
ATOM 5269 C CA . ALA A 1 666 ? 12.836 18.523 -16.818 1.00 95.50 666 ALA A CA 1
ATOM 5270 C C . ALA A 1 666 ? 11.932 18.460 -15.567 1.00 95.50 666 ALA A C 1
ATOM 5272 O O . ALA A 1 666 ? 12.399 18.176 -14.464 1.00 95.50 666 ALA A O 1
ATOM 5273 N N . SER A 1 667 ? 10.620 18.691 -15.716 1.00 95.19 667 SER A N 1
ATOM 5274 C CA . SER A 1 667 ? 9.647 18.581 -14.622 1.00 95.19 667 SER A CA 1
ATOM 5275 C C . SER A 1 667 ? 9.553 17.174 -14.029 1.00 95.19 667 SER A C 1
ATOM 5277 O O . SER A 1 667 ? 9.122 17.061 -12.881 1.00 95.19 667 SER A O 1
ATOM 5279 N N . ILE A 1 668 ? 10.010 16.129 -14.736 1.00 96.25 668 ILE A N 1
ATOM 5280 C CA . ILE A 1 668 ? 10.063 14.763 -14.199 1.00 96.25 668 ILE A CA 1
ATOM 5281 C C . ILE A 1 668 ? 10.853 14.699 -12.885 1.00 96.25 668 ILE A C 1
ATOM 5283 O O . ILE A 1 668 ? 10.412 14.045 -11.947 1.00 96.25 668 ILE A O 1
ATOM 5287 N N . GLN A 1 669 ? 11.923 15.495 -12.750 1.00 96.75 669 GLN A N 1
ATOM 5288 C CA . GLN A 1 669 ? 12.755 15.556 -11.541 1.00 96.75 669 GLN A CA 1
ATOM 5289 C C . GLN A 1 669 ? 12.022 16.082 -10.299 1.00 96.75 669 GLN A C 1
ATOM 5291 O O . GLN A 1 669 ? 12.525 15.957 -9.182 1.00 96.75 669 GLN A O 1
ATOM 5296 N N . LYS A 1 670 ? 10.835 16.677 -10.461 1.00 96.56 670 LYS A N 1
ATOM 5297 C CA . LYS A 1 670 ? 9.999 17.102 -9.334 1.00 96.56 670 LYS A CA 1
ATOM 5298 C C . LYS A 1 670 ? 9.162 15.959 -8.754 1.00 96.56 670 LYS A C 1
ATOM 5300 O O . LYS A 1 670 ? 8.687 16.068 -7.624 1.00 96.56 670 LYS A O 1
ATOM 5305 N N . LEU A 1 671 ? 8.997 14.861 -9.494 1.00 97.12 671 LEU A N 1
ATOM 5306 C CA . LEU A 1 671 ? 8.178 13.709 -9.115 1.00 97.12 671 LEU A CA 1
ATOM 5307 C C . LEU A 1 671 ? 8.934 12.807 -8.128 1.00 97.12 671 LEU A C 1
ATOM 5309 O O . LEU A 1 671 ? 9.319 11.678 -8.424 1.00 97.12 671 LEU A O 1
ATOM 5313 N N . SER A 1 672 ? 9.159 13.319 -6.919 1.00 95.31 672 SER A N 1
ATOM 5314 C CA . SER A 1 672 ? 10.037 12.677 -5.929 1.00 95.31 672 SER A CA 1
ATOM 5315 C C . SER A 1 672 ? 9.535 11.353 -5.354 1.00 95.31 672 SER A C 1
ATOM 5317 O O . SER A 1 672 ? 10.315 10.569 -4.805 1.00 95.31 672 SER A O 1
ATOM 5319 N N . ASN A 1 673 ? 8.238 11.087 -5.496 1.00 95.06 673 ASN A N 1
ATOM 5320 C CA . ASN A 1 673 ? 7.597 9.861 -5.038 1.00 95.06 673 ASN A CA 1
ATOM 5321 C C . ASN A 1 673 ? 7.337 8.864 -6.177 1.00 95.06 673 ASN A C 1
ATOM 5323 O O . ASN A 1 673 ? 6.671 7.859 -5.938 1.00 95.06 673 ASN A O 1
ATOM 5327 N N . LEU A 1 674 ? 7.893 9.107 -7.372 1.00 96.81 674 LEU A N 1
ATOM 5328 C CA . LEU A 1 674 ? 7.765 8.219 -8.521 1.00 96.81 674 LEU A CA 1
ATOM 5329 C C . LEU A 1 674 ? 8.362 6.839 -8.204 1.00 96.81 674 LEU A C 1
ATOM 5331 O O . LEU A 1 674 ? 9.546 6.715 -7.895 1.00 96.81 674 LEU A O 1
ATOM 5335 N N . VAL A 1 675 ? 7.515 5.817 -8.279 1.00 95.69 675 VAL A N 1
ATOM 5336 C CA . VAL A 1 675 ? 7.818 4.389 -8.129 1.00 95.69 675 VAL A CA 1
ATOM 5337 C C . VAL A 1 675 ? 7.990 3.729 -9.494 1.00 95.69 675 VAL A C 1
ATOM 5339 O O . VAL A 1 675 ? 8.852 2.866 -9.646 1.00 95.69 675 VAL A O 1
ATOM 5342 N N . GLY A 1 676 ? 7.215 4.156 -10.492 1.00 96.19 676 GLY A N 1
ATOM 5343 C CA . GLY A 1 676 ? 7.239 3.592 -11.838 1.00 96.19 676 GLY A CA 1
ATOM 5344 C C . GLY A 1 676 ? 7.236 4.646 -12.935 1.00 96.19 676 GLY A C 1
ATOM 5345 O O . GLY A 1 676 ? 6.565 5.674 -12.818 1.00 96.19 676 GLY A O 1
ATOM 5346 N N . LEU A 1 677 ? 7.937 4.364 -14.031 1.00 97.94 677 LEU A N 1
ATOM 5347 C CA . LEU A 1 677 ? 7.832 5.111 -15.285 1.00 97.94 677 LEU A CA 1
ATOM 5348 C C . LEU A 1 677 ? 7.568 4.131 -16.428 1.00 97.94 677 LEU A C 1
ATOM 5350 O O . LEU A 1 677 ? 8.305 3.162 -16.591 1.00 97.94 677 LEU A O 1
ATOM 5354 N N . LYS A 1 678 ? 6.526 4.381 -17.222 1.00 97.06 678 LYS A N 1
ATOM 5355 C CA . LYS A 1 678 ? 6.200 3.582 -18.406 1.00 97.06 678 LYS A CA 1
ATOM 5356 C C . LYS A 1 678 ? 6.122 4.467 -19.635 1.00 97.06 678 LYS A C 1
ATOM 5358 O O . LYS A 1 678 ? 5.381 5.444 -19.666 1.00 97.06 678 LYS A O 1
ATOM 5363 N N . LEU A 1 679 ? 6.885 4.097 -20.645 1.00 96.06 679 LEU A N 1
ATOM 5364 C CA . LEU A 1 679 ? 6.906 4.705 -21.962 1.00 96.06 679 LEU A CA 1
ATOM 5365 C C . LEU A 1 679 ? 6.371 3.657 -22.933 1.00 96.06 679 LEU A C 1
ATOM 5367 O O . LEU A 1 679 ? 7.008 2.623 -23.115 1.00 96.06 679 LEU A O 1
ATOM 5371 N N . ASP A 1 680 ? 5.195 3.894 -23.509 1.00 93.56 680 ASP A N 1
ATOM 5372 C CA . ASP A 1 680 ? 4.545 2.952 -24.420 1.00 93.56 680 ASP A CA 1
ATOM 5373 C C . ASP A 1 680 ? 4.293 3.578 -25.793 1.00 93.56 680 ASP A C 1
ATOM 5375 O O . ASP A 1 680 ? 3.600 4.587 -25.908 1.00 93.56 680 ASP A O 1
ATOM 5379 N N . ASN A 1 681 ? 4.820 2.954 -26.845 1.00 92.75 681 ASN A N 1
ATOM 5380 C CA . ASN A 1 681 ? 4.718 3.434 -28.219 1.00 92.75 681 ASN A CA 1
ATOM 5381 C C . ASN A 1 681 ? 5.299 4.848 -28.345 1.00 92.75 681 ASN A C 1
ATOM 5383 O O . ASN A 1 681 ? 4.585 5.826 -28.581 1.00 92.75 681 ASN A O 1
ATOM 5387 N N . ILE A 1 682 ? 6.611 4.934 -28.122 1.00 93.00 682 ILE A N 1
ATOM 5388 C CA . ILE A 1 682 ? 7.359 6.189 -28.061 1.00 93.00 682 ILE A CA 1
ATOM 5389 C C . ILE A 1 682 ? 8.429 6.216 -29.147 1.00 93.00 682 ILE A C 1
ATOM 5391 O O . ILE A 1 682 ? 9.220 5.279 -29.264 1.00 93.00 682 ILE A O 1
ATOM 5395 N N . SER A 1 683 ? 8.498 7.318 -29.893 1.00 93.31 683 SER A N 1
ATOM 5396 C CA . SER A 1 683 ? 9.671 7.688 -30.692 1.00 93.31 683 SER A CA 1
ATOM 5397 C C . SER A 1 683 ? 10.381 8.846 -30.007 1.00 93.31 683 SER A C 1
ATOM 5399 O O . SER A 1 683 ? 9.849 9.951 -29.919 1.00 93.31 683 SER A O 1
ATOM 5401 N N . LEU A 1 684 ? 11.557 8.560 -29.449 1.00 93.38 684 LEU A N 1
ATOM 5402 C CA . LEU A 1 684 ? 12.293 9.509 -28.626 1.00 93.38 684 LEU A CA 1
ATOM 5403 C C . LEU A 1 684 ? 13.114 10.465 -29.498 1.00 93.38 684 LEU A C 1
ATOM 5405 O O . LEU A 1 684 ? 13.953 10.019 -30.282 1.00 93.38 684 LEU A O 1
ATOM 5409 N N . VAL A 1 685 ? 12.936 11.770 -29.285 1.00 92.88 685 VAL A N 1
ATOM 5410 C CA . VAL A 1 685 ? 13.772 12.817 -29.895 1.00 92.88 685 VAL A CA 1
ATOM 5411 C C . VAL A 1 685 ? 14.867 13.260 -28.931 1.00 92.88 685 VAL A C 1
ATOM 5413 O O . VAL A 1 685 ? 16.038 13.327 -29.305 1.00 92.88 685 VAL A O 1
ATOM 5416 N N . GLU A 1 686 ? 14.512 13.535 -27.674 1.00 93.19 686 GLU A N 1
ATOM 5417 C CA . GLU A 1 686 ? 15.461 14.036 -26.683 1.00 93.19 686 GLU A CA 1
ATOM 5418 C C . GLU A 1 686 ? 15.111 13.582 -25.264 1.00 93.19 686 GLU A C 1
ATOM 5420 O O . GLU A 1 686 ? 13.982 13.722 -24.802 1.00 93.19 686 GLU A O 1
ATOM 5425 N N . TRP A 1 687 ? 16.113 13.110 -24.524 1.00 96.56 687 TRP A N 1
ATOM 5426 C CA . TRP A 1 687 ? 16.036 12.934 -23.075 1.00 96.56 687 TRP A CA 1
ATOM 5427 C C . TRP A 1 687 ? 17.389 13.305 -22.466 1.00 96.56 687 TRP A C 1
ATOM 5429 O O . TRP A 1 687 ? 18.305 12.487 -22.352 1.00 96.56 687 TRP A O 1
ATOM 5439 N N . GLY A 1 688 ? 17.518 14.597 -22.161 1.00 96.19 688 GLY A N 1
ATOM 5440 C CA . GLY A 1 688 ? 18.749 15.228 -21.695 1.00 96.19 688 GLY A CA 1
ATOM 5441 C C . GLY A 1 688 ? 19.054 14.997 -20.213 1.00 96.19 688 GLY A C 1
ATOM 5442 O O . GLY A 1 688 ? 18.266 14.414 -19.467 1.00 96.19 688 GLY A O 1
ATOM 5443 N N . GLU A 1 689 ? 20.223 15.479 -19.783 1.00 95.69 689 GLU A N 1
ATOM 5444 C CA . GLU A 1 689 ? 20.670 15.418 -18.382 1.00 95.69 689 GLU A CA 1
ATOM 5445 C C . GLU A 1 689 ? 19.801 16.273 -17.437 1.00 95.69 689 GLU A C 1
ATOM 5447 O O . GLU A 1 689 ? 19.656 15.958 -16.256 1.00 95.69 689 GLU A O 1
ATOM 5452 N N . ASP A 1 690 ? 19.171 17.327 -17.958 1.00 95.44 690 ASP A N 1
ATOM 5453 C CA . ASP A 1 690 ? 18.212 18.186 -17.253 1.00 95.44 690 ASP A CA 1
ATOM 5454 C C . ASP A 1 690 ? 16.914 17.458 -16.869 1.00 95.44 690 ASP A C 1
ATOM 5456 O O . ASP A 1 690 ? 16.231 17.866 -15.934 1.00 95.44 690 ASP A O 1
ATOM 5460 N N . ALA A 1 691 ? 16.604 16.352 -17.548 1.00 96.94 691 ALA A N 1
ATOM 5461 C CA . ALA A 1 691 ? 15.505 15.442 -17.235 1.00 96.94 691 ALA A CA 1
ATOM 5462 C C . ALA A 1 691 ? 16.011 14.065 -16.761 1.00 96.94 691 ALA A C 1
ATOM 5464 O O . ALA A 1 691 ? 15.311 13.057 -16.885 1.00 96.94 691 ALA A O 1
ATOM 5465 N N . ALA A 1 692 ? 17.242 13.994 -16.241 1.00 98.19 692 ALA A N 1
ATOM 5466 C CA . ALA A 1 692 ? 17.831 12.726 -15.835 1.00 98.19 692 ALA A CA 1
ATOM 5467 C C . ALA A 1 692 ? 17.095 12.068 -14.666 1.00 98.19 692 ALA A C 1
ATOM 5469 O O . ALA A 1 692 ? 16.719 12.722 -13.686 1.00 98.19 692 ALA A O 1
ATOM 5470 N N . LEU A 1 693 ? 16.988 10.743 -14.738 1.00 98.38 693 LEU A N 1
ATOM 5471 C CA . LEU A 1 693 ? 16.631 9.915 -13.599 1.00 98.38 693 LEU A CA 1
ATOM 5472 C C . LEU A 1 693 ? 17.829 9.871 -12.657 1.00 98.38 693 LEU A C 1
ATOM 5474 O O . LEU A 1 693 ? 18.884 9.332 -12.992 1.00 98.38 693 LEU A O 1
ATOM 5478 N N . THR A 1 694 ? 17.670 10.461 -11.474 1.00 98.19 694 THR A N 1
ATOM 5479 C CA . THR A 1 694 ? 18.679 10.400 -10.415 1.00 98.19 694 THR A CA 1
ATOM 5480 C C . THR A 1 694 ? 18.096 9.900 -9.100 1.00 98.19 694 THR A C 1
ATOM 5482 O O . THR A 1 694 ? 16.902 10.045 -8.858 1.00 98.19 694 THR A O 1
ATOM 5485 N N . ASN A 1 695 ? 18.926 9.340 -8.226 1.00 97.81 695 ASN A N 1
ATOM 5486 C CA . ASN A 1 695 ? 18.572 8.914 -6.882 1.00 97.81 695 ASN A CA 1
ATOM 5487 C C . ASN A 1 695 ? 18.214 10.107 -5.988 1.00 97.81 695 ASN A C 1
ATOM 5489 O O . ASN A 1 695 ? 17.400 9.965 -5.081 1.00 97.81 695 ASN A O 1
ATOM 5493 N N . THR A 1 696 ? 18.808 11.279 -6.232 1.00 97.38 696 THR A N 1
ATOM 5494 C CA . THR A 1 696 ? 18.434 12.524 -5.543 1.00 97.38 696 THR A CA 1
ATOM 5495 C C . THR A 1 696 ? 16.979 12.901 -5.822 1.00 97.38 696 THR A C 1
ATOM 5497 O O . THR A 1 696 ? 16.250 13.242 -4.892 1.00 97.38 696 THR A O 1
ATOM 5500 N N . HIS A 1 697 ? 16.555 12.830 -7.087 1.00 97.69 697 HIS A N 1
ATOM 5501 C CA . HIS A 1 697 ? 15.222 13.268 -7.501 1.00 97.69 697 HIS A CA 1
ATOM 5502 C C . HIS A 1 697 ? 14.182 12.151 -7.453 1.00 97.69 697 HIS A C 1
ATOM 5504 O O . HIS A 1 697 ? 13.041 12.429 -7.131 1.00 97.69 697 HIS A O 1
ATOM 5510 N N . HIS A 1 698 ? 14.561 10.898 -7.702 1.00 97.75 698 HIS A N 1
ATOM 5511 C CA . HIS A 1 698 ? 13.661 9.742 -7.756 1.00 97.75 698 HIS A CA 1
ATOM 5512 C C . HIS A 1 698 ? 14.171 8.608 -6.847 1.00 97.75 698 HIS A C 1
ATOM 5514 O O . HIS A 1 698 ? 14.488 7.512 -7.316 1.00 97.75 698 HIS A O 1
ATOM 5520 N N . PRO A 1 699 ? 14.273 8.838 -5.524 1.00 96.31 699 PRO A N 1
ATOM 5521 C CA . PRO A 1 699 ? 14.823 7.855 -4.588 1.00 96.31 699 PRO A CA 1
ATOM 5522 C C . PRO A 1 699 ? 13.974 6.584 -4.465 1.00 96.31 699 PRO A C 1
ATOM 5524 O O . PRO A 1 699 ? 14.456 5.593 -3.924 1.00 96.31 699 PRO A O 1
ATOM 5527 N N . ARG A 1 700 ? 12.714 6.621 -4.917 1.00 94.69 700 ARG A N 1
ATOM 5528 C CA . ARG A 1 700 ? 11.767 5.503 -4.850 1.00 94.69 700 ARG A CA 1
ATOM 5529 C C . ARG A 1 700 ? 11.501 4.843 -6.197 1.00 94.69 700 ARG A C 1
ATOM 5531 O O . ARG A 1 700 ? 10.651 3.966 -6.233 1.00 94.69 700 ARG A O 1
ATOM 5538 N N . LEU A 1 701 ? 12.177 5.242 -7.276 1.00 97.00 701 LEU A N 1
ATOM 5539 C CA . LEU A 1 701 ? 11.932 4.644 -8.587 1.00 97.00 701 LEU A CA 1
ATOM 5540 C C . LEU A 1 701 ? 12.386 3.186 -8.568 1.00 97.00 701 LEU A C 1
ATOM 5542 O O . LEU A 1 701 ? 13.535 2.910 -8.230 1.00 97.00 701 LEU A O 1
ATOM 5546 N N . MET A 1 702 ? 11.477 2.279 -8.913 1.00 94.50 702 MET A N 1
ATOM 5547 C CA . MET A 1 702 ? 11.652 0.834 -8.784 1.00 94.50 702 MET A CA 1
ATOM 5548 C C . MET A 1 702 ? 11.633 0.108 -10.116 1.00 94.50 702 MET A C 1
ATOM 5550 O O . MET A 1 702 ? 12.416 -0.825 -10.300 1.00 94.50 702 MET A O 1
ATOM 5554 N N . PHE A 1 703 ? 10.773 0.552 -11.032 1.00 93.56 703 PHE A N 1
ATOM 5555 C CA . PHE A 1 703 ? 10.648 -0.056 -12.346 1.00 93.56 703 PHE A CA 1
ATOM 5556 C C . PHE A 1 703 ? 10.547 0.982 -13.469 1.00 93.56 703 PHE A C 1
ATOM 5558 O O . PHE A 1 703 ? 9.989 2.073 -13.301 1.00 93.56 703 PHE A O 1
ATOM 5565 N N . LEU A 1 704 ? 11.105 0.624 -14.622 1.00 96.44 704 LEU A N 1
ATOM 5566 C CA . LEU A 1 704 ? 11.081 1.399 -15.855 1.00 96.44 704 LEU A CA 1
ATOM 5567 C C . LEU A 1 704 ? 10.674 0.487 -17.012 1.00 96.44 704 LEU A C 1
ATOM 5569 O O . LEU A 1 704 ? 11.436 -0.388 -17.414 1.00 96.44 704 LEU A O 1
ATOM 5573 N N . PHE A 1 705 ? 9.489 0.723 -17.566 1.00 94.94 705 PHE A N 1
ATOM 5574 C CA . PHE A 1 705 ? 8.952 -0.050 -18.683 1.00 94.94 705 PHE A CA 1
ATOM 5575 C C . PHE A 1 705 ? 9.021 0.767 -19.972 1.00 94.94 705 PHE A C 1
ATOM 5577 O O . PHE A 1 705 ? 8.457 1.853 -20.072 1.00 94.94 705 PHE A O 1
ATOM 5584 N N . LEU A 1 706 ? 9.722 0.240 -20.966 1.00 95.25 706 LEU A N 1
ATOM 5585 C CA . LEU A 1 706 ? 9.986 0.844 -22.268 1.00 95.25 706 LEU A CA 1
ATOM 5586 C C . LEU A 1 706 ? 9.390 -0.088 -23.328 1.00 95.25 706 LEU A C 1
ATOM 5588 O O . LEU A 1 706 ? 10.054 -0.979 -23.859 1.00 95.25 706 LEU A O 1
ATOM 5592 N N . VAL A 1 707 ? 8.101 0.094 -23.602 1.00 91.62 707 VAL A N 1
ATOM 5593 C CA . VAL A 1 707 ? 7.312 -0.741 -24.510 1.00 91.62 707 VAL A CA 1
ATOM 5594 C C . VAL A 1 707 ? 7.200 -0.052 -25.864 1.00 91.62 707 VAL A C 1
ATOM 5596 O O . VAL A 1 707 ? 6.824 1.115 -25.932 1.00 91.62 707 VAL A O 1
ATOM 5599 N N . ARG A 1 708 ? 7.501 -0.751 -26.966 1.00 92.31 708 ARG A N 1
ATOM 5600 C CA . ARG A 1 708 ? 7.502 -0.166 -28.323 1.00 92.31 708 ARG A CA 1
ATOM 5601 C C . ARG A 1 708 ? 8.312 1.134 -28.353 1.00 92.31 708 ARG A C 1
ATOM 5603 O O . ARG A 1 708 ? 7.827 2.188 -28.761 1.00 92.31 708 ARG A O 1
ATOM 5610 N N . PHE A 1 709 ? 9.537 1.050 -27.846 1.00 93.50 709 PHE A N 1
ATOM 5611 C CA . PHE A 1 709 ? 10.401 2.200 -27.621 1.00 93.50 709 PHE A CA 1
ATOM 5612 C C . PHE A 1 709 ? 11.429 2.334 -28.746 1.00 93.50 709 PHE A C 1
ATOM 5614 O O . PHE A 1 709 ? 12.282 1.458 -28.932 1.00 93.50 709 PHE A O 1
ATOM 5621 N N . ASN A 1 710 ? 11.346 3.435 -29.490 1.00 94.75 710 ASN A N 1
ATOM 5622 C CA . ASN A 1 710 ? 12.224 3.746 -30.607 1.00 94.75 710 ASN A CA 1
ATOM 5623 C C . ASN A 1 710 ? 13.206 4.860 -30.227 1.00 94.75 710 ASN A C 1
ATOM 5625 O O . ASN A 1 710 ? 12.803 5.999 -29.994 1.00 94.75 710 ASN A O 1
ATOM 5629 N N . ALA A 1 711 ? 14.493 4.522 -30.177 1.00 94.19 711 ALA A N 1
ATOM 5630 C CA . ALA A 1 711 ? 15.574 5.452 -29.876 1.00 94.19 711 ALA A CA 1
ATOM 5631 C C . ALA A 1 711 ? 16.867 5.013 -30.574 1.00 94.19 711 ALA A C 1
ATOM 5633 O O . ALA A 1 711 ? 17.094 3.827 -30.812 1.00 94.19 711 ALA A O 1
ATOM 5634 N N . THR A 1 712 ? 17.749 5.968 -30.870 1.00 92.94 712 THR A N 1
ATOM 5635 C CA . THR A 1 712 ? 19.039 5.684 -31.521 1.00 92.94 712 THR A CA 1
ATOM 5636 C C . THR A 1 712 ? 20.095 5.135 -30.562 1.00 92.94 712 THR A C 1
ATOM 5638 O O . THR A 1 712 ? 21.029 4.473 -31.001 1.00 92.94 712 THR A O 1
ATOM 5641 N N . ALA A 1 713 ? 19.979 5.437 -29.268 1.00 94.81 713 ALA A N 1
ATOM 5642 C CA . ALA A 1 713 ? 20.869 4.991 -28.199 1.00 94.81 713 ALA A CA 1
ATOM 5643 C C . ALA A 1 713 ? 20.161 5.138 -26.841 1.00 94.81 713 ALA A C 1
ATOM 5645 O O . ALA A 1 713 ? 19.120 5.794 -26.752 1.00 94.81 713 ALA A O 1
ATOM 5646 N N . ILE A 1 714 ? 20.747 4.580 -25.776 1.00 95.88 714 ILE A N 1
ATOM 5647 C CA . ILE A 1 714 ? 20.320 4.889 -24.405 1.00 95.88 714 ILE A CA 1
ATOM 5648 C C . ILE A 1 714 ? 20.538 6.392 -24.154 1.00 95.88 714 ILE A C 1
ATOM 5650 O O . ILE A 1 714 ? 21.658 6.876 -24.349 1.00 95.88 714 ILE A O 1
ATOM 5654 N N . PRO A 1 715 ? 19.503 7.147 -23.751 1.00 96.19 715 PRO A N 1
ATOM 5655 C CA . PRO A 1 715 ? 19.601 8.597 -23.658 1.00 96.19 715 PRO A CA 1
ATOM 5656 C C . PRO A 1 715 ? 20.424 9.071 -22.447 1.00 96.19 715 PRO A C 1
ATOM 5658 O O . PRO A 1 715 ? 20.453 8.382 -21.424 1.00 96.19 715 PRO A O 1
ATOM 5661 N N . PRO A 1 716 ? 21.019 10.283 -22.500 1.00 96.94 716 PRO A N 1
ATOM 5662 C CA . PRO A 1 716 ? 21.753 10.880 -21.378 1.00 96.94 716 PRO A CA 1
ATOM 5663 C C . PRO A 1 716 ? 20.980 10.898 -20.055 1.00 96.94 716 PRO A C 1
ATOM 5665 O O . PRO A 1 716 ? 21.558 10.652 -18.997 1.00 96.94 716 PRO A O 1
ATOM 5668 N N . GLY A 1 717 ? 19.661 11.107 -20.101 1.00 97.00 717 GLY A N 1
ATOM 5669 C CA . GLY A 1 717 ? 18.824 11.080 -18.904 1.00 97.00 717 GLY A CA 1
ATOM 5670 C C . GLY A 1 717 ? 18.761 9.725 -18.183 1.00 97.00 717 GLY A C 1
ATOM 5671 O O . GLY A 1 717 ? 18.371 9.675 -17.018 1.00 97.00 717 GLY A O 1
ATOM 5672 N N . MET A 1 718 ? 19.203 8.638 -18.825 1.00 97.31 718 MET A N 1
ATOM 5673 C CA . MET A 1 718 ? 19.340 7.300 -18.234 1.00 97.31 718 MET A CA 1
ATOM 5674 C C . MET A 1 718 ? 20.795 6.938 -17.875 1.00 97.31 718 MET A C 1
ATOM 5676 O O . MET A 1 718 ? 21.077 5.795 -17.512 1.00 97.31 718 MET A O 1
ATOM 5680 N N . LEU A 1 719 ? 21.723 7.896 -17.981 1.00 97.00 719 LEU A N 1
ATOM 5681 C CA . LEU A 1 719 ? 23.169 7.698 -17.812 1.00 97.00 719 LEU A CA 1
ATOM 5682 C C . LEU A 1 719 ? 23.781 8.592 -16.716 1.00 97.00 719 LEU A C 1
ATOM 5684 O O . LEU A 1 719 ? 24.999 8.756 -16.655 1.00 97.00 719 LEU A O 1
ATOM 5688 N N . SER A 1 720 ? 22.955 9.171 -15.839 1.00 96.62 720 SER A N 1
ATOM 5689 C CA . SER A 1 720 ? 23.439 9.958 -14.698 1.00 96.62 720 SER A CA 1
ATOM 5690 C C . SER A 1 720 ? 24.265 9.101 -13.741 1.00 96.62 720 SER A C 1
ATOM 5692 O O . SER A 1 720 ? 23.865 8.000 -13.393 1.00 96.62 720 SER A O 1
ATOM 5694 N N . THR A 1 721 ? 25.380 9.624 -13.234 1.00 95.62 721 THR A N 1
ATOM 5695 C CA . THR A 1 721 ? 26.206 8.928 -12.230 1.00 95.62 721 THR A CA 1
ATOM 5696 C C . THR A 1 721 ? 25.541 8.828 -10.854 1.00 95.62 721 THR A C 1
ATOM 5698 O O . THR A 1 721 ? 25.921 7.978 -10.053 1.00 95.62 721 THR A O 1
ATOM 5701 N N . ASP A 1 722 ? 24.533 9.660 -10.581 1.00 97.06 722 ASP A N 1
ATOM 5702 C CA . ASP A 1 722 ? 23.642 9.536 -9.422 1.00 97.06 722 ASP A CA 1
ATOM 5703 C C . ASP A 1 722 ? 22.386 8.738 -9.804 1.00 97.06 722 ASP A C 1
ATOM 5705 O O . ASP A 1 722 ? 21.285 9.160 -9.495 1.00 97.06 722 ASP A O 1
ATOM 5709 N N . PHE A 1 723 ? 22.499 7.634 -10.544 1.00 97.62 723 PHE A N 1
ATOM 5710 C CA . PHE A 1 723 ? 21.339 6.865 -11.016 1.00 97.62 723 PHE A CA 1
ATOM 5711 C C . PHE A 1 723 ? 20.496 6.279 -9.852 1.00 97.62 723 PHE A C 1
ATOM 5713 O O . PHE A 1 723 ? 21.061 5.983 -8.792 1.00 97.62 723 PHE A O 1
ATOM 5720 N N . PRO A 1 724 ? 19.160 6.098 -9.991 1.00 97.50 724 PRO A N 1
ATOM 5721 C CA . PRO A 1 724 ? 18.301 5.597 -8.915 1.00 97.50 724 PRO A CA 1
ATOM 5722 C C . PRO A 1 724 ? 18.729 4.221 -8.395 1.00 97.50 724 PRO A C 1
ATOM 5724 O O . PRO A 1 724 ? 18.823 3.257 -9.148 1.00 97.50 724 PRO A O 1
ATOM 5727 N N . LYS A 1 725 ? 18.958 4.113 -7.081 1.00 94.56 725 LYS A N 1
ATOM 5728 C CA . LYS A 1 725 ? 19.509 2.892 -6.463 1.00 94.56 725 LYS A CA 1
ATOM 5729 C C . LYS A 1 725 ? 18.479 1.791 -6.234 1.00 94.56 725 LYS A C 1
ATOM 5731 O O . LYS A 1 725 ? 18.865 0.638 -6.079 1.00 94.56 725 LYS A O 1
ATOM 5736 N N . MET A 1 726 ? 17.203 2.165 -6.161 1.00 93.19 726 MET A N 1
ATOM 5737 C CA . MET A 1 726 ? 16.083 1.236 -5.999 1.00 93.19 726 MET A CA 1
ATOM 5738 C C . MET A 1 726 ? 15.512 0.755 -7.337 1.00 93.19 726 MET A C 1
ATOM 5740 O O . MET A 1 726 ? 14.598 -0.065 -7.324 1.00 93.19 726 MET A O 1
ATOM 5744 N N . LEU A 1 727 ? 16.028 1.245 -8.475 1.00 95.31 727 LEU A N 1
ATOM 5745 C CA . LEU A 1 727 ? 15.550 0.830 -9.789 1.00 95.31 727 LEU A CA 1
ATOM 5746 C C . LEU A 1 727 ? 16.081 -0.571 -10.079 1.00 95.31 727 LEU A C 1
ATOM 5748 O O . LEU A 1 727 ? 17.219 -0.752 -10.512 1.00 95.31 727 LEU A O 1
ATOM 5752 N N . HIS A 1 728 ? 15.248 -1.555 -9.765 1.00 90.69 728 HIS A N 1
ATOM 5753 C CA . HIS A 1 728 ? 15.575 -2.968 -9.850 1.00 90.69 728 HIS A CA 1
ATOM 5754 C C . HIS A 1 728 ? 15.023 -3.617 -11.107 1.00 90.69 728 HIS A C 1
ATOM 5756 O O . HIS A 1 728 ? 15.471 -4.710 -11.414 1.00 90.69 728 HIS A O 1
ATOM 5762 N N . ASP A 1 729 ? 14.097 -2.98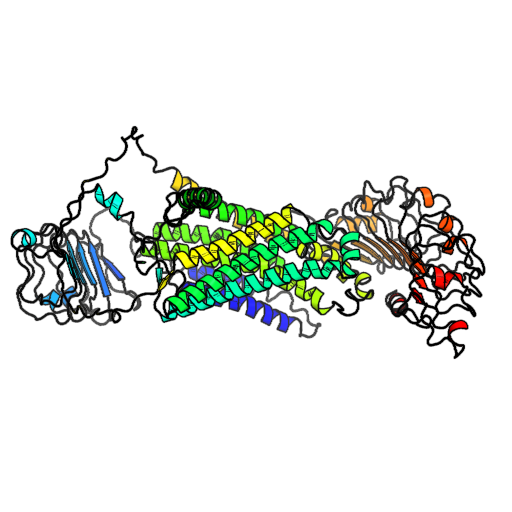3 -11.821 1.00 91.56 729 ASP A N 1
ATOM 5763 C CA . ASP A 1 729 ? 13.433 -3.592 -12.968 1.00 91.56 729 ASP A CA 1
ATOM 5764 C C . ASP A 1 729 ? 13.426 -2.646 -14.170 1.00 91.56 729 ASP A C 1
ATOM 5766 O O . ASP A 1 729 ? 12.862 -1.552 -14.118 1.00 91.56 729 ASP A O 1
ATOM 5770 N N . VAL A 1 730 ? 14.118 -3.030 -15.241 1.00 95.62 730 VAL A N 1
ATOM 5771 C CA . VAL A 1 730 ? 14.148 -2.266 -16.489 1.00 95.62 730 VAL A CA 1
ATOM 5772 C C . VAL A 1 730 ? 13.773 -3.188 -17.634 1.00 95.62 730 VAL A C 1
ATOM 5774 O O . VAL A 1 730 ? 14.493 -4.138 -17.953 1.00 95.62 730 VAL A O 1
ATOM 5777 N N . GLU A 1 731 ? 12.663 -2.865 -18.287 1.00 93.75 731 GLU A N 1
ATOM 5778 C CA . GLU A 1 731 ? 12.115 -3.683 -19.356 1.00 93.75 731 GLU A CA 1
ATOM 5779 C C . GLU A 1 731 ? 12.073 -2.928 -20.678 1.00 93.75 731 GLU A C 1
ATOM 5781 O O . GLU A 1 731 ? 11.381 -1.924 -20.807 1.00 93.75 731 GLU A O 1
ATOM 5786 N N . PHE A 1 732 ? 12.772 -3.440 -21.685 1.00 93.75 732 PHE A N 1
ATOM 5787 C CA . PHE A 1 732 ? 12.604 -3.064 -23.081 1.00 93.75 732 PHE A CA 1
ATOM 5788 C C . PHE A 1 732 ? 11.780 -4.145 -23.777 1.00 93.75 732 PHE A C 1
ATOM 5790 O O . PHE A 1 732 ? 12.277 -5.233 -24.075 1.00 93.75 732 PHE A O 1
ATOM 5797 N N . CYS A 1 733 ? 10.516 -3.843 -24.053 1.00 89.44 733 CYS A N 1
ATOM 5798 C CA . CYS A 1 733 ? 9.604 -4.756 -24.728 1.00 89.44 733 CYS A CA 1
ATOM 5799 C C . CYS A 1 733 ? 9.311 -4.224 -26.124 1.00 89.44 733 CYS A C 1
ATOM 5801 O O . CYS A 1 733 ? 8.535 -3.283 -26.268 1.00 89.44 733 CYS A O 1
ATOM 5803 N N . VAL A 1 734 ? 9.891 -4.838 -27.156 1.00 90.44 734 VAL A N 1
ATOM 5804 C CA . VAL A 1 734 ? 9.860 -4.327 -28.535 1.00 90.44 734 VAL A CA 1
ATOM 5805 C C . VAL A 1 734 ? 10.598 -2.992 -28.625 1.00 90.44 734 VAL A C 1
ATOM 5807 O O . VAL A 1 734 ? 10.070 -1.927 -28.307 1.00 90.44 734 VAL A O 1
ATOM 5810 N N . THR A 1 735 ? 11.843 -3.034 -29.087 1.00 91.12 735 THR A N 1
ATOM 5811 C CA . THR A 1 735 ? 12.674 -1.835 -29.232 1.00 91.12 735 THR A CA 1
ATOM 5812 C C . THR A 1 735 ? 13.521 -1.884 -30.497 1.00 91.12 735 THR A C 1
ATOM 5814 O O . THR A 1 735 ? 13.822 -2.952 -31.023 1.00 91.12 735 THR A O 1
ATOM 5817 N N . THR A 1 736 ? 13.901 -0.714 -31.005 1.00 91.12 736 THR A N 1
ATOM 5818 C CA . THR A 1 736 ? 14.849 -0.561 -32.121 1.00 91.12 736 THR A CA 1
ATOM 5819 C C . THR A 1 736 ? 16.272 -0.266 -31.648 1.00 91.12 736 THR A C 1
ATOM 5821 O O . THR A 1 736 ? 17.144 -0.011 -32.480 1.00 91.12 736 THR A O 1
ATOM 5824 N N . LEU A 1 737 ? 16.508 -0.284 -30.331 1.00 90.88 737 LEU A N 1
ATOM 5825 C CA . LEU A 1 737 ? 17.790 0.070 -29.742 1.00 90.88 737 LEU A CA 1
ATOM 5826 C C . LEU A 1 737 ? 18.917 -0.814 -30.317 1.00 90.88 737 LEU A C 1
ATOM 5828 O O . LEU A 1 737 ? 18.861 -2.040 -30.173 1.00 90.88 737 LEU A O 1
ATOM 5832 N N . PRO A 1 738 ? 19.946 -0.227 -30.957 1.00 88.50 738 PRO A N 1
ATOM 5833 C CA . PRO A 1 738 ? 20.957 -1.012 -31.660 1.00 88.50 738 PRO A CA 1
ATOM 5834 C C . PRO A 1 738 ? 21.938 -1.701 -30.707 1.00 88.50 738 PRO A C 1
ATOM 5836 O O . PRO A 1 738 ? 22.317 -2.842 -30.948 1.00 88.50 738 PRO A O 1
ATOM 5839 N N . GLU A 1 739 ? 22.344 -1.020 -29.632 1.00 88.69 739 GLU A N 1
ATOM 5840 C CA . GLU A 1 739 ? 23.311 -1.518 -28.653 1.00 88.69 739 GLU A CA 1
ATOM 5841 C C . GLU A 1 739 ? 23.161 -0.814 -27.294 1.00 88.69 739 GLU A C 1
ATOM 5843 O O . GLU A 1 739 ? 22.481 0.208 -27.167 1.00 88.69 739 GLU A O 1
ATOM 5848 N N . LEU A 1 740 ? 23.826 -1.362 -26.275 1.00 93.75 740 LEU A N 1
ATOM 5849 C CA . LEU A 1 740 ? 23.922 -0.781 -24.938 1.00 93.75 740 LEU A CA 1
ATOM 5850 C C . LEU A 1 740 ? 25.319 -0.177 -24.707 1.00 93.75 740 LEU A C 1
ATOM 5852 O O . LEU A 1 740 ? 26.314 -0.793 -25.096 1.00 93.75 740 LEU A O 1
ATOM 5856 N N . PRO A 1 741 ? 25.433 0.994 -24.051 1.00 95.06 741 PRO A N 1
ATOM 5857 C CA . PRO A 1 741 ? 26.722 1.646 -23.860 1.00 95.06 741 PRO A CA 1
ATOM 5858 C C . PRO A 1 741 ? 27.597 0.898 -22.837 1.00 95.06 741 PRO A C 1
ATOM 5860 O O . PRO A 1 741 ? 27.093 0.452 -21.807 1.00 95.06 741 PRO A O 1
ATOM 5863 N N . PRO A 1 742 ? 28.929 0.834 -23.033 1.00 95.12 742 PRO A N 1
ATOM 5864 C CA . PRO A 1 742 ? 29.840 0.083 -22.159 1.00 95.12 742 PRO A CA 1
ATOM 5865 C C . PRO A 1 742 ? 29.953 0.652 -20.735 1.00 95.12 742 PRO A C 1
ATOM 5867 O O . PRO A 1 742 ? 30.552 0.026 -19.866 1.00 95.12 742 PRO A O 1
ATOM 5870 N N . SER A 1 743 ? 29.399 1.839 -20.479 1.00 94.62 743 SER A N 1
ATOM 5871 C CA . SER A 1 743 ? 29.354 2.467 -19.158 1.00 94.62 743 SER A CA 1
ATOM 5872 C C . SER A 1 743 ? 28.223 1.955 -18.262 1.00 94.62 743 SER A C 1
ATOM 5874 O O . SER A 1 743 ? 28.241 2.2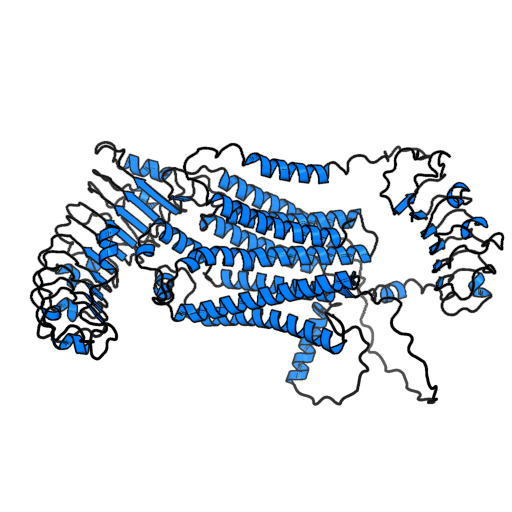50 -17.071 1.00 94.62 743 SER A O 1
ATOM 5876 N N . LEU A 1 744 ? 27.246 1.192 -18.772 1.00 95.19 744 LEU A N 1
ATOM 5877 C CA . LEU A 1 744 ? 26.117 0.727 -17.951 1.00 95.19 744 LEU A CA 1
ATOM 5878 C C . LEU A 1 744 ? 26.514 -0.040 -16.679 1.00 95.19 744 LEU A C 1
ATOM 5880 O O . LEU A 1 744 ? 25.920 0.258 -15.644 1.00 95.19 744 LEU A O 1
ATOM 5884 N N . PRO A 1 745 ? 27.511 -0.952 -16.677 1.00 95.44 745 PRO A N 1
ATOM 5885 C CA . PRO A 1 745 ? 27.853 -1.725 -15.482 1.00 95.44 745 PRO A CA 1
ATOM 5886 C C . PRO A 1 745 ? 28.317 -0.871 -14.294 1.00 95.44 745 PRO A C 1
ATOM 5888 O O . PRO A 1 745 ? 28.252 -1.327 -13.156 1.00 95.44 745 PRO A O 1
ATOM 5891 N N . SER A 1 746 ? 28.806 0.352 -14.538 1.00 94.56 746 SER A N 1
ATOM 5892 C CA . SER A 1 746 ? 29.222 1.281 -13.479 1.00 94.56 746 SER A CA 1
ATOM 5893 C C . SER A 1 746 ? 28.145 2.292 -13.081 1.00 94.56 746 SER A C 1
ATOM 5895 O O . SER A 1 746 ? 28.316 2.972 -12.069 1.00 94.56 746 SER A O 1
ATOM 5897 N N . ILE A 1 747 ? 27.066 2.409 -13.862 1.00 95.81 747 ILE A N 1
ATOM 5898 C CA . ILE A 1 747 ? 25.991 3.388 -13.657 1.00 95.81 747 ILE A CA 1
ATOM 5899 C C . ILE A 1 747 ? 24.736 2.712 -13.098 1.00 95.81 747 ILE A C 1
ATOM 5901 O O . ILE A 1 747 ? 24.172 3.188 -12.115 1.00 95.81 747 ILE A O 1
ATOM 5905 N N . TRP A 1 748 ? 24.281 1.622 -13.719 1.00 96.19 748 TRP A N 1
ATOM 5906 C CA . TRP A 1 748 ? 23.053 0.940 -13.316 1.00 96.19 748 TRP A CA 1
ATOM 5907 C C . TRP A 1 748 ? 23.284 0.022 -12.108 1.00 96.19 748 TRP A C 1
ATOM 5909 O O . TRP A 1 748 ? 24.382 -0.520 -11.949 1.00 96.19 748 TRP A O 1
ATOM 5919 N N . PRO A 1 749 ? 22.277 -0.161 -11.233 1.00 94.88 749 PRO A N 1
ATOM 5920 C CA . PRO A 1 749 ? 22.458 -0.905 -9.997 1.00 94.88 749 PRO A CA 1
ATOM 5921 C C . PRO A 1 749 ? 22.716 -2.395 -10.270 1.00 94.88 749 PRO A C 1
ATOM 5923 O O . PRO A 1 749 ? 22.111 -2.977 -11.173 1.00 94.88 749 PRO A O 1
ATOM 5926 N N . PRO A 1 750 ? 23.575 -3.057 -9.475 1.00 94.56 750 PRO A N 1
ATOM 5927 C CA . PRO A 1 750 ? 23.736 -4.502 -9.563 1.00 94.56 750 PRO A CA 1
ATOM 5928 C C . PRO A 1 750 ? 22.472 -5.224 -9.069 1.00 94.56 750 PRO A C 1
ATOM 5930 O O . PRO A 1 750 ? 21.654 -4.670 -8.337 1.00 94.56 750 PRO A O 1
ATOM 5933 N N . TYR A 1 751 ? 22.359 -6.500 -9.425 1.00 93.12 751 TYR A N 1
ATOM 5934 C CA . TYR A 1 751 ? 21.265 -7.422 -9.109 1.00 93.12 751 TYR A CA 1
ATOM 5935 C C . TYR A 1 751 ? 19.888 -6.998 -9.636 1.00 93.12 751 TYR A C 1
ATOM 5937 O O . TYR A 1 751 ? 18.869 -7.494 -9.158 1.00 93.12 751 TYR A O 1
ATOM 5945 N N . MET A 1 752 ? 19.851 -6.118 -10.636 1.00 93.38 752 MET A N 1
ATOM 5946 C CA . MET A 1 752 ? 18.618 -5.731 -11.315 1.00 93.38 752 MET A CA 1
ATOM 5947 C C . MET A 1 752 ? 18.107 -6.818 -12.274 1.00 93.38 752 MET A C 1
ATOM 5949 O O . MET A 1 752 ? 18.814 -7.774 -12.622 1.00 93.38 752 MET A O 1
ATOM 5953 N N . TRP A 1 753 ? 16.860 -6.649 -12.689 1.00 92.56 753 TRP A N 1
ATOM 5954 C CA . TRP A 1 753 ? 16.175 -7.370 -13.742 1.00 92.56 753 TRP A CA 1
ATOM 5955 C C . TRP A 1 753 ? 16.265 -6.550 -15.020 1.00 92.56 753 TRP A C 1
ATOM 5957 O O . TRP A 1 753 ? 16.007 -5.345 -15.021 1.00 92.56 753 TRP A O 1
ATOM 5967 N N . LEU A 1 754 ? 16.687 -7.209 -16.094 1.00 95.19 754 LEU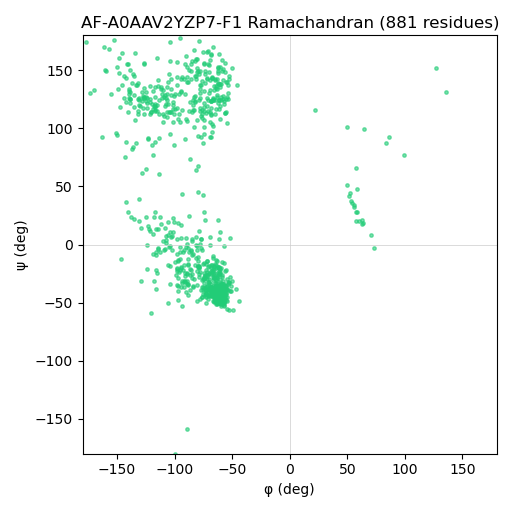 A N 1
ATOM 5968 C CA . LEU A 1 754 ? 16.817 -6.592 -17.400 1.00 95.19 754 LEU A CA 1
ATOM 5969 C C . LEU A 1 754 ? 16.126 -7.455 -18.447 1.00 95.19 754 LEU A C 1
ATOM 5971 O O . LEU A 1 754 ? 16.517 -8.602 -18.690 1.00 95.19 754 LEU A O 1
ATOM 5975 N N . TYR A 1 755 ? 15.123 -6.867 -19.086 1.00 93.06 755 TYR A N 1
ATOM 5976 C CA . TYR A 1 755 ? 14.405 -7.467 -20.198 1.00 93.06 755 TYR A CA 1
ATOM 5977 C C . TYR A 1 755 ? 14.734 -6.690 -21.464 1.00 93.06 755 TYR A C 1
ATOM 5979 O O . TYR A 1 755 ? 14.644 -5.466 -21.482 1.00 93.06 755 TYR A O 1
ATOM 5987 N N . VAL A 1 756 ? 15.127 -7.394 -22.520 1.00 94.00 756 VAL A N 1
ATOM 5988 C CA . VAL A 1 756 ? 15.298 -6.829 -23.859 1.00 94.00 756 VAL A CA 1
ATOM 5989 C C . VAL A 1 756 ? 14.709 -7.810 -24.864 1.00 94.00 756 VAL A C 1
ATOM 5991 O O . VAL A 1 756 ? 15.403 -8.632 -25.466 1.00 94.00 756 VAL A O 1
ATOM 5994 N N . ASP A 1 757 ? 13.392 -7.732 -25.013 1.00 90.75 757 ASP A N 1
ATOM 5995 C CA . ASP A 1 757 ? 12.608 -8.611 -25.874 1.00 90.75 757 ASP A CA 1
ATOM 5996 C C . ASP A 1 757 ? 12.335 -7.933 -27.221 1.00 90.75 757 ASP A C 1
ATOM 5998 O O . ASP A 1 757 ? 12.092 -6.725 -27.291 1.00 90.75 757 ASP A O 1
ATOM 6002 N N . HIS A 1 758 ? 12.329 -8.715 -28.306 1.00 91.81 758 HIS A N 1
ATOM 6003 C CA . HIS A 1 758 ? 12.038 -8.219 -29.664 1.00 91.81 758 HIS A CA 1
ATOM 6004 C C . HIS A 1 758 ? 12.918 -7.030 -30.109 1.00 91.81 758 HIS A C 1
ATOM 6006 O O . HIS A 1 758 ? 12.456 -6.149 -30.832 1.00 91.81 758 HIS A O 1
ATOM 6012 N N . ALA A 1 759 ? 14.195 -7.004 -29.711 1.00 91.81 759 ALA A N 1
ATOM 6013 C CA . ALA A 1 759 ? 15.170 -5.979 -30.111 1.00 91.81 759 ALA A CA 1
ATOM 6014 C C . ALA A 1 759 ? 15.926 -6.318 -31.407 1.00 91.81 759 ALA A C 1
ATOM 6016 O O . ALA A 1 759 ? 16.777 -5.563 -31.874 1.00 91.81 759 ALA A O 1
ATOM 6017 N N . ASN A 1 760 ? 15.617 -7.469 -32.013 1.00 93.12 760 ASN A N 1
ATOM 6018 C CA . ASN A 1 760 ? 16.222 -7.944 -33.256 1.00 93.12 760 ASN A CA 1
ATOM 6019 C C . ASN A 1 760 ? 17.741 -8.225 -33.170 1.00 93.12 760 ASN A C 1
ATOM 6021 O O . ASN A 1 760 ? 18.415 -8.323 -34.198 1.00 93.12 760 ASN A O 1
ATOM 6025 N N . TRP A 1 761 ? 18.282 -8.383 -31.961 1.00 94.62 761 TRP A N 1
ATOM 6026 C CA . TRP A 1 761 ? 19.707 -8.630 -31.743 1.00 94.62 761 TRP A CA 1
ATOM 6027 C C . TRP A 1 761 ? 20.125 -10.035 -32.171 1.00 94.62 761 TRP A C 1
ATOM 6029 O O . TRP A 1 761 ? 19.390 -11.002 -31.977 1.00 94.62 761 TRP A O 1
ATOM 6039 N N . THR A 1 762 ? 21.319 -10.161 -32.750 1.00 95.62 762 THR A N 1
ATOM 6040 C CA . THR A 1 762 ? 21.854 -11.438 -33.258 1.00 95.62 762 THR A CA 1
ATOM 6041 C C . THR A 1 762 ? 22.798 -12.147 -32.291 1.00 95.62 762 THR A C 1
ATOM 6043 O O . THR A 1 762 ? 23.093 -13.329 -32.467 1.00 95.62 762 THR A O 1
ATOM 6046 N N . GLU A 1 763 ? 23.263 -11.436 -31.270 1.00 95.75 763 GLU A N 1
ATOM 6047 C CA . GLU A 1 763 ? 24.173 -11.914 -30.234 1.00 95.75 763 GLU A CA 1
ATOM 6048 C C . GLU A 1 763 ? 23.835 -11.253 -28.894 1.00 95.75 763 GLU A C 1
ATOM 6050 O O . GLU A 1 763 ? 23.090 -10.274 -28.850 1.00 95.75 763 GLU A O 1
ATOM 6055 N N . VAL A 1 764 ? 24.362 -11.807 -27.804 1.00 96.06 764 VAL A N 1
ATOM 6056 C CA . VAL A 1 764 ? 24.257 -11.203 -26.471 1.00 96.06 764 VAL A CA 1
ATOM 6057 C C . VAL A 1 764 ? 25.377 -10.166 -26.331 1.00 96.06 764 VAL A C 1
ATOM 6059 O O . VAL A 1 764 ? 26.543 -10.555 -26.424 1.00 96.06 764 VAL A O 1
ATOM 6062 N N . PRO A 1 765 ? 25.077 -8.874 -26.104 1.00 94.69 765 PRO A N 1
ATOM 6063 C CA . PRO A 1 765 ? 26.109 -7.848 -25.980 1.00 94.69 765 PRO A CA 1
ATOM 6064 C C . PRO A 1 765 ? 27.051 -8.096 -24.797 1.00 94.69 765 PRO A C 1
ATOM 6066 O O . PRO A 1 765 ? 26.596 -8.392 -23.692 1.00 94.69 765 PRO A O 1
ATOM 6069 N N . GLN A 1 766 ? 28.357 -7.876 -24.996 1.00 94.62 766 GLN A N 1
ATOM 6070 C CA . GLN A 1 766 ? 29.375 -8.073 -23.951 1.00 94.62 766 GLN A CA 1
ATOM 6071 C C . GLN A 1 766 ? 29.070 -7.278 -22.675 1.00 94.62 766 GLN A C 1
ATOM 6073 O O . GLN A 1 766 ? 29.232 -7.791 -21.574 1.00 94.62 766 GLN A O 1
ATOM 6078 N N . VAL A 1 767 ? 28.552 -6.056 -22.815 1.00 95.50 767 VAL A N 1
ATOM 6079 C CA . VAL A 1 767 ? 28.180 -5.219 -21.669 1.00 95.50 767 VAL A CA 1
ATOM 6080 C C . VAL A 1 767 ? 27.179 -5.903 -20.734 1.00 95.50 767 VAL A C 1
ATOM 6082 O O . VAL A 1 767 ? 27.309 -5.763 -19.526 1.00 95.50 767 VAL A O 1
ATOM 6085 N N . MET A 1 768 ? 26.235 -6.701 -21.248 1.00 94.88 768 MET A N 1
ATOM 6086 C CA . MET A 1 768 ? 25.297 -7.451 -20.401 1.00 94.88 768 MET A CA 1
ATOM 6087 C C . MET A 1 768 ? 25.975 -8.587 -19.632 1.00 94.88 768 MET A C 1
ATOM 6089 O O . MET A 1 768 ? 25.519 -8.938 -18.549 1.00 94.88 768 MET A O 1
ATOM 6093 N N . LEU A 1 769 ? 27.048 -9.160 -20.186 1.00 94.38 769 LEU A N 1
ATOM 6094 C CA . LEU A 1 769 ? 27.855 -10.185 -19.520 1.00 94.38 769 LEU A CA 1
ATOM 6095 C C . LEU A 1 769 ? 28.738 -9.578 -18.421 1.00 94.38 769 LEU A C 1
ATOM 6097 O O . LEU A 1 769 ? 29.026 -10.243 -17.429 1.00 94.38 769 LEU A O 1
ATOM 6101 N N . ASP A 1 770 ? 29.138 -8.314 -18.589 1.00 95.12 770 ASP A N 1
ATOM 6102 C CA . ASP A 1 770 ? 29.913 -7.556 -17.603 1.00 95.12 770 ASP A CA 1
ATOM 6103 C C . ASP A 1 770 ? 29.028 -6.997 -16.466 1.00 95.12 770 ASP A C 1
ATOM 6105 O O . ASP A 1 770 ? 29.526 -6.653 -15.390 1.00 95.12 770 ASP A O 1
ATOM 6109 N N . MET A 1 771 ? 27.709 -6.906 -16.676 1.00 95.69 771 MET A N 1
ATOM 6110 C CA . MET A 1 771 ? 26.742 -6.509 -15.649 1.00 95.69 771 MET A CA 1
ATOM 6111 C C . MET A 1 771 ? 26.468 -7.648 -14.659 1.00 95.69 771 MET A C 1
ATOM 6113 O O . MET A 1 771 ? 26.296 -8.808 -15.023 1.00 95.69 771 MET A O 1
ATOM 6117 N N . SER A 1 772 ? 26.340 -7.306 -13.375 1.00 95.00 772 SER A N 1
ATOM 6118 C CA . SER A 1 772 ? 25.928 -8.254 -12.330 1.00 95.00 772 SER A CA 1
ATOM 6119 C C . SER A 1 772 ? 24.402 -8.325 -12.233 1.00 95.00 772 SER A C 1
ATOM 6121 O O . SER A 1 772 ? 23.826 -7.747 -11.320 1.00 95.00 772 SER A O 1
ATOM 6123 N N . LEU A 1 773 ? 23.732 -8.961 -13.194 1.00 95.75 773 LEU A N 1
ATOM 6124 C CA . LEU A 1 773 ? 22.264 -9.055 -13.251 1.00 95.75 773 LEU A CA 1
ATOM 6125 C C . LEU A 1 773 ? 21.724 -10.226 -12.419 1.00 95.75 773 LEU A C 1
ATOM 6127 O O . LEU A 1 773 ? 22.365 -11.267 -12.326 1.00 95.75 773 LEU A O 1
ATOM 6131 N N . SER A 1 774 ? 20.515 -10.079 -11.867 1.00 93.31 774 SER A N 1
ATOM 6132 C CA . SER A 1 774 ? 19.804 -11.170 -11.172 1.00 93.31 774 SER A CA 1
ATOM 6133 C C . SER A 1 774 ? 18.839 -11.915 -12.099 1.00 93.31 774 SER A C 1
ATOM 6135 O O . SER A 1 774 ? 18.720 -13.143 -12.044 1.00 93.31 774 SER A O 1
ATOM 6137 N N . PHE A 1 775 ? 18.193 -11.178 -13.004 1.00 92.31 775 PHE A N 1
ATOM 6138 C CA . PHE A 1 775 ? 17.261 -11.708 -13.993 1.00 92.31 775 PHE A CA 1
ATOM 6139 C C . PHE A 1 775 ? 17.614 -11.127 -15.360 1.00 92.31 775 PHE A C 1
ATOM 6141 O O . PHE A 1 775 ? 17.688 -9.907 -15.508 1.00 92.31 775 PHE A O 1
ATOM 6148 N N . LEU A 1 776 ? 17.833 -11.990 -16.351 1.00 95.75 776 LEU A N 1
ATOM 6149 C CA . LEU A 1 776 ? 18.083 -11.570 -17.726 1.00 95.75 776 LEU A CA 1
ATOM 6150 C C . LEU A 1 776 ? 17.116 -12.260 -18.677 1.00 95.75 776 LEU A C 1
ATOM 6152 O O . LEU A 1 776 ? 17.033 -13.491 -18.733 1.00 95.75 776 LEU A O 1
ATOM 6156 N N . ARG A 1 777 ? 16.440 -11.454 -19.488 1.00 93.25 777 ARG A N 1
ATOM 6157 C CA . ARG A 1 777 ? 15.529 -11.937 -20.517 1.00 93.25 777 ARG A CA 1
ATOM 6158 C C . ARG A 1 777 ? 15.814 -11.280 -21.856 1.00 93.25 777 ARG A C 1
ATOM 6160 O O . ARG A 1 777 ? 15.887 -10.064 -21.961 1.00 93.25 777 ARG A O 1
ATOM 6167 N N . LEU A 1 778 ? 16.008 -12.131 -22.860 1.00 95.12 778 LEU A N 1
ATOM 6168 C CA . LEU A 1 778 ? 16.349 -11.776 -24.236 1.00 95.12 778 LEU A CA 1
ATOM 6169 C C . LEU A 1 778 ? 15.431 -12.513 -25.219 1.00 95.12 778 LEU A C 1
ATOM 6171 O O . LEU A 1 778 ? 15.888 -13.021 -26.249 1.00 95.12 778 LEU A O 1
ATOM 6175 N N . ALA A 1 779 ? 14.149 -12.645 -24.889 1.00 91.12 779 ALA A N 1
ATOM 6176 C CA . ALA A 1 779 ? 13.223 -13.475 -25.640 1.00 91.12 779 ALA A CA 1
ATOM 6177 C C . ALA A 1 779 ? 12.911 -12.876 -27.022 1.00 91.12 779 ALA A C 1
ATOM 6179 O O . ALA A 1 779 ? 12.881 -11.660 -27.218 1.00 91.12 779 ALA A O 1
ATOM 6180 N N . TYR A 1 780 ? 12.661 -13.757 -27.993 1.00 92.56 780 TYR A N 1
ATOM 6181 C CA . TYR A 1 780 ? 12.241 -13.400 -29.352 1.00 92.56 780 TYR A CA 1
ATOM 6182 C C . TYR A 1 780 ? 13.162 -12.390 -30.060 1.00 92.56 780 TYR A C 1
ATOM 6184 O O . TYR A 1 780 ? 12.720 -11.527 -30.820 1.00 92.56 780 TYR A O 1
ATOM 6192 N N . ASN A 1 781 ? 14.467 -12.513 -29.832 1.00 93.62 781 ASN A N 1
ATOM 6193 C CA . ASN A 1 781 ? 15.486 -11.847 -30.634 1.00 93.62 781 ASN A CA 1
ATOM 6194 C C . ASN A 1 781 ? 15.895 -12.747 -31.820 1.00 93.62 781 ASN A C 1
ATOM 6196 O O . ASN A 1 781 ? 15.155 -13.629 -32.261 1.00 93.62 781 ASN A O 1
ATOM 6200 N N . ARG A 1 782 ? 17.081 -12.513 -32.385 1.00 95.94 782 ARG A N 1
ATOM 6201 C CA . ARG A 1 782 ? 17.699 -13.337 -33.433 1.00 95.94 782 ARG A CA 1
ATOM 6202 C C . ARG A 1 782 ? 19.008 -13.970 -32.954 1.00 95.94 782 ARG A C 1
ATOM 6204 O O . ARG A 1 782 ? 19.890 -14.238 -33.770 1.00 95.94 782 ARG A O 1
ATOM 6211 N N . ILE A 1 783 ? 19.130 -14.209 -31.647 1.00 96.69 783 ILE A N 1
ATOM 6212 C CA . ILE A 1 783 ? 20.346 -14.732 -31.020 1.00 96.69 783 ILE A CA 1
ATOM 6213 C C . ILE A 1 783 ? 20.572 -16.177 -31.462 1.00 96.69 783 ILE A C 1
ATOM 6215 O O . ILE A 1 783 ? 19.712 -17.036 -31.287 1.00 96.69 783 ILE A O 1
ATOM 6219 N N . GLN A 1 784 ? 21.736 -16.454 -32.043 1.00 96.00 784 GLN A N 1
ATOM 6220 C CA . GLN A 1 784 ? 22.063 -17.794 -32.557 1.00 96.00 784 GLN A CA 1
ATOM 6221 C C . GLN A 1 784 ? 22.891 -18.621 -31.570 1.00 96.00 784 GLN A C 1
ATOM 6223 O O . GLN A 1 784 ? 22.822 -19.851 -31.568 1.00 96.00 784 GLN A O 1
ATOM 6228 N N . VAL A 1 785 ? 23.681 -17.949 -30.731 1.00 95.62 785 VAL A N 1
ATOM 6229 C CA . VAL A 1 785 ? 24.624 -18.574 -29.802 1.00 95.62 785 VAL A CA 1
ATOM 6230 C C . VAL A 1 785 ? 24.375 -18.026 -28.405 1.00 95.62 785 VAL A C 1
ATOM 6232 O O . VAL A 1 785 ? 24.393 -16.815 -28.203 1.00 95.62 785 VAL A O 1
ATOM 6235 N N . ALA A 1 786 ? 24.160 -18.923 -27.442 1.00 95.56 786 ALA A N 1
ATOM 6236 C CA . ALA A 1 786 ? 24.123 -18.574 -26.028 1.00 95.56 786 ALA A CA 1
ATOM 6237 C C . ALA A 1 786 ? 25.555 -18.625 -25.452 1.00 95.56 786 ALA A C 1
ATOM 6239 O O . ALA A 1 786 ? 26.140 -19.715 -25.428 1.00 95.56 786 ALA A O 1
ATOM 6240 N N . PRO A 1 787 ? 26.136 -17.493 -25.014 1.00 95.69 787 PRO A N 1
ATOM 6241 C CA . PRO A 1 787 ? 27.489 -17.474 -24.464 1.00 95.69 787 PRO A CA 1
ATOM 6242 C C . PRO A 1 787 ? 27.588 -18.274 -23.150 1.00 95.69 787 PRO A C 1
ATOM 6244 O O . PRO A 1 787 ? 26.647 -18.246 -22.348 1.00 95.69 787 PRO A O 1
ATOM 6247 N N . PRO A 1 788 ? 28.700 -18.999 -22.903 1.00 94.50 788 PRO A N 1
ATOM 6248 C CA . PRO A 1 788 ? 28.901 -19.761 -21.667 1.00 94.50 788 PRO A CA 1
ATOM 6249 C C . PRO A 1 788 ? 28.847 -18.896 -20.403 1.00 94.50 788 PRO A C 1
ATOM 6251 O O . PRO A 1 788 ? 28.429 -19.390 -19.359 1.00 94.50 788 PRO A O 1
ATOM 6254 N N . GLU A 1 789 ? 29.201 -17.616 -20.507 1.00 94.88 789 GLU A N 1
ATOM 6255 C CA . GLU A 1 789 ? 29.221 -16.633 -19.423 1.00 94.88 789 GLU A CA 1
ATOM 6256 C C . GLU A 1 789 ? 27.860 -16.510 -18.716 1.00 94.88 789 GLU A C 1
ATOM 6258 O O . GLU A 1 789 ? 27.814 -16.397 -17.489 1.00 94.88 789 GLU A O 1
ATOM 6263 N N . LEU A 1 790 ? 26.747 -16.640 -19.453 1.00 93.94 790 LEU A N 1
ATOM 6264 C CA . LEU A 1 7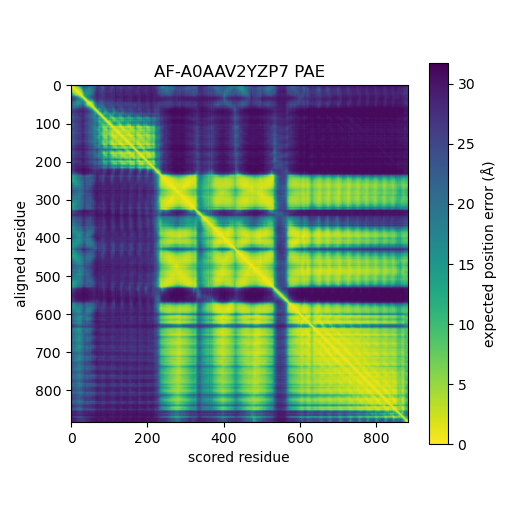90 ? 25.389 -16.627 -18.884 1.00 93.94 790 LEU A CA 1
ATOM 6265 C C . LEU A 1 790 ? 25.154 -17.761 -17.884 1.00 93.94 790 LEU A C 1
ATOM 6267 O O . LEU A 1 790 ? 24.362 -17.624 -16.955 1.00 93.94 790 LEU A O 1
ATOM 6271 N N . PHE A 1 791 ? 25.845 -18.883 -18.073 1.00 93.00 791 PHE A N 1
ATOM 6272 C CA . PHE A 1 791 ? 25.682 -20.096 -17.279 1.00 93.00 791 PHE A CA 1
ATOM 6273 C C . PHE A 1 791 ? 26.800 -20.279 -16.250 1.00 93.00 791 PHE A C 1
ATOM 6275 O O . PHE A 1 791 ? 26.743 -21.216 -15.454 1.00 93.00 791 PHE A O 1
ATOM 6282 N N . THR A 1 792 ? 27.810 -19.405 -16.250 1.00 92.56 792 THR A N 1
ATOM 6283 C CA . THR A 1 792 ? 28.872 -19.353 -15.232 1.00 92.56 792 THR A CA 1
ATOM 6284 C C . THR A 1 792 ? 28.760 -18.137 -14.308 1.00 92.56 792 THR A C 1
ATOM 6286 O O . THR A 1 792 ? 29.556 -18.021 -13.379 1.00 92.56 792 THR A O 1
ATOM 6289 N N . SER A 1 793 ? 27.805 -17.231 -14.551 1.00 91.00 793 SER A N 1
ATOM 6290 C CA . SER A 1 793 ? 27.557 -16.050 -13.713 1.00 91.00 793 SER A CA 1
ATOM 6291 C C . SER A 1 793 ? 27.184 -16.434 -12.276 1.00 91.00 793 SER A C 1
ATOM 6293 O O . SER A 1 793 ? 26.357 -17.316 -12.050 1.00 91.00 793 SER A O 1
ATOM 6295 N N . GLU A 1 794 ? 27.774 -15.735 -11.304 1.00 90.31 794 GLU A N 1
ATOM 6296 C CA . GLU A 1 794 ? 27.493 -15.884 -9.864 1.00 90.31 794 GLU A CA 1
ATOM 6297 C C . GLU A 1 794 ? 26.367 -14.950 -9.378 1.00 90.31 794 GLU A C 1
ATOM 6299 O O . GLU A 1 794 ? 26.110 -14.848 -8.184 1.00 90.31 794 GLU A O 1
ATOM 6304 N N . SER A 1 795 ? 25.718 -14.219 -10.292 1.00 92.81 795 SER A N 1
ATOM 6305 C CA . SER A 1 795 ? 24.626 -13.288 -9.957 1.00 92.81 795 SER A CA 1
ATOM 6306 C C . SER A 1 795 ? 23.292 -13.657 -10.608 1.00 92.81 795 SER A C 1
ATOM 6308 O O . SER A 1 795 ? 22.243 -13.443 -10.000 1.00 92.81 795 SER A O 1
ATOM 6310 N N . LEU A 1 796 ? 23.320 -14.265 -11.800 1.00 93.50 796 LEU A N 1
ATOM 6311 C CA . LEU A 1 796 ? 22.113 -14.621 -12.544 1.00 93.50 796 LEU A CA 1
ATOM 6312 C C . LEU A 1 796 ? 21.376 -15.792 -11.893 1.00 93.50 796 LEU A C 1
ATOM 6314 O O . LEU A 1 796 ? 21.888 -16.908 -11.823 1.00 93.50 796 LEU A O 1
ATOM 6318 N N . SER A 1 797 ? 20.132 -15.538 -11.493 1.00 90.62 797 SER A N 1
ATOM 6319 C CA . SER A 1 797 ? 19.202 -16.548 -10.980 1.00 90.62 797 SER A CA 1
ATOM 6320 C C . SER A 1 797 ? 18.217 -17.036 -12.047 1.00 90.62 797 SER A C 1
ATOM 6322 O O . SER A 1 797 ? 17.737 -18.170 -11.973 1.00 90.62 797 SER A O 1
ATOM 6324 N N . PHE A 1 798 ? 17.936 -16.204 -13.053 1.00 89.62 798 PHE A N 1
ATOM 6325 C CA . PHE A 1 798 ? 16.956 -16.476 -14.104 1.00 89.62 798 PHE A CA 1
ATOM 6326 C C . PHE A 1 798 ? 17.491 -16.035 -15.465 1.00 89.62 798 PHE A C 1
ATOM 6328 O O . PHE A 1 798 ? 17.956 -14.903 -15.618 1.00 89.62 798 PHE A O 1
ATOM 6335 N N . VAL A 1 799 ? 17.393 -16.925 -16.454 1.00 93.88 799 VAL A N 1
ATOM 6336 C CA . VAL A 1 799 ? 17.766 -16.640 -17.845 1.00 93.88 799 VAL A CA 1
ATOM 6337 C C . VAL A 1 799 ? 16.644 -17.078 -18.782 1.00 93.88 799 VAL A C 1
ATOM 6339 O O . VAL A 1 799 ? 16.243 -18.244 -18.784 1.00 93.88 799 VAL A O 1
ATOM 6342 N N . VAL A 1 800 ? 16.159 -16.151 -19.610 1.00 92.50 800 VAL A N 1
ATOM 6343 C CA . VAL A 1 800 ? 15.130 -16.413 -20.626 1.00 92.50 800 VAL A CA 1
ATOM 6344 C C . VAL A 1 800 ? 15.679 -16.117 -22.017 1.00 92.50 800 VAL A C 1
ATOM 6346 O O . VAL A 1 800 ? 16.007 -14.978 -22.342 1.00 92.50 800 VAL A O 1
ATOM 6349 N N . LEU A 1 801 ? 15.749 -17.153 -22.850 1.00 95.31 801 LEU A N 1
ATOM 6350 C CA . LEU A 1 801 ? 16.226 -17.116 -24.237 1.00 95.31 801 LEU A CA 1
ATOM 6351 C C . LEU A 1 801 ? 15.164 -17.623 -25.226 1.00 95.31 801 LEU A C 1
ATOM 6353 O O . LEU A 1 801 ? 15.477 -17.901 -26.386 1.00 95.31 801 LEU A O 1
ATOM 6357 N N . SER A 1 802 ? 13.918 -17.758 -24.778 1.00 91.81 802 SER A N 1
ATOM 6358 C CA . SER A 1 802 ? 12.806 -18.313 -25.547 1.00 91.81 802 SER A CA 1
ATOM 6359 C C . SER A 1 802 ? 12.622 -17.633 -26.904 1.00 91.81 802 SER A C 1
ATOM 6361 O O . SER A 1 802 ? 12.849 -16.433 -27.051 1.00 91.81 802 SER A O 1
ATOM 6363 N N . GLY A 1 803 ? 12.219 -18.400 -27.917 1.00 91.75 803 GLY A N 1
ATOM 6364 C CA . GLY A 1 803 ? 11.921 -17.872 -29.254 1.00 91.75 803 GLY A CA 1
ATOM 6365 C C . GLY A 1 803 ? 13.130 -17.399 -30.074 1.00 91.75 803 GLY A C 1
ATOM 6366 O O . GLY A 1 803 ? 12.941 -16.820 -31.142 1.00 91.75 803 GLY A O 1
ATOM 6367 N N . ASN A 1 804 ? 14.363 -17.634 -29.614 1.00 96.06 804 ASN A N 1
ATOM 6368 C CA . ASN A 1 804 ? 15.577 -17.341 -30.380 1.00 96.06 804 ASN A CA 1
ATOM 6369 C C . ASN A 1 804 ? 16.008 -18.521 -31.271 1.00 96.06 804 ASN A C 1
ATOM 6371 O O . ASN A 1 804 ? 15.787 -19.683 -30.915 1.00 96.06 804 ASN A O 1
ATOM 6375 N N . PRO A 1 805 ? 16.709 -18.270 -32.395 1.00 96.88 805 PRO A N 1
ATOM 6376 C CA . PRO A 1 805 ? 17.218 -19.312 -33.284 1.00 96.88 805 PRO A CA 1
ATOM 6377 C C . PRO A 1 805 ? 18.464 -20.050 -32.739 1.00 96.88 805 PRO A C 1
ATOM 6379 O O . PRO A 1 805 ? 19.407 -20.323 -33.481 1.00 96.88 805 PRO A O 1
ATOM 6382 N N . ILE A 1 806 ? 18.474 -20.398 -31.450 1.00 97.00 806 ILE A N 1
ATOM 6383 C CA . ILE A 1 806 ? 19.588 -21.085 -30.782 1.00 97.00 806 ILE A CA 1
ATOM 6384 C C . ILE A 1 806 ? 19.561 -22.574 -31.129 1.00 97.00 806 ILE A C 1
ATOM 6386 O O . ILE A 1 806 ? 18.550 -23.244 -30.923 1.00 97.00 806 ILE A O 1
ATOM 6390 N N . LEU A 1 807 ? 20.684 -23.094 -31.629 1.00 95.56 807 LEU A N 1
ATOM 6391 C CA . LEU A 1 807 ? 20.827 -24.499 -32.043 1.00 95.56 807 LEU A CA 1
ATOM 6392 C C . LEU A 1 807 ? 21.262 -25.427 -30.901 1.00 95.56 807 LEU A C 1
ATOM 6394 O O . LEU A 1 807 ? 20.878 -26.592 -30.857 1.00 95.56 807 LEU A O 1
ATOM 6398 N N . SER A 1 808 ? 22.089 -24.930 -29.984 1.00 94.81 808 SER A N 1
ATOM 6399 C CA . SER A 1 808 ? 22.647 -25.721 -28.885 1.00 94.81 808 SER A CA 1
ATOM 6400 C C . SER A 1 808 ? 23.123 -24.823 -27.751 1.00 94.81 808 SER A C 1
ATOM 6402 O O . SER A 1 808 ? 23.606 -23.717 -27.996 1.00 94.81 808 SER A O 1
ATOM 6404 N N . LEU A 1 809 ? 23.061 -25.333 -26.523 1.00 95.00 809 LEU A N 1
ATOM 6405 C CA . LEU A 1 809 ? 23.710 -24.718 -25.365 1.00 95.00 809 LEU A CA 1
ATOM 6406 C C . LEU A 1 809 ? 25.183 -25.162 -25.266 1.00 95.00 809 LEU A C 1
ATOM 6408 O O . LEU A 1 809 ? 25.535 -26.218 -25.801 1.00 95.00 809 LEU A O 1
ATOM 6412 N N . PRO A 1 810 ? 26.055 -24.402 -24.578 1.00 94.19 810 PRO A N 1
ATOM 6413 C CA . PRO A 1 810 ? 27.455 -24.778 -24.388 1.00 94.19 810 PRO A CA 1
ATOM 6414 C C . PRO A 1 810 ? 27.591 -26.171 -23.761 1.00 94.19 810 PRO A C 1
ATOM 6416 O O . PRO A 1 810 ? 27.039 -26.431 -22.696 1.00 94.19 810 PRO A O 1
ATOM 6419 N N . ALA A 1 811 ? 28.333 -27.078 -24.404 1.00 89.19 811 ALA A N 1
ATOM 6420 C CA . ALA A 1 811 ? 28.424 -28.471 -23.952 1.00 89.19 811 ALA A CA 1
ATOM 6421 C C . ALA A 1 811 ? 29.183 -28.622 -22.621 1.00 89.19 811 ALA A C 1
ATOM 6423 O O . ALA A 1 811 ? 28.777 -29.397 -21.758 1.00 89.19 811 ALA A O 1
ATOM 6424 N N . ASN A 1 812 ? 30.267 -27.858 -22.447 1.00 87.44 812 ASN A N 1
ATOM 6425 C CA . ASN A 1 812 ? 31.126 -27.899 -21.267 1.00 87.44 812 ASN A CA 1
ATOM 6426 C C . ASN A 1 812 ? 31.249 -26.501 -20.659 1.00 87.44 812 ASN A C 1
ATOM 6428 O O . ASN A 1 812 ? 31.565 -25.546 -21.367 1.00 87.44 812 ASN A O 1
ATOM 6432 N N . LEU A 1 813 ? 31.058 -26.407 -19.344 1.00 89.19 813 LEU A N 1
ATOM 6433 C CA . LEU A 1 813 ? 31.297 -25.198 -18.562 1.00 89.19 813 LEU A CA 1
ATOM 6434 C C . LEU A 1 813 ? 32.406 -25.477 -17.549 1.00 89.19 813 LEU A C 1
ATOM 6436 O O . LEU A 1 813 ? 32.385 -26.507 -16.876 1.00 89.19 813 LEU A O 1
ATOM 6440 N N . SER A 1 814 ? 33.352 -24.548 -17.413 1.00 83.06 814 SER A N 1
ATOM 6441 C CA . SER A 1 814 ? 34.445 -24.652 -16.436 1.00 83.06 814 SER A CA 1
ATOM 6442 C C . SER A 1 814 ? 33.917 -24.709 -14.998 1.00 83.06 814 SER A C 1
ATOM 6444 O O . SER A 1 814 ? 34.422 -25.470 -14.175 1.00 83.06 814 SER A O 1
ATOM 6446 N N . LYS A 1 815 ? 32.891 -23.899 -14.708 1.00 87.56 815 LYS A N 1
ATOM 6447 C CA . LYS A 1 815 ? 32.199 -23.812 -13.419 1.00 87.56 815 LYS A CA 1
ATOM 6448 C C . LYS A 1 815 ? 30.738 -23.408 -13.671 1.00 87.56 815 LYS A C 1
ATOM 6450 O O . LYS A 1 815 ? 30.477 -22.216 -13.810 1.00 87.56 815 LYS A O 1
ATOM 6455 N N . PRO A 1 816 ? 29.800 -24.367 -13.783 1.00 86.44 816 PRO A N 1
ATOM 6456 C CA . PRO A 1 816 ? 28.377 -24.050 -13.849 1.00 86.44 816 PRO A CA 1
ATOM 6457 C C . PRO A 1 816 ? 27.950 -23.206 -12.643 1.00 86.44 816 PRO A C 1
ATOM 6459 O O . PRO A 1 816 ? 28.388 -23.474 -11.520 1.00 86.44 816 PRO A O 1
ATOM 6462 N N . SER A 1 817 ? 27.095 -22.213 -12.875 1.00 86.38 817 SER A N 1
ATOM 6463 C CA . SER A 1 817 ? 26.483 -21.412 -11.816 1.00 86.38 817 SER A CA 1
ATOM 6464 C C . SER A 1 817 ? 25.715 -22.316 -10.855 1.00 86.38 817 SER A C 1
ATOM 6466 O O . SER A 1 817 ? 25.097 -23.297 -11.271 1.00 86.38 817 SER A O 1
ATOM 6468 N N . ILE A 1 818 ? 25.781 -22.007 -9.563 1.00 84.31 818 ILE A N 1
ATOM 6469 C CA . ILE A 1 818 ? 24.958 -22.653 -8.531 1.00 84.31 818 ILE A CA 1
ATOM 6470 C C . ILE A 1 818 ? 23.720 -21.821 -8.186 1.00 84.31 818 ILE A C 1
ATOM 6472 O O . ILE A 1 818 ? 22.812 -22.334 -7.536 1.00 84.31 818 ILE A O 1
ATOM 6476 N N . ASP A 1 819 ? 23.696 -20.565 -8.632 1.00 84.75 819 ASP A N 1
ATOM 6477 C CA . ASP A 1 819 ? 22.643 -19.600 -8.334 1.00 84.75 819 ASP A CA 1
ATOM 6478 C C . ASP A 1 819 ? 21.575 -19.571 -9.432 1.00 84.75 819 ASP A C 1
ATOM 6480 O O . ASP A 1 819 ? 20.445 -19.175 -9.165 1.00 84.75 819 ASP A O 1
ATOM 6484 N N . LEU A 1 820 ? 21.886 -20.063 -10.640 1.00 88.31 820 LEU A N 1
ATOM 6485 C CA . LEU A 1 820 ? 20.938 -20.160 -11.750 1.00 88.31 820 LEU A CA 1
ATOM 6486 C C . LEU A 1 820 ? 19.829 -21.181 -11.448 1.00 88.31 820 LEU A C 1
ATOM 6488 O O . LEU A 1 820 ? 20.003 -22.392 -11.587 1.00 88.31 820 LEU A O 1
ATOM 6492 N N . GLN A 1 821 ? 18.654 -20.686 -11.066 1.00 85.38 821 GLN A N 1
ATOM 6493 C CA . GLN A 1 821 ? 17.518 -21.508 -10.650 1.00 85.38 821 GLN A CA 1
ATOM 6494 C C . GLN A 1 821 ? 16.636 -21.912 -11.825 1.00 85.38 821 GLN A C 1
ATOM 6496 O O . GLN A 1 821 ? 16.074 -23.014 -11.822 1.00 85.38 821 GLN A O 1
ATOM 6501 N N . MET A 1 822 ? 16.502 -21.031 -12.817 1.00 85.56 822 MET A N 1
ATOM 6502 C CA . MET A 1 822 ? 15.533 -21.188 -13.894 1.00 85.56 822 MET A CA 1
ATOM 6503 C C . MET A 1 822 ? 16.099 -20.789 -15.259 1.00 85.56 822 MET A C 1
ATOM 6505 O O . MET A 1 822 ? 16.698 -19.724 -15.413 1.00 85.56 822 MET A O 1
ATOM 6509 N N . LEU A 1 823 ? 15.860 -21.649 -16.253 1.00 90.44 823 LEU A N 1
ATOM 6510 C CA . LEU A 1 823 ? 16.259 -21.442 -17.643 1.00 90.44 823 LEU A CA 1
ATOM 6511 C C . LEU A 1 823 ? 15.083 -21.704 -18.591 1.00 90.44 823 LEU A C 1
ATOM 6513 O O . LEU A 1 823 ? 14.555 -22.816 -18.648 1.00 90.44 823 LEU A O 1
ATOM 6517 N N . LEU A 1 824 ? 14.698 -20.692 -19.362 1.00 90.88 824 LEU A N 1
ATOM 6518 C CA . LEU A 1 824 ? 13.665 -20.802 -20.392 1.00 90.88 824 LEU A CA 1
ATOM 6519 C C . LEU A 1 824 ? 14.327 -20.738 -21.770 1.00 90.88 824 LEU A C 1
ATOM 6521 O O . LEU A 1 824 ? 14.992 -19.764 -22.116 1.00 90.88 824 LEU A O 1
ATOM 6525 N N . VAL A 1 825 ? 14.158 -21.804 -22.543 1.00 92.75 825 VAL A N 1
ATOM 6526 C CA . VAL A 1 825 ? 14.668 -21.974 -23.911 1.00 92.75 825 VAL A CA 1
ATOM 6527 C C . VAL A 1 825 ? 13.591 -22.566 -24.822 1.00 92.75 825 VAL A C 1
ATOM 6529 O O . VAL A 1 825 ? 13.889 -23.194 -25.841 1.00 92.75 825 VAL A O 1
ATOM 6532 N N . ASP A 1 826 ? 12.323 -22.415 -24.446 1.00 89.56 826 ASP A N 1
ATOM 6533 C CA . ASP A 1 826 ? 11.195 -22.872 -25.240 1.00 89.56 826 ASP A CA 1
ATOM 6534 C C . ASP A 1 826 ? 11.152 -22.154 -26.596 1.00 89.56 826 ASP A C 1
ATOM 6536 O O . ASP A 1 826 ? 11.647 -21.038 -26.773 1.00 89.56 826 ASP A O 1
ATOM 6540 N N . SER A 1 827 ? 10.591 -22.830 -27.593 1.00 91.00 827 SER A N 1
ATOM 6541 C CA . SER A 1 827 ? 10.510 -22.327 -28.969 1.00 91.00 827 SER A CA 1
ATOM 6542 C C . SER A 1 827 ? 11.873 -21.972 -29.601 1.00 91.00 827 SER A C 1
ATOM 6544 O O . SER A 1 827 ? 11.941 -21.117 -30.482 1.00 91.00 827 SER A O 1
ATOM 6546 N N . THR A 1 828 ? 12.959 -22.624 -29.172 1.00 94.38 828 THR A N 1
ATOM 6547 C CA . THR A 1 828 ? 14.289 -22.575 -29.818 1.00 94.38 828 THR A CA 1
ATOM 6548 C C . THR A 1 828 ? 14.536 -23.817 -30.693 1.00 94.38 828 THR A C 1
ATOM 6550 O O . THR A 1 828 ? 13.695 -24.717 -30.772 1.00 94.38 828 THR A O 1
ATOM 6553 N N . TYR A 1 829 ? 15.702 -23.914 -31.343 1.00 95.38 829 TYR A N 1
ATOM 6554 C CA . TYR A 1 829 ? 16.095 -25.068 -32.171 1.00 95.38 829 TYR A CA 1
ATOM 6555 C C . TYR A 1 829 ? 16.981 -26.087 -31.435 1.00 95.38 829 TYR A C 1
ATOM 6557 O O . TYR A 1 829 ? 17.631 -26.914 -32.073 1.00 95.38 829 TYR A O 1
ATOM 6565 N N . ILE A 1 830 ? 16.988 -26.063 -30.100 1.00 93.75 830 ILE A N 1
ATOM 6566 C CA . ILE A 1 830 ? 17.795 -26.973 -29.282 1.00 93.75 830 ILE A CA 1
ATOM 6567 C C . ILE A 1 830 ? 17.310 -28.422 -29.434 1.00 93.75 830 ILE A C 1
ATOM 6569 O O . ILE A 1 830 ? 16.150 -28.743 -29.169 1.00 93.75 830 ILE A O 1
ATOM 6573 N N . SER A 1 831 ? 18.215 -29.320 -29.826 1.00 91.19 831 SER A N 1
ATOM 6574 C CA . SER A 1 831 ? 17.938 -30.759 -29.947 1.00 91.19 831 SER A CA 1
ATOM 6575 C C . SER A 1 831 ? 18.388 -31.589 -28.746 1.00 91.19 831 SER A C 1
ATOM 6577 O O . SER A 1 831 ? 17.873 -32.686 -28.549 1.00 91.19 831 SER A O 1
ATOM 6579 N N . GLU A 1 832 ? 19.327 -31.083 -27.944 1.00 89.38 832 GLU A N 1
ATOM 6580 C CA . GLU A 1 832 ? 19.920 -31.788 -26.804 1.00 89.38 832 GLU A CA 1
ATOM 6581 C C . GLU A 1 832 ? 20.214 -30.823 -25.647 1.00 89.38 832 GLU A C 1
ATOM 6583 O O . GLU A 1 832 ? 20.595 -29.672 -25.867 1.00 89.38 832 GLU A O 1
ATOM 6588 N N . LEU A 1 833 ? 20.058 -31.305 -24.411 1.00 88.81 833 LEU A N 1
ATOM 6589 C CA . LEU A 1 833 ? 20.370 -30.560 -23.191 1.00 88.81 833 LEU A CA 1
ATOM 6590 C C . LEU A 1 833 ? 21.708 -31.045 -22.598 1.00 88.81 833 LEU A C 1
ATOM 6592 O O . LEU A 1 833 ? 21.875 -32.252 -22.406 1.00 88.81 833 LEU A O 1
ATOM 6596 N N . PRO A 1 834 ? 22.666 -30.147 -22.300 1.00 90.00 834 PRO A N 1
ATOM 6597 C CA . PRO A 1 834 ? 23.956 -30.527 -21.729 1.00 90.00 834 PRO A CA 1
ATOM 6598 C C . PRO A 1 834 ? 23.842 -30.988 -20.268 1.00 90.00 834 PRO A C 1
ATOM 6600 O O . PRO A 1 834 ? 22.958 -30.569 -19.522 1.00 90.00 834 PRO A O 1
ATOM 6603 N N . SER A 1 835 ? 24.795 -31.810 -19.821 1.00 86.00 835 SER A N 1
ATOM 6604 C CA . SER A 1 835 ? 24.744 -32.485 -18.513 1.00 86.00 835 SER A CA 1
ATOM 6605 C C . SER A 1 835 ? 24.815 -31.554 -17.298 1.00 86.00 835 SER A C 1
ATOM 6607 O O . SER A 1 835 ? 24.460 -31.959 -16.195 1.00 86.00 835 SER A O 1
ATOM 6609 N N . TRP A 1 836 ? 25.291 -30.316 -17.460 1.00 86.75 836 TRP A N 1
ATOM 6610 C CA . TRP A 1 836 ? 25.344 -29.347 -16.362 1.00 86.75 836 TRP A CA 1
ATOM 6611 C C . TRP A 1 836 ? 23.974 -28.793 -15.970 1.00 86.75 836 TRP A C 1
ATOM 6613 O O . TRP A 1 836 ? 23.829 -28.307 -14.850 1.00 86.75 836 TRP A O 1
ATOM 6623 N N . ILE A 1 837 ? 22.958 -28.938 -16.824 1.00 85.06 837 ILE A N 1
ATOM 6624 C CA . ILE A 1 837 ? 21.586 -28.531 -16.507 1.00 85.06 837 ILE A CA 1
ATOM 6625 C C . ILE A 1 837 ? 21.045 -29.323 -15.310 1.00 85.06 837 ILE A C 1
ATOM 6627 O O . ILE A 1 837 ? 20.523 -28.726 -14.371 1.00 85.06 837 ILE A O 1
ATOM 6631 N N . ASP A 1 838 ? 21.260 -30.642 -15.288 1.00 74.50 838 ASP A N 1
ATOM 6632 C CA . ASP A 1 838 ? 20.847 -31.518 -14.181 1.00 74.50 838 ASP A CA 1
ATOM 6633 C C . ASP A 1 838 ? 21.604 -31.243 -12.869 1.00 74.50 838 ASP A C 1
ATOM 6635 O O . ASP A 1 838 ? 21.133 -31.587 -11.782 1.00 74.50 838 ASP A O 1
ATOM 6639 N N . MET A 1 839 ? 22.796 -30.641 -12.948 1.00 69.06 839 MET A N 1
ATOM 6640 C CA . MET A 1 839 ? 23.652 -30.408 -11.782 1.00 69.06 839 MET A CA 1
ATOM 6641 C C . MET A 1 839 ? 23.284 -29.143 -11.004 1.00 69.06 839 MET A C 1
ATOM 6643 O O . MET A 1 839 ? 23.502 -29.109 -9.787 1.00 69.06 839 MET A O 1
ATOM 6647 N N . SER A 1 840 ? 22.737 -28.133 -11.683 1.00 67.12 840 SER A N 1
ATOM 6648 C CA . SER A 1 840 ? 22.646 -26.766 -11.159 1.00 67.12 840 SER A CA 1
ATOM 6649 C C . SER A 1 840 ? 21.259 -26.130 -11.244 1.00 67.12 840 SER A C 1
ATOM 6651 O O . SER A 1 840 ? 20.920 -25.348 -10.364 1.00 67.12 840 SER A O 1
ATOM 6653 N N . ILE A 1 841 ? 20.441 -26.469 -12.247 1.00 77.69 841 ILE A N 1
ATOM 6654 C CA . ILE A 1 841 ? 19.192 -25.745 -12.530 1.00 77.69 841 ILE A CA 1
ATOM 6655 C C . ILE A 1 841 ? 17.991 -26.476 -11.922 1.00 77.69 841 ILE A C 1
ATOM 6657 O O . ILE A 1 841 ? 17.876 -27.699 -11.999 1.00 77.69 841 ILE A O 1
ATOM 6661 N N . THR A 1 842 ? 17.072 -25.720 -11.317 1.00 76.81 842 THR A N 1
ATOM 6662 C CA . THR A 1 842 ? 15.877 -26.274 -10.658 1.00 76.81 842 THR A CA 1
ATOM 6663 C C . THR A 1 842 ? 14.716 -26.462 -11.635 1.00 76.81 842 THR A C 1
ATOM 6665 O O . THR A 1 842 ? 14.012 -27.472 -11.566 1.00 76.81 842 THR A O 1
ATOM 6668 N N . SER A 1 843 ? 14.532 -25.515 -12.557 1.00 80.94 843 SER A N 1
ATOM 6669 C CA . SER A 1 843 ? 13.432 -25.513 -13.527 1.00 80.94 843 SER A CA 1
ATOM 6670 C C . SER A 1 843 ? 13.933 -25.164 -14.925 1.00 80.94 843 SER A C 1
ATOM 6672 O O . SER A 1 843 ? 14.590 -24.142 -15.116 1.00 80.94 843 SER A O 1
ATOM 6674 N N . VAL A 1 844 ? 13.590 -25.993 -15.910 1.00 85.56 844 VAL A N 1
ATOM 6675 C CA . VAL A 1 844 ? 13.887 -25.743 -17.326 1.00 85.56 844 VAL A CA 1
ATOM 6676 C C . VAL A 1 844 ? 12.606 -25.844 -18.129 1.00 85.56 844 VAL A C 1
ATOM 6678 O O . VAL A 1 844 ? 11.862 -26.806 -17.957 1.00 85.56 844 VAL A O 1
ATOM 6681 N N . PHE A 1 845 ? 12.385 -24.885 -19.022 1.00 86.25 845 PHE A N 1
ATOM 6682 C CA . PHE A 1 845 ? 11.285 -24.905 -19.983 1.00 86.25 845 PHE A CA 1
ATOM 6683 C C . PHE A 1 845 ? 11.871 -24.950 -21.390 1.00 86.25 845 PHE A C 1
ATOM 6685 O O . PHE A 1 845 ? 12.568 -24.032 -21.814 1.00 86.25 845 PHE A O 1
ATOM 6692 N N . ALA A 1 846 ? 11.622 -26.046 -22.098 1.00 89.12 846 ALA A N 1
ATOM 6693 C CA . ALA A 1 846 ? 12.123 -26.311 -23.443 1.00 89.12 846 ALA A CA 1
ATOM 6694 C C . ALA A 1 846 ? 10.997 -26.766 -24.385 1.00 89.12 846 ALA A C 1
ATOM 6696 O O . ALA A 1 846 ? 11.250 -27.413 -25.403 1.00 89.12 846 ALA A O 1
ATOM 6697 N N . GLY A 1 847 ? 9.737 -26.476 -24.054 1.00 86.94 847 GLY A N 1
ATOM 6698 C CA . GLY A 1 847 ? 8.608 -26.807 -24.916 1.00 86.94 847 GLY A CA 1
ATOM 6699 C C . GLY A 1 847 ? 8.751 -26.203 -26.324 1.00 86.94 847 GLY A C 1
ATOM 6700 O O . GLY A 1 847 ? 9.419 -25.193 -26.535 1.00 86.94 847 GLY A O 1
ATOM 6701 N N . GLY A 1 848 ? 8.211 -26.883 -27.335 1.00 87.56 848 GLY A N 1
ATOM 6702 C CA . GLY A 1 848 ? 8.328 -26.458 -28.736 1.00 87.56 848 GLY A CA 1
ATOM 6703 C C . GLY A 1 848 ? 9.712 -26.643 -29.382 1.00 87.56 848 GLY A C 1
ATOM 6704 O O . GLY A 1 848 ? 9.838 -26.408 -30.581 1.00 87.56 848 GLY A O 1
ATOM 6705 N N . THR A 1 849 ? 10.728 -27.103 -28.646 1.00 91.31 849 THR A N 1
ATOM 6706 C CA . THR A 1 849 ? 12.063 -27.404 -29.197 1.00 91.31 849 THR A CA 1
ATOM 6707 C C . THR A 1 849 ? 12.130 -28.794 -29.855 1.00 91.31 849 THR A C 1
ATOM 6709 O O . THR A 1 849 ? 11.352 -29.690 -29.499 1.00 91.31 849 THR A O 1
ATOM 6712 N N . PRO A 1 850 ? 13.088 -29.045 -30.774 1.00 92.06 850 PRO A N 1
ATOM 6713 C CA . PRO A 1 850 ? 13.375 -30.391 -31.278 1.00 92.06 850 PRO A CA 1
ATOM 6714 C C . PRO A 1 850 ? 13.650 -31.427 -30.176 1.00 92.06 850 PRO A C 1
ATOM 6716 O O . PRO A 1 850 ? 13.243 -32.580 -30.323 1.00 92.06 850 PRO A O 1
ATOM 6719 N N . TYR A 1 851 ? 14.272 -31.022 -29.060 1.00 88.62 851 TYR A N 1
ATOM 6720 C CA . TYR A 1 851 ? 14.490 -31.881 -27.890 1.00 88.62 851 TYR A CA 1
ATOM 6721 C C . TYR A 1 851 ? 13.178 -32.463 -27.346 1.00 88.62 851 TYR A C 1
ATOM 6723 O O . TYR A 1 851 ? 13.109 -33.657 -27.047 1.00 88.62 851 TYR A O 1
ATOM 6731 N N . CYS A 1 852 ? 12.130 -31.642 -27.260 1.00 86.44 852 CYS A N 1
ATOM 6732 C CA . CYS A 1 852 ? 10.831 -32.036 -26.717 1.00 86.44 852 CYS A CA 1
ATOM 6733 C C . CYS A 1 852 ? 9.899 -32.707 -27.727 1.00 86.44 852 CYS A C 1
ATOM 6735 O O . CYS A 1 852 ? 9.056 -33.512 -27.339 1.00 86.44 852 CYS A O 1
ATOM 6737 N N . ASN A 1 853 ? 10.079 -32.433 -29.021 1.00 83.56 853 ASN A N 1
ATOM 6738 C CA . ASN A 1 853 ? 9.295 -33.062 -30.087 1.00 83.56 853 ASN A CA 1
ATOM 6739 C C . ASN A 1 853 ? 9.710 -34.522 -30.355 1.00 83.56 853 ASN A C 1
ATOM 6741 O O . ASN A 1 853 ? 8.965 -35.274 -30.987 1.00 83.56 853 ASN A O 1
ATOM 6745 N N . ASN A 1 854 ? 10.879 -34.949 -29.866 1.00 75.88 854 ASN A N 1
ATOM 6746 C CA . ASN A 1 854 ? 11.287 -36.349 -29.893 1.00 75.88 854 ASN A CA 1
ATOM 6747 C C . ASN A 1 854 ? 10.525 -37.118 -28.797 1.00 75.88 854 ASN A C 1
ATOM 6749 O O . ASN A 1 854 ? 10.736 -36.895 -27.605 1.00 75.88 854 ASN A O 1
ATOM 6753 N N . GLY A 1 855 ? 9.626 -38.028 -29.193 1.00 59.84 855 GLY A N 1
ATOM 6754 C CA . GLY A 1 855 ? 8.616 -38.672 -28.329 1.00 59.84 855 GLY A CA 1
ATOM 6755 C C . GLY A 1 855 ? 9.113 -39.441 -27.090 1.00 59.84 855 GLY A C 1
ATOM 6756 O O . GLY A 1 855 ? 8.292 -39.951 -26.332 1.00 59.84 855 GLY A O 1
ATOM 6757 N N . THR A 1 856 ? 10.424 -39.521 -26.851 1.00 64.19 856 THR A N 1
ATOM 6758 C CA . THR A 1 856 ? 11.049 -40.094 -25.647 1.00 64.19 856 THR A CA 1
ATOM 6759 C C . THR A 1 856 ? 11.197 -39.101 -24.488 1.00 64.19 856 THR A C 1
ATOM 6761 O O . THR A 1 856 ? 11.304 -39.536 -23.345 1.00 64.19 856 THR A O 1
ATOM 6764 N N . ASN A 1 857 ? 11.182 -37.788 -24.752 1.00 62.12 857 ASN A N 1
ATOM 6765 C CA . ASN A 1 857 ? 11.541 -36.748 -23.770 1.00 62.12 857 ASN A CA 1
ATOM 6766 C C . ASN A 1 857 ? 10.323 -36.000 -23.191 1.00 62.12 857 ASN A C 1
ATOM 6768 O O . ASN A 1 857 ? 10.448 -35.153 -22.315 1.00 62.12 857 ASN A O 1
ATOM 6772 N N . HIS A 1 858 ? 9.106 -36.330 -23.629 1.00 55.66 858 HIS A N 1
ATOM 6773 C CA . HIS A 1 858 ? 7.886 -35.611 -23.236 1.00 55.66 858 HIS A CA 1
ATOM 6774 C C . HIS A 1 858 ? 7.541 -35.697 -21.733 1.00 55.66 858 HIS A C 1
ATOM 6776 O O . HIS A 1 858 ? 6.749 -34.893 -21.241 1.00 55.66 858 HIS A O 1
ATOM 6782 N N . ALA A 1 859 ? 8.123 -36.662 -21.011 1.00 52.44 859 ALA A N 1
ATOM 6783 C CA . ALA A 1 859 ? 7.889 -36.913 -19.587 1.00 52.44 859 ALA A CA 1
ATOM 6784 C C . ALA A 1 859 ? 9.152 -36.763 -18.714 1.00 52.44 859 ALA A C 1
ATOM 6786 O O . ALA A 1 859 ? 9.124 -37.131 -17.540 1.00 52.44 859 ALA A O 1
ATOM 6787 N N . THR A 1 860 ? 10.268 -36.255 -19.254 1.00 60.16 860 THR A N 1
ATOM 6788 C CA . THR A 1 860 ? 11.493 -36.069 -18.463 1.00 60.16 860 THR A CA 1
ATOM 6789 C C . THR A 1 860 ? 11.352 -34.870 -17.526 1.00 60.16 860 THR A C 1
ATOM 6791 O O . THR A 1 860 ? 11.228 -33.724 -17.962 1.00 60.16 860 THR A O 1
ATOM 6794 N N . SER A 1 861 ? 11.366 -35.145 -16.223 1.00 59.06 861 SER A N 1
ATOM 6795 C CA . SER A 1 861 ? 11.624 -34.169 -15.164 1.00 59.06 861 SER A CA 1
ATOM 6796 C C . SER A 1 861 ? 13.108 -34.203 -14.805 1.00 59.06 861 SER A C 1
ATOM 6798 O O . SER A 1 861 ? 13.691 -35.288 -14.735 1.00 59.06 861 SER A O 1
ATOM 6800 N N . LEU A 1 862 ? 13.706 -33.046 -14.523 1.00 59.88 862 LEU A N 1
ATOM 6801 C CA . LEU A 1 862 ? 15.063 -32.992 -13.972 1.00 59.88 862 LEU A CA 1
ATOM 6802 C C . LEU A 1 862 ? 15.119 -33.752 -12.643 1.00 59.88 862 LEU A C 1
ATOM 6804 O O . LEU A 1 862 ? 14.158 -33.752 -11.874 1.00 59.88 862 LEU A O 1
ATOM 6808 N N . THR A 1 863 ? 16.269 -34.343 -12.322 1.00 55.47 863 THR A N 1
ATOM 6809 C CA . THR A 1 863 ? 16.456 -35.077 -11.051 1.00 55.47 863 THR A CA 1
ATOM 6810 C C . THR A 1 863 ? 16.239 -34.208 -9.799 1.00 55.47 863 THR A C 1
ATOM 6812 O O . THR A 1 863 ? 15.952 -34.745 -8.727 1.00 55.47 863 THR A O 1
ATOM 6815 N N . ARG A 1 864 ? 16.320 -32.874 -9.930 1.00 54.41 864 ARG A N 1
ATOM 6816 C CA . ARG A 1 864 ? 16.052 -31.878 -8.873 1.00 54.41 864 ARG A CA 1
ATOM 6817 C C . ARG A 1 864 ? 14.762 -31.057 -9.060 1.00 54.41 864 ARG A C 1
ATOM 6819 O O . ARG A 1 864 ? 14.423 -30.290 -8.162 1.00 54.41 864 ARG A O 1
ATOM 6826 N N . GLY A 1 865 ? 14.031 -31.218 -10.167 1.00 50.44 865 GLY A N 1
ATOM 6827 C CA . GLY A 1 865 ? 12.871 -30.390 -10.527 1.00 50.44 865 GLY A CA 1
ATOM 6828 C C . GLY A 1 865 ? 11.548 -31.163 -10.527 1.00 50.44 865 GLY A C 1
ATOM 6829 O O . GLY A 1 865 ? 11.493 -32.316 -10.944 1.00 50.44 865 GLY A O 1
ATOM 6830 N N . ARG A 1 866 ? 10.455 -30.535 -10.063 1.00 53.00 866 ARG A N 1
ATOM 6831 C CA . ARG A 1 866 ? 9.092 -31.118 -10.109 1.00 53.00 866 ARG A CA 1
ATOM 6832 C C . ARG A 1 866 ? 8.329 -30.816 -11.407 1.00 53.00 866 ARG A C 1
ATOM 6834 O O . ARG A 1 866 ? 7.326 -31.477 -11.659 1.00 53.00 866 ARG A O 1
ATOM 6841 N N . LEU A 1 867 ? 8.763 -29.831 -12.199 1.00 60.41 867 LEU A N 1
ATOM 6842 C CA . LEU A 1 867 ? 8.084 -29.423 -13.434 1.00 60.41 867 LEU A CA 1
ATOM 6843 C C . LEU A 1 867 ? 8.639 -30.175 -14.659 1.00 60.41 867 LEU A C 1
ATOM 6845 O O . LEU A 1 867 ? 9.844 -30.436 -14.720 1.00 60.41 867 LEU A O 1
ATOM 6849 N N . PRO A 1 868 ? 7.782 -30.541 -15.629 1.00 63.50 868 PRO A N 1
ATOM 6850 C CA . PRO A 1 868 ? 8.214 -31.214 -16.846 1.00 63.50 868 PRO A CA 1
ATOM 6851 C C . PRO A 1 868 ? 8.996 -30.255 -17.745 1.00 63.50 868 PRO A C 1
ATOM 6853 O O . PRO A 1 868 ? 8.512 -29.172 -18.076 1.00 63.50 868 PRO A O 1
ATOM 6856 N N . VAL A 1 869 ? 10.170 -30.699 -18.202 1.00 75.12 869 VAL A N 1
ATOM 6857 C CA . VAL A 1 869 ? 11.077 -29.905 -19.050 1.00 75.12 869 VAL A CA 1
ATOM 6858 C C . VAL A 1 869 ? 10.403 -29.466 -20.353 1.00 75.12 869 VAL A C 1
ATOM 6860 O O . VAL A 1 869 ? 10.625 -28.366 -20.845 1.00 75.12 869 VAL A O 1
ATOM 6863 N N . CYS A 1 870 ? 9.518 -30.304 -20.890 1.00 80.31 870 CYS A N 1
ATOM 6864 C CA . CYS A 1 870 ? 8.812 -30.058 -22.147 1.00 80.31 870 CYS A CA 1
ATOM 6865 C C . CYS A 1 870 ? 7.506 -29.274 -22.011 1.00 80.31 870 CYS A C 1
ATOM 6867 O O . CYS A 1 870 ? 6.626 -29.374 -22.866 1.00 80.31 870 CYS A O 1
ATOM 6869 N N . SER A 1 871 ? 7.381 -28.484 -20.947 1.00 71.19 871 SER A N 1
ATOM 6870 C CA . SER A 1 871 ? 6.348 -27.459 -20.854 1.00 71.19 871 SER A CA 1
ATOM 6871 C C . SER A 1 871 ? 6.783 -26.191 -21.595 1.00 71.19 871 SER A C 1
ATOM 6873 O O . SER A 1 871 ? 7.965 -25.848 -21.648 1.00 71.19 871 SER A O 1
ATOM 6875 N N . ASN A 1 872 ? 5.810 -25.516 -22.205 1.00 65.12 872 ASN A N 1
ATOM 6876 C CA . ASN A 1 872 ? 5.974 -24.117 -22.583 1.00 65.12 872 ASN A CA 1
ATOM 6877 C C . ASN A 1 872 ? 5.753 -23.277 -21.326 1.00 65.12 872 ASN A C 1
ATOM 6879 O O . ASN A 1 872 ? 4.930 -23.661 -20.487 1.00 65.12 872 ASN A O 1
ATOM 6883 N N . ASP A 1 873 ? 6.419 -22.131 -21.223 1.00 60.19 873 ASP A N 1
ATOM 6884 C CA . ASP A 1 873 ? 6.020 -21.151 -20.223 1.00 60.19 873 ASP A CA 1
ATOM 6885 C C . ASP A 1 873 ? 4.558 -20.730 -20.478 1.00 60.19 873 ASP A C 1
ATOM 6887 O O . ASP A 1 873 ? 4.166 -20.388 -21.600 1.00 60.19 873 ASP A O 1
ATOM 6891 N N . ILE A 1 874 ? 3.732 -20.835 -19.436 1.00 46.22 874 ILE A N 1
ATOM 6892 C CA . ILE A 1 874 ? 2.298 -20.533 -19.479 1.00 46.22 874 ILE A CA 1
ATOM 6893 C C . ILE A 1 874 ? 2.085 -19.011 -19.541 1.00 46.22 874 ILE A C 1
ATOM 6895 O O . ILE A 1 874 ? 1.097 -18.566 -20.127 1.00 46.22 874 ILE A O 1
ATOM 6899 N N . ASP A 1 875 ? 3.028 -18.213 -19.027 1.00 48.25 875 ASP A N 1
ATOM 6900 C CA . ASP A 1 875 ? 2.833 -16.773 -18.830 1.00 48.25 875 ASP A CA 1
ATOM 6901 C C . ASP A 1 875 ? 3.425 -15.895 -19.952 1.00 48.25 875 ASP A C 1
ATOM 6903 O O . ASP A 1 875 ? 2.937 -14.787 -20.191 1.00 48.25 875 ASP A O 1
ATOM 6907 N N . CYS A 1 876 ? 4.371 -16.397 -20.758 1.00 38.94 876 CYS A N 1
ATOM 6908 C CA . CYS A 1 876 ? 4.924 -15.637 -21.891 1.00 38.94 876 CYS A CA 1
ATOM 6909 C C . CYS A 1 876 ? 3.901 -15.292 -22.987 1.00 38.94 876 CYS A C 1
ATOM 6911 O O . CYS A 1 876 ? 4.047 -14.265 -23.652 1.00 38.94 876 CYS A O 1
ATOM 6913 N N . ARG A 1 877 ? 2.846 -16.100 -23.178 1.00 36.69 877 ARG A N 1
ATOM 6914 C CA . ARG A 1 877 ? 1.760 -15.748 -24.115 1.00 36.69 877 ARG A CA 1
ATOM 6915 C C . ARG A 1 877 ? 0.934 -14.564 -23.635 1.00 36.69 877 ARG A C 1
ATOM 6917 O O . ARG A 1 877 ? 0.334 -13.901 -24.474 1.00 36.69 877 ARG A O 1
ATOM 6924 N N . VAL A 1 878 ? 0.887 -14.307 -22.326 1.00 37.06 878 VAL A N 1
ATOM 6925 C CA . VAL A 1 878 ? 0.106 -13.191 -21.799 1.00 37.06 878 VAL A CA 1
ATOM 6926 C C . VAL A 1 878 ? 0.883 -11.885 -21.867 1.00 37.06 878 VAL A C 1
ATOM 6928 O O . VAL A 1 878 ? 0.286 -10.898 -22.276 1.00 37.06 878 VAL A O 1
ATOM 6931 N N . LEU A 1 879 ? 2.206 -11.881 -21.645 1.00 40.19 879 LEU A N 1
ATOM 6932 C CA . LEU A 1 879 ? 3.029 -10.721 -22.031 1.00 40.19 879 LEU A CA 1
ATOM 6933 C C . LEU A 1 879 ? 2.846 -10.404 -23.523 1.00 40.19 879 LEU A C 1
ATOM 6935 O O . LEU A 1 879 ? 2.636 -9.259 -23.883 1.00 40.19 879 LEU A O 1
ATOM 6939 N N . HIS A 1 880 ? 2.815 -11.424 -24.384 1.00 38.50 880 HIS A N 1
ATOM 6940 C CA . HIS A 1 880 ? 2.585 -11.272 -25.826 1.00 38.50 880 HIS A CA 1
ATOM 6941 C C . HIS A 1 880 ? 1.173 -10.820 -26.245 1.00 38.50 880 HIS A C 1
ATOM 6943 O O . HIS A 1 880 ? 0.990 -10.449 -27.402 1.00 38.50 880 HIS A O 1
ATOM 6949 N N . HIS A 1 881 ? 0.175 -10.939 -25.365 1.00 31.92 881 HIS A N 1
ATOM 6950 C CA . HIS A 1 881 ? -1.206 -10.514 -25.624 1.00 31.92 881 HIS A CA 1
ATOM 6951 C C . HIS A 1 881 ? -1.572 -9.201 -24.917 1.00 31.92 881 HIS A C 1
ATOM 6953 O O . HIS A 1 881 ? -2.566 -8.583 -25.295 1.00 31.92 881 HIS A O 1
ATOM 6959 N N . VAL A 1 882 ? -0.808 -8.811 -23.891 1.00 33.44 882 VAL A N 1
ATOM 6960 C CA . VAL A 1 882 ? -0.956 -7.558 -23.136 1.00 33.44 882 VAL A CA 1
ATOM 6961 C C . VAL A 1 882 ? -0.057 -6.448 -23.708 1.00 33.44 882 VAL A C 1
ATOM 6963 O O . VAL A 1 882 ? -0.475 -5.291 -23.698 1.00 33.44 882 VAL A O 1
ATOM 6966 N N . LEU A 1 883 ? 1.129 -6.786 -24.236 1.00 31.61 883 LEU A N 1
ATOM 6967 C CA . LEU A 1 883 ? 1.968 -5.915 -25.083 1.00 31.61 883 LEU A CA 1
ATOM 6968 C C . LEU A 1 883 ? 1.403 -5.848 -26.510 1.00 31.61 883 LEU A C 1
ATOM 6970 O O . LEU A 1 883 ? 1.392 -4.730 -27.095 1.00 31.61 883 LEU A O 1
#

Secondary structure (DSSP, 8-state):
---HHHHHHHHHHHHHHHHHHHHHHHHHTTS-S----TTSSHHHHHHHHHHHHHHHHHTT---S----SSS----------TT--EEE---S-----GGGGGG--SSEEEEEES---SS--GGGTTS-EEEEEEES----B--GGGGG-TT--EEEEESTT--B----SS--SS--SEEE-TTS------TT--TT-SEEE-TTSTHHHH---TTTS-----TTTHHHHGGG----EEEPHHHHHHHHHHHHHHHHHHHHHHHHHHHHHHHHTTSTHHHHHHHTT-SS-GGGHHHHHHHHHHHHHHHHHHHHHHHHHHHHHTS--S-STTS-------PPP--HHHHHHHHHHHHHHHHTSTTSTTSTTSTTHHHHHHHHHHHHHHHHHHHHHHHHHH---HHHHHHHHHHHHHHHHHHHHHHHHHHHH---HHHHHHHHHHHHHHHHHHHHIIIIIHHHHHHHHHHTT-BTTTTB--HHHHT-HHHHHHHHHHHHHHS--SHHHHHHHHHHHHHHHHHHHHHHHHEEEPPPTTS----------------PPPPPPPPPP-------SHHHHHHHHHHHHHHHHHHHHHHHHHHHHHS---TTEEEE---TT-SSB-EEEEEEEGGG--TTT--HHHHHHHHHTB-TTT--EEEEEEEEEEE--GGGGG-TT--EEEEEEEEEEE--GGG---TTT-TT--EEEEEEEE-SS--GGG--TT--TT--EEEEEEE------TTHHHHSPTT-EEEEES---SS--HHHHHS--SEEE-TTS------THHHH-SS-SEEE-TTS------S--SS--SS--EEE-TTS------TTHHHH-SEEE-TTSHHHHSTTSTT-B-TT-SSBTTPPPSSHHHHHHH-

Organism: NCBI:txid4803

Mean predicted aligned error: 17.89 Å

InterPro domains:
  IPR032675 Leucine-rich repeat domain superfamily [G3DSA:3.80.10.10] (77-233)
  IPR032675 Leucine-rich repeat domain superfamily [G3DSA:3.80.10.10] (628-866)
  IPR050216 Leucine-rich repeat domain-containing protein [PTHR48051] (663-837)